Protein AF-A0A0K8S8V3-F1 (afdb_monomer_lite)

Organism: Lygus hesperus (NCBI:txid30085)

Structure (mmCIF, N/CA/C/O backbone):
data_AF-A0A0K8S8V3-F1
#
_entry.id   AF-A0A0K8S8V3-F1
#
loop_
_atom_site.group_PDB
_atom_site.id
_atom_site.type_symbol
_atom_site.label_atom_id
_atom_site.label_alt_id
_atom_site.label_comp_id
_atom_site.label_asym_id
_atom_site.label_entity_id
_atom_site.label_seq_id
_atom_site.pdbx_PDB_ins_code
_atom_site.Cartn_x
_atom_site.Cartn_y
_atom_site.Cartn_z
_atom_site.occupancy
_atom_site.B_iso_or_equiv
_atom_site.auth_seq_id
_atom_site.auth_comp_id
_atom_site.auth_asym_id
_atom_site.auth_atom_id
_atom_site.pdbx_PDB_model_num
ATOM 1 N N . MET A 1 1 ? -3.178 6.407 -18.386 1.00 33.53 1 MET A N 1
ATOM 2 C CA . MET A 1 1 ? -3.885 5.138 -18.114 1.00 33.53 1 MET A CA 1
ATOM 3 C C . MET A 1 1 ? -4.773 4.783 -19.300 1.00 33.53 1 MET A C 1
ATOM 5 O O . MET A 1 1 ? -5.491 5.652 -19.783 1.00 33.53 1 MET A O 1
ATOM 9 N N . GLY A 1 2 ? -4.653 3.558 -19.820 1.00 28.47 2 GLY A N 1
ATOM 10 C CA . GLY A 1 2 ? -4.989 3.246 -21.215 1.00 28.47 2 GLY A CA 1
ATOM 11 C C . GLY A 1 2 ? -3.807 3.582 -22.127 1.00 28.47 2 GLY A C 1
ATOM 12 O O . GLY A 1 2 ? -3.655 4.717 -22.573 1.00 28.47 2 GLY A O 1
ATOM 13 N N . GLY A 1 3 ? -2.925 2.607 -22.346 1.00 36.66 3 GLY A N 1
ATOM 14 C CA . GLY A 1 3 ? -2.022 2.627 -23.494 1.00 36.66 3 GLY A CA 1
ATOM 15 C C . GLY A 1 3 ? -2.787 2.064 -24.686 1.00 36.66 3 GLY A C 1
ATOM 16 O O . GLY A 1 3 ? -3.474 1.061 -24.529 1.00 36.66 3 GLY A O 1
ATOM 17 N N . ALA A 1 4 ? -2.691 2.686 -25.862 1.00 40.06 4 ALA A N 1
ATOM 18 C CA . ALA A 1 4 ? -3.437 2.243 -27.039 1.00 40.06 4 ALA A CA 1
ATOM 19 C C . ALA A 1 4 ? -2.888 0.913 -27.596 1.00 40.06 4 ALA A C 1
ATOM 21 O O . ALA A 1 4 ? -2.147 0.904 -28.579 1.00 40.06 4 ALA A O 1
ATOM 22 N N . VAL A 1 5 ? -3.263 -0.210 -26.977 1.00 50.59 5 VAL A N 1
ATOM 23 C CA . VAL A 1 5 ? -3.006 -1.565 -27.499 1.00 50.59 5 VAL A CA 1
ATOM 24 C C . VAL A 1 5 ? -4.013 -1.909 -28.606 1.00 50.59 5 VAL A C 1
ATOM 26 O O . VAL A 1 5 ? -3.709 -2.682 -29.508 1.00 50.59 5 VAL A O 1
ATOM 29 N N . SER A 1 6 ? -5.196 -1.282 -28.581 1.00 58.09 6 SER A N 1
ATOM 30 C CA . SER A 1 6 ? -6.246 -1.430 -29.593 1.00 58.09 6 SER A CA 1
ATOM 31 C C . SER A 1 6 ? -6.770 -0.072 -30.068 1.00 58.09 6 SER A C 1
ATOM 33 O O . SER A 1 6 ? -7.166 0.778 -29.277 1.00 58.09 6 SER A O 1
ATOM 35 N N . ALA A 1 7 ? -6.820 0.137 -31.382 1.00 74.88 7 ALA A N 1
ATOM 36 C CA . ALA A 1 7 ? -7.581 1.225 -31.993 1.00 74.88 7 ALA A CA 1
ATOM 37 C C . ALA A 1 7 ? -8.447 0.642 -33.111 1.00 74.88 7 ALA A C 1
ATOM 39 O O . ALA A 1 7 ? -7.923 0.035 -34.051 1.00 74.88 7 ALA A O 1
ATOM 40 N N . GLY A 1 8 ? -9.764 0.789 -32.980 1.00 79.62 8 GLY A N 1
ATOM 41 C CA . GLY A 1 8 ? -10.732 0.410 -34.002 1.00 79.62 8 GLY A CA 1
ATOM 42 C C . GLY A 1 8 ? -10.803 1.452 -35.119 1.00 79.62 8 GLY A C 1
ATOM 43 O O . GLY A 1 8 ? -10.661 2.648 -34.863 1.00 79.62 8 GLY A O 1
ATOM 44 N N . HIS A 1 9 ? -11.044 1.019 -36.356 1.00 82.12 9 HIS A N 1
ATOM 45 C CA . HIS A 1 9 ? -11.474 1.907 -37.439 1.00 82.12 9 HIS A CA 1
ATOM 46 C C . HIS A 1 9 ? -12.936 2.347 -37.263 1.00 82.12 9 HIS A C 1
ATOM 48 O O . HIS A 1 9 ? -13.327 3.404 -37.754 1.00 82.12 9 HIS A O 1
ATOM 54 N N . ASP A 1 10 ? -13.731 1.548 -36.550 1.00 86.00 10 ASP A N 1
ATOM 55 C CA . ASP A 1 10 ? -15.069 1.865 -36.060 1.00 86.00 10 ASP A CA 1
ATOM 56 C C . ASP A 1 10 ? -15.351 1.128 -34.733 1.00 86.00 10 ASP A C 1
ATOM 58 O O . ASP A 1 10 ? -14.464 0.494 -34.152 1.00 86.00 10 ASP A O 1
ATOM 62 N N . HIS A 1 11 ? -16.588 1.247 -34.247 1.00 89.88 11 HIS A N 1
ATOM 63 C CA . HIS A 1 11 ? -17.061 0.643 -33.000 1.00 89.88 11 HIS A CA 1
ATOM 64 C C . HIS A 1 11 ? -16.975 -0.890 -32.986 1.00 89.88 11 HIS A C 1
ATOM 66 O O . HIS A 1 11 ? -16.567 -1.470 -31.981 1.00 89.88 11 HIS A O 1
ATOM 72 N N . ASP A 1 12 ? -17.328 -1.555 -34.092 1.00 88.75 12 ASP A N 1
ATOM 73 C CA . ASP A 1 12 ? -17.350 -3.021 -34.161 1.00 88.75 12 ASP A CA 1
ATOM 74 C C . ASP A 1 12 ? -15.923 -3.595 -34.209 1.00 88.75 12 ASP A C 1
ATOM 76 O O . ASP A 1 12 ? -15.650 -4.582 -33.525 1.00 88.75 12 ASP A O 1
ATOM 80 N N . ASP A 1 13 ? -15.003 -2.947 -34.936 1.00 89.25 13 ASP A N 1
ATOM 81 C CA . ASP A 1 13 ? -13.576 -3.312 -34.990 1.00 89.25 13 ASP A CA 1
ATOM 82 C C . ASP A 1 13 ? -12.838 -3.019 -33.667 1.00 89.25 13 ASP A C 1
ATOM 84 O O . ASP A 1 13 ? -11.956 -3.780 -33.269 1.00 89.25 13 ASP A O 1
ATOM 88 N N . LEU A 1 14 ? -13.224 -1.975 -32.916 1.00 90.56 14 LEU A N 1
ATOM 89 C CA . LEU A 1 14 ? -12.740 -1.796 -31.538 1.00 90.56 14 LEU A CA 1
ATOM 90 C C . LEU A 1 14 ? -13.138 -2.996 -30.660 1.00 90.56 14 LEU A C 1
ATOM 92 O O . LEU A 1 14 ? -12.303 -3.512 -29.918 1.00 90.56 14 LEU A O 1
ATOM 96 N N . ILE A 1 15 ? -14.389 -3.454 -30.742 1.00 91.75 15 ILE A N 1
ATOM 97 C CA . ILE A 1 15 ? -14.885 -4.569 -29.921 1.00 91.75 15 ILE A CA 1
ATOM 98 C C . ILE A 1 15 ? -14.249 -5.896 -30.345 1.00 91.75 15 ILE A C 1
ATOM 100 O O . ILE A 1 15 ? -13.835 -6.667 -29.479 1.00 91.75 15 ILE A O 1
ATOM 104 N N . ASP A 1 16 ? -14.092 -6.139 -31.650 1.00 88.50 16 ASP A N 1
ATOM 105 C CA . ASP A 1 16 ? -13.359 -7.302 -32.166 1.00 88.50 16 ASP A CA 1
ATOM 106 C C . ASP A 1 16 ? -11.918 -7.332 -31.627 1.00 88.50 16 ASP A C 1
ATOM 108 O O . ASP A 1 16 ? -11.438 -8.383 -31.194 1.00 88.50 16 ASP A O 1
ATOM 112 N N . LYS A 1 17 ? -11.248 -6.174 -31.559 1.00 87.88 17 LYS A N 1
ATOM 113 C CA . LYS A 1 17 ? -9.902 -6.048 -30.982 1.00 87.88 17 LYS A CA 1
ATOM 114 C C . LYS A 1 17 ? -9.873 -6.299 -29.477 1.00 87.88 17 LYS A C 1
ATOM 116 O O . LYS A 1 17 ? -9.064 -7.115 -29.039 1.00 87.88 17 LYS A O 1
ATOM 121 N N . LEU A 1 18 ? -10.779 -5.702 -28.698 1.00 88.56 18 LEU A N 1
ATOM 122 C CA . LEU A 1 18 ? -10.895 -5.949 -27.251 1.00 88.56 18 LEU A CA 1
ATOM 123 C C . LEU A 1 18 ? -11.187 -7.422 -26.929 1.00 88.56 18 LEU A C 1
ATOM 125 O O . LEU A 1 18 ? -10.661 -7.955 -25.954 1.00 88.56 18 LEU A O 1
ATOM 129 N N . LYS A 1 19 ? -11.979 -8.096 -27.768 1.00 89.12 19 LYS A N 1
ATOM 130 C CA . LYS A 1 19 ? -12.229 -9.539 -27.682 1.00 89.12 19 LYS A CA 1
ATOM 131 C C . LYS A 1 19 ? -10.988 -10.358 -28.043 1.00 89.12 19 LYS A C 1
ATOM 133 O O . LYS A 1 19 ? -10.639 -11.284 -27.320 1.00 89.12 19 LYS A O 1
ATOM 138 N N . SER A 1 20 ? -10.268 -9.994 -29.109 1.00 85.75 20 SER A N 1
ATOM 139 C CA . SER A 1 20 ? -9.014 -10.667 -29.495 1.00 85.75 20 SER A CA 1
ATOM 140 C C . SER A 1 20 ? -7.895 -10.501 -28.456 1.00 85.75 20 SER A C 1
ATOM 142 O O . SER A 1 20 ? -7.100 -11.415 -28.257 1.00 85.75 20 SER A O 1
ATOM 144 N N . ALA A 1 21 ? -7.880 -9.366 -27.751 1.00 82.00 21 ALA A N 1
ATOM 145 C CA . ALA A 1 21 ? -6.993 -9.071 -26.629 1.00 82.00 21 ALA A CA 1
ATOM 146 C C . ALA A 1 21 ? -7.491 -9.651 -25.287 1.00 82.00 21 ALA A C 1
ATOM 148 O O . ALA A 1 21 ? -6.886 -9.389 -24.252 1.00 82.00 21 ALA A O 1
ATOM 149 N N . ASN A 1 22 ? -8.569 -10.449 -25.298 1.00 86.88 22 ASN A N 1
ATOM 150 C CA . ASN A 1 22 ? -9.143 -11.130 -24.135 1.00 86.88 22 ASN A CA 1
ATOM 151 C C . ASN A 1 22 ? -9.647 -10.199 -23.006 1.00 86.88 22 ASN A C 1
ATOM 153 O O . ASN A 1 22 ? -9.723 -10.627 -21.859 1.00 86.88 22 ASN A O 1
ATOM 157 N N . TYR A 1 23 ? -10.025 -8.953 -23.318 1.00 87.69 23 TYR A N 1
ATOM 158 C CA . TYR A 1 23 ? -10.712 -8.047 -22.381 1.00 87.69 23 TYR A CA 1
ATOM 159 C C . TYR A 1 23 ? -12.230 -8.270 -22.368 1.00 87.69 23 TYR A C 1
ATOM 161 O O . TYR A 1 23 ? -12.845 -8.257 -21.307 1.00 87.69 23 TYR A O 1
ATOM 169 N N . VAL A 1 24 ? -12.832 -8.505 -23.541 1.00 90.88 24 VAL A N 1
ATOM 170 C CA . VAL A 1 24 ? -14.239 -8.924 -23.678 1.00 90.88 24 VAL A CA 1
ATOM 171 C C . VAL A 1 24 ? -14.273 -10.443 -23.832 1.00 90.88 24 VAL A C 1
ATOM 173 O O . VAL A 1 24 ? -13.728 -10.983 -24.795 1.00 90.88 24 VAL A O 1
ATOM 176 N N . LYS A 1 25 ? -14.894 -11.123 -22.869 1.00 91.62 25 LYS A N 1
ATOM 177 C CA . LYS A 1 25 ? -14.805 -12.572 -22.634 1.00 91.62 25 LYS A CA 1
ATOM 178 C C . LYS A 1 25 ? -16.169 -13.242 -22.775 1.00 91.62 25 LYS A C 1
ATOM 180 O O . LYS A 1 25 ? -16.265 -14.310 -23.378 1.00 91.62 25 LYS A O 1
ATOM 185 N N . THR A 1 26 ? -17.229 -12.629 -22.244 1.00 92.25 26 THR A N 1
ATOM 186 C CA . THR A 1 26 ? -18.576 -13.212 -22.236 1.00 92.25 26 THR A CA 1
ATOM 187 C C . THR A 1 26 ? -19.461 -12.680 -23.374 1.00 92.25 26 THR A C 1
ATOM 189 O O . THR A 1 26 ? -19.404 -11.496 -23.720 1.00 92.25 26 THR A O 1
ATOM 192 N N . PRO A 1 27 ? -20.358 -13.516 -23.945 1.00 88.31 27 PRO A N 1
ATOM 193 C CA . PRO A 1 27 ? -21.302 -13.064 -24.971 1.00 88.31 27 PRO A CA 1
ATOM 194 C C . PRO A 1 27 ? -22.245 -11.951 -24.492 1.00 88.31 27 PRO A C 1
ATOM 196 O O . PRO A 1 27 ? -22.685 -11.137 -25.298 1.00 88.31 27 PRO A O 1
ATOM 199 N N . SER A 1 28 ? -22.556 -11.902 -23.190 1.00 88.50 28 SER A N 1
ATOM 200 C CA . SER A 1 28 ? -23.391 -10.850 -22.595 1.00 88.50 28 SER A CA 1
ATOM 201 C C . SER A 1 28 ? -22.721 -9.477 -22.718 1.00 88.50 28 SER A C 1
ATOM 203 O O . SER A 1 28 ? -23.310 -8.552 -23.281 1.00 88.50 28 SER A O 1
ATOM 205 N N . VAL A 1 29 ? -21.455 -9.373 -22.292 1.00 93.62 29 VAL A N 1
ATOM 206 C CA . VAL A 1 29 ? -20.670 -8.133 -22.362 1.00 93.62 29 VAL A CA 1
ATOM 207 C C . VAL A 1 29 ? -20.420 -7.717 -23.814 1.00 93.62 29 VAL A C 1
ATOM 209 O O . VAL A 1 29 ? -20.634 -6.552 -24.142 1.00 93.62 29 VAL A O 1
ATOM 212 N N . GLU A 1 30 ? -20.073 -8.647 -24.714 1.00 93.69 30 GLU A N 1
ATOM 213 C CA . GLU A 1 30 ? -19.923 -8.343 -26.149 1.00 93.69 30 GLU A CA 1
ATOM 214 C C . GLU A 1 30 ? -21.202 -7.740 -26.754 1.00 93.69 30 GLU A C 1
ATOM 216 O O . GLU A 1 30 ? -21.145 -6.738 -27.472 1.00 93.69 30 GLU A O 1
ATOM 221 N N . ASN A 1 31 ? -22.361 -8.331 -26.452 1.00 88.56 31 ASN A N 1
ATOM 222 C CA . ASN A 1 31 ? -23.647 -7.906 -26.996 1.00 88.56 31 ASN A CA 1
ATOM 223 C C . ASN A 1 31 ? -24.023 -6.478 -26.574 1.00 88.56 31 ASN A C 1
ATOM 225 O O . ASN A 1 31 ? -24.458 -5.694 -27.424 1.00 88.56 31 ASN A O 1
ATOM 229 N N . VAL A 1 32 ? -23.831 -6.112 -25.299 1.00 91.50 32 VAL A N 1
ATOM 230 C CA . VAL A 1 32 ? -24.126 -4.744 -24.830 1.00 91.50 32 VAL A CA 1
ATOM 231 C C . VAL A 1 32 ? -23.080 -3.730 -25.283 1.00 91.50 32 VAL A C 1
ATOM 233 O O . VAL A 1 32 ? -23.456 -2.612 -25.637 1.00 91.50 32 VAL A O 1
ATOM 236 N N . TYR A 1 33 ? -21.807 -4.128 -25.400 1.00 92.06 33 TYR A N 1
ATOM 237 C CA . TYR A 1 33 ? -20.779 -3.299 -26.032 1.00 92.06 33 TYR A CA 1
ATOM 238 C C . TYR A 1 33 ? -21.175 -2.930 -27.462 1.00 92.06 33 TYR A C 1
ATOM 240 O O . TYR A 1 33 ? -21.154 -1.756 -27.814 1.00 92.06 33 TYR A O 1
ATOM 248 N N . ARG A 1 34 ? -21.600 -3.894 -28.290 1.00 91.75 34 ARG A N 1
ATOM 249 C CA . ARG A 1 34 ? -22.038 -3.609 -29.673 1.00 91.75 34 ARG A CA 1
ATOM 250 C C . ARG A 1 34 ? -23.334 -2.798 -29.738 1.00 91.75 34 ARG A C 1
ATOM 252 O O . ARG A 1 34 ? -23.551 -2.080 -30.713 1.00 91.75 34 ARG A O 1
ATOM 259 N N . ALA A 1 35 ? -24.191 -2.900 -28.723 1.00 89.69 35 ALA A N 1
ATOM 260 C CA . ALA A 1 35 ? -25.464 -2.185 -28.659 1.00 89.69 35 ALA A CA 1
ATOM 261 C C . ALA A 1 35 ? -25.318 -0.690 -28.310 1.00 89.69 35 ALA A C 1
ATOM 263 O O . ALA A 1 35 ? -26.113 0.118 -28.797 1.00 89.69 35 ALA A O 1
ATOM 264 N N . VAL A 1 36 ? -24.322 -0.316 -27.497 1.00 93.38 36 VAL A N 1
ATOM 265 C CA . VAL A 1 36 ? -24.077 1.074 -27.073 1.00 93.38 36 VAL A CA 1
ATOM 266 C C . VAL A 1 36 ? -22.823 1.613 -27.756 1.00 93.38 36 VAL A C 1
ATOM 268 O O . VAL A 1 36 ? -21.696 1.348 -27.350 1.00 93.38 36 VAL A O 1
ATOM 271 N N . ASP A 1 37 ? -23.023 2.389 -28.817 1.00 92.44 37 ASP A N 1
ATOM 272 C CA . ASP A 1 37 ? -21.934 2.977 -29.594 1.00 92.44 37 ASP A CA 1
ATOM 273 C C . ASP A 1 37 ? -21.238 4.109 -28.816 1.00 92.44 37 ASP A C 1
ATOM 275 O O . ASP A 1 37 ? -21.848 5.122 -28.455 1.00 92.44 37 ASP A O 1
ATOM 279 N N . ARG A 1 38 ? -19.939 3.921 -28.550 1.00 91.94 38 ARG A N 1
ATOM 280 C CA . ARG A 1 38 ? -19.135 4.781 -27.673 1.00 91.94 38 ARG A CA 1
ATOM 281 C C . ARG A 1 38 ? -19.040 6.223 -28.175 1.00 91.94 38 ARG A C 1
ATOM 283 O O . ARG A 1 38 ? -18.959 7.134 -27.353 1.00 91.94 38 ARG A O 1
ATOM 290 N N . ALA A 1 39 ? -19.086 6.460 -29.488 1.00 91.00 39 ALA A N 1
ATOM 291 C CA . ALA A 1 39 ? -18.942 7.807 -30.045 1.00 91.00 39 ALA A CA 1
ATOM 292 C C . ALA A 1 39 ? -20.120 8.738 -29.709 1.00 91.00 39 ALA A C 1
ATOM 294 O O . ALA A 1 39 ? -19.933 9.953 -29.641 1.00 91.00 39 ALA A O 1
ATOM 295 N N . PHE A 1 40 ? -21.309 8.196 -29.421 1.00 91.56 40 PHE A N 1
ATOM 296 C CA . PHE A 1 40 ? -22.477 9.001 -29.031 1.00 91.56 40 PHE A CA 1
ATOM 297 C C . PHE A 1 40 ? -22.309 9.694 -27.671 1.00 91.56 40 PHE A C 1
ATOM 299 O O . PHE A 1 40 ? -22.977 10.696 -27.420 1.00 91.56 40 PHE A O 1
ATOM 306 N N . TYR A 1 41 ? -21.401 9.190 -26.826 1.00 93.38 41 TYR A N 1
ATOM 307 C CA . TYR A 1 41 ? -21.089 9.706 -25.487 1.00 93.38 41 TYR A CA 1
ATOM 308 C C . TYR A 1 41 ? -19.864 10.637 -25.465 1.00 93.38 41 TYR A C 1
ATOM 310 O O . TYR A 1 41 ? -19.491 11.139 -24.406 1.00 93.38 41 TYR A O 1
ATOM 318 N N . PHE A 1 42 ? -19.238 10.876 -26.623 1.00 91.06 42 PHE A N 1
ATOM 319 C CA . PHE A 1 42 ? -18.224 11.914 -26.805 1.00 91.06 42 PHE A CA 1
ATOM 320 C C . PHE A 1 42 ? -18.876 13.245 -27.189 1.00 91.06 42 PHE A C 1
ATOM 322 O O . PHE A 1 42 ? -19.921 13.285 -27.844 1.00 91.06 42 PHE A O 1
ATOM 329 N N . LEU A 1 43 ? -18.211 14.354 -26.854 1.00 87.25 43 LEU A N 1
ATOM 330 C CA . LEU A 1 43 ? -18.544 15.654 -27.441 1.00 87.25 43 LEU A CA 1
ATOM 331 C C . LEU A 1 43 ? -18.331 15.611 -28.971 1.00 87.25 43 LEU A C 1
ATOM 333 O O . LEU A 1 43 ? -17.359 14.985 -29.412 1.00 87.25 43 LEU A O 1
ATOM 337 N N . PRO A 1 44 ? -19.192 16.263 -29.781 1.00 80.75 44 PRO A N 1
ATOM 338 C CA . PRO A 1 44 ? -19.137 16.191 -31.245 1.00 80.75 44 PRO A CA 1
ATOM 339 C C . PRO A 1 44 ? -17.752 16.479 -31.839 1.00 80.75 44 PRO A C 1
ATOM 341 O O . PRO A 1 44 ? -17.298 15.752 -32.717 1.00 80.75 44 PRO A O 1
ATOM 344 N N . GLU A 1 45 ? -17.034 17.474 -31.310 1.00 82.38 45 GLU A N 1
ATOM 345 C CA . GLU A 1 45 ? -15.683 17.850 -31.772 1.00 82.38 45 GLU A CA 1
ATOM 346 C C . GLU A 1 45 ? -14.571 16.848 -31.386 1.00 82.38 45 GLU A C 1
ATOM 348 O O . GLU A 1 45 ? -13.396 17.110 -31.631 1.00 82.38 45 GLU A O 1
ATOM 353 N N . CYS A 1 46 ? -14.891 15.742 -30.706 1.00 83.69 46 CYS A N 1
ATOM 354 C CA . CYS A 1 46 ? -13.915 14.786 -30.161 1.00 83.69 46 CYS A CA 1
ATOM 355 C C . CYS A 1 46 ? -14.151 13.327 -30.605 1.00 83.69 46 CYS A C 1
ATOM 357 O O . CYS A 1 46 ? -13.384 12.436 -30.220 1.00 83.69 46 CYS A O 1
ATOM 359 N N . GLN A 1 47 ? -15.173 13.070 -31.432 1.00 86.06 47 GLN A N 1
ATOM 360 C CA . GLN A 1 47 ? -15.574 11.717 -31.847 1.00 86.06 47 GLN A CA 1
ATOM 361 C C . GLN A 1 47 ? -14.484 10.947 -32.619 1.00 86.06 47 GLN A C 1
ATOM 363 O O . GLN A 1 47 ? -14.428 9.723 -32.514 1.00 86.06 47 GLN A O 1
ATOM 368 N N . ASP A 1 48 ? -13.545 11.629 -33.286 1.00 80.94 48 ASP A N 1
ATOM 369 C CA . ASP A 1 48 ? -12.415 11.020 -34.024 1.00 80.94 48 ASP A CA 1
ATOM 370 C C . ASP A 1 48 ? -11.461 10.172 -33.153 1.00 80.94 48 ASP A C 1
ATOM 372 O O . ASP A 1 48 ? -10.594 9.445 -33.651 1.00 80.94 48 ASP A O 1
ATOM 376 N N . THR A 1 49 ? -11.584 10.273 -31.828 1.00 84.00 49 THR A N 1
ATOM 377 C CA . THR A 1 49 ? -10.812 9.477 -30.863 1.00 84.00 49 THR A CA 1
ATOM 378 C C . THR A 1 49 ? -11.637 8.422 -30.126 1.00 84.00 49 THR A C 1
ATOM 380 O O . THR A 1 49 ? -11.059 7.628 -29.388 1.00 84.00 49 THR A O 1
ATOM 383 N N . ALA A 1 50 ? -12.952 8.352 -30.363 1.00 86.38 50 ALA A N 1
ATOM 384 C CA . ALA A 1 50 ? -13.873 7.517 -29.593 1.00 86.38 50 ALA A CA 1
ATOM 385 C C . ALA A 1 50 ? -13.565 6.014 -29.651 1.00 86.38 50 ALA A C 1
ATOM 387 O O . ALA A 1 50 ? -13.729 5.321 -28.646 1.00 86.38 50 ALA A O 1
ATOM 388 N N . TYR A 1 51 ? -13.076 5.526 -30.796 1.00 91.44 51 TYR A N 1
ATOM 389 C CA . TYR A 1 51 ? -12.763 4.109 -31.027 1.00 91.44 51 TYR A CA 1
ATOM 390 C C . TYR A 1 51 ? -11.306 3.725 -30.714 1.00 91.44 51 TYR A C 1
ATOM 392 O O . TYR A 1 51 ? -10.834 2.658 -31.106 1.00 91.44 51 TYR A O 1
ATOM 400 N N . LYS A 1 52 ? -10.568 4.588 -30.008 1.00 85.81 52 LYS A N 1
ATOM 401 C CA . LYS A 1 52 ? -9.229 4.283 -29.487 1.00 85.81 52 LYS A CA 1
ATOM 402 C C . LYS A 1 52 ? -9.357 3.738 -28.070 1.00 85.81 52 LYS A C 1
ATOM 404 O O . LYS A 1 52 ? -10.182 4.229 -27.299 1.00 85.81 52 LYS A O 1
ATOM 409 N N . ASP A 1 53 ? -8.517 2.771 -27.706 1.00 86.12 53 ASP A N 1
ATOM 410 C CA . ASP A 1 53 ? -8.464 2.237 -26.344 1.00 86.12 53 ASP A CA 1
ATOM 411 C C . ASP A 1 53 ? -7.746 3.201 -25.380 1.00 86.12 53 ASP A C 1
ATOM 413 O O . ASP A 1 53 ? -6.634 2.965 -24.913 1.00 86.12 53 ASP A O 1
ATOM 417 N N . LEU A 1 54 ? -8.363 4.365 -25.173 1.00 83.44 54 LEU A N 1
ATOM 418 C CA . LEU A 1 54 ? -7.854 5.489 -24.399 1.00 83.44 54 LEU A CA 1
ATOM 419 C C . LEU A 1 54 ? -8.972 6.060 -23.524 1.00 83.44 54 LEU A C 1
ATOM 421 O O . LEU A 1 54 ? -10.136 6.138 -23.939 1.00 83.44 54 LEU A O 1
ATOM 425 N N . ALA A 1 55 ? -8.607 6.499 -22.320 1.00 84.94 55 ALA A N 1
ATOM 426 C CA . ALA A 1 55 ? -9.463 7.369 -21.529 1.00 84.94 55 ALA A CA 1
ATOM 427 C C . ALA A 1 55 ? -9.540 8.756 -22.189 1.00 84.94 55 ALA A C 1
ATOM 429 O O . ALA A 1 55 ? -8.566 9.234 -22.775 1.00 84.94 55 ALA A O 1
ATOM 430 N N . TRP A 1 56 ? -10.696 9.405 -22.093 1.00 87.19 56 TRP A N 1
ATOM 431 C CA . TRP A 1 56 ? -10.940 10.737 -22.640 1.00 87.19 56 TRP A CA 1
ATOM 432 C C . TRP A 1 56 ? -11.443 11.670 -21.541 1.00 87.19 56 TRP A C 1
ATOM 434 O O . TRP A 1 56 ? -12.331 11.302 -20.774 1.00 87.19 56 TRP A O 1
ATOM 444 N N . LYS A 1 57 ? -10.878 12.880 -21.471 1.00 84.69 57 LYS A N 1
ATOM 445 C CA . LYS A 1 57 ? -11.293 13.939 -20.546 1.00 84.69 57 LYS A CA 1
ATOM 446 C C . LYS A 1 57 ? -11.345 15.282 -21.273 1.00 84.69 57 LYS A C 1
ATOM 448 O O . LYS A 1 57 ? -10.401 15.625 -21.985 1.00 84.69 57 LYS A O 1
ATOM 453 N N . LYS A 1 58 ? -12.416 16.051 -21.072 1.00 82.81 58 LYS A N 1
ATOM 454 C CA . LYS A 1 58 ? -12.556 17.438 -21.548 1.00 82.81 58 LYS A CA 1
ATOM 455 C C . LYS A 1 58 ? -13.386 18.226 -20.531 1.00 82.81 58 LYS A C 1
ATOM 457 O O . LYS A 1 58 ? -14.588 18.016 -20.415 1.00 82.81 58 LYS A O 1
ATOM 462 N N . GLY A 1 59 ? -12.731 19.111 -19.776 1.00 87.38 59 GLY A N 1
ATOM 463 C CA . GLY A 1 59 ? -13.339 19.753 -18.605 1.00 87.38 59 GLY A CA 1
ATOM 464 C C . GLY A 1 59 ? -13.654 18.730 -17.506 1.00 87.38 59 GLY A C 1
ATOM 465 O O . GLY A 1 59 ? -12.823 17.864 -17.214 1.00 87.38 59 GLY A O 1
ATOM 466 N N . ASN A 1 60 ? -14.859 18.817 -16.938 1.00 86.31 60 ASN A N 1
ATOM 467 C CA . ASN A 1 60 ? -15.374 17.867 -15.946 1.00 86.31 60 ASN A CA 1
ATOM 468 C C . ASN A 1 60 ? -15.749 16.509 -16.569 1.00 86.31 60 ASN A C 1
ATOM 470 O O . ASN A 1 60 ? -15.709 15.487 -15.889 1.00 86.31 60 ASN A O 1
ATOM 474 N N . ILE A 1 61 ? -16.066 16.472 -17.869 1.00 85.94 61 ILE A N 1
ATOM 475 C CA . ILE A 1 61 ? -16.488 15.247 -18.553 1.00 85.94 61 ILE A CA 1
ATOM 476 C C . ILE A 1 61 ? -15.300 14.288 -18.688 1.00 85.94 61 ILE A C 1
ATOM 478 O O . ILE A 1 61 ? -14.281 14.623 -19.300 1.00 85.94 61 ILE A O 1
ATOM 482 N N . HIS A 1 62 ? -15.462 13.075 -18.155 1.00 87.25 62 HIS A N 1
ATOM 483 C CA . HIS A 1 62 ? -14.496 11.982 -18.229 1.00 87.25 62 HIS A CA 1
ATOM 484 C C . HIS A 1 62 ? -15.163 10.674 -18.685 1.00 87.25 62 HIS A C 1
ATOM 486 O O . HIS A 1 62 ? -16.319 10.391 -18.363 1.00 87.25 62 HIS A O 1
ATOM 492 N N . LEU A 1 63 ? -14.417 9.869 -19.442 1.00 89.25 63 LEU A N 1
ATOM 493 C CA . LEU A 1 63 ? -14.823 8.559 -19.931 1.00 89.25 63 LEU A CA 1
ATOM 494 C C . LEU A 1 63 ? -13.613 7.613 -19.938 1.00 89.25 63 LEU A C 1
ATOM 496 O O . LEU A 1 63 ? -12.670 7.817 -20.706 1.00 89.25 63 LEU A O 1
ATOM 500 N N . SER A 1 64 ? -13.650 6.555 -19.125 1.00 89.81 64 SER A N 1
ATOM 501 C CA . SER A 1 64 ? -12.539 5.600 -19.004 1.00 89.81 64 SER A CA 1
ATOM 502 C C . SER A 1 64 ? -12.266 4.838 -20.307 1.00 89.81 64 SER A C 1
ATOM 504 O O . SER A 1 64 ? -13.107 4.785 -21.216 1.00 89.81 64 SER A O 1
ATOM 506 N N . ALA A 1 65 ? -11.072 4.248 -20.410 1.00 89.88 65 ALA A N 1
ATOM 507 C CA . ALA A 1 65 ? -10.671 3.467 -21.576 1.00 89.88 65 ALA A CA 1
ATOM 508 C C . ALA A 1 65 ? -11.598 2.244 -21.797 1.00 89.88 65 ALA A C 1
ATOM 510 O O . ALA A 1 65 ? -12.046 1.635 -20.820 1.00 89.88 65 ALA A O 1
ATOM 511 N N . PRO A 1 66 ? -11.894 1.874 -23.057 1.00 91.31 66 PRO A N 1
ATOM 512 C CA . PRO A 1 66 ? -12.682 0.697 -23.412 1.00 91.31 66 PRO A CA 1
ATOM 513 C C . PRO A 1 66 ? -12.261 -0.609 -22.725 1.00 91.31 66 PRO A C 1
ATOM 515 O O . PRO A 1 66 ? -13.149 -1.313 -22.250 1.00 91.31 66 PRO A O 1
ATOM 518 N N . CYS A 1 67 ? -10.963 -0.926 -22.626 1.00 89.88 67 CYS A N 1
ATOM 519 C CA . CYS A 1 67 ? -10.480 -2.135 -21.941 1.00 89.88 67 CYS A CA 1
ATOM 520 C C . CYS A 1 67 ? -10.823 -2.151 -20.444 1.00 89.88 67 CYS A C 1
ATOM 522 O O . CYS A 1 67 ? -11.215 -3.186 -19.909 1.00 89.88 67 CYS A O 1
ATOM 524 N N . ILE A 1 68 ? -10.761 -0.992 -19.781 1.00 90.12 68 ILE A N 1
ATOM 525 C CA . ILE A 1 68 ? -11.092 -0.848 -18.360 1.00 90.12 68 ILE A CA 1
ATOM 526 C C . ILE A 1 68 ? -12.584 -1.093 -18.131 1.00 90.12 68 ILE A C 1
ATOM 528 O O . ILE A 1 68 ? -12.942 -1.873 -17.256 1.00 90.12 68 ILE A O 1
ATOM 532 N N . TYR A 1 69 ? -13.464 -0.490 -18.937 1.00 93.88 69 TYR A N 1
ATOM 533 C CA . TYR A 1 69 ? -14.902 -0.765 -18.826 1.00 93.88 69 TYR A CA 1
ATOM 534 C C . TYR A 1 69 ? -15.264 -2.216 -19.186 1.00 93.88 69 TYR A C 1
ATOM 536 O O . TYR A 1 69 ? -16.245 -2.726 -18.649 1.00 93.88 69 TYR A O 1
ATOM 544 N N . ALA A 1 70 ? -14.475 -2.897 -20.026 1.00 93.50 70 ALA A N 1
ATOM 545 C CA . ALA A 1 70 ? -14.690 -4.305 -20.345 1.00 93.50 70 ALA A CA 1
ATOM 546 C C . ALA A 1 70 ? -14.373 -5.177 -19.124 1.00 93.50 70 ALA A C 1
ATOM 548 O O . ALA A 1 70 ? -15.245 -5.906 -18.662 1.00 93.50 70 ALA A O 1
ATOM 549 N N . GLU A 1 71 ? -13.191 -5.013 -18.520 1.00 92.62 71 GLU A N 1
ATOM 550 C CA . GLU A 1 71 ? -12.831 -5.727 -17.287 1.00 92.62 71 GLU A CA 1
ATOM 551 C C . GLU A 1 71 ? -13.773 -5.413 -16.120 1.00 92.62 71 GLU A C 1
ATOM 553 O O . GLU A 1 71 ? -14.101 -6.310 -15.345 1.00 92.62 71 GLU A O 1
ATOM 558 N N . VAL A 1 72 ? -14.264 -4.174 -16.006 1.00 95.75 72 VAL A N 1
ATOM 559 C CA . VAL A 1 72 ? -15.291 -3.804 -15.020 1.00 95.75 72 VAL A CA 1
ATOM 560 C C . VAL A 1 72 ? -16.596 -4.560 -15.273 1.00 95.75 72 VAL A C 1
ATOM 562 O O . VAL A 1 72 ? -17.131 -5.147 -14.340 1.00 95.75 72 VAL A O 1
ATOM 565 N N . LEU A 1 73 ? -17.103 -4.596 -16.509 1.00 96.25 73 LEU A N 1
ATOM 566 C CA . LEU A 1 73 ? -18.352 -5.296 -16.835 1.00 96.25 73 LEU A CA 1
ATOM 567 C C . LEU A 1 73 ? -18.250 -6.817 -16.638 1.00 96.25 73 LEU A C 1
ATOM 569 O O . LEU A 1 73 ? -19.180 -7.411 -16.095 1.00 96.25 73 LEU A O 1
ATOM 573 N N . GLU A 1 74 ? -17.121 -7.432 -16.999 1.00 95.62 74 GLU A N 1
ATOM 574 C CA . GLU A 1 74 ? -16.858 -8.854 -16.723 1.00 95.62 74 GLU A CA 1
ATOM 575 C C . GLU A 1 74 ? -16.725 -9.119 -15.208 1.00 95.62 74 GLU A C 1
ATOM 577 O O . GLU A 1 74 ? -17.261 -10.100 -14.694 1.00 95.62 74 GLU A O 1
ATOM 582 N N . SER A 1 75 ? -16.060 -8.228 -14.462 1.00 96.19 75 SER A N 1
ATOM 583 C CA . SER A 1 75 ? -15.864 -8.367 -13.008 1.00 96.19 75 SER A CA 1
ATOM 584 C C . SER A 1 75 ? -17.123 -8.075 -12.190 1.00 96.19 75 SER A C 1
ATOM 586 O O . SER A 1 75 ? -17.245 -8.557 -11.065 1.00 96.19 75 SER A O 1
ATOM 588 N N . LEU A 1 76 ? -18.072 -7.307 -12.727 1.00 96.75 76 LEU A N 1
ATOM 589 C CA . LEU A 1 76 ? -19.341 -7.029 -12.060 1.00 96.75 76 LEU A CA 1
ATOM 590 C C . LEU A 1 76 ? -20.318 -8.211 -12.110 1.00 96.75 76 LEU A C 1
ATOM 592 O O . LEU A 1 76 ? -21.299 -8.152 -11.386 1.00 96.75 76 LEU A O 1
ATOM 596 N N . LEU A 1 77 ? -20.102 -9.270 -12.905 1.00 95.62 77 LEU A N 1
ATOM 597 C CA . LEU A 1 77 ? -20.971 -10.468 -12.917 1.00 95.62 77 LEU A CA 1
ATOM 598 C C . LEU A 1 77 ? -22.476 -10.102 -12.930 1.00 95.62 77 LEU A C 1
ATOM 600 O O . LEU A 1 77 ? -23.229 -10.435 -12.007 1.00 95.62 77 LEU A O 1
ATOM 604 N N . LEU A 1 78 ? -22.870 -9.284 -13.910 1.00 95.75 78 LEU A N 1
ATOM 605 C CA . LEU A 1 78 ? -24.203 -8.681 -14.005 1.00 95.75 78 LEU A CA 1
ATOM 606 C C . LEU A 1 78 ? -25.238 -9.666 -14.551 1.00 95.75 78 LEU A C 1
ATOM 608 O O . LEU A 1 78 ? -25.004 -10.333 -15.558 1.00 95.75 78 LEU A O 1
ATOM 612 N N . GLU A 1 79 ? -26.415 -9.673 -13.930 1.00 93.38 79 GLU A N 1
ATOM 613 C CA . GLU A 1 79 ? -27.562 -10.504 -14.302 1.00 93.38 79 GLU A CA 1
ATOM 614 C C . GLU A 1 79 ? -28.858 -9.669 -14.295 1.00 93.38 79 GLU A C 1
ATOM 616 O O . GLU A 1 79 ? -28.915 -8.627 -13.626 1.00 93.38 79 GLU A O 1
ATOM 621 N N . PRO A 1 80 ? -29.913 -10.093 -15.018 1.00 92.62 80 PRO A N 1
ATOM 622 C CA . PRO A 1 80 ? -31.196 -9.399 -15.013 1.00 92.62 80 PRO A CA 1
ATOM 623 C C . PRO A 1 80 ? -31.823 -9.307 -13.613 1.00 92.62 80 PRO A C 1
ATOM 625 O O . PRO A 1 80 ? -31.839 -10.279 -12.864 1.00 92.62 80 PRO A O 1
ATOM 628 N N . GLY A 1 81 ? -32.392 -8.149 -13.273 1.00 90.94 81 GLY A N 1
ATOM 629 C CA . GLY A 1 81 ? -33.079 -7.910 -11.996 1.00 90.94 81 GLY A CA 1
ATOM 630 C C . GLY A 1 81 ? -32.191 -7.472 -10.823 1.00 90.94 81 GLY A C 1
ATOM 631 O O . GLY A 1 81 ? -32.723 -7.104 -9.777 1.00 90.94 81 GLY A O 1
ATOM 632 N N . LEU A 1 82 ? -30.862 -7.458 -10.973 1.00 96.19 82 LEU A N 1
ATOM 633 C CA . LEU A 1 82 ? -29.958 -6.969 -9.924 1.00 96.19 82 LEU A CA 1
ATOM 634 C C . LEU A 1 82 ? -30.043 -5.441 -9.737 1.00 96.19 82 LEU A C 1
ATOM 636 O O . LEU A 1 82 ? -30.396 -4.691 -10.651 1.00 96.19 82 LEU A O 1
ATOM 640 N N . SER A 1 83 ? -29.669 -4.961 -8.548 1.00 96.38 83 SER A N 1
ATOM 641 C CA . SER A 1 83 ? -29.492 -3.535 -8.264 1.00 96.38 83 SER A CA 1
ATOM 642 C C . SER A 1 83 ? -28.023 -3.112 -8.348 1.00 96.38 83 SER A C 1
ATOM 644 O O . SER A 1 83 ? -27.181 -3.639 -7.618 1.00 96.38 83 SER A O 1
ATOM 646 N N . PHE A 1 84 ? -27.746 -2.108 -9.180 1.00 97.94 84 PHE A N 1
ATOM 647 C CA . PHE A 1 84 ? -26.431 -1.539 -9.470 1.00 97.94 84 PHE A CA 1
ATOM 648 C C . PHE A 1 84 ? -26.305 -0.068 -9.037 1.00 97.94 84 PHE A C 1
ATOM 650 O O . PHE A 1 84 ? -27.219 0.730 -9.259 1.00 97.94 84 PHE A O 1
ATOM 657 N N . LEU A 1 85 ? -25.145 0.282 -8.475 1.00 97.56 85 LEU A N 1
ATOM 658 C CA . LEU A 1 85 ? -24.744 1.647 -8.123 1.00 97.56 85 LEU A CA 1
ATOM 659 C C . LEU A 1 85 ? -23.395 2.000 -8.773 1.00 97.56 85 LEU A C 1
ATOM 661 O O . LEU A 1 85 ? -22.414 1.275 -8.609 1.00 97.56 85 LEU A O 1
ATOM 665 N N . ASN A 1 86 ? -23.345 3.126 -9.485 1.00 97.50 86 ASN A N 1
ATOM 666 C CA . ASN A 1 86 ? -22.162 3.646 -10.171 1.00 97.50 86 ASN A CA 1
ATOM 667 C C . ASN A 1 86 ? -21.704 4.974 -9.543 1.00 97.50 86 ASN A C 1
ATOM 669 O O . ASN A 1 86 ? -22.351 6.004 -9.730 1.00 97.50 86 ASN A O 1
ATOM 673 N N . LEU A 1 87 ? -20.597 4.951 -8.805 1.00 95.44 87 LEU A N 1
ATOM 674 C CA . LEU A 1 87 ? -20.003 6.114 -8.144 1.00 95.44 87 LEU A CA 1
ATOM 675 C C . LEU A 1 87 ? -18.969 6.763 -9.075 1.00 95.44 87 LEU A C 1
ATOM 677 O O . LEU A 1 87 ? -17.990 6.117 -9.447 1.00 95.44 87 LEU A O 1
ATOM 681 N N . GLY A 1 88 ? -19.181 8.019 -9.473 1.00 92.62 88 GLY A N 1
ATOM 682 C CA . GLY A 1 88 ? -18.433 8.652 -10.569 1.00 92.62 88 GLY A CA 1
ATOM 683 C C . GLY A 1 88 ? -18.957 8.206 -11.938 1.00 92.62 88 GLY A C 1
ATOM 684 O O . GLY A 1 88 ? -18.215 7.673 -12.767 1.00 92.62 88 GLY A O 1
ATOM 685 N N . SER A 1 89 ? -20.268 8.357 -12.148 1.00 92.50 89 SER A N 1
ATOM 686 C CA . SER A 1 89 ? -20.974 7.819 -13.319 1.00 92.50 89 SER A CA 1
ATOM 687 C C . SER A 1 89 ? -20.593 8.455 -14.669 1.00 92.50 89 SER A C 1
ATOM 689 O O . SER A 1 89 ? -20.845 7.852 -15.723 1.00 92.50 89 SER A O 1
ATOM 691 N N . GLY A 1 90 ? -19.934 9.619 -14.655 1.00 93.00 90 GLY A N 1
ATOM 692 C CA . GLY A 1 90 ? -19.396 10.304 -15.827 1.00 93.00 90 GLY A CA 1
ATOM 693 C C . GLY A 1 90 ? -20.464 10.593 -16.880 1.00 93.00 90 GLY A C 1
ATOM 694 O O . GLY A 1 90 ? -21.564 11.036 -16.579 1.00 93.00 90 GLY A O 1
ATOM 695 N N . THR A 1 91 ? -20.168 10.294 -18.145 1.00 94.44 91 THR A N 1
ATOM 696 C CA . THR A 1 91 ? -21.111 10.483 -19.270 1.00 94.44 91 THR A CA 1
ATOM 697 C C . THR A 1 91 ? -22.357 9.582 -19.237 1.00 94.44 91 THR A C 1
ATOM 699 O O . THR A 1 91 ? -23.183 9.662 -20.145 1.00 94.44 91 THR A O 1
ATOM 702 N N . GLY A 1 92 ? -22.474 8.655 -18.280 1.00 95.81 92 GLY A N 1
ATOM 703 C CA . GLY A 1 92 ? -23.537 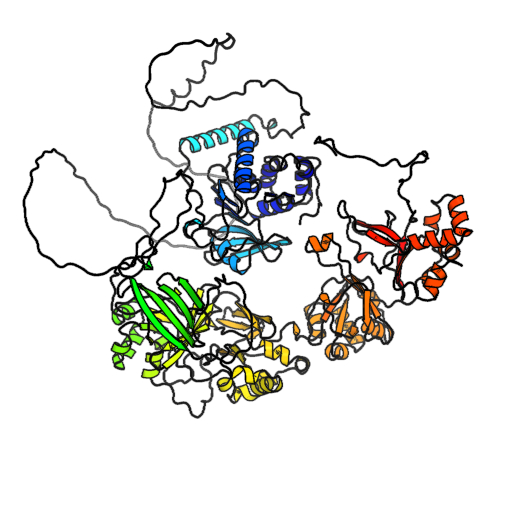7.647 -18.256 1.00 95.81 92 GLY A CA 1
ATOM 704 C C . GLY A 1 92 ? -23.359 6.480 -19.242 1.00 95.81 92 GLY A C 1
ATOM 705 O O . GLY A 1 92 ? -24.224 5.602 -19.299 1.00 95.81 92 GLY A O 1
ATOM 706 N N . TYR A 1 93 ? -22.249 6.414 -19.993 1.00 97.12 93 TYR A N 1
ATOM 707 C CA . TYR A 1 93 ? -21.959 5.333 -20.955 1.00 97.12 93 TYR A CA 1
ATOM 708 C C . TYR A 1 93 ? -21.993 3.939 -20.308 1.00 97.12 93 TYR A C 1
ATOM 710 O O . TYR A 1 93 ? -22.732 3.062 -20.759 1.00 97.12 93 TYR A O 1
ATOM 718 N N . LEU A 1 94 ? -21.252 3.750 -19.205 1.00 97.50 94 LEU A N 1
ATOM 719 C CA . LEU A 1 94 ? -21.226 2.481 -18.471 1.00 97.50 94 LEU A CA 1
ATOM 720 C C . LEU A 1 94 ? -22.617 2.124 -17.934 1.00 97.50 94 LEU A C 1
ATOM 722 O O . LEU A 1 94 ? -23.102 1.027 -18.195 1.00 97.50 94 LEU A O 1
ATOM 726 N N . SER A 1 95 ? -23.291 3.058 -17.257 1.00 97.62 95 SER A N 1
ATOM 727 C CA . SER A 1 95 ? -24.638 2.828 -16.719 1.00 97.62 95 SER A CA 1
ATOM 728 C C . SER A 1 95 ? -25.670 2.507 -17.809 1.00 97.62 95 SER A C 1
ATOM 730 O O . SER A 1 95 ? -26.597 1.744 -17.553 1.00 97.62 95 SER A O 1
ATOM 732 N N . THR A 1 96 ? -25.502 3.009 -19.040 1.00 97.56 96 THR A N 1
ATOM 733 C CA . THR A 1 96 ? -26.364 2.621 -20.171 1.00 97.56 96 THR A CA 1
ATOM 734 C C . THR A 1 96 ? -26.109 1.172 -20.599 1.00 97.56 96 THR A C 1
ATOM 736 O O . THR A 1 96 ? -27.063 0.416 -20.767 1.00 97.56 96 THR A O 1
ATOM 739 N N . MET A 1 97 ? -24.845 0.744 -20.727 1.00 97.31 97 MET A N 1
ATOM 740 C CA . MET A 1 97 ? -24.525 -0.663 -21.028 1.00 97.31 97 MET A CA 1
ATOM 741 C C . MET A 1 97 ? -25.044 -1.606 -19.937 1.00 97.31 97 MET A C 1
ATOM 743 O O . MET A 1 97 ? -25.672 -2.613 -20.254 1.00 97.31 97 MET A O 1
ATOM 747 N N . VAL A 1 98 ? -24.852 -1.252 -18.661 1.00 97.69 98 VAL A N 1
ATOM 748 C CA . VAL A 1 98 ? -25.378 -2.020 -17.521 1.00 97.69 98 VAL A CA 1
ATOM 749 C C . VAL A 1 98 ? -26.906 -2.104 -17.569 1.00 97.69 98 VAL A C 1
ATOM 751 O O . VAL A 1 98 ? -27.463 -3.180 -17.362 1.00 97.69 98 VAL A O 1
ATOM 754 N N . GLY A 1 99 ? -27.590 -1.016 -17.937 1.00 96.62 99 GLY A N 1
ATOM 755 C CA . GLY A 1 99 ? -29.047 -0.990 -18.078 1.00 96.62 99 GLY A CA 1
ATOM 756 C C . GLY A 1 99 ? -29.600 -2.043 -19.044 1.00 96.62 99 GLY A C 1
ATOM 757 O O . GLY A 1 99 ? -30.649 -2.627 -18.774 1.00 96.62 99 GLY A O 1
ATOM 758 N N . LEU A 1 100 ? -28.881 -2.347 -20.131 1.00 94.81 100 LEU A N 1
ATOM 759 C CA . LEU A 1 100 ? -29.261 -3.395 -21.090 1.00 94.81 100 LEU A CA 1
ATOM 760 C C . LEU A 1 100 ? -29.053 -4.824 -20.550 1.00 94.81 100 LEU A C 1
ATOM 762 O O . LEU A 1 100 ? -29.714 -5.745 -21.025 1.00 94.81 100 LEU A O 1
ATOM 766 N N . VAL A 1 101 ? -28.156 -5.022 -19.574 1.00 95.00 101 VAL A N 1
ATOM 767 C CA . VAL A 1 101 ? -27.948 -6.326 -18.910 1.00 95.00 101 VAL A CA 1
ATOM 768 C C . VAL A 1 101 ? -28.986 -6.550 -17.809 1.00 95.00 101 VAL A C 1
ATOM 770 O O . VAL A 1 101 ? -29.551 -7.636 -17.699 1.00 95.00 101 VAL A O 1
ATOM 773 N N . LEU A 1 102 ? -29.261 -5.516 -17.009 1.00 94.50 102 LEU A N 1
ATOM 774 C CA . LEU A 1 102 ? -30.179 -5.593 -15.869 1.00 94.50 102 LEU A CA 1
ATOM 775 C C . LEU A 1 102 ? -31.645 -5.810 -16.276 1.00 94.50 102 LEU A C 1
ATOM 777 O O . LEU A 1 102 ? -32.419 -6.380 -15.505 1.00 94.50 102 LEU A O 1
ATOM 781 N N . GLY A 1 103 ? -32.044 -5.365 -17.470 1.00 88.75 103 GLY A N 1
ATOM 782 C CA . GLY A 1 103 ? -33.431 -5.473 -17.923 1.00 88.75 103 GLY A CA 1
ATOM 783 C C . GLY A 1 103 ? -34.414 -4.675 -17.047 1.00 88.75 103 GLY A C 1
ATOM 784 O O . GLY A 1 103 ? -34.011 -3.856 -16.230 1.00 88.75 103 GLY A O 1
ATOM 785 N N . PRO A 1 104 ? -35.729 -4.878 -17.188 1.00 85.44 104 PRO A N 1
ATOM 786 C CA . PRO A 1 104 ? -36.719 -3.922 -16.696 1.00 85.44 104 PRO A CA 1
ATOM 787 C C . PRO A 1 104 ? -36.932 -4.006 -15.177 1.00 85.44 104 PRO A C 1
ATOM 789 O O . PRO A 1 104 ? -37.385 -3.046 -14.571 1.00 85.44 104 PRO A O 1
ATOM 792 N N . TYR A 1 105 ? -36.586 -5.140 -14.561 1.00 86.44 105 TYR A N 1
ATOM 793 C CA . TYR A 1 105 ? -36.741 -5.395 -13.125 1.00 86.44 105 TYR A CA 1
ATOM 794 C C . TYR A 1 105 ? -35.520 -4.986 -12.287 1.00 86.44 105 TYR A C 1
ATOM 796 O O . TYR A 1 105 ? -35.546 -5.131 -11.067 1.00 86.44 105 TYR A O 1
ATOM 804 N N . GLY A 1 106 ? -34.430 -4.552 -12.928 1.00 91.88 106 GLY A N 1
ATOM 805 C CA . GLY A 1 106 ? -33.226 -4.119 -12.226 1.00 91.88 106 GLY A CA 1
ATOM 806 C C . GLY A 1 106 ? -33.342 -2.712 -11.646 1.00 91.88 106 GLY A C 1
ATOM 807 O O . GLY A 1 106 ? -34.330 -2.008 -11.845 1.00 91.88 106 GLY A O 1
ATOM 808 N N . VAL A 1 107 ? -32.285 -2.282 -10.961 1.00 94.44 107 VAL A N 1
ATOM 809 C CA . VAL A 1 107 ? -32.142 -0.912 -10.440 1.00 94.44 107 VAL A CA 1
ATOM 810 C C . VAL A 1 107 ? -30.784 -0.379 -10.868 1.00 94.44 107 VAL A C 1
ATOM 812 O O . VAL A 1 107 ? -29.793 -1.093 -10.755 1.00 94.44 107 VAL A O 1
ATOM 815 N N . ASN A 1 108 ? -30.723 0.856 -11.356 1.00 96.75 108 ASN A N 1
ATOM 816 C CA . ASN A 1 108 ? -29.529 1.414 -11.985 1.00 96.75 108 ASN A CA 1
ATOM 817 C C . ASN A 1 108 ? -29.355 2.871 -11.546 1.00 96.75 108 ASN A C 1
ATOM 819 O O . ASN A 1 108 ? -29.975 3.775 -12.104 1.00 96.75 108 ASN A O 1
ATOM 823 N N . HIS A 1 109 ? -28.556 3.094 -10.504 1.00 96.94 109 HIS A N 1
ATOM 824 C CA . HIS A 1 109 ? -28.313 4.423 -9.943 1.00 96.94 109 HIS A CA 1
ATOM 825 C C . HIS A 1 109 ? -26.882 4.881 -10.235 1.00 96.94 109 HIS A C 1
ATOM 827 O O . HIS A 1 109 ? -25.934 4.100 -10.156 1.00 96.94 109 HIS A O 1
ATOM 833 N N . GLY A 1 110 ? -26.719 6.156 -10.575 1.00 96.12 110 GLY A N 1
ATOM 834 C CA . GLY A 1 110 ? -25.429 6.797 -10.797 1.00 96.12 110 GLY A CA 1
ATOM 835 C C . GLY A 1 110 ? -25.277 8.041 -9.932 1.00 96.12 110 GLY A C 1
ATOM 836 O O . GLY A 1 110 ? -26.217 8.817 -9.790 1.00 96.12 110 GLY A O 1
ATOM 837 N N . VAL A 1 111 ? -24.088 8.235 -9.373 1.00 95.75 111 VAL A N 1
ATOM 838 C CA . VAL A 1 111 ? -23.716 9.427 -8.606 1.00 95.75 111 VAL A CA 1
ATOM 839 C C . VAL A 1 111 ? -22.571 10.119 -9.327 1.00 95.75 111 VAL A C 1
ATOM 841 O O . VAL A 1 111 ? -21.635 9.458 -9.781 1.00 95.75 111 VAL A O 1
ATOM 844 N N . GLU A 1 112 ? -22.641 11.437 -9.460 1.00 95.06 112 GLU A N 1
ATOM 845 C CA . GLU A 1 112 ? -21.609 12.240 -10.115 1.00 95.06 112 GLU A CA 1
ATOM 846 C C . GLU A 1 112 ? -21.437 13.587 -9.408 1.00 95.06 112 GLU A C 1
ATOM 848 O O . GLU A 1 112 ? -22.406 14.186 -8.950 1.00 95.06 112 GLU A O 1
ATOM 853 N N . LEU A 1 113 ? -20.199 14.070 -9.298 1.00 92.62 113 LEU A N 1
ATOM 854 C CA . LEU A 1 113 ? -19.864 15.230 -8.473 1.00 92.62 113 LEU A CA 1
ATOM 855 C C . LEU A 1 113 ? -20.353 16.550 -9.088 1.00 92.62 113 LEU A C 1
ATOM 857 O O . LEU A 1 113 ? -20.730 17.476 -8.365 1.00 92.62 113 LEU A O 1
ATOM 861 N N . TYR A 1 114 ? -20.340 16.636 -10.418 1.00 93.31 114 TYR A N 1
ATOM 862 C CA . TYR A 1 114 ? -20.563 17.872 -11.162 1.00 93.31 114 TYR A CA 1
ATOM 863 C C . TYR A 1 114 ? -21.912 17.881 -11.896 1.00 93.31 114 TYR A C 1
ATOM 865 O O . TYR A 1 114 ? -22.240 16.954 -12.636 1.00 93.31 114 TYR A O 1
ATOM 873 N N . GLU A 1 115 ? -22.680 18.962 -11.725 1.00 93.75 115 GLU A N 1
ATOM 874 C CA . GLU A 1 115 ? -24.021 19.121 -12.317 1.00 93.75 115 GLU A CA 1
ATOM 875 C C . GLU A 1 115 ? -23.991 19.094 -13.853 1.00 93.75 115 GLU A C 1
ATOM 877 O O . GLU A 1 115 ? -24.795 18.407 -14.473 1.00 93.75 115 GLU A O 1
ATOM 882 N N . ASP A 1 116 ? -23.009 19.756 -14.476 1.00 94.19 116 ASP A N 1
ATOM 883 C CA . ASP A 1 116 ? -22.855 19.797 -15.937 1.00 94.19 116 ASP A CA 1
ATOM 884 C C . ASP A 1 116 ? -22.613 18.403 -16.539 1.00 94.19 116 ASP A C 1
ATOM 886 O O . ASP A 1 116 ? -23.024 18.117 -17.667 1.00 94.19 116 ASP A O 1
ATOM 890 N N . VAL A 1 117 ? -22.000 17.499 -15.769 1.00 95.62 117 VAL A N 1
ATOM 891 C CA . VAL A 1 117 ? -21.789 16.103 -16.167 1.00 95.62 117 VAL A CA 1
ATOM 892 C C . VAL A 1 117 ? -23.072 15.279 -15.992 1.00 95.62 117 VAL A C 1
ATOM 894 O O . VAL A 1 117 ? -23.383 14.471 -16.868 1.00 95.62 117 VAL A O 1
ATOM 897 N N . VAL A 1 118 ? -23.867 15.525 -14.941 1.00 96.56 118 VAL A N 1
ATOM 898 C CA . VAL A 1 118 ? -25.199 14.910 -14.747 1.00 96.56 118 VAL A CA 1
ATOM 899 C C . VAL A 1 118 ? -26.173 15.333 -15.851 1.00 96.56 118 VAL A C 1
ATOM 901 O O . VAL A 1 118 ? -26.850 14.485 -16.439 1.00 96.56 118 VAL A O 1
ATOM 904 N N . GLU A 1 119 ? -26.224 16.621 -16.192 1.00 96.38 119 GLU A N 1
ATOM 905 C CA . GLU A 1 119 ? -27.012 17.137 -17.318 1.00 96.38 119 GLU A CA 1
ATOM 906 C C . GLU A 1 119 ? -26.570 16.502 -18.646 1.00 96.38 119 GLU A C 1
ATOM 908 O O . GLU A 1 119 ? -27.405 16.056 -19.443 1.00 96.38 119 GLU A O 1
ATOM 913 N N . TYR A 1 120 ? -25.256 16.390 -18.872 1.00 95.81 120 TYR A N 1
ATOM 914 C CA . TYR A 1 120 ? -24.707 15.741 -20.061 1.00 95.81 120 TYR A CA 1
ATOM 915 C C . TYR A 1 120 ? -25.086 14.253 -20.135 1.00 95.81 120 TYR A C 1
ATOM 917 O O . TYR A 1 120 ? -25.556 13.802 -21.182 1.00 95.81 120 TYR A O 1
ATOM 925 N N . ALA A 1 121 ? -24.958 13.499 -19.039 1.00 96.56 121 ALA A N 1
ATOM 926 C CA . ALA A 1 121 ? -25.326 12.084 -18.976 1.00 96.56 121 ALA A CA 1
ATOM 927 C C . ALA A 1 121 ? -26.818 11.864 -19.273 1.00 96.56 121 ALA A C 1
ATOM 929 O O . ALA A 1 121 ? -27.172 11.034 -20.115 1.00 96.56 121 ALA A O 1
ATOM 930 N N . ASN A 1 122 ? -27.693 12.675 -18.669 1.00 97.38 122 ASN A N 1
ATOM 931 C CA . ASN A 1 122 ? -29.129 12.667 -18.951 1.00 97.38 122 ASN A CA 1
ATOM 932 C C . ASN A 1 122 ? -29.439 13.042 -20.413 1.00 97.38 122 ASN A C 1
ATOM 934 O O . ASN A 1 122 ? -30.314 12.438 -21.036 1.00 97.38 122 ASN A O 1
ATOM 938 N N . SER A 1 123 ? -28.710 13.995 -21.003 1.00 96.31 123 SER A N 1
ATOM 939 C CA . SER A 1 123 ? -28.827 14.354 -22.425 1.00 96.31 123 SER A CA 1
ATOM 940 C C . SER A 1 123 ? -28.446 13.186 -23.346 1.00 96.31 123 SER A C 1
ATOM 942 O O . SER A 1 123 ? -29.211 12.840 -24.251 1.00 96.31 123 SER A O 1
ATOM 944 N N . ARG A 1 124 ? -27.308 12.522 -23.088 1.00 95.44 124 ARG A N 1
ATOM 945 C CA . ARG A 1 124 ? -26.852 11.341 -23.846 1.00 95.44 124 ARG A CA 1
ATOM 946 C C . ARG A 1 124 ? -27.833 10.171 -23.728 1.00 95.44 124 ARG A C 1
ATOM 948 O O . ARG A 1 124 ? -28.198 9.584 -24.745 1.00 95.44 124 ARG A O 1
ATOM 955 N N . LEU A 1 125 ? -28.323 9.884 -22.521 1.00 95.75 125 LEU A N 1
ATOM 956 C CA . LEU A 1 125 ? -29.333 8.852 -22.264 1.00 95.75 125 LEU A CA 1
ATOM 957 C C . LEU A 1 125 ? -30.642 9.117 -23.024 1.00 95.75 125 LEU A C 1
ATOM 959 O O . LEU A 1 125 ? -31.193 8.215 -23.656 1.00 95.75 125 LEU A O 1
ATOM 963 N N . ASN A 1 126 ? -31.134 10.358 -23.002 1.00 94.44 126 ASN A N 1
ATOM 964 C CA . ASN A 1 126 ? -32.349 10.736 -23.721 1.00 94.44 126 ASN A CA 1
ATOM 965 C C . ASN A 1 126 ? -32.187 10.651 -25.246 1.00 94.44 126 ASN A C 1
ATOM 967 O O . ASN A 1 126 ? -33.147 10.319 -25.943 1.00 94.44 126 ASN A O 1
ATOM 971 N N . GLU A 1 127 ? -30.996 10.929 -25.780 1.00 91.50 127 GLU A N 1
ATOM 972 C CA . GLU A 1 127 ? -30.695 10.719 -27.199 1.00 91.50 127 GLU A CA 1
ATOM 973 C C . GLU A 1 127 ? -30.639 9.224 -27.545 1.00 91.50 127 GLU A C 1
ATOM 975 O O . GLU A 1 127 ? -31.281 8.805 -28.511 1.00 91.50 127 GLU A O 1
ATOM 980 N N . PHE A 1 128 ? -29.974 8.403 -26.721 1.00 93.06 128 PHE A N 1
ATOM 981 C CA . PHE A 1 128 ? -29.961 6.942 -26.853 1.00 93.06 128 PHE A CA 1
ATOM 982 C C . PHE A 1 128 ? -31.389 6.376 -26.868 1.00 93.06 128 PHE A C 1
ATOM 984 O O . PHE A 1 128 ? -31.769 5.702 -27.824 1.00 93.06 128 PHE A O 1
ATOM 991 N N . LYS A 1 129 ? -32.235 6.752 -25.897 1.00 90.25 129 LYS A N 1
ATOM 992 C CA . LYS A 1 129 ? -33.648 6.336 -25.824 1.00 90.25 129 LYS A CA 1
ATOM 993 C C . LYS A 1 129 ? -34.478 6.693 -27.063 1.00 90.25 129 LYS A C 1
ATOM 995 O O . LYS A 1 129 ? -35.446 6.000 -27.362 1.00 90.25 129 LYS A O 1
ATOM 1000 N N . LYS A 1 130 ? -34.125 7.767 -27.777 1.00 86.81 130 LYS A N 1
ATOM 1001 C CA . LYS A 1 130 ? -34.836 8.240 -28.980 1.00 86.81 130 LYS A CA 1
ATOM 1002 C C . LYS A 1 130 ? -34.295 7.667 -30.290 1.00 86.81 130 LYS A C 1
ATOM 1004 O O . LYS A 1 130 ? -35.000 7.727 -31.294 1.00 86.81 130 LYS A O 1
ATOM 1009 N N . THR A 1 131 ? -33.049 7.190 -30.318 1.00 82.62 131 THR A N 1
ATOM 1010 C CA . THR A 1 131 ? -32.324 6.916 -31.576 1.00 82.62 131 THR A CA 1
ATOM 1011 C C . THR A 1 131 ? -31.697 5.526 -31.669 1.00 82.62 131 THR A C 1
ATOM 1013 O O . THR A 1 131 ? -31.405 5.072 -32.778 1.00 82.62 131 THR A O 1
ATOM 1016 N N . ALA A 1 132 ? -31.481 4.836 -30.546 1.00 80.94 132 ALA A N 1
ATOM 1017 C CA . ALA A 1 132 ? -30.753 3.577 -30.529 1.00 80.94 132 ALA A CA 1
ATOM 1018 C C . ALA A 1 132 ? -31.667 2.375 -30.843 1.00 80.94 132 ALA A C 1
ATOM 1020 O O . ALA A 1 132 ? -32.606 2.111 -30.091 1.00 80.94 132 ALA A O 1
ATOM 1021 N N . PRO A 1 133 ? -31.342 1.549 -31.860 1.00 77.31 133 PRO A N 1
ATOM 1022 C CA . PRO A 1 133 ? -32.078 0.310 -32.145 1.00 77.31 133 PRO A CA 1
ATOM 1023 C C . PRO A 1 133 ? -31.870 -0.766 -31.063 1.00 77.31 133 PRO A C 1
ATOM 1025 O O . PRO A 1 133 ? -32.469 -1.835 -31.120 1.00 77.31 133 PRO A O 1
ATOM 1028 N N . ALA A 1 134 ? -31.011 -0.513 -30.069 1.00 81.56 134 ALA A N 1
ATOM 1029 C CA . ALA A 1 134 ? -30.801 -1.401 -28.934 1.00 81.56 134 ALA A CA 1
ATOM 1030 C C . ALA A 1 134 ? -32.102 -1.652 -28.150 1.00 81.56 134 ALA A C 1
ATOM 1032 O O . ALA A 1 134 ? -32.364 -2.789 -27.771 1.00 81.56 134 ALA A O 1
ATOM 1033 N N . LEU A 1 135 ? -32.955 -0.636 -27.973 1.00 81.44 135 LEU A N 1
ATOM 1034 C CA . LEU A 1 135 ? -34.216 -0.783 -27.232 1.00 81.44 135 LEU A CA 1
ATOM 1035 C C . LEU A 1 135 ? -35.266 -1.631 -27.971 1.00 81.44 135 LEU A C 1
ATOM 1037 O O . LEU A 1 135 ? -36.172 -2.176 -27.343 1.00 81.44 135 LEU A O 1
ATOM 1041 N N . ASP A 1 136 ? -35.121 -1.824 -29.284 1.00 76.19 136 ASP A N 1
ATOM 1042 C CA . ASP A 1 136 ? -35.937 -2.783 -30.036 1.00 76.19 136 ASP A CA 1
ATOM 1043 C C . ASP A 1 136 ? -35.477 -4.231 -29.792 1.00 76.19 136 ASP A C 1
ATOM 1045 O O . ASP A 1 136 ? -36.288 -5.155 -29.854 1.00 76.19 136 ASP A O 1
ATOM 1049 N N . CYS A 1 137 ? -34.199 -4.436 -29.457 1.00 73.50 137 CYS A N 1
ATOM 1050 C CA . CYS A 1 137 ? -33.555 -5.747 -29.311 1.00 73.50 137 CYS A CA 1
ATOM 1051 C C . CYS A 1 137 ? -33.460 -6.251 -27.859 1.00 73.50 137 CYS A C 1
ATOM 1053 O O . CYS A 1 137 ? -33.469 -7.465 -27.641 1.00 73.50 137 CYS A O 1
ATOM 1055 N N . TYR A 1 138 ? -33.371 -5.340 -26.889 1.00 82.38 138 TYR A N 1
ATOM 1056 C CA . TYR A 1 138 ? -33.136 -5.616 -25.468 1.00 82.38 138 TYR A CA 1
ATOM 1057 C C . TYR A 1 138 ? -34.245 -5.014 -24.590 1.00 82.38 138 TYR A C 1
ATOM 1059 O O . TYR A 1 138 ? -34.945 -4.082 -24.990 1.00 82.38 138 TYR A O 1
ATOM 1067 N N . GLU A 1 139 ? -34.409 -5.542 -23.379 1.00 85.12 139 GLU A N 1
ATOM 1068 C CA . GLU A 1 139 ? -35.066 -4.799 -22.297 1.00 85.12 139 GLU A CA 1
ATOM 1069 C C . GLU A 1 139 ? -34.038 -3.873 -21.622 1.00 85.12 139 GLU A C 1
ATOM 1071 O O . GLU A 1 139 ? -32.834 -4.063 -21.788 1.00 85.12 139 GLU A O 1
ATOM 1076 N N . PHE A 1 140 ? -34.489 -2.857 -20.881 1.00 90.06 140 PHE A N 1
ATOM 1077 C CA . PHE A 1 140 ? -33.607 -1.789 -20.404 1.00 90.06 140 PHE A CA 1
ATOM 1078 C C . PHE A 1 140 ? -34.004 -1.277 -19.014 1.00 90.06 140 PHE A C 1
ATOM 1080 O O . PHE A 1 140 ? -35.129 -0.816 -18.832 1.00 90.06 140 PHE A O 1
ATOM 1087 N N . CYS A 1 141 ? -33.068 -1.326 -18.061 1.00 92.81 141 CYS A N 1
ATOM 1088 C CA . CYS A 1 141 ? -33.131 -0.577 -16.806 1.00 92.81 141 CYS A CA 1
ATOM 1089 C C . CYS A 1 141 ? -32.589 0.835 -17.043 1.00 92.81 141 CYS A C 1
ATOM 1091 O O . CYS A 1 141 ? -31.382 1.012 -17.250 1.00 92.81 141 CYS A O 1
ATOM 1093 N N . GLU A 1 142 ? -33.461 1.839 -17.007 1.00 93.75 142 GLU A N 1
ATOM 1094 C CA . GLU A 1 142 ? -33.049 3.226 -17.197 1.00 93.75 142 GLU A CA 1
ATOM 1095 C C . GLU A 1 142 ? -32.156 3.713 -16.036 1.00 93.75 142 GLU A C 1
ATOM 1097 O O . GLU A 1 142 ? -32.570 3.637 -14.875 1.00 93.75 142 GLU A O 1
ATOM 1102 N N . PRO A 1 143 ? -30.931 4.205 -16.313 1.00 96.25 143 PRO A N 1
ATOM 1103 C CA . PRO A 1 143 ? -30.073 4.754 -15.277 1.00 96.25 143 PRO A CA 1
ATOM 1104 C C . PRO A 1 143 ? -30.579 6.108 -14.785 1.00 96.25 143 PRO A C 1
ATOM 1106 O O . PRO A 1 143 ? -30.850 7.001 -15.585 1.00 96.25 143 PRO A O 1
ATOM 1109 N N . HIS A 1 144 ? -30.632 6.273 -13.466 1.00 95.62 144 HIS A N 1
ATOM 1110 C CA . HIS A 1 144 ? -30.976 7.534 -12.816 1.00 95.62 144 HIS A CA 1
ATOM 1111 C C . HIS A 1 144 ? -29.715 8.165 -12.218 1.00 95.62 144 HIS A C 1
ATOM 1113 O O . HIS A 1 144 ? -29.051 7.548 -11.383 1.00 95.62 144 HIS A O 1
ATOM 1119 N N . PHE A 1 145 ? -29.378 9.381 -12.651 1.00 96.69 145 PHE A N 1
ATOM 1120 C CA . PHE A 1 145 ? -28.167 10.096 -12.238 1.00 96.69 145 PHE A CA 1
ATOM 1121 C C . PHE A 1 145 ? -28.485 11.177 -11.197 1.00 96.69 145 PHE A C 1
ATOM 1123 O O . PHE A 1 145 ? -29.395 11.978 -11.406 1.00 96.69 145 PHE A O 1
ATOM 1130 N N . VAL A 1 146 ? -27.719 11.219 -10.104 1.00 94.31 146 VAL A N 1
ATOM 1131 C CA . VAL A 1 146 ? -27.859 12.191 -9.009 1.00 94.31 146 VAL A CA 1
ATOM 1132 C C . VAL A 1 146 ? -26.547 12.947 -8.798 1.00 94.31 146 VAL A C 1
ATOM 1134 O O . VAL A 1 146 ? -25.466 12.353 -8.802 1.00 94.31 146 VAL A O 1
ATOM 1137 N N . LYS A 1 147 ? -26.644 14.264 -8.592 1.00 94.25 147 LYS A N 1
ATOM 1138 C CA . LYS A 1 147 ? -25.502 15.145 -8.333 1.00 94.25 147 LYS A CA 1
ATOM 1139 C C . LYS A 1 147 ? -25.078 15.098 -6.862 1.00 94.25 147 LYS A C 1
ATOM 1141 O O . LYS A 1 147 ? -25.892 15.350 -5.979 1.00 94.25 147 LYS A O 1
ATOM 1146 N N . GLY A 1 148 ? -23.792 14.863 -6.600 1.00 90.56 148 GLY A N 1
ATOM 1147 C CA . GLY A 1 148 ? -23.173 15.017 -5.282 1.00 90.56 148 GLY A CA 1
ATOM 1148 C C . GLY A 1 148 ? -21.885 14.209 -5.082 1.00 90.56 148 GLY A C 1
ATOM 1149 O O . GLY A 1 148 ? -21.447 13.448 -5.943 1.00 90.56 148 GLY A O 1
ATOM 1150 N N . ASN A 1 149 ? -21.276 14.355 -3.902 1.00 91.31 149 ASN A N 1
ATOM 1151 C CA . ASN A 1 149 ? -20.094 13.588 -3.511 1.00 91.31 149 ASN A CA 1
ATOM 1152 C C . ASN A 1 149 ? -20.447 12.127 -3.153 1.00 91.31 149 ASN A C 1
ATOM 1154 O O . ASN A 1 149 ? -21.222 11.875 -2.234 1.00 91.31 149 ASN A O 1
ATOM 1158 N N . SER A 1 150 ? -19.816 11.156 -3.820 1.00 90.44 150 SER A N 1
ATOM 1159 C CA . SER A 1 150 ? -20.013 9.715 -3.577 1.00 90.44 150 SER A CA 1
ATOM 1160 C C . SER A 1 150 ? -19.649 9.226 -2.165 1.00 90.44 150 SER A C 1
ATOM 1162 O O . SER A 1 150 ? -19.969 8.089 -1.839 1.00 90.44 150 SER A O 1
ATOM 1164 N N . LEU A 1 151 ? -19.004 10.055 -1.337 1.00 90.31 151 LEU A N 1
ATOM 1165 C CA . LEU A 1 151 ? -18.723 9.795 0.082 1.00 90.31 151 LEU A CA 1
ATOM 1166 C C . LEU A 1 151 ? -19.754 10.430 1.045 1.00 90.31 151 LEU A C 1
ATOM 1168 O O . LEU A 1 151 ? -19.586 10.353 2.258 1.00 90.31 151 LEU A O 1
ATOM 1172 N N . LEU A 1 152 ? -20.821 11.050 0.521 1.00 88.75 152 LEU A N 1
ATOM 1173 C CA . LEU A 1 152 ? -21.911 11.691 1.279 1.00 88.75 152 LEU A CA 1
ATOM 1174 C C . LEU A 1 152 ? -23.287 11.072 0.974 1.00 88.75 152 LEU A C 1
ATOM 1176 O O . LEU A 1 152 ? -24.317 11.746 0.991 1.00 88.75 152 LEU A O 1
ATOM 1180 N N . LEU A 1 153 ? -23.309 9.771 0.689 1.00 86.94 153 LEU A N 1
ATOM 1181 C CA . LEU A 1 153 ? -24.531 8.968 0.633 1.00 86.94 153 LEU A CA 1
ATOM 1182 C C . LEU A 1 153 ? -25.168 8.909 2.035 1.00 86.94 153 LEU A C 1
ATOM 1184 O O . LEU A 1 153 ? -24.483 8.593 3.009 1.00 86.94 153 LEU A O 1
ATOM 1188 N N . GLY A 1 154 ? -26.463 9.226 2.138 1.00 74.69 154 GLY A N 1
ATOM 1189 C CA . GLY A 1 154 ? -27.212 9.190 3.398 1.00 74.69 154 GLY A CA 1
ATOM 1190 C C . GLY A 1 154 ? -27.307 7.804 4.047 1.00 74.69 154 GLY A C 1
ATOM 1191 O O . GLY A 1 154 ? -27.258 6.773 3.379 1.00 74.69 154 GLY A O 1
ATOM 1192 N N . THR A 1 155 ? -27.495 7.784 5.369 1.00 57.78 155 THR A N 1
ATOM 1193 C CA . THR A 1 155 ? -27.513 6.565 6.204 1.00 57.78 155 THR A CA 1
ATOM 1194 C C . THR A 1 155 ? -28.658 5.599 5.894 1.00 57.78 155 THR A C 1
ATOM 1196 O O . THR A 1 155 ? -28.549 4.416 6.191 1.00 57.78 155 THR A O 1
ATOM 1199 N N . GLU A 1 156 ? -29.731 6.086 5.269 1.00 62.09 156 GLU A N 1
ATOM 1200 C CA . GLU A 1 156 ? -30.903 5.301 4.852 1.00 62.09 156 GLU A CA 1
ATOM 1201 C C . GLU A 1 156 ? -30.675 4.522 3.533 1.00 62.09 156 GLU A C 1
ATOM 1203 O O . GLU A 1 156 ? -31.591 3.882 3.013 1.00 62.09 156 GLU A O 1
ATOM 1208 N N . ILE A 1 157 ? -29.485 4.608 2.919 1.00 67.44 157 ILE A N 1
ATOM 1209 C CA . ILE A 1 157 ? -29.274 4.074 1.568 1.00 67.44 157 ILE A CA 1
ATOM 1210 C C . ILE A 1 157 ? -29.219 2.544 1.538 1.00 67.44 157 ILE A C 1
ATOM 1212 O O . ILE A 1 157 ? -28.391 1.881 2.162 1.00 67.44 157 ILE A O 1
ATOM 1216 N N . ARG A 1 158 ? -30.109 1.995 0.705 1.00 76.69 158 ARG A N 1
ATOM 1217 C CA . ARG A 1 158 ? -30.212 0.577 0.363 1.00 76.69 158 ARG A CA 1
ATOM 1218 C C . ARG A 1 158 ? -28.865 0.014 -0.107 1.00 76.69 158 ARG A C 1
ATOM 1220 O O . ARG A 1 158 ? -28.221 0.586 -0.978 1.00 76.69 158 ARG A O 1
ATOM 1227 N N . GLN A 1 159 ? -28.517 -1.177 0.373 1.00 92.19 159 GLN A N 1
ATOM 1228 C CA . GLN A 1 159 ? -27.420 -1.982 -0.170 1.00 92.19 159 GLN A CA 1
ATOM 1229 C C . GLN A 1 159 ? -27.719 -2.510 -1.586 1.00 92.19 159 GLN A C 1
ATOM 1231 O O . GLN A 1 159 ? -28.841 -2.921 -1.895 1.00 92.19 159 GLN A O 1
ATOM 1236 N N . TYR A 1 160 ? -26.694 -2.571 -2.434 1.00 95.25 160 TYR A N 1
ATOM 1237 C CA . TYR A 1 160 ? -26.766 -2.990 -3.833 1.00 95.25 160 TYR A CA 1
ATOM 1238 C C . TYR A 1 160 ? -26.197 -4.397 -4.044 1.00 95.25 160 TYR A C 1
ATOM 1240 O O . TYR A 1 160 ? -25.317 -4.849 -3.313 1.00 95.25 160 TYR A O 1
ATOM 1248 N N . ASP A 1 161 ? -26.686 -5.100 -5.067 1.00 97.94 161 ASP A N 1
ATOM 1249 C CA . ASP A 1 161 ? -26.087 -6.365 -5.498 1.00 97.94 161 ASP A CA 1
ATOM 1250 C C . ASP A 1 161 ? -24.737 -6.122 -6.167 1.00 97.94 161 ASP A C 1
ATOM 1252 O O . ASP A 1 161 ? -23.856 -6.975 -6.091 1.00 97.94 161 ASP A O 1
ATOM 1256 N N . ARG A 1 162 ? -24.582 -4.978 -6.846 1.00 98.12 162 ARG A N 1
ATOM 1257 C CA . ARG A 1 162 ? -23.396 -4.609 -7.621 1.00 98.12 162 ARG A CA 1
ATOM 1258 C C . ARG A 1 162 ? -23.040 -3.141 -7.406 1.00 98.12 162 ARG A C 1
ATOM 1260 O O . ARG A 1 162 ? -23.906 -2.277 -7.519 1.00 98.12 162 ARG A O 1
ATOM 1267 N N . VAL A 1 163 ? -21.773 -2.845 -7.140 1.00 98.06 163 VAL A N 1
ATOM 1268 C CA . VAL A 1 163 ? -21.273 -1.469 -6.986 1.00 98.06 163 VAL A CA 1
ATOM 1269 C C . VAL A 1 163 ? -20.024 -1.295 -7.842 1.00 98.06 163 VAL A C 1
ATOM 1271 O O . VAL A 1 163 ? -19.147 -2.155 -7.845 1.00 98.06 163 VAL A O 1
ATOM 1274 N N . TYR A 1 164 ? -19.924 -0.182 -8.560 1.00 97.88 164 TYR A N 1
ATOM 1275 C CA . TYR A 1 164 ? -18.695 0.235 -9.230 1.00 97.88 164 TYR A CA 1
ATOM 1276 C C . TYR A 1 164 ? -18.287 1.629 -8.762 1.00 97.88 164 TYR A C 1
ATOM 1278 O O . TYR A 1 164 ? -19.130 2.521 -8.684 1.00 97.88 164 TYR A O 1
ATOM 1286 N N . CYS A 1 165 ? -16.997 1.819 -8.489 1.00 95.12 165 CYS A N 1
ATOM 1287 C CA . CYS A 1 165 ? -16.417 3.132 -8.226 1.00 95.12 165 CYS A CA 1
ATOM 1288 C C . CYS A 1 165 ? -15.442 3.508 -9.347 1.00 95.12 165 CYS A C 1
ATOM 1290 O O . CYS A 1 165 ? -14.409 2.869 -9.529 1.00 95.12 165 CYS A O 1
ATOM 1292 N N . GLY A 1 166 ? -15.771 4.558 -10.101 1.00 88.81 166 GLY A N 1
ATOM 1293 C CA . GLY A 1 166 ? -15.001 5.074 -11.236 1.00 88.81 166 GLY A CA 1
ATOM 1294 C C . GLY A 1 166 ? -13.805 5.959 -10.873 1.00 88.81 166 GLY A C 1
ATOM 1295 O O . GLY A 1 166 ? -13.199 6.549 -11.768 1.00 88.81 166 GLY A O 1
ATOM 1296 N N . ALA A 1 167 ? -13.472 6.048 -9.587 1.00 87.31 167 ALA A N 1
ATOM 1297 C CA . ALA A 1 167 ? -12.372 6.813 -9.007 1.00 87.31 167 ALA A CA 1
ATOM 1298 C C . ALA A 1 167 ? -11.667 5.962 -7.935 1.00 87.31 167 ALA A C 1
ATOM 1300 O O . ALA A 1 167 ? -12.274 5.038 -7.391 1.00 87.31 167 ALA A O 1
ATOM 1301 N N . ALA A 1 168 ? -10.401 6.252 -7.626 1.00 86.88 168 ALA A N 1
ATOM 1302 C CA . ALA A 1 168 ? -9.670 5.501 -6.607 1.00 86.88 168 ALA A CA 1
ATOM 1303 C C . ALA A 1 168 ? -10.257 5.760 -5.213 1.00 86.88 168 ALA A C 1
ATOM 1305 O O . ALA A 1 168 ? -10.455 6.911 -4.810 1.00 86.88 168 ALA A O 1
ATOM 1306 N N . CYS A 1 169 ? -10.539 4.683 -4.481 1.00 86.06 169 CYS A N 1
ATOM 1307 C CA . CYS A 1 169 ? -11.015 4.764 -3.109 1.00 86.06 169 CYS A CA 1
ATOM 1308 C C . CYS A 1 169 ? -9.824 4.970 -2.158 1.00 86.06 169 CYS A C 1
ATOM 1310 O O . CYS A 1 169 ? -8.891 4.167 -2.196 1.00 86.06 169 CYS A O 1
ATOM 1312 N N . PRO A 1 170 ? -9.845 5.990 -1.282 1.00 83.75 170 PRO A N 1
ATOM 1313 C CA . PRO A 1 170 ? -8.939 6.060 -0.137 1.00 83.75 170 PRO A CA 1
ATOM 1314 C C . PRO A 1 170 ? -9.064 4.806 0.742 1.00 83.75 170 PRO A C 1
ATOM 1316 O O . PRO A 1 170 ? -10.183 4.344 0.979 1.00 83.75 170 PRO A O 1
ATOM 1319 N N . GLU A 1 171 ? -7.953 4.281 1.269 1.00 81.31 171 GLU A N 1
ATOM 1320 C CA . GLU A 1 171 ? -7.950 3.065 2.109 1.00 81.31 171 GLU A CA 1
ATOM 1321 C C . GLU A 1 171 ? -8.888 3.188 3.319 1.00 81.31 171 GLU A C 1
ATOM 1323 O O . GLU A 1 171 ? -9.692 2.299 3.595 1.00 81.31 171 GLU A O 1
ATOM 1328 N N . ASN A 1 172 ? -8.874 4.342 3.992 1.00 81.81 172 ASN A N 1
ATOM 1329 C CA . ASN A 1 172 ? -9.744 4.626 5.137 1.00 81.81 172 ASN A CA 1
ATOM 1330 C C . ASN A 1 172 ? -11.250 4.673 4.795 1.00 81.81 172 ASN A C 1
ATOM 1332 O O . ASN A 1 172 ? -12.075 4.652 5.706 1.00 81.81 172 ASN A O 1
ATOM 1336 N N . HIS A 1 173 ? -11.619 4.691 3.509 1.00 85.75 173 HIS A N 1
ATOM 1337 C CA . HIS A 1 173 ? -13.002 4.629 3.028 1.00 85.75 173 HIS A CA 1
ATOM 1338 C C . HIS A 1 173 ? -13.364 3.266 2.398 1.00 85.75 173 HIS A C 1
ATOM 1340 O O . HIS A 1 173 ? -14.494 3.090 1.940 1.00 85.75 173 HIS A O 1
ATOM 1346 N N . GLU A 1 174 ? -12.479 2.258 2.426 1.00 89.69 174 GLU A N 1
ATOM 1347 C CA . GLU A 1 174 ? -12.782 0.916 1.894 1.00 89.69 174 GLU A CA 1
ATOM 1348 C C . GLU A 1 174 ? -14.028 0.305 2.564 1.00 89.69 174 GLU A C 1
ATOM 1350 O O . GLU A 1 174 ? -14.915 -0.224 1.891 1.00 89.69 174 GLU A O 1
ATOM 1355 N N . ASN A 1 175 ? -14.137 0.429 3.892 1.00 87.12 175 ASN A N 1
ATOM 1356 C CA . ASN A 1 175 ? -15.281 -0.083 4.653 1.00 87.12 175 ASN A CA 1
ATOM 1357 C C . ASN A 1 175 ? -16.588 0.657 4.330 1.00 87.12 175 ASN A C 1
ATOM 1359 O O . ASN A 1 175 ? -17.648 0.034 4.299 1.00 87.12 175 ASN A O 1
ATOM 1363 N N . TYR A 1 176 ? -16.518 1.957 4.026 1.00 89.12 176 TYR A N 1
ATOM 1364 C CA . TYR A 1 176 ? -17.672 2.727 3.560 1.00 89.12 176 TYR A CA 1
ATOM 1365 C C . TYR A 1 176 ? -18.207 2.152 2.240 1.00 89.12 176 TYR A C 1
ATOM 1367 O O . TYR A 1 176 ? -19.394 1.852 2.139 1.00 89.12 176 TYR A O 1
ATOM 1375 N N . MET A 1 177 ? -17.322 1.883 1.273 1.00 92.12 177 MET A N 1
ATOM 1376 C CA . MET A 1 177 ? -17.704 1.277 -0.010 1.00 92.12 177 MET A CA 1
ATOM 1377 C C . MET A 1 177 ? -18.216 -0.156 0.131 1.00 92.12 177 MET A C 1
ATOM 1379 O O . MET A 1 177 ? -19.208 -0.525 -0.499 1.00 92.12 177 MET A O 1
ATOM 1383 N N . LYS A 1 178 ? -17.582 -0.964 0.986 1.00 92.56 178 LYS A N 1
ATOM 1384 C CA . LYS A 1 178 ? -18.038 -2.322 1.317 1.00 92.56 178 LYS A CA 1
ATOM 1385 C C . LYS A 1 178 ? -19.459 -2.328 1.883 1.00 92.56 178 LYS A C 1
ATOM 1387 O O . LYS A 1 178 ? -20.272 -3.152 1.466 1.00 92.56 178 LYS A O 1
ATOM 1392 N N . ASN A 1 179 ? -19.792 -1.390 2.768 1.00 90.62 179 ASN A N 1
ATOM 1393 C CA . ASN A 1 179 ? -21.115 -1.309 3.396 1.00 90.62 179 ASN A CA 1
ATOM 1394 C C . ASN A 1 179 ? -22.262 -1.012 2.413 1.00 90.62 179 ASN A C 1
ATOM 1396 O O . ASN A 1 179 ? -23.416 -1.277 2.751 1.00 90.62 179 ASN A O 1
ATOM 1400 N N . LEU A 1 180 ? -21.960 -0.548 1.192 1.00 92.62 180 LEU A N 1
ATOM 1401 C CA . LEU A 1 180 ? -22.930 -0.382 0.103 1.00 92.62 180 LEU A CA 1
ATOM 1402 C C . LEU A 1 180 ? -23.346 -1.712 -0.557 1.00 92.62 180 LEU A C 1
ATOM 1404 O O . LEU A 1 180 ? -24.278 -1.710 -1.358 1.00 92.62 180 LEU A O 1
ATOM 1408 N N . LEU A 1 181 ? -22.697 -2.844 -0.252 1.00 95.06 181 LEU A N 1
ATOM 1409 C CA . LEU A 1 181 ? -23.026 -4.160 -0.817 1.00 95.06 181 LEU A CA 1
ATOM 1410 C C . LEU A 1 181 ? -23.978 -4.984 0.050 1.00 95.06 181 LEU A C 1
ATOM 1412 O O . LEU A 1 181 ? -23.792 -5.091 1.261 1.00 95.06 181 LEU A O 1
ATOM 1416 N N . LYS A 1 182 ? -24.908 -5.702 -0.588 1.00 94.75 182 LYS A N 1
ATOM 1417 C CA . LYS A 1 182 ? -25.629 -6.823 0.040 1.00 94.75 182 LYS A CA 1
ATOM 1418 C C . LYS A 1 182 ? -24.696 -8.021 0.230 1.00 94.75 182 LYS A C 1
ATOM 1420 O O . LYS A 1 182 ? -23.669 -8.134 -0.438 1.00 94.75 182 LYS A O 1
ATOM 1425 N N . VAL A 1 183 ? -25.075 -8.963 1.092 1.00 93.69 183 VAL A N 1
ATOM 1426 C CA . VAL A 1 183 ? -24.453 -10.300 1.112 1.00 93.69 183 VAL A CA 1
ATOM 1427 C C . VAL A 1 183 ? -24.701 -10.987 -0.239 1.00 93.69 183 VAL A C 1
ATOM 1429 O O . VAL A 1 183 ? -25.804 -10.917 -0.774 1.00 93.69 183 VAL A O 1
ATOM 1432 N N . GLY A 1 184 ? -23.663 -11.589 -0.823 1.00 92.38 184 GLY A N 1
ATOM 1433 C CA . GLY A 1 184 ? -23.638 -12.056 -2.216 1.00 92.38 184 GLY A CA 1
ATOM 1434 C C . GLY A 1 184 ? -23.312 -10.965 -3.250 1.00 92.38 184 GLY A C 1
ATOM 1435 O O . GLY A 1 184 ? -23.233 -11.255 -4.445 1.00 92.38 184 GLY A O 1
ATOM 1436 N N . GLY A 1 185 ? -23.130 -9.712 -2.819 1.00 96.56 185 GLY A N 1
ATOM 1437 C CA . GLY A 1 185 ? -22.851 -8.581 -3.698 1.00 96.56 185 GLY A CA 1
ATOM 1438 C C . GLY A 1 185 ? -21.387 -8.468 -4.137 1.00 96.56 185 GLY A C 1
ATOM 1439 O O . GLY A 1 185 ? -20.486 -8.957 -3.454 1.00 96.56 185 GLY A O 1
ATOM 1440 N N . VAL A 1 186 ? -21.155 -7.788 -5.268 1.00 98.06 186 VAL A N 1
ATOM 1441 C CA . VAL A 1 186 ? -19.823 -7.567 -5.865 1.00 98.06 186 VAL A CA 1
ATOM 1442 C C . VAL A 1 186 ? -19.542 -6.074 -6.064 1.00 98.06 186 VAL A C 1
ATOM 1444 O O . VAL A 1 186 ? -20.297 -5.371 -6.734 1.00 98.06 186 VAL A O 1
ATOM 1447 N N . LEU A 1 187 ? -18.429 -5.605 -5.505 1.00 97.88 187 LEU A N 1
ATOM 1448 C CA . LEU A 1 187 ? -17.883 -4.255 -5.622 1.00 97.88 187 LEU A CA 1
ATOM 1449 C C . LEU A 1 187 ? -16.654 -4.312 -6.525 1.00 97.88 187 LEU A C 1
ATOM 1451 O O . LEU A 1 187 ? -15.751 -5.112 -6.292 1.00 97.88 187 LEU A O 1
ATOM 1455 N N . VAL A 1 188 ? -16.603 -3.452 -7.537 1.00 97.25 188 VAL A N 1
ATOM 1456 C CA . VAL A 1 188 ? -15.415 -3.254 -8.371 1.00 97.25 188 VAL A CA 1
ATOM 1457 C C . VAL A 1 188 ? -14.917 -1.828 -8.167 1.00 97.25 188 VAL A C 1
ATOM 1459 O O . VAL A 1 188 ? -15.634 -0.875 -8.467 1.00 97.25 188 VAL A O 1
ATOM 1462 N N . MET A 1 189 ? -13.700 -1.661 -7.650 1.00 94.62 189 MET A N 1
ATOM 1463 C CA . MET A 1 189 ? -13.113 -0.331 -7.450 1.00 94.62 189 MET A CA 1
ATOM 1464 C C . MET A 1 189 ? -11.582 -0.326 -7.540 1.00 94.62 189 MET A C 1
ATOM 1466 O O . MET A 1 189 ? -10.953 -1.331 -7.203 1.00 94.62 189 MET A O 1
ATOM 1470 N N . PRO A 1 190 ? -10.961 0.789 -7.959 1.00 86.94 190 PRO A N 1
ATOM 1471 C CA . PRO A 1 190 ? -9.531 1.001 -7.803 1.00 86.94 190 PRO A CA 1
ATOM 1472 C C . PRO A 1 190 ? -9.183 1.245 -6.327 1.00 86.94 190 PRO A C 1
ATOM 1474 O O . PRO A 1 190 ? -9.743 2.138 -5.690 1.00 86.94 190 PRO A O 1
ATOM 1477 N N . LEU A 1 191 ? -8.242 0.462 -5.808 1.00 84.44 191 LEU A N 1
ATOM 1478 C CA . LEU A 1 191 ? -7.661 0.555 -4.471 1.00 84.44 191 LEU A CA 1
ATOM 1479 C C . LEU A 1 191 ? -6.171 0.198 -4.593 1.00 84.44 191 LEU A C 1
ATOM 1481 O O . LEU A 1 191 ? -5.838 -0.823 -5.193 1.00 84.44 191 LEU A O 1
ATOM 1485 N N . ASN A 1 192 ? -5.282 1.037 -4.060 1.00 80.00 192 ASN A N 1
ATOM 1486 C CA . ASN A 1 192 ? -3.823 0.834 -4.052 1.00 80.00 192 ASN A CA 1
ATOM 1487 C C . ASN A 1 192 ? -3.251 0.492 -5.443 1.00 80.00 192 ASN A C 1
ATOM 1489 O O . ASN A 1 192 ? -2.637 -0.559 -5.651 1.00 80.00 192 ASN A O 1
ATOM 1493 N N . ASP A 1 193 ? -3.559 1.365 -6.408 1.00 77.88 193 ASP A N 1
ATOM 1494 C CA . ASP A 1 193 ? -3.204 1.266 -7.832 1.00 77.88 193 ASP A CA 1
ATOM 1495 C C . ASP A 1 193 ? -3.598 -0.064 -8.507 1.00 77.88 193 ASP A C 1
ATOM 1497 O O . ASP A 1 193 ? -3.007 -0.483 -9.507 1.00 77.88 193 ASP A O 1
ATOM 1501 N N . LYS A 1 194 ? -4.631 -0.743 -7.986 1.00 81.25 194 LYS A N 1
ATOM 1502 C CA . LYS A 1 194 ? -5.181 -1.998 -8.520 1.00 81.25 194 LYS A CA 1
ATOM 1503 C C . LYS A 1 194 ? -6.702 -1.962 -8.575 1.00 81.25 194 LYS A C 1
ATOM 1505 O O . LYS A 1 194 ? -7.369 -1.487 -7.665 1.00 81.25 194 LYS A O 1
ATOM 1510 N N . LEU A 1 195 ? -7.269 -2.504 -9.646 1.00 87.19 195 LEU A N 1
ATOM 1511 C CA . LEU A 1 195 ? -8.697 -2.710 -9.814 1.00 87.19 195 LEU A CA 1
ATOM 1512 C C . LEU A 1 195 ? -9.044 -3.968 -9.029 1.00 87.19 195 LEU A C 1
ATOM 1514 O O . LEU A 1 195 ? -8.648 -5.071 -9.412 1.00 87.19 195 LEU A O 1
ATOM 1518 N N . MET A 1 196 ? -9.746 -3.793 -7.921 1.00 92.19 196 MET A N 1
ATOM 1519 C CA . MET A 1 196 ? -10.125 -4.868 -7.019 1.00 92.19 196 MET A CA 1
ATOM 1520 C C . MET A 1 196 ? -11.576 -5.268 -7.274 1.00 92.19 196 MET A C 1
ATOM 1522 O O . MET A 1 196 ? -12.461 -4.416 -7.330 1.00 92.19 196 MET A O 1
ATOM 1526 N N . GLN A 1 197 ? -11.812 -6.571 -7.400 1.00 96.75 197 GLN A N 1
ATOM 1527 C CA . GLN A 1 197 ? -13.126 -7.200 -7.315 1.00 96.75 197 GLN A CA 1
ATOM 1528 C C . GLN A 1 197 ? -13.292 -7.718 -5.882 1.00 96.75 197 GLN A C 1
ATOM 1530 O O . GLN A 1 197 ? -12.542 -8.592 -5.451 1.00 96.75 197 GLN A O 1
ATOM 1535 N N . ILE A 1 198 ? -14.253 -7.173 -5.142 1.00 96.06 198 ILE A N 1
ATOM 1536 C CA . ILE A 1 198 ? -14.532 -7.502 -3.741 1.00 96.06 198 ILE A CA 1
ATOM 1537 C C . ILE A 1 198 ? -15.939 -8.096 -3.662 1.00 96.06 198 ILE A C 1
ATOM 1539 O O . ILE A 1 198 ? -16.912 -7.446 -4.030 1.00 96.06 198 ILE A O 1
ATOM 1543 N N . THR A 1 199 ? -16.059 -9.329 -3.177 1.00 96.06 199 THR A N 1
ATOM 1544 C CA . THR A 1 199 ? -17.334 -10.040 -3.019 1.00 96.06 199 THR A CA 1
ATOM 1545 C C . THR A 1 199 ? -17.682 -10.174 -1.541 1.00 96.06 199 THR A C 1
ATOM 1547 O O . THR A 1 199 ? -16.886 -10.705 -0.765 1.00 96.06 199 THR A O 1
ATOM 1550 N N . ARG A 1 200 ? -18.887 -9.756 -1.141 1.00 96.06 200 ARG A N 1
ATOM 1551 C CA . ARG A 1 200 ? -19.404 -9.976 0.219 1.00 96.06 200 ARG A CA 1
ATOM 1552 C C . ARG A 1 200 ? -19.938 -11.406 0.330 1.00 96.06 200 ARG A C 1
ATOM 1554 O O . ARG A 1 200 ? -20.931 -11.735 -0.311 1.00 96.06 200 ARG A O 1
ATOM 1561 N N . LYS A 1 201 ? -19.293 -12.275 1.111 1.00 91.75 201 LYS A N 1
ATOM 1562 C CA . LYS A 1 201 ? -19.680 -13.695 1.269 1.00 91.75 201 LYS A CA 1
ATOM 1563 C C . LYS A 1 201 ? -20.662 -13.925 2.412 1.00 91.75 201 LYS A C 1
ATOM 1565 O O . LYS A 1 201 ? -21.538 -14.773 2.301 1.00 91.75 201 LYS A O 1
ATOM 1570 N N . SER A 1 202 ? -20.524 -13.164 3.491 1.00 88.00 202 SER A N 1
ATOM 1571 C CA . SER A 1 202 ? -21.438 -13.160 4.636 1.00 88.00 202 SER A CA 1
ATOM 1572 C C . SER A 1 202 ? -21.559 -11.735 5.177 1.00 88.00 202 SER A C 1
ATOM 1574 O O . SER A 1 202 ? -21.037 -10.796 4.578 1.00 88.00 202 SER A O 1
ATOM 1576 N N . GLU A 1 203 ? -22.244 -11.544 6.302 1.00 76.94 203 GLU A N 1
ATOM 1577 C CA . GLU A 1 203 ? -22.368 -10.226 6.930 1.00 76.94 203 GLU A CA 1
ATOM 1578 C C . GLU A 1 203 ? -20.997 -9.573 7.200 1.00 76.94 203 GLU A C 1
ATOM 1580 O O . GLU A 1 203 ? -20.822 -8.388 6.914 1.00 76.94 203 GLU A O 1
ATOM 1585 N N . PHE A 1 204 ? -20.001 -10.366 7.615 1.00 77.12 204 PHE A N 1
ATOM 1586 C CA . PHE A 1 204 ? -18.641 -9.905 7.935 1.00 77.12 204 PHE A CA 1
ATOM 1587 C C . PHE A 1 204 ? -17.540 -10.492 7.028 1.00 77.12 204 PHE A C 1
ATOM 1589 O O . PHE A 1 204 ? -16.402 -10.032 7.071 1.00 77.12 204 PHE A O 1
ATOM 1596 N N . GLY A 1 205 ? -17.852 -11.505 6.213 1.00 77.56 205 GLY A N 1
ATOM 1597 C CA . GLY A 1 205 ? -16.890 -12.203 5.355 1.00 77.56 205 GLY A CA 1
ATOM 1598 C C . GLY A 1 205 ? -16.760 -11.586 3.961 1.00 77.56 205 GLY A C 1
ATOM 1599 O O . GLY A 1 205 ? -17.762 -11.377 3.272 1.00 77.56 205 GLY A O 1
ATOM 1600 N N . TRP A 1 206 ? -15.520 -11.375 3.514 1.00 91.31 206 TRP A N 1
ATOM 1601 C CA . TRP A 1 206 ? -15.179 -10.753 2.230 1.00 91.31 206 TRP A CA 1
ATOM 1602 C C . TRP A 1 206 ? -14.159 -11.597 1.459 1.00 91.31 206 TRP A C 1
ATOM 1604 O O . TRP A 1 206 ? -13.227 -12.137 2.047 1.00 91.31 206 TRP A O 1
ATOM 1614 N N . GLU A 1 207 ? -14.308 -11.671 0.139 1.00 92.88 207 GLU A N 1
ATOM 1615 C CA . GLU A 1 207 ? -13.308 -12.219 -0.785 1.00 92.88 207 GLU A CA 1
ATOM 1616 C C . GLU A 1 207 ? -12.833 -11.097 -1.713 1.00 92.88 207 GLU A C 1
ATOM 1618 O O . GLU A 1 207 ? -13.658 -10.473 -2.377 1.00 92.88 207 GLU A O 1
ATOM 1623 N N . SER A 1 208 ? -11.523 -10.854 -1.785 1.00 92.56 208 SER A N 1
ATOM 1624 C CA . SER A 1 208 ? -10.937 -9.793 -2.614 1.00 92.56 208 SER A CA 1
ATOM 1625 C C . SER A 1 208 ? -9.974 -10.370 -3.648 1.00 92.56 208 SER A C 1
ATOM 1627 O O . SER A 1 208 ? -9.073 -11.137 -3.312 1.00 92.56 208 SER A O 1
ATOM 1629 N N . LYS A 1 209 ? -10.124 -9.954 -4.906 1.00 90.69 209 LYS A N 1
ATOM 1630 C CA . LYS A 1 209 ? -9.302 -10.381 -6.041 1.00 90.69 209 LYS A CA 1
ATOM 1631 C C . LYS A 1 209 ? -8.795 -9.167 -6.817 1.00 90.69 209 LYS A C 1
ATOM 1633 O O . LYS A 1 209 ? -9.579 -8.311 -7.215 1.00 90.69 209 LYS A O 1
ATOM 1638 N N . SER A 1 210 ? -7.491 -9.118 -7.082 1.00 87.56 210 SER A N 1
ATOM 1639 C CA . SER A 1 210 ? -6.913 -8.133 -8.004 1.00 87.56 210 SER A CA 1
ATOM 1640 C C . SER A 1 210 ? -7.216 -8.535 -9.448 1.00 87.56 210 SER A C 1
ATOM 1642 O O . SER A 1 210 ? -6.951 -9.671 -9.842 1.00 87.56 210 SER A O 1
ATOM 1644 N N . VAL A 1 211 ? -7.758 -7.604 -10.233 1.00 80.00 211 VAL A N 1
ATOM 1645 C CA . VAL A 1 211 ? -8.141 -7.801 -11.641 1.00 80.00 211 VAL A CA 1
ATOM 1646 C C . VAL A 1 211 ? -7.069 -7.246 -12.582 1.00 80.00 211 VAL A C 1
ATOM 1648 O O . VAL A 1 211 ? -6.634 -7.944 -13.494 1.00 80.00 211 VAL A O 1
ATOM 1651 N N . LEU A 1 212 ? -6.620 -6.007 -12.352 1.00 74.88 212 LEU A N 1
ATOM 1652 C CA . LEU A 1 212 ? -5.685 -5.276 -13.220 1.00 74.88 212 LEU A CA 1
ATOM 1653 C C . LEU A 1 212 ? -4.984 -4.155 -12.430 1.00 74.88 212 LEU A C 1
ATOM 1655 O O . LEU A 1 212 ? -5.627 -3.544 -11.586 1.00 74.88 212 LEU A O 1
ATOM 1659 N N . SER A 1 213 ? -3.718 -3.827 -12.705 1.00 69.88 213 SER A N 1
ATOM 1660 C CA . SER A 1 213 ? -3.068 -2.628 -12.129 1.00 69.88 213 SER A CA 1
ATOM 1661 C C . SER A 1 213 ? -3.535 -1.349 -12.843 1.00 69.88 213 SER A C 1
ATOM 1663 O O . SER A 1 213 ? -3.527 -1.310 -14.074 1.00 69.88 213 SER A O 1
ATOM 1665 N N . VAL A 1 214 ? -3.958 -0.316 -12.103 1.00 68.62 214 VAL A N 1
ATOM 1666 C CA . VAL A 1 214 ? -4.648 0.875 -12.639 1.00 68.62 214 VAL A CA 1
ATOM 1667 C C . VAL A 1 214 ? -4.453 2.176 -11.830 1.00 68.62 214 VAL A C 1
ATOM 1669 O O . VAL A 1 214 ? -4.892 2.293 -10.693 1.00 68.62 214 VAL A O 1
ATOM 1672 N N . SER A 1 215 ? -3.891 3.202 -12.481 1.00 66.31 215 SER A N 1
ATOM 1673 C CA . SER A 1 215 ? -3.858 4.624 -12.065 1.00 66.31 215 SER A CA 1
ATOM 1674 C C . SER A 1 215 ? -5.189 5.402 -12.182 1.00 66.31 215 SER A C 1
ATOM 1676 O O . SER A 1 215 ? -5.521 5.848 -13.286 1.00 66.31 215 SER A O 1
ATOM 1678 N N . PHE A 1 216 ? -5.963 5.596 -11.109 1.00 71.88 216 PHE A N 1
ATOM 1679 C CA . PHE A 1 216 ? -7.188 6.420 -11.111 1.00 71.88 216 PHE A CA 1
ATOM 1680 C C . PHE A 1 216 ? -7.043 7.689 -10.261 1.00 71.88 216 PHE A C 1
ATOM 1682 O O . PHE A 1 216 ? -6.361 7.690 -9.244 1.00 71.88 216 PHE A O 1
ATOM 1689 N N . SER A 1 217 ? -7.752 8.763 -10.629 1.00 77.00 217 SER A N 1
ATOM 1690 C CA . SER A 1 217 ? -7.919 9.921 -9.738 1.00 77.00 217 SER A CA 1
ATOM 1691 C C . SER A 1 217 ? -8.685 9.512 -8.480 1.00 77.00 217 SER A C 1
ATOM 1693 O O . SER A 1 217 ? -9.723 8.858 -8.588 1.00 77.00 217 SER A O 1
ATOM 1695 N N . THR A 1 218 ? -8.190 9.903 -7.309 1.00 82.19 218 THR A N 1
ATOM 1696 C CA . THR A 1 218 ? -8.831 9.645 -6.013 1.00 82.19 218 THR A CA 1
ATOM 1697 C C . THR A 1 218 ? -10.182 10.345 -5.901 1.00 82.19 218 THR A C 1
ATOM 1699 O O . THR A 1 218 ? -10.375 11.434 -6.445 1.00 82.19 218 THR A O 1
ATOM 1702 N N . LEU A 1 219 ? -11.119 9.729 -5.177 1.00 85.62 219 LEU A N 1
ATOM 1703 C CA . LEU A 1 219 ? -12.373 10.370 -4.789 1.00 85.62 219 LEU A CA 1
ATOM 1704 C C . LEU A 1 219 ? -12.124 11.698 -4.068 1.00 85.62 219 LEU A C 1
ATOM 1706 O O . LEU A 1 219 ? -11.247 11.811 -3.211 1.00 85.62 219 LEU A O 1
ATOM 1710 N N . GLN A 1 220 ? -12.955 12.687 -4.387 1.00 84.44 220 GLN A N 1
ATOM 1711 C CA . GLN A 1 220 ? -12.970 13.966 -3.694 1.00 84.44 220 GLN A CA 1
ATOM 1712 C C . GLN A 1 220 ? -13.425 13.743 -2.246 1.00 84.44 220 GLN A C 1
ATOM 1714 O O . GLN A 1 220 ? -14.599 13.474 -2.000 1.00 84.44 220 GLN A O 1
ATOM 1719 N N . LEU A 1 221 ? -12.513 13.861 -1.280 1.00 86.06 221 LEU A N 1
ATOM 1720 C CA . LEU A 1 221 ? -12.877 13.805 0.137 1.00 86.06 221 LEU A CA 1
ATOM 1721 C C . LEU A 1 221 ? -13.858 14.947 0.482 1.00 86.06 221 LEU A C 1
ATOM 1723 O O . LEU A 1 221 ? -13.677 16.057 -0.040 1.00 86.06 221 LEU A O 1
ATOM 1727 N N . PRO A 1 222 ? -14.877 14.701 1.331 1.00 82.19 222 PRO A N 1
ATOM 1728 C CA . PRO A 1 222 ? -15.756 15.751 1.836 1.00 82.19 222 PRO A CA 1
ATOM 1729 C C . PRO A 1 222 ? -14.964 16.841 2.559 1.00 82.19 222 PRO A C 1
ATOM 1731 O O . PRO A 1 222 ? -14.064 16.546 3.347 1.00 82.19 222 PRO A O 1
ATOM 1734 N N . GLN A 1 223 ? -15.307 18.101 2.312 1.00 75.19 223 GLN A N 1
ATOM 1735 C CA . GLN A 1 223 ? -14.763 19.224 3.070 1.00 75.19 223 GLN A CA 1
ATOM 1736 C C . GLN A 1 223 ? -15.487 19.357 4.426 1.00 75.19 223 GLN A C 1
ATOM 1738 O O . GLN A 1 223 ? -16.619 18.891 4.565 1.00 75.19 223 GLN A O 1
ATOM 1743 N N . PRO A 1 224 ? -14.903 20.024 5.443 1.00 58.34 224 PRO A N 1
ATOM 1744 C CA . PRO A 1 224 ? -15.518 20.143 6.776 1.00 58.34 224 PRO A CA 1
ATOM 1745 C C . PRO A 1 224 ? -16.905 20.810 6.792 1.00 58.34 224 PRO A C 1
ATOM 1747 O O . PRO A 1 224 ? -17.684 20.628 7.723 1.00 58.34 224 PRO A O 1
ATOM 1750 N N . ASN A 1 225 ? -17.217 21.585 5.753 1.00 59.88 225 ASN A N 1
ATOM 1751 C CA . ASN A 1 225 ? -18.496 22.250 5.519 1.00 59.88 225 ASN A CA 1
ATOM 1752 C C . ASN A 1 225 ? -19.456 21.443 4.619 1.00 59.88 225 ASN A C 1
ATOM 1754 O O . ASN A 1 225 ? -20.498 21.974 4.229 1.00 59.88 225 ASN A O 1
ATOM 1758 N N . ASP A 1 226 ? -19.127 20.199 4.257 1.00 52.47 226 ASP A N 1
ATOM 1759 C CA . ASP A 1 226 ? -19.979 19.336 3.430 1.00 52.47 226 ASP A CA 1
ATOM 1760 C C . ASP A 1 226 ? -20.943 18.445 4.234 1.00 52.47 226 ASP A C 1
ATOM 1762 O O . ASP A 1 226 ? -21.895 17.918 3.669 1.00 52.47 226 ASP A O 1
ATOM 1766 N N . SER A 1 227 ? -20.779 18.351 5.556 1.00 54.44 227 SER A N 1
ATOM 1767 C CA . SER A 1 227 ? -21.616 17.533 6.456 1.00 54.44 227 SER A CA 1
ATOM 1768 C C . SER A 1 227 ? -23.007 18.117 6.772 1.00 54.44 227 SER A C 1
ATOM 1770 O O . SER A 1 227 ? -23.689 17.640 7.679 1.00 54.44 227 SER A O 1
ATOM 1772 N N . SER A 1 228 ? -23.436 19.177 6.079 1.00 60.22 228 SER A N 1
ATOM 1773 C CA . SER A 1 228 ? -24.783 19.750 6.221 1.00 60.22 228 SER A CA 1
ATOM 1774 C C . SER A 1 228 ? -25.851 18.808 5.640 1.00 60.22 228 SER A C 1
ATOM 1776 O O . SER A 1 228 ? -25.610 18.270 4.557 1.00 60.22 228 SER A O 1
ATOM 1778 N N . PRO A 1 229 ? -27.048 18.674 6.251 1.00 61.56 229 PRO A N 1
ATOM 1779 C CA . PRO A 1 229 ? -28.116 17.803 5.741 1.00 61.56 229 PRO A CA 1
ATOM 1780 C C . PRO A 1 229 ? -28.451 18.028 4.260 1.00 61.56 229 PRO A C 1
ATOM 1782 O O . PRO A 1 229 ? -28.627 17.066 3.522 1.00 61.56 229 PRO A O 1
ATOM 1785 N N . ASP A 1 230 ? -28.425 19.284 3.808 1.00 61.97 230 ASP A N 1
ATOM 1786 C CA . ASP A 1 230 ? -28.741 19.696 2.431 1.00 61.97 230 ASP A CA 1
ATOM 1787 C C . ASP A 1 230 ? -27.725 19.217 1.370 1.00 61.97 230 ASP A C 1
ATOM 1789 O O . ASP A 1 230 ? -27.941 19.394 0.172 1.00 61.97 230 ASP A O 1
ATOM 1793 N N . LYS A 1 231 ? -26.595 18.636 1.800 1.00 68.81 231 LYS A N 1
ATOM 1794 C CA . LYS A 1 231 ? -25.548 18.058 0.938 1.00 68.81 231 LYS A CA 1
ATOM 1795 C C . LYS A 1 231 ? -25.491 16.529 0.993 1.00 68.81 231 LYS A C 1
ATOM 1797 O O . LYS A 1 231 ? -24.718 15.931 0.243 1.00 68.81 231 LYS A O 1
ATOM 1802 N N . ILE A 1 232 ? -26.291 15.900 1.855 1.00 81.94 232 ILE A N 1
ATOM 1803 C CA . ILE A 1 232 ? -26.428 14.444 1.892 1.00 81.94 232 ILE A CA 1
ATOM 1804 C C . ILE A 1 232 ? -27.196 14.006 0.644 1.00 81.94 232 ILE A C 1
ATOM 1806 O O . ILE A 1 232 ? -28.274 14.518 0.347 1.00 81.94 232 ILE A O 1
ATOM 1810 N N . ILE A 1 233 ? -26.646 13.044 -0.092 1.00 84.44 233 ILE A N 1
ATOM 1811 C CA . ILE A 1 233 ? -27.286 12.521 -1.296 1.00 84.44 233 ILE A CA 1
ATOM 1812 C C . ILE A 1 233 ? -28.390 11.547 -0.903 1.00 84.44 233 ILE A C 1
ATOM 1814 O O . ILE A 1 233 ? -28.128 10.516 -0.278 1.00 84.44 233 ILE A O 1
ATOM 1818 N N . THR A 1 234 ? -29.599 11.832 -1.378 1.00 83.81 234 THR A N 1
ATOM 1819 C CA . THR A 1 234 ? -30.711 10.881 -1.427 1.00 83.81 234 THR A CA 1
ATOM 1820 C C . THR A 1 234 ? -30.797 10.296 -2.835 1.00 83.81 234 THR A C 1
ATOM 1822 O O . THR A 1 234 ? -30.841 11.033 -3.820 1.00 83.81 234 THR A O 1
ATOM 1825 N N . LEU A 1 235 ? -30.799 8.966 -2.943 1.00 87.12 235 LEU A N 1
ATOM 1826 C CA . LEU A 1 235 ? -30.990 8.265 -4.217 1.00 87.12 235 LEU A CA 1
ATOM 1827 C C . LEU A 1 235 ? -32.493 8.076 -4.510 1.00 87.12 235 LEU A C 1
ATOM 1829 O O . LEU A 1 235 ? -33.283 8.067 -3.565 1.00 87.12 235 LEU A O 1
ATOM 1833 N N . PRO A 1 236 ? -32.909 7.916 -5.782 1.00 86.12 236 PRO A N 1
ATOM 1834 C CA . PRO A 1 236 ? -34.324 7.818 -6.135 1.00 86.12 236 PRO A CA 1
ATOM 1835 C C . PRO A 1 236 ? -35.020 6.621 -5.479 1.00 86.12 236 PRO A C 1
ATOM 1837 O O . PRO A 1 236 ? -34.444 5.535 -5.359 1.00 86.12 236 PRO A O 1
ATOM 1840 N N . GLU A 1 237 ? -36.284 6.808 -5.095 1.00 80.25 237 GLU A N 1
ATOM 1841 C CA . GLU A 1 237 ? -37.117 5.721 -4.582 1.00 80.25 237 GLU A CA 1
ATOM 1842 C C . GLU A 1 237 ? -37.432 4.691 -5.672 1.00 80.25 237 GLU A C 1
ATOM 1844 O O . GLU A 1 237 ? -37.780 5.017 -6.810 1.00 80.25 237 GLU A O 1
ATOM 1849 N N . ILE A 1 238 ? -37.341 3.416 -5.298 1.00 79.00 238 ILE A N 1
ATOM 1850 C CA . ILE A 1 238 ? -37.517 2.290 -6.212 1.00 79.00 238 ILE A CA 1
ATOM 1851 C C . ILE A 1 238 ? -38.983 1.874 -6.174 1.00 79.00 238 ILE A C 1
ATOM 1853 O O . ILE A 1 238 ? -39.405 1.074 -5.339 1.00 79.00 238 ILE A O 1
ATOM 1857 N N . ASN A 1 239 ? -39.759 2.436 -7.093 1.00 75.12 239 ASN A N 1
ATOM 1858 C CA . ASN A 1 239 ? -41.163 2.092 -7.255 1.00 75.12 239 ASN A CA 1
ATOM 1859 C C . ASN A 1 239 ? -41.313 0.749 -7.995 1.00 75.12 239 ASN A C 1
ATOM 1861 O O . ASN A 1 239 ? -40.584 0.500 -8.960 1.00 75.12 239 ASN A O 1
ATOM 1865 N N . PRO A 1 240 ? -42.247 -0.131 -7.585 1.00 74.56 240 PRO A N 1
ATOM 1866 C CA . PRO A 1 240 ? -42.552 -1.333 -8.349 1.00 74.56 240 PRO A CA 1
ATOM 1867 C C . PRO A 1 240 ? -43.122 -0.945 -9.719 1.00 74.56 240 PRO A C 1
ATOM 1869 O O . PRO A 1 240 ? -43.971 -0.058 -9.811 1.00 74.56 240 PRO A O 1
ATOM 1872 N N . LEU A 1 241 ? -42.681 -1.634 -10.779 1.00 78.19 241 LEU A N 1
ATOM 1873 C CA . LEU A 1 241 ? -43.230 -1.442 -12.124 1.00 78.19 241 LEU A CA 1
ATOM 1874 C C . LEU A 1 241 ? -44.752 -1.599 -12.119 1.00 78.19 241 LEU A C 1
ATOM 1876 O O . LEU A 1 241 ? -45.296 -2.514 -11.492 1.00 78.19 241 LEU A O 1
ATOM 1880 N N . SER A 1 242 ? -45.441 -0.759 -12.890 1.00 83.25 242 SER A N 1
ATOM 1881 C CA . SER A 1 242 ? -46.878 -0.923 -13.081 1.00 83.25 242 SER A CA 1
ATOM 1882 C C . SER A 1 242 ? -47.183 -2.260 -13.766 1.00 83.25 242 SER A C 1
ATOM 1884 O O . SER A 1 242 ? -46.419 -2.745 -14.607 1.00 83.25 242 SER A O 1
ATOM 1886 N N . LEU A 1 243 ? -48.355 -2.840 -13.485 1.00 78.88 243 LEU A N 1
ATOM 1887 C CA . LEU A 1 243 ? -48.812 -4.053 -14.178 1.00 78.88 243 LEU A CA 1
ATOM 1888 C C . LEU A 1 243 ? -48.797 -3.871 -15.709 1.00 78.88 243 LEU A C 1
ATOM 1890 O O . LEU A 1 243 ? -48.486 -4.806 -16.443 1.00 78.88 243 LEU A O 1
ATOM 1894 N N . GLN A 1 244 ? -49.067 -2.653 -16.192 1.00 81.69 244 GLN A N 1
ATOM 1895 C CA . GLN A 1 244 ? -49.003 -2.312 -17.611 1.00 81.69 244 GLN A CA 1
ATOM 1896 C C . GLN A 1 244 ? -47.581 -2.453 -18.181 1.00 81.69 244 GLN A C 1
ATOM 1898 O O . GLN A 1 244 ? -47.417 -2.985 -19.279 1.00 81.69 244 GLN A O 1
ATOM 1903 N N . GLU A 1 245 ? -46.553 -2.001 -17.460 1.00 76.56 245 GLU A N 1
ATOM 1904 C CA . GLU A 1 245 ? -45.147 -2.120 -17.867 1.00 76.56 245 GLU A CA 1
ATOM 1905 C C . GLU A 1 245 ? -44.647 -3.559 -17.800 1.00 76.56 245 GLU A C 1
ATOM 1907 O O . GLU A 1 245 ? -44.004 -4.016 -18.746 1.00 76.56 245 GLU A O 1
ATOM 1912 N N . ILE A 1 246 ? -45.021 -4.295 -16.750 1.00 80.88 246 ILE A N 1
ATOM 1913 C CA . ILE A 1 246 ? -44.730 -5.727 -16.606 1.00 80.88 246 ILE A CA 1
ATOM 1914 C C . ILE A 1 246 ? -45.325 -6.496 -17.794 1.00 80.88 246 ILE A C 1
ATOM 1916 O O . ILE A 1 246 ? -44.603 -7.194 -18.510 1.00 80.88 246 ILE A O 1
ATOM 1920 N N . CYS A 1 247 ? -46.617 -6.312 -18.088 1.00 79.75 247 CYS A N 1
ATOM 1921 C CA . CYS A 1 247 ? -47.258 -6.936 -19.247 1.00 79.75 247 CYS A CA 1
ATOM 1922 C C . CYS A 1 247 ? -46.605 -6.512 -20.573 1.00 79.75 247 CYS A C 1
ATOM 1924 O O . CYS A 1 247 ? -46.381 -7.356 -21.440 1.00 79.75 247 CYS A O 1
ATOM 1926 N N . ARG A 1 248 ? -46.254 -5.230 -20.738 1.00 80.00 248 ARG A N 1
ATOM 1927 C CA . ARG A 1 248 ? -45.584 -4.705 -21.942 1.00 80.00 248 ARG A CA 1
ATOM 1928 C C . ARG A 1 248 ? -44.210 -5.348 -22.158 1.00 80.00 248 ARG A C 1
ATOM 1930 O O . ARG A 1 248 ? -43.884 -5.688 -23.295 1.00 80.00 248 ARG A O 1
ATOM 1937 N N . SER A 1 249 ? -43.435 -5.538 -21.091 1.00 79.81 249 SER A N 1
ATOM 1938 C CA . SER A 1 249 ? -42.142 -6.228 -21.118 1.00 79.81 249 SER A CA 1
ATOM 1939 C C . SER A 1 249 ? -42.298 -7.707 -21.484 1.00 79.81 249 SER A C 1
ATOM 1941 O O . SER A 1 249 ? -41.667 -8.183 -22.429 1.00 79.81 249 SER A O 1
ATOM 1943 N N . VAL A 1 250 ? -43.214 -8.424 -20.821 1.00 81.81 250 VAL A N 1
ATOM 1944 C CA . VAL A 1 250 ? -43.490 -9.843 -21.104 1.00 81.81 250 VAL A CA 1
ATOM 1945 C C . VAL A 1 250 ? -43.929 -10.046 -22.559 1.00 81.81 250 VAL A C 1
ATOM 1947 O O . VAL A 1 250 ? -43.386 -10.913 -23.242 1.00 81.81 250 VAL A O 1
ATOM 1950 N N . ILE A 1 251 ? -44.840 -9.213 -23.074 1.00 83.19 251 ILE A N 1
ATOM 1951 C CA . ILE A 1 251 ? -45.295 -9.274 -24.473 1.00 83.19 251 ILE A CA 1
ATOM 1952 C C . ILE A 1 251 ? -44.129 -9.041 -25.446 1.00 83.19 251 ILE A C 1
ATOM 1954 O O . ILE A 1 251 ? -43.986 -9.788 -26.411 1.00 83.19 251 ILE A O 1
ATOM 1958 N N . ARG A 1 252 ? -43.265 -8.046 -25.198 1.00 80.94 252 ARG A N 1
ATOM 1959 C CA . ARG A 1 252 ? -42.076 -7.791 -26.035 1.00 80.94 252 ARG A CA 1
ATOM 1960 C C . ARG A 1 252 ? -41.080 -8.944 -25.998 1.00 80.94 252 ARG A C 1
ATOM 1962 O O . ARG A 1 252 ? -40.557 -9.316 -27.044 1.00 80.94 252 ARG A O 1
ATOM 1969 N N . SER A 1 253 ? -40.836 -9.514 -24.821 1.00 79.25 253 SER A N 1
ATOM 1970 C CA . SER A 1 253 ? -39.955 -10.670 -24.644 1.00 79.25 253 SER A CA 1
ATOM 1971 C C . SER A 1 253 ? -40.447 -11.875 -25.452 1.00 79.25 253 SER A C 1
ATOM 1973 O O . SER A 1 253 ? -39.682 -12.442 -26.232 1.00 79.25 253 SER A O 1
ATOM 1975 N N . LEU A 1 254 ? -41.747 -12.190 -25.366 1.00 81.88 254 LEU A N 1
ATOM 1976 C CA . LEU A 1 254 ? -42.382 -13.241 -26.165 1.00 81.88 254 LEU A CA 1
ATOM 1977 C C . LEU A 1 254 ? -42.276 -12.951 -27.669 1.00 81.88 254 LEU A C 1
ATOM 1979 O O . LEU A 1 254 ? -41.741 -13.773 -28.402 1.00 81.88 254 LEU A O 1
ATOM 1983 N N . LEU A 1 255 ? -42.680 -11.763 -28.133 1.00 80.19 255 LEU A N 1
ATOM 1984 C CA . LEU A 1 255 ? -42.607 -11.402 -29.557 1.00 80.19 255 LEU A CA 1
ATOM 1985 C C . LEU A 1 255 ? -41.178 -11.470 -30.120 1.00 80.19 255 LEU A C 1
ATOM 1987 O O . LEU A 1 255 ? -40.987 -11.922 -31.245 1.00 80.19 255 LEU A O 1
ATOM 1991 N N . ARG A 1 256 ? -40.161 -11.059 -29.349 1.00 77.25 256 ARG A N 1
ATOM 1992 C CA . ARG A 1 256 ? -38.748 -11.192 -29.748 1.00 77.25 256 ARG A CA 1
ATOM 1993 C C . ARG A 1 256 ? -38.274 -12.641 -29.770 1.00 77.25 256 ARG A C 1
ATOM 1995 O O . ARG A 1 256 ? -37.386 -12.952 -30.560 1.00 77.25 256 ARG A O 1
ATOM 2002 N N . LYS A 1 257 ? -38.801 -13.498 -28.893 1.00 79.12 257 LYS A N 1
ATOM 2003 C CA . LYS A 1 257 ? -38.489 -14.928 -28.874 1.00 79.12 257 LYS A CA 1
ATOM 2004 C C . LYS A 1 257 ? -39.056 -15.600 -30.126 1.00 79.12 257 LYS A C 1
ATOM 2006 O O . LYS A 1 257 ? -38.274 -16.132 -30.905 1.00 79.12 257 LYS A O 1
ATOM 2011 N N . GLU A 1 258 ? -40.359 -15.466 -30.370 1.00 80.56 258 GLU A N 1
ATOM 2012 C CA . GLU A 1 258 ? -41.018 -16.017 -31.564 1.00 80.56 258 GLU A CA 1
ATOM 2013 C C . GLU A 1 258 ? -40.354 -15.492 -32.851 1.00 80.56 258 GLU A C 1
ATOM 2015 O O . GLU A 1 258 ? -39.970 -16.274 -33.712 1.00 80.56 258 GLU A O 1
ATOM 2020 N N . ALA A 1 259 ? -40.071 -14.185 -32.948 1.00 72.81 259 ALA A N 1
ATOM 2021 C CA . ALA A 1 259 ? -39.390 -13.615 -34.116 1.00 72.81 259 ALA A CA 1
ATOM 2022 C C . ALA A 1 259 ? -37.953 -14.139 -34.327 1.00 72.81 259 ALA A C 1
ATOM 2024 O O . ALA A 1 259 ? -37.484 -14.182 -35.463 1.00 72.81 259 ALA A O 1
ATOM 2025 N N . LYS A 1 260 ? -37.236 -14.540 -33.266 1.00 71.94 260 LYS A N 1
ATOM 2026 C CA . LYS A 1 260 ? -35.919 -15.198 -33.382 1.00 71.94 260 LYS A CA 1
ATOM 2027 C C . LYS A 1 260 ? -36.036 -16.665 -33.800 1.00 71.94 260 LYS A C 1
ATOM 2029 O O . LYS A 1 260 ? -35.117 -17.166 -34.442 1.00 71.94 260 LYS A O 1
ATOM 2034 N N . GLU A 1 261 ? -37.126 -17.337 -33.438 1.00 76.44 261 GLU A N 1
ATOM 2035 C CA . GLU A 1 261 ? -37.390 -18.737 -33.789 1.00 76.44 261 GLU A CA 1
ATOM 2036 C C . GLU A 1 261 ? -37.931 -18.868 -35.227 1.00 76.44 261 GLU A C 1
ATOM 2038 O O . GLU A 1 261 ? -37.444 -19.706 -35.984 1.00 76.44 261 GLU A O 1
ATOM 2043 N N . GLU A 1 262 ? -38.846 -17.990 -35.656 1.00 74.56 262 GLU A N 1
ATOM 2044 C CA . GLU A 1 262 ? -39.392 -17.961 -37.025 1.00 74.56 262 GLU A CA 1
ATOM 2045 C C . GLU A 1 262 ? -38.437 -17.335 -38.061 1.00 74.56 262 GLU A C 1
ATOM 2047 O O . GLU A 1 262 ? -38.468 -17.702 -39.240 1.00 74.56 262 GLU A O 1
ATOM 2052 N N . HIS A 1 263 ? -37.587 -16.386 -37.648 1.00 66.12 263 HIS A N 1
ATOM 2053 C CA . HIS A 1 263 ? -36.691 -15.628 -38.532 1.00 66.12 263 HIS A CA 1
ATOM 2054 C C . HIS A 1 263 ? -35.260 -15.535 -37.976 1.00 66.12 263 HIS A C 1
ATOM 2056 O O . HIS A 1 263 ? -34.704 -14.450 -37.773 1.00 66.12 263 HIS A O 1
ATOM 2062 N N . ALA A 1 264 ? -34.633 -16.691 -37.743 1.00 60.59 264 ALA A N 1
ATOM 2063 C CA . ALA A 1 264 ? -33.262 -16.793 -37.230 1.00 60.59 264 ALA A CA 1
ATOM 2064 C C . ALA A 1 264 ? -32.210 -16.036 -38.079 1.00 60.59 264 ALA A C 1
ATOM 2066 O O . ALA A 1 264 ? -31.177 -15.614 -37.563 1.00 60.59 264 ALA A O 1
ATOM 2067 N N . ASP A 1 265 ? -32.477 -15.809 -39.367 1.00 54.28 265 ASP A N 1
ATOM 2068 C CA . ASP A 1 265 ? -31.653 -15.041 -40.308 1.00 54.28 265 ASP A CA 1
ATOM 2069 C C . ASP A 1 265 ? -31.773 -13.507 -40.160 1.00 54.28 265 ASP A C 1
ATOM 2071 O O . ASP A 1 265 ? -30.941 -12.761 -40.685 1.00 54.28 265 ASP A O 1
ATOM 2075 N N . ILE A 1 266 ? -32.756 -13.015 -39.395 1.00 56.88 266 ILE A N 1
ATOM 2076 C CA . ILE A 1 266 ? -32.890 -11.595 -39.017 1.00 56.88 266 ILE A CA 1
ATOM 2077 C C . ILE A 1 266 ? -32.002 -11.247 -37.801 1.00 56.88 266 ILE A C 1
ATOM 2079 O O . ILE A 1 266 ? -31.790 -10.065 -37.508 1.00 56.88 266 ILE A O 1
ATOM 2083 N N . ALA A 1 267 ? -31.410 -12.242 -37.128 1.00 49.16 267 ALA A N 1
ATOM 2084 C CA . ALA A 1 267 ? -30.555 -12.053 -35.958 1.00 49.16 267 ALA A CA 1
ATOM 2085 C C . ALA A 1 267 ? -29.314 -11.177 -36.249 1.00 49.16 267 ALA A C 1
ATOM 2087 O O . ALA A 1 267 ? -28.288 -11.636 -36.743 1.00 49.16 267 ALA A O 1
ATOM 2088 N N . ILE A 1 268 ? -29.419 -9.900 -35.867 1.00 49.06 268 ILE A N 1
ATOM 2089 C CA . ILE A 1 268 ? -28.344 -8.899 -35.796 1.00 49.06 268 ILE A CA 1
ATOM 2090 C C . ILE A 1 268 ? -27.594 -8.709 -37.129 1.00 49.06 268 ILE A C 1
ATOM 2092 O O . ILE A 1 268 ? -26.467 -9.161 -37.341 1.00 49.06 268 ILE A O 1
ATOM 2096 N N . ARG A 1 269 ? -28.187 -7.907 -38.026 1.00 40.91 269 ARG A N 1
ATOM 2097 C CA . ARG A 1 269 ? -27.448 -7.312 -39.152 1.00 40.91 269 ARG A CA 1
ATOM 2098 C C . ARG A 1 269 ? -26.223 -6.546 -38.633 1.00 40.91 269 ARG A C 1
ATOM 2100 O O . ARG A 1 269 ? -26.381 -5.456 -38.085 1.00 40.91 269 ARG A O 1
ATOM 2107 N N . ARG A 1 270 ? -25.014 -7.054 -38.917 1.00 41.81 270 ARG A N 1
ATOM 2108 C CA . ARG A 1 270 ? -23.759 -6.279 -38.828 1.00 41.81 270 ARG A CA 1
ATOM 2109 C C . ARG A 1 270 ? -23.959 -4.904 -39.470 1.00 41.81 270 ARG A C 1
ATOM 2111 O O . ARG A 1 270 ? -24.491 -4.810 -40.584 1.00 41.81 270 ARG A O 1
ATOM 2118 N N . ARG A 1 271 ? -23.536 -3.846 -38.777 1.00 40.03 271 ARG A N 1
ATOM 2119 C CA . ARG A 1 271 ? -23.839 -2.447 -39.104 1.00 40.03 271 ARG A CA 1
ATOM 2120 C C . ARG A 1 271 ? -23.068 -2.001 -40.360 1.00 40.03 271 ARG A C 1
ATOM 2122 O O . ARG A 1 271 ? -22.054 -1.320 -40.284 1.00 40.03 271 ARG A O 1
ATOM 2129 N N . LYS A 1 272 ? -23.539 -2.371 -41.561 1.00 34.69 272 LYS A N 1
ATOM 2130 C CA . LYS A 1 272 ? -22.965 -1.852 -42.818 1.00 34.69 272 LYS A CA 1
ATOM 2131 C C . LYS A 1 272 ? -23.199 -0.343 -42.900 1.00 34.69 272 LYS A C 1
ATOM 2133 O O . LYS A 1 272 ? -24.319 0.105 -43.142 1.00 34.69 272 LYS A O 1
ATOM 2138 N N . TYR A 1 273 ? -22.118 0.408 -42.709 1.00 32.84 273 TYR A N 1
ATOM 2139 C CA . TYR A 1 273 ? -22.075 1.865 -42.660 1.00 32.84 273 TYR A CA 1
ATOM 2140 C C . TYR A 1 273 ? -22.704 2.496 -43.916 1.00 32.84 273 TYR A C 1
ATOM 2142 O O . TYR A 1 273 ? -22.119 2.494 -45.004 1.00 32.84 273 TYR A O 1
ATOM 2150 N N . TYR A 1 274 ? -23.915 3.045 -43.789 1.00 34.72 274 TYR A N 1
ATOM 2151 C CA . TYR A 1 274 ? -24.564 3.768 -44.882 1.00 34.72 274 TYR A CA 1
ATOM 2152 C C . TYR A 1 274 ? -24.070 5.214 -44.915 1.00 34.72 274 TYR A C 1
ATOM 2154 O O . TYR A 1 274 ? -24.530 6.069 -44.163 1.00 34.72 274 TYR A O 1
ATOM 2162 N N . ARG A 1 275 ? -23.153 5.499 -45.844 1.00 34.94 275 ARG A N 1
ATOM 2163 C CA . ARG A 1 275 ? -22.710 6.866 -46.149 1.00 34.94 275 ARG A CA 1
ATOM 2164 C C . ARG A 1 275 ? -23.928 7.728 -46.515 1.00 34.94 275 ARG A C 1
ATOM 2166 O O . ARG A 1 275 ? -24.714 7.340 -47.381 1.00 34.94 275 ARG A O 1
ATOM 2173 N N . ASN A 1 276 ? -24.067 8.878 -45.853 1.00 39.69 276 ASN A N 1
ATOM 2174 C CA . ASN A 1 276 ? -25.251 9.743 -45.883 1.00 39.69 276 ASN A CA 1
ATOM 2175 C C . ASN A 1 276 ? -25.902 9.902 -47.273 1.00 39.69 276 ASN A C 1
ATOM 2177 O O . ASN A 1 276 ? -25.412 10.628 -48.139 1.00 39.69 276 ASN A O 1
ATOM 2181 N N . LYS A 1 277 ? -27.089 9.311 -47.441 1.00 33.75 277 LYS A N 1
ATOM 2182 C CA . LYS A 1 277 ? -28.092 9.743 -48.422 1.00 33.75 277 LYS A CA 1
ATOM 2183 C C . LYS A 1 277 ? -29.423 9.909 -47.705 1.00 33.75 277 LYS A C 1
ATOM 2185 O O . LYS A 1 277 ? -29.975 8.930 -47.213 1.00 33.75 277 LYS A O 1
ATOM 2190 N N . ARG A 1 278 ? -29.957 11.138 -47.707 1.00 45.06 278 ARG A N 1
ATOM 2191 C CA . ARG A 1 278 ? -31.334 11.436 -47.284 1.00 45.06 278 ARG A CA 1
ATOM 2192 C C . ARG A 1 278 ? -32.299 10.512 -48.039 1.00 45.06 278 ARG A C 1
ATOM 2194 O O . ARG A 1 278 ? -32.571 10.735 -49.217 1.00 45.06 278 ARG A O 1
ATOM 2201 N N . ARG A 1 279 ? -32.815 9.482 -47.370 1.00 33.28 279 ARG A N 1
ATOM 2202 C CA . ARG A 1 279 ? -33.960 8.691 -47.834 1.00 33.28 279 ARG A CA 1
ATOM 2203 C C . ARG A 1 279 ? -35.181 9.112 -47.029 1.00 33.28 279 ARG A C 1
ATOM 2205 O O . ARG A 1 279 ? -35.095 9.281 -45.818 1.00 33.28 279 ARG A O 1
ATOM 2212 N N . ARG A 1 280 ? -36.303 9.316 -47.726 1.00 36.91 280 ARG A N 1
ATOM 2213 C CA . ARG A 1 280 ? -37.603 9.579 -47.097 1.00 36.91 280 ARG A CA 1
ATOM 2214 C C . ARG A 1 280 ? -37.923 8.436 -46.134 1.00 36.91 280 ARG A C 1
ATOM 2216 O O . ARG A 1 280 ? -37.766 7.278 -46.519 1.00 36.91 280 ARG A O 1
ATOM 2223 N N . MET A 1 281 ? -38.386 8.772 -44.931 1.00 31.05 281 MET A N 1
ATOM 2224 C CA . MET A 1 281 ? -38.967 7.782 -44.029 1.00 31.05 281 MET A CA 1
ATOM 2225 C C . MET A 1 281 ? -40.146 7.104 -44.735 1.00 31.05 281 MET A C 1
ATOM 2227 O O . MET A 1 281 ? -41.035 7.783 -45.252 1.00 31.05 281 MET A O 1
ATOM 2231 N N . LEU A 1 282 ? -40.141 5.773 -44.757 1.00 33.41 282 LEU A N 1
ATOM 2232 C CA . LEU A 1 282 ? -41.390 5.023 -44.820 1.00 33.41 282 LEU A CA 1
ATOM 2233 C C . LEU A 1 282 ? -42.014 5.081 -43.417 1.00 33.41 282 LEU A C 1
ATOM 2235 O O . LEU A 1 282 ? -41.256 5.125 -42.445 1.00 33.41 282 LEU A O 1
ATOM 2239 N N . PRO A 1 283 ? -43.350 5.111 -43.276 1.00 34.31 283 PRO A N 1
ATOM 2240 C CA . PRO A 1 283 ? -43.962 5.103 -41.957 1.00 34.31 283 PRO A CA 1
ATOM 2241 C C . PRO A 1 283 ? -43.639 3.771 -41.279 1.00 34.31 283 PRO A C 1
ATOM 2243 O O . PRO A 1 283 ? -44.007 2.713 -41.792 1.00 34.31 283 PRO A O 1
ATOM 2246 N N . ASN A 1 284 ? -42.957 3.822 -40.135 1.00 31.83 284 ASN A N 1
ATOM 2247 C CA . ASN A 1 284 ? -42.888 2.671 -39.242 1.00 31.83 284 ASN A CA 1
ATOM 2248 C C . ASN A 1 284 ? -44.312 2.289 -38.808 1.00 31.83 284 ASN A C 1
ATOM 2250 O O . ASN A 1 284 ? -45.213 3.133 -38.792 1.00 31.83 284 ASN A O 1
ATOM 2254 N N . LEU A 1 285 ? -44.504 1.028 -38.418 1.00 32.75 285 LEU A N 1
ATOM 2255 C CA . LEU A 1 285 ? -45.740 0.576 -37.786 1.00 32.75 285 LEU A CA 1
ATOM 2256 C C . LEU A 1 285 ? -45.848 1.201 -36.384 1.00 32.75 285 LEU A C 1
ATOM 2258 O O . LEU A 1 285 ? -45.471 0.597 -35.384 1.00 32.75 285 LEU A O 1
ATOM 2262 N N . ILE A 1 286 ? -46.322 2.444 -36.323 1.00 34.25 286 ILE A N 1
ATOM 2263 C CA . ILE A 1 286 ? -46.619 3.134 -35.072 1.00 34.25 286 ILE A CA 1
ATOM 2264 C C . ILE A 1 286 ? -47.886 2.498 -34.503 1.00 34.25 286 ILE A C 1
ATOM 2266 O O . ILE A 1 286 ? -48.974 2.686 -35.046 1.00 34.25 286 ILE A O 1
ATOM 2270 N N . ILE A 1 287 ? -47.747 1.763 -33.400 1.00 32.53 287 ILE A N 1
ATOM 2271 C CA . ILE A 1 287 ? -48.869 1.495 -32.498 1.00 32.53 287 ILE A CA 1
ATOM 2272 C C . ILE A 1 287 ? -49.086 2.808 -31.731 1.00 32.53 287 ILE A C 1
ATOM 2274 O O . ILE A 1 287 ? -48.190 3.199 -30.978 1.00 32.53 287 ILE A O 1
ATOM 2278 N N . PRO A 1 288 ? -50.188 3.545 -31.959 1.00 27.94 288 PRO A N 1
ATOM 2279 C CA . PRO A 1 288 ? -50.363 4.853 -31.350 1.00 27.94 288 PRO A CA 1
ATOM 2280 C C . PRO A 1 288 ? -50.561 4.717 -29.841 1.00 27.94 288 PRO A C 1
ATOM 2282 O O . PRO A 1 288 ? -51.333 3.880 -29.371 1.00 27.94 288 PRO A O 1
ATOM 2285 N N . ILE A 1 289 ? -49.881 5.582 -29.095 1.00 36.81 289 ILE A N 1
ATOM 2286 C CA . ILE A 1 289 ? -50.191 5.837 -27.692 1.00 36.81 289 ILE A CA 1
ATOM 2287 C C . ILE A 1 289 ? -51.477 6.666 -27.688 1.00 36.81 289 ILE A C 1
ATOM 2289 O O . ILE A 1 289 ? -51.502 7.763 -28.243 1.00 36.81 289 ILE A O 1
ATOM 2293 N N . LEU A 1 290 ? -52.539 6.132 -27.089 1.00 30.56 290 LEU A N 1
ATOM 2294 C CA . LEU A 1 290 ? -53.669 6.935 -26.640 1.00 30.56 290 LEU A CA 1
ATOM 2295 C C . LEU A 1 290 ? -53.473 7.160 -25.145 1.00 30.56 290 LEU A C 1
ATOM 2297 O O . LEU A 1 290 ? -53.579 6.220 -24.358 1.00 30.56 290 LEU A O 1
ATOM 2301 N N . GLU A 1 291 ? -53.140 8.392 -24.774 1.00 32.44 291 GLU A N 1
ATOM 2302 C CA . GLU A 1 291 ? -53.225 8.839 -23.387 1.00 32.44 291 GLU A CA 1
ATOM 2303 C C . GLU A 1 291 ? -54.708 8.927 -23.015 1.00 32.44 291 GLU A C 1
ATOM 2305 O O . GLU A 1 291 ? -55.494 9.581 -23.701 1.00 32.44 291 GLU A O 1
ATOM 2310 N N . SER A 1 292 ? -55.108 8.236 -21.949 1.00 29.52 292 SER A N 1
ATOM 2311 C CA . SER A 1 292 ? -56.442 8.371 -21.370 1.00 29.52 292 SER A CA 1
ATOM 2312 C C . SER A 1 292 ? -56.463 9.596 -20.458 1.00 29.52 292 SER A C 1
ATOM 2314 O O . SER A 1 292 ? -56.210 9.485 -19.258 1.00 29.52 292 SER A O 1
ATOM 2316 N N . SER A 1 293 ? -56.728 10.765 -21.037 1.00 33.47 293 SER A N 1
ATOM 2317 C CA . SER A 1 293 ? -57.145 11.944 -20.281 1.00 33.47 293 SER A CA 1
ATOM 2318 C C . SER A 1 293 ? -58.648 11.856 -20.008 1.00 33.47 293 SER A C 1
ATOM 2320 O O . SER A 1 293 ? -59.452 12.048 -20.924 1.00 33.47 293 SER A O 1
ATOM 2322 N N . ASP A 1 294 ? -59.020 11.575 -18.762 1.00 32.97 294 ASP A N 1
ATOM 2323 C CA . ASP A 1 294 ? -60.390 11.763 -18.284 1.00 32.97 294 ASP A CA 1
ATOM 2324 C C . ASP A 1 294 ? -60.654 13.269 -18.111 1.00 32.97 294 ASP A C 1
ATOM 2326 O O . ASP A 1 294 ? -60.363 13.831 -17.061 1.00 32.97 294 ASP A O 1
ATOM 2330 N N . ASP A 1 295 ? -61.186 13.923 -19.147 1.00 30.62 295 ASP A N 1
ATOM 2331 C CA . ASP A 1 295 ? -61.852 15.229 -19.033 1.00 30.62 295 ASP A CA 1
ATOM 2332 C C . ASP A 1 295 ? -62.869 15.407 -20.178 1.00 30.62 295 ASP A C 1
ATOM 2334 O O . ASP A 1 295 ? -62.525 15.351 -21.363 1.00 30.62 295 ASP A O 1
ATOM 2338 N N . GLU A 1 296 ? -64.146 15.603 -19.834 1.00 36.53 296 GLU A N 1
ATOM 2339 C CA . GLU A 1 296 ? -65.225 15.833 -20.805 1.00 36.53 296 GLU A CA 1
ATOM 2340 C C . GLU A 1 296 ? -65.266 17.308 -21.252 1.00 36.53 296 GLU A C 1
ATOM 2342 O O . GLU A 1 296 ? -65.413 18.217 -20.434 1.00 36.53 296 GLU A O 1
ATOM 2347 N N . GLY A 1 297 ? -65.217 17.565 -22.565 1.00 27.75 297 GLY A N 1
ATOM 2348 C CA . GLY A 1 297 ? -65.346 18.912 -23.136 1.00 27.75 297 GLY A CA 1
ATOM 2349 C C . GLY A 1 297 ? -65.756 18.888 -24.613 1.00 27.75 297 GLY A C 1
ATOM 2350 O O . GLY A 1 297 ? -65.129 18.211 -25.425 1.00 27.75 297 GLY A O 1
ATOM 2351 N N . ASP A 1 298 ? -66.833 19.598 -24.960 1.00 29.03 298 ASP A N 1
ATOM 2352 C CA . ASP A 1 298 ? -67.641 19.314 -26.158 1.00 29.03 298 ASP A CA 1
ATOM 2353 C C . ASP A 1 298 ? -67.398 20.244 -27.382 1.00 29.03 298 ASP A C 1
ATOM 2355 O O . ASP A 1 298 ? -67.096 21.427 -27.248 1.00 29.03 298 ASP A O 1
ATOM 2359 N N . PHE A 1 299 ? -67.586 19.671 -28.580 1.00 26.02 299 PHE A N 1
ATOM 2360 C CA . PHE A 1 299 ? -67.622 20.215 -29.959 1.00 26.02 299 PHE A CA 1
ATOM 2361 C C . PHE A 1 299 ? -66.632 21.290 -30.483 1.00 26.02 299 PHE A C 1
ATOM 2363 O O . PHE A 1 299 ? -66.676 22.467 -30.138 1.00 26.02 299 PHE A O 1
ATOM 2370 N N . GLY A 1 300 ? -65.953 20.948 -31.597 1.00 26.73 300 GLY A N 1
ATOM 2371 C CA . GLY A 1 300 ? -65.395 21.927 -32.554 1.00 26.73 300 GLY A CA 1
ATOM 2372 C C . GLY A 1 300 ? -64.764 21.317 -33.823 1.00 26.73 300 GLY A C 1
ATOM 2373 O O . GLY A 1 300 ? -63.609 20.912 -33.814 1.00 26.73 300 GLY A O 1
ATOM 2374 N N . ARG A 1 301 ? -65.501 21.246 -34.945 1.00 30.12 301 ARG A N 1
ATOM 2375 C CA . ARG A 1 301 ? -65.044 20.624 -36.218 1.00 30.12 301 ARG A CA 1
ATOM 2376 C C . ARG A 1 301 ? -63.840 21.330 -36.871 1.00 30.12 301 ARG A C 1
ATOM 2378 O O . ARG A 1 301 ? -63.913 22.534 -37.090 1.00 30.12 301 ARG A O 1
ATOM 2385 N N . ASN A 1 302 ? -62.896 20.555 -37.427 1.00 28.73 302 ASN A N 1
ATOM 2386 C CA . ASN A 1 302 ? -62.498 20.680 -38.846 1.00 28.73 302 ASN A CA 1
ATOM 2387 C C . ASN A 1 302 ? -61.721 19.455 -39.389 1.00 28.73 302 ASN A C 1
ATOM 2389 O O . ASN A 1 302 ? -61.027 18.762 -38.654 1.00 28.73 302 ASN A O 1
ATOM 2393 N N . ASN A 1 303 ? -61.883 19.173 -40.688 1.00 31.50 303 ASN A N 1
ATOM 2394 C CA . ASN A 1 303 ? -61.431 17.937 -41.351 1.00 31.50 303 ASN A CA 1
ATOM 2395 C C . ASN A 1 303 ? -59.932 17.916 -41.708 1.00 31.50 303 ASN A C 1
ATOM 2397 O O . ASN A 1 303 ? -59.420 18.899 -42.242 1.00 31.50 303 ASN A O 1
ATOM 2401 N N . ILE A 1 304 ? -59.304 16.733 -41.638 1.00 29.06 304 ILE A N 1
ATOM 2402 C CA . ILE A 1 304 ? -58.167 16.355 -42.504 1.00 29.06 304 ILE A CA 1
ATOM 2403 C C . ILE A 1 304 ? -58.471 15.008 -43.188 1.00 29.06 304 ILE A C 1
ATOM 2405 O O . ILE A 1 304 ? -59.126 14.132 -42.629 1.00 29.06 304 ILE A O 1
ATOM 2409 N N . PHE A 1 305 ? -58.060 14.893 -44.451 1.00 26.91 305 PHE A N 1
ATOM 2410 C CA . PHE A 1 305 ? -58.530 13.912 -45.434 1.00 26.91 305 PHE A CA 1
ATOM 2411 C C . PHE A 1 305 ? -57.623 12.666 -45.497 1.00 26.91 305 PHE A C 1
ATOM 2413 O O . PHE A 1 305 ? -56.402 12.802 -45.572 1.00 26.91 305 PHE A O 1
ATOM 2420 N N . VAL A 1 306 ? -58.197 11.456 -45.535 1.00 30.17 306 VAL A N 1
ATOM 2421 C CA . VAL A 1 306 ? -57.445 10.189 -45.675 1.00 30.17 306 VAL A CA 1
ATOM 2422 C C . VAL A 1 306 ? -57.474 9.705 -47.136 1.00 30.17 306 VAL A C 1
ATOM 2424 O O . VAL A 1 306 ? -58.565 9.530 -47.683 1.00 30.17 306 VAL A O 1
ATOM 2427 N N . PRO A 1 307 ? -56.324 9.442 -47.792 1.00 28.08 307 PRO A N 1
ATOM 2428 C CA . PRO A 1 307 ? -56.299 8.861 -49.135 1.00 28.08 307 PRO A CA 1
ATOM 2429 C C . PRO A 1 307 ? -56.768 7.398 -49.144 1.00 28.08 307 PRO A C 1
ATOM 2431 O O . PRO A 1 307 ? -56.335 6.581 -48.331 1.00 28.08 307 PRO A O 1
ATOM 2434 N N . ALA A 1 308 ? -57.625 7.041 -50.101 1.00 33.25 308 ALA A N 1
ATOM 2435 C CA . ALA A 1 308 ? -58.141 5.682 -50.242 1.00 33.25 308 ALA A CA 1
ATOM 2436 C C . ALA A 1 308 ? -57.062 4.713 -50.768 1.00 33.25 308 ALA A C 1
ATOM 2438 O O . ALA A 1 308 ? -56.608 4.848 -51.902 1.00 33.25 308 ALA A O 1
ATOM 2439 N N . GLY A 1 309 ? -56.690 3.711 -49.963 1.00 32.03 309 GLY A N 1
ATOM 2440 C CA . GLY A 1 309 ? -55.696 2.700 -50.364 1.00 32.03 309 GLY A CA 1
ATOM 2441 C C . GLY A 1 309 ? -55.635 1.416 -49.527 1.00 32.03 309 GLY A C 1
ATOM 2442 O O . GLY A 1 309 ? -55.033 0.447 -49.973 1.00 32.03 309 GLY A O 1
ATOM 2443 N N . LEU A 1 310 ? -56.275 1.364 -48.353 1.00 34.62 310 LEU A N 1
ATOM 2444 C CA . LEU A 1 310 ? -56.304 0.179 -47.486 1.00 34.62 310 LEU A CA 1
ATOM 2445 C C . LEU A 1 310 ? -57.748 -0.174 -47.111 1.00 34.62 310 LEU A C 1
ATOM 2447 O O . LEU A 1 310 ? -58.325 0.383 -46.180 1.00 34.62 310 LEU A O 1
ATOM 2451 N N . ARG A 1 311 ? -58.337 -1.119 -47.852 1.00 35.00 311 ARG A N 1
ATOM 2452 C CA . ARG A 1 311 ? -59.503 -1.893 -47.399 1.00 35.00 311 ARG A CA 1
ATOM 2453 C C . ARG A 1 311 ? -59.019 -3.275 -46.953 1.00 35.00 311 ARG A C 1
ATOM 2455 O O . ARG A 1 311 ? -58.133 -3.834 -47.588 1.00 35.00 311 ARG A O 1
ATOM 2462 N N . ASN A 1 312 ? -59.667 -3.814 -45.920 1.00 39.12 312 ASN A N 1
ATOM 2463 C CA . ASN A 1 312 ? -59.480 -5.148 -45.328 1.00 39.12 312 ASN A CA 1
ATOM 2464 C C . ASN A 1 312 ? -58.233 -5.353 -44.440 1.00 39.12 312 ASN A C 1
ATOM 2466 O O . ASN A 1 312 ? -57.292 -6.037 -44.825 1.00 39.12 312 ASN A O 1
ATOM 2470 N N . ILE A 1 313 ? -58.328 -4.923 -43.176 1.00 34.81 313 ILE A N 1
ATOM 2471 C CA . ILE A 1 313 ? -57.804 -5.708 -42.039 1.00 34.81 313 ILE A CA 1
ATOM 2472 C C . ILE A 1 313 ? -58.964 -5.952 -41.068 1.00 34.81 313 ILE A C 1
ATOM 2474 O O . ILE A 1 313 ? -59.131 -5.280 -40.056 1.00 34.81 313 ILE A O 1
ATOM 2478 N N . GLY A 1 314 ? -59.812 -6.916 -41.420 1.00 35.34 314 GLY A N 1
ATOM 2479 C CA . GLY A 1 314 ? -60.832 -7.466 -40.531 1.00 35.34 314 GLY A CA 1
ATOM 2480 C C . GLY A 1 314 ? -60.330 -8.754 -39.887 1.00 35.34 314 GLY A C 1
ATOM 2481 O O . GLY A 1 314 ? -60.865 -9.809 -40.199 1.00 35.34 314 GLY A O 1
ATOM 2482 N N . CYS A 1 315 ? -59.271 -8.691 -39.066 1.00 36.97 315 CYS A N 1
ATOM 2483 C CA . CYS A 1 315 ? -58.742 -9.881 -38.379 1.00 36.97 315 CYS A CA 1
ATOM 2484 C C . CYS A 1 315 ? -57.895 -9.586 -37.117 1.00 36.97 315 CYS A C 1
ATOM 2486 O O . CYS A 1 315 ? -56.860 -10.208 -36.912 1.00 36.97 315 CYS A O 1
ATOM 2488 N N . VAL A 1 316 ? -58.319 -8.640 -36.265 1.00 33.75 316 VAL A N 1
ATOM 2489 C CA . VAL A 1 316 ? -57.688 -8.399 -34.935 1.00 33.75 316 VAL A CA 1
ATOM 2490 C C . VAL A 1 316 ? -58.706 -8.424 -33.775 1.00 33.75 316 VAL A C 1
ATOM 2492 O O . VAL A 1 316 ? -58.337 -8.606 -32.623 1.00 33.75 316 VAL A O 1
ATOM 2495 N N . VAL A 1 317 ? -60.012 -8.368 -34.060 1.00 32.78 317 VAL A N 1
ATOM 2496 C CA . VAL A 1 317 ? -61.097 -8.414 -33.046 1.00 32.78 317 VAL A CA 1
ATOM 2497 C C . VAL A 1 317 ? -61.538 -9.865 -32.724 1.00 32.78 317 VAL A C 1
ATOM 2499 O O . VAL A 1 317 ? -62.514 -10.095 -32.020 1.00 32.78 317 VAL A O 1
ATOM 2502 N N . GLY A 1 318 ? -60.830 -10.874 -33.247 1.00 33.03 318 GLY A N 1
ATOM 2503 C CA . GLY A 1 318 ? -61.270 -12.280 -33.275 1.00 33.03 318 GLY A CA 1
ATOM 2504 C C . GLY A 1 318 ? -60.690 -13.230 -32.218 1.00 33.03 318 GLY A C 1
ATOM 2505 O O . GLY A 1 318 ? -60.900 -14.431 -32.347 1.00 33.03 318 GLY A O 1
ATOM 2506 N N . ILE A 1 319 ? -59.937 -12.744 -31.221 1.00 34.22 319 ILE A N 1
ATOM 2507 C CA . ILE A 1 319 ? -59.269 -13.609 -30.216 1.00 34.22 319 ILE A CA 1
ATOM 2508 C C . ILE A 1 319 ? -59.827 -13.405 -28.791 1.00 34.22 319 ILE A C 1
ATOM 2510 O O . ILE A 1 319 ? -59.765 -14.312 -27.965 1.00 34.22 319 ILE A O 1
ATOM 2514 N N . ALA A 1 320 ? -60.479 -12.272 -28.507 1.00 32.31 320 ALA A N 1
ATOM 2515 C CA . ALA A 1 320 ? -61.052 -11.969 -27.189 1.00 32.31 320 ALA A CA 1
ATOM 2516 C C . ALA A 1 320 ? -62.399 -12.673 -26.883 1.00 32.31 320 ALA A C 1
ATOM 2518 O O . ALA A 1 320 ? -63.017 -12.389 -25.860 1.00 32.31 320 ALA A O 1
ATOM 2519 N N . SER A 1 321 ? -62.884 -13.564 -27.756 1.00 30.75 321 SER A N 1
ATOM 2520 C CA . SER A 1 321 ? -64.260 -14.094 -27.716 1.00 30.75 321 SER A CA 1
ATOM 2521 C C . SER A 1 321 ? -64.387 -15.628 -27.685 1.00 30.75 321 SER A C 1
ATOM 2523 O O . SER A 1 321 ? -65.503 -16.136 -27.779 1.00 30.75 321 SER A O 1
ATOM 2525 N N . THR A 1 322 ? -63.292 -16.379 -27.479 1.00 33.97 322 THR A N 1
ATOM 2526 C CA . THR A 1 322 ? -63.307 -17.863 -27.572 1.00 33.97 322 THR A CA 1
ATOM 2527 C C . THR A 1 322 ? -62.808 -18.620 -26.328 1.00 33.97 322 THR A C 1
ATOM 2529 O O . THR A 1 322 ? -62.634 -19.833 -26.392 1.00 33.97 322 THR A O 1
ATOM 2532 N N . ILE A 1 323 ? -62.614 -17.963 -25.175 1.00 35.62 323 ILE A N 1
ATOM 2533 C CA . ILE A 1 323 ? -62.247 -18.633 -23.899 1.00 35.62 323 ILE A CA 1
ATOM 2534 C C . ILE A 1 323 ? -63.192 -18.207 -22.757 1.00 35.62 323 ILE A C 1
ATOM 2536 O O . ILE A 1 323 ? -62.790 -17.915 -21.637 1.00 35.62 323 ILE A O 1
ATOM 2540 N N . GLY A 1 324 ? -64.492 -18.154 -23.062 1.00 32.00 324 GLY A N 1
ATOM 2541 C CA . GLY A 1 324 ? -65.543 -17.704 -22.146 1.00 32.00 324 GLY A CA 1
ATOM 2542 C C . GLY A 1 324 ? -66.796 -18.576 -22.189 1.00 32.00 324 GLY A C 1
ATOM 2543 O O . GLY A 1 324 ? -67.888 -18.054 -22.383 1.00 32.00 324 GLY A O 1
ATOM 2544 N N . GLY A 1 325 ? -66.667 -19.901 -22.039 1.00 28.19 325 GLY A N 1
ATOM 2545 C CA . GLY A 1 325 ? -67.851 -20.754 -21.868 1.00 28.19 325 GLY A CA 1
ATOM 2546 C C . GLY A 1 325 ? -67.703 -22.231 -22.226 1.00 28.19 325 GLY A C 1
ATOM 2547 O O . GLY A 1 325 ? -68.056 -22.624 -23.336 1.00 28.19 325 GLY A O 1
ATOM 2548 N N . ARG A 1 326 ? -67.284 -23.043 -21.244 1.00 29.42 326 ARG A N 1
ATOM 2549 C CA . ARG A 1 326 ? -67.762 -24.413 -20.923 1.00 29.42 326 ARG A CA 1
ATOM 2550 C C . ARG A 1 326 ? -66.825 -25.008 -19.872 1.00 29.42 326 ARG A C 1
ATOM 2552 O O . ARG A 1 326 ? -65.708 -25.395 -20.188 1.00 29.42 326 ARG A O 1
ATOM 2559 N N . GLY A 1 327 ? -67.265 -25.056 -18.617 1.00 26.84 327 GLY A N 1
ATOM 2560 C CA . GLY A 1 327 ? -66.501 -25.730 -17.567 1.00 26.84 327 GLY A CA 1
ATOM 2561 C C . GLY A 1 327 ? -66.674 -27.247 -17.630 1.00 26.84 327 GLY A C 1
ATOM 2562 O O . GLY A 1 327 ? -67.708 -27.716 -18.095 1.00 26.84 327 GLY A O 1
ATOM 2563 N N . TYR A 1 328 ? -65.711 -27.996 -17.090 1.00 25.16 328 TYR A N 1
ATOM 2564 C CA . TYR A 1 328 ? -65.966 -29.262 -16.397 1.00 25.16 328 TYR A CA 1
ATOM 2565 C C . TYR A 1 328 ? -64.797 -29.616 -15.463 1.00 25.16 328 TYR A C 1
ATOM 2567 O O . TYR A 1 328 ? -63.645 -29.609 -15.873 1.00 25.16 328 TYR A O 1
ATOM 2575 N N . ARG A 1 329 ? -65.153 -29.932 -14.210 1.00 24.92 329 ARG A N 1
ATOM 2576 C CA . ARG A 1 329 ? -64.463 -30.792 -13.226 1.00 24.92 329 ARG A CA 1
ATOM 2577 C C . ARG A 1 329 ? -62.931 -30.912 -13.299 1.00 24.92 329 ARG A C 1
ATOM 2579 O O . ARG A 1 329 ? -62.395 -31.683 -14.089 1.00 24.92 329 ARG A O 1
ATOM 2586 N N . VAL A 1 330 ? -62.270 -30.340 -12.292 1.00 24.75 330 VAL A N 1
ATOM 2587 C CA . VAL A 1 330 ? -60.994 -30.873 -11.798 1.00 24.75 330 VAL A CA 1
ATOM 2588 C C . VAL A 1 330 ? -61.254 -32.250 -11.183 1.00 24.75 330 VAL A C 1
ATOM 2590 O O . VAL A 1 330 ? -62.011 -32.372 -10.221 1.00 24.75 330 VAL A O 1
ATOM 2593 N N . ALA A 1 331 ? -60.617 -33.275 -11.736 1.00 25.88 331 ALA A N 1
ATOM 2594 C CA . ALA A 1 331 ? -60.393 -34.552 -11.078 1.00 25.88 331 ALA A CA 1
ATOM 2595 C C . ALA A 1 331 ? -58.889 -34.824 -11.143 1.00 25.88 331 ALA A C 1
ATOM 2597 O O . ALA A 1 331 ? -58.297 -34.815 -12.222 1.00 25.88 331 ALA A O 1
ATOM 2598 N N . THR A 1 332 ? -58.266 -35.019 -9.986 1.00 27.95 332 THR A N 1
ATOM 2599 C CA . THR A 1 332 ? -56.883 -35.488 -9.892 1.00 27.95 332 THR A CA 1
ATOM 2600 C C . THR A 1 332 ? -56.785 -36.910 -10.437 1.00 27.95 332 THR A C 1
ATOM 2602 O O . THR A 1 332 ? -57.725 -37.679 -10.264 1.00 27.95 332 THR A O 1
ATOM 2605 N N . HIS A 1 333 ? -55.646 -37.276 -11.029 1.00 26.34 333 HIS A N 1
ATOM 2606 C CA . HIS A 1 333 ? -54.995 -38.587 -10.878 1.00 26.34 333 HIS A CA 1
ATOM 2607 C C . HIS A 1 333 ? -53.565 -38.496 -11.435 1.00 26.34 333 HIS A C 1
ATOM 2609 O O . HIS A 1 333 ? -53.344 -37.936 -12.507 1.00 26.34 333 HIS A O 1
ATOM 2615 N N . ALA A 1 334 ? -52.593 -39.014 -10.685 1.00 24.53 334 ALA A N 1
ATOM 2616 C CA . ALA A 1 334 ? -51.192 -39.049 -11.094 1.00 24.53 334 ALA A CA 1
ATOM 2617 C C . ALA A 1 334 ? -50.934 -40.180 -12.104 1.00 24.53 334 ALA A C 1
ATOM 2619 O O . ALA A 1 334 ? -51.593 -41.219 -12.054 1.00 24.53 334 ALA A O 1
ATOM 2620 N N . ILE A 1 335 ? -49.931 -40.013 -12.971 1.00 27.89 335 ILE A N 1
ATOM 2621 C CA . ILE A 1 335 ? -49.374 -41.100 -13.789 1.00 27.89 335 ILE A CA 1
ATOM 2622 C C . ILE A 1 335 ? -47.856 -41.128 -13.594 1.00 27.89 335 ILE A C 1
ATOM 2624 O O . ILE A 1 335 ? -47.179 -40.110 -13.717 1.00 27.89 335 ILE A O 1
ATOM 2628 N N . ALA A 1 336 ? -47.351 -42.309 -13.241 1.00 25.17 336 ALA A N 1
ATOM 2629 C CA . ALA A 1 336 ? -45.962 -42.573 -12.880 1.00 25.17 336 ALA A CA 1
ATOM 2630 C C . ALA A 1 336 ? -45.063 -42.874 -14.101 1.00 25.17 336 ALA A C 1
ATOM 2632 O O . ALA A 1 336 ? -45.573 -43.277 -15.150 1.00 25.17 336 ALA A O 1
ATOM 2633 N N . PRO A 1 337 ? -43.726 -42.780 -13.960 1.00 30.98 337 PRO A N 1
ATOM 2634 C CA . PRO A 1 337 ? -42.774 -43.252 -14.963 1.00 30.98 337 PRO A CA 1
ATOM 2635 C C . PRO A 1 337 ? -42.446 -44.752 -14.802 1.00 30.98 337 PRO A C 1
ATOM 2637 O O . PRO A 1 337 ? -42.186 -45.232 -13.699 1.00 30.98 337 PRO A O 1
ATOM 2640 N N . ARG A 1 338 ? -42.407 -45.487 -15.922 1.00 26.56 338 ARG A N 1
ATOM 2641 C CA . ARG A 1 338 ? -41.865 -46.855 -16.112 1.00 26.56 338 ARG A CA 1
ATOM 2642 C C . ARG A 1 338 ? -41.551 -47.029 -17.613 1.00 26.56 338 ARG A C 1
ATOM 2644 O O . ARG A 1 338 ? -42.285 -46.461 -18.413 1.00 26.56 338 ARG A O 1
ATOM 2651 N N . LEU A 1 339 ? -40.585 -47.813 -18.104 1.00 26.97 339 LEU A N 1
ATOM 2652 C CA . LEU A 1 339 ? -39.447 -48.579 -17.549 1.00 26.97 339 LEU A CA 1
ATOM 2653 C C . LEU A 1 339 ? -38.581 -49.058 -18.745 1.00 26.97 339 LEU A C 1
ATOM 2655 O O . LEU A 1 339 ? -39.152 -49.252 -19.818 1.00 26.97 339 LEU A O 1
ATOM 2659 N N . ARG A 1 340 ? -37.279 -49.334 -18.536 1.00 25.58 340 ARG A N 1
ATOM 2660 C CA . ARG A 1 340 ? -36.514 -50.548 -18.963 1.00 25.58 340 ARG A CA 1
ATOM 2661 C C . ARG A 1 340 ? -35.001 -50.334 -18.743 1.00 25.58 340 ARG A C 1
ATOM 2663 O O . ARG A 1 340 ? -34.467 -49.346 -19.223 1.00 25.58 340 ARG A O 1
ATOM 2670 N N . GLU A 1 341 ? -34.403 -51.069 -17.796 1.00 27.52 341 GLU A N 1
ATOM 2671 C CA . GLU A 1 341 ? -33.550 -52.281 -17.977 1.00 27.52 341 GLU A CA 1
ATOM 2672 C C . GLU A 1 341 ? -32.082 -51.930 -18.329 1.00 27.52 341 GLU A C 1
ATOM 2674 O O . GLU A 1 341 ? -31.856 -51.243 -19.318 1.00 27.52 341 GLU A O 1
ATOM 2679 N N . GLY A 1 342 ? -31.052 -52.364 -17.582 1.00 26.17 342 GLY A N 1
ATOM 2680 C CA . GLY A 1 342 ? -31.002 -53.194 -16.357 1.00 26.17 342 GLY A CA 1
ATOM 2681 C C . GLY A 1 342 ? -29.588 -53.234 -15.723 1.00 26.17 342 GLY A C 1
ATOM 2682 O O . GLY A 1 342 ? -28.727 -52.517 -16.218 1.00 26.17 342 GLY A O 1
ATOM 2683 N N . ASP A 1 343 ? -29.416 -54.059 -14.671 1.00 27.55 343 ASP A N 1
ATOM 2684 C CA . ASP A 1 343 ? -28.189 -54.582 -13.994 1.00 27.55 343 ASP A CA 1
ATOM 2685 C C . ASP A 1 343 ? -27.026 -53.589 -13.682 1.00 27.55 343 ASP A C 1
ATOM 2687 O O . ASP A 1 343 ? -26.541 -52.893 -14.565 1.00 27.55 343 ASP A O 1
ATOM 2691 N N . ASP A 1 344 ? -26.448 -53.431 -12.480 1.00 29.05 344 ASP A N 1
ATOM 2692 C CA . ASP A 1 344 ? -26.466 -54.101 -11.151 1.00 29.05 344 ASP A CA 1
ATOM 2693 C C . ASP A 1 344 ? -26.265 -52.992 -10.052 1.00 29.05 344 ASP A C 1
ATOM 2695 O O . ASP A 1 344 ? -26.179 -51.816 -10.405 1.00 29.05 344 ASP A O 1
ATOM 2699 N N . GLY A 1 345 ? -26.146 -53.186 -8.725 1.00 26.53 345 GLY A N 1
ATOM 2700 C CA . GLY A 1 345 ? -26.166 -54.379 -7.862 1.00 26.53 345 GLY A CA 1
ATOM 2701 C C . GLY A 1 345 ? -25.523 -54.121 -6.474 1.00 26.53 345 GLY A C 1
ATOM 2702 O O . GLY A 1 345 ? -24.448 -53.535 -6.418 1.00 26.53 345 GLY A O 1
ATOM 2703 N N . PHE A 1 346 ? -26.143 -54.612 -5.381 1.00 24.83 346 PHE A N 1
ATOM 2704 C CA . PHE A 1 346 ? -25.735 -54.523 -3.945 1.00 24.83 346 PHE A CA 1
ATOM 2705 C C . PHE A 1 346 ? -25.595 -53.113 -3.293 1.00 24.83 346 PHE A C 1
ATOM 2707 O O . PHE A 1 346 ? -25.136 -52.181 -3.938 1.00 24.83 346 PHE A O 1
ATOM 2714 N N . ALA A 1 347 ? -25.816 -52.880 -1.983 1.00 26.95 347 ALA A N 1
ATOM 2715 C CA . ALA A 1 347 ? -26.776 -53.358 -0.952 1.00 26.95 347 ALA A CA 1
ATOM 2716 C C . ALA A 1 347 ? -26.511 -52.588 0.386 1.00 26.95 347 ALA A C 1
ATOM 2718 O O . ALA A 1 347 ? -25.397 -52.095 0.537 1.00 26.95 347 ALA A O 1
ATOM 2719 N N . VAL A 1 348 ? -27.454 -52.606 1.363 1.00 27.28 348 VAL A N 1
ATOM 2720 C CA . VAL A 1 348 ? -27.278 -52.232 2.813 1.00 27.28 348 VAL A CA 1
ATOM 2721 C C . VAL A 1 348 ? -27.079 -50.712 3.097 1.00 27.28 348 VAL A C 1
ATOM 2723 O O . VAL A 1 348 ? -26.411 -50.056 2.308 1.00 27.28 348 VAL A O 1
ATOM 2726 N N . GLU A 1 349 ? -27.549 -50.019 4.159 1.00 27.61 349 GLU A N 1
ATOM 2727 C CA . GLU A 1 349 ? -28.586 -50.087 5.247 1.00 27.61 349 GLU A CA 1
ATOM 2728 C C . GLU A 1 349 ? -28.609 -48.662 5.918 1.00 27.61 349 GLU A C 1
ATOM 2730 O O . GLU A 1 349 ? -27.618 -47.948 5.765 1.00 27.61 349 GLU A O 1
ATOM 2735 N N . ASP A 1 350 ? -29.593 -48.112 6.660 1.00 27.06 350 ASP A N 1
ATOM 2736 C CA . ASP A 1 350 ? -31.001 -48.434 7.008 1.00 27.06 350 ASP A CA 1
ATOM 2737 C C . ASP A 1 350 ? -31.760 -47.143 7.515 1.00 27.06 350 ASP A C 1
ATOM 2739 O O . ASP A 1 350 ? -31.279 -46.027 7.324 1.00 27.06 350 ASP A O 1
ATOM 2743 N N . ALA A 1 351 ? -32.943 -47.327 8.127 1.00 28.23 351 ALA A N 1
ATOM 2744 C CA . ALA A 1 351 ? -33.927 -46.504 8.879 1.00 28.23 351 ALA A CA 1
ATOM 2745 C C . ALA A 1 351 ? -33.474 -45.301 9.787 1.00 28.23 351 ALA A C 1
ATOM 2747 O O . ALA A 1 351 ? -32.288 -45.100 10.028 1.00 28.23 351 ALA A O 1
ATOM 2748 N N . ALA A 1 352 ? -34.354 -44.455 10.376 1.00 27.89 352 ALA A N 1
ATOM 2749 C CA . ALA A 1 352 ? -35.790 -44.604 10.714 1.00 27.89 352 ALA A CA 1
ATOM 2750 C C . ALA A 1 352 ? -36.593 -43.272 10.861 1.00 27.89 352 ALA A C 1
ATOM 2752 O O . ALA A 1 352 ? -36.022 -42.183 10.842 1.00 27.89 352 ALA A O 1
ATOM 2753 N N . ASP A 1 353 ? -37.919 -43.402 11.038 1.00 26.22 353 ASP A N 1
ATOM 2754 C CA . ASP A 1 353 ? -38.973 -42.364 11.173 1.00 26.22 353 ASP A CA 1
ATOM 2755 C C . ASP A 1 353 ? -38.929 -41.543 12.506 1.00 26.22 353 ASP A C 1
ATOM 2757 O O . ASP A 1 353 ? -38.043 -41.748 13.332 1.00 26.22 353 ASP A O 1
ATOM 2761 N N . ILE A 1 354 ? -39.810 -40.560 12.798 1.00 28.34 354 ILE A N 1
ATOM 2762 C CA . ILE A 1 354 ? -41.199 -40.749 13.303 1.00 28.34 354 ILE A CA 1
ATOM 2763 C C . ILE A 1 354 ? -42.049 -39.439 13.230 1.00 28.34 354 ILE A C 1
ATOM 2765 O O . ILE A 1 354 ? -41.692 -38.421 13.815 1.00 28.34 354 ILE A O 1
ATOM 2769 N N . GLU A 1 355 ? -43.193 -39.548 12.535 1.00 25.08 355 GLU A N 1
ATOM 2770 C CA . GLU A 1 355 ? -44.588 -39.081 12.795 1.00 25.08 355 GLU A CA 1
ATOM 2771 C C . GLU A 1 355 ? -45.064 -37.611 13.037 1.00 25.08 355 GLU A C 1
ATOM 2773 O O . GLU A 1 355 ? -44.417 -36.744 13.616 1.00 25.08 355 GLU A O 1
ATOM 2778 N N . HIS A 1 356 ? -46.313 -37.402 12.570 1.00 27.09 356 HIS A N 1
ATOM 2779 C CA . HIS A 1 356 ? -47.257 -36.272 12.733 1.00 27.09 356 HIS A CA 1
ATOM 2780 C C . HIS A 1 356 ? -48.005 -36.321 14.115 1.00 27.09 356 HIS A C 1
ATOM 2782 O O . HIS A 1 356 ? -47.692 -37.186 14.920 1.00 27.09 356 HIS A O 1
ATOM 2788 N N . GLU A 1 357 ? -48.964 -35.472 14.550 1.00 29.69 357 GLU A N 1
ATOM 2789 C CA . GLU A 1 357 ? -50.192 -34.907 13.921 1.00 29.69 357 GLU A CA 1
ATOM 2790 C C . GLU A 1 357 ? -50.816 -33.690 14.696 1.00 29.69 357 GLU A C 1
ATOM 2792 O O . GLU A 1 357 ? -50.280 -33.296 15.734 1.00 29.69 357 GLU A O 1
ATOM 2797 N N . PRO A 1 358 ? -51.905 -33.042 14.191 1.00 54.47 358 PRO A N 1
ATOM 2798 C CA . PRO A 1 358 ? -52.368 -31.699 14.602 1.00 54.47 358 PRO A CA 1
ATOM 2799 C C . PRO A 1 358 ? -53.755 -31.630 15.309 1.00 54.47 358 PRO A C 1
ATOM 2801 O O . PRO A 1 358 ? -54.432 -32.633 15.510 1.00 54.47 358 PRO A O 1
ATOM 2804 N N . ALA A 1 359 ? -54.231 -30.408 15.618 1.00 27.06 359 ALA A N 1
ATOM 2805 C CA . ALA A 1 359 ? -55.620 -30.104 16.023 1.00 27.06 359 ALA A CA 1
ATOM 2806 C C . ALA A 1 359 ? -56.140 -28.770 15.404 1.00 27.06 359 ALA A C 1
ATOM 2808 O O . ALA A 1 359 ? -55.438 -28.160 14.598 1.00 27.06 359 ALA A O 1
ATOM 2809 N N . ASN A 1 360 ? -57.399 -28.364 15.667 1.00 29.34 360 ASN A N 1
ATOM 2810 C CA . ASN A 1 360 ? -58.230 -27.576 14.725 1.00 29.34 360 ASN A CA 1
ATOM 2811 C C . ASN A 1 360 ? -59.365 -26.749 15.409 1.00 29.34 360 ASN A C 1
ATOM 2813 O O . ASN A 1 360 ? -59.787 -27.107 16.506 1.00 29.34 360 ASN A O 1
ATOM 2817 N N . GLY A 1 361 ? -59.911 -25.721 14.730 1.00 27.72 361 GLY A N 1
ATOM 2818 C CA . GLY A 1 361 ? -61.166 -25.001 15.071 1.00 27.72 361 GLY A CA 1
ATOM 2819 C C . GLY A 1 361 ? -61.062 -23.458 14.971 1.00 27.72 361 GLY A C 1
ATOM 2820 O O . GLY A 1 361 ? -60.249 -22.875 15.676 1.00 27.72 361 GLY A O 1
ATOM 2821 N N . THR A 1 362 ? -61.686 -22.733 14.020 1.00 29.17 362 THR A N 1
ATOM 2822 C CA . THR A 1 362 ? -63.123 -22.322 13.869 1.00 29.17 362 THR A CA 1
ATOM 2823 C C . THR A 1 362 ? -63.668 -21.413 14.991 1.00 29.17 362 THR A C 1
ATOM 2825 O O . THR A 1 362 ? -63.561 -21.803 16.146 1.00 29.17 362 THR A O 1
ATOM 2828 N N . GLY A 1 363 ? -64.342 -20.269 14.764 1.00 27.97 363 GLY A N 1
ATOM 2829 C CA . GLY A 1 363 ? -64.735 -19.541 13.535 1.00 27.97 363 GLY A CA 1
ATOM 2830 C C . GLY A 1 363 ? -65.706 -18.359 13.834 1.00 27.97 363 GLY A C 1
ATOM 2831 O O . GLY A 1 363 ? -66.092 -18.200 14.984 1.00 27.97 363 GLY A O 1
ATOM 2832 N N . GLU A 1 364 ? -66.111 -17.599 12.795 1.00 27.97 364 GLU A N 1
ATOM 2833 C CA . GLU A 1 364 ? -67.222 -16.592 12.726 1.00 27.97 364 GLU A CA 1
ATOM 2834 C C . GLU A 1 364 ? -67.147 -15.331 13.646 1.00 27.97 364 GLU A C 1
ATOM 2836 O O . GLU A 1 364 ? -66.719 -15.415 14.786 1.00 27.97 364 GLU A O 1
ATOM 2841 N N . ALA A 1 365 ? -67.465 -14.068 13.299 1.00 27.22 365 ALA A N 1
ATOM 2842 C CA . ALA A 1 365 ? -68.193 -13.327 12.240 1.00 27.22 365 ALA A CA 1
ATOM 2843 C C . ALA A 1 365 ? -69.422 -12.559 12.803 1.00 27.22 365 ALA A C 1
ATOM 2845 O O . ALA A 1 365 ? -70.327 -13.148 13.382 1.00 27.22 365 ALA A O 1
ATOM 2846 N N . GLY A 1 366 ? -69.481 -11.231 12.604 1.00 24.95 366 GLY A N 1
ATOM 2847 C CA . GLY A 1 366 ? -70.599 -10.364 13.028 1.00 24.95 366 GLY A CA 1
ATOM 2848 C C . GLY A 1 366 ? -70.325 -8.881 12.728 1.00 24.95 366 GLY A C 1
ATOM 2849 O O . GLY A 1 366 ? -69.188 -8.438 12.854 1.00 24.95 366 GLY A O 1
ATOM 2850 N N . ALA A 1 367 ? -71.326 -8.116 12.269 1.00 26.61 367 ALA A N 1
ATOM 2851 C CA . ALA A 1 367 ? -71.114 -6.824 11.593 1.00 26.61 367 ALA A CA 1
ATOM 2852 C C . ALA A 1 367 ? -72.157 -5.735 11.938 1.00 26.61 367 ALA A C 1
ATOM 2854 O O . ALA A 1 367 ? -73.188 -6.031 12.537 1.00 26.61 367 ALA A O 1
ATOM 2855 N N . SER A 1 368 ? -71.936 -4.520 11.397 1.00 27.67 368 SER A N 1
ATOM 2856 C CA . SER A 1 368 ? -72.896 -3.395 11.236 1.00 27.67 368 SER A CA 1
ATOM 2857 C C . SER A 1 368 ? -73.203 -2.534 12.493 1.00 27.67 368 SER A C 1
ATOM 2859 O O . SER A 1 368 ? -73.103 -3.026 13.606 1.00 27.67 368 SER A O 1
ATOM 2861 N N . SER A 1 369 ? -73.596 -1.245 12.424 1.00 26.67 369 SER A N 1
ATOM 2862 C CA . SER A 1 369 ? -73.450 -0.215 11.365 1.00 26.67 369 SER A CA 1
ATOM 2863 C C . SER A 1 369 ? -73.933 1.193 11.799 1.00 26.67 369 SER A C 1
ATOM 2865 O O . SER A 1 369 ? -75.021 1.320 12.345 1.00 26.67 369 SER A O 1
ATOM 2867 N N . SER A 1 370 ? -73.245 2.241 11.317 1.00 27.28 370 SER A N 1
ATOM 2868 C CA . SER A 1 370 ? -73.807 3.503 10.765 1.00 27.28 370 SER A CA 1
ATOM 2869 C C . SER A 1 370 ? -74.477 4.612 11.630 1.00 27.28 370 SER A C 1
ATOM 2871 O O . SER A 1 370 ? -75.389 4.350 12.403 1.00 27.28 370 SER A O 1
ATOM 2873 N N . ARG A 1 371 ? -74.158 5.868 11.217 1.00 28.31 371 ARG A N 1
ATOM 2874 C CA . ARG A 1 371 ? -75.009 7.097 11.081 1.00 28.31 371 ARG A CA 1
ATOM 2875 C C . ARG A 1 371 ? -75.263 7.966 12.340 1.00 28.31 371 ARG A C 1
ATOM 2877 O O . ARG A 1 371 ? -75.369 7.432 13.426 1.00 28.31 371 ARG A O 1
ATOM 2884 N N . SER A 1 372 ? -75.436 9.304 12.273 1.00 25.16 372 SER A N 1
ATOM 2885 C CA . SER A 1 372 ? -75.285 10.334 11.204 1.00 25.16 372 SER A CA 1
ATOM 2886 C C . SER A 1 372 ? -75.491 11.767 11.769 1.00 25.16 372 SER A C 1
ATOM 2888 O O . SER A 1 372 ? -76.351 11.914 12.626 1.00 25.16 372 SER A O 1
ATOM 2890 N N . ALA A 1 373 ? -74.863 12.800 11.166 1.00 26.47 373 ALA A N 1
ATOM 2891 C CA . ALA A 1 373 ? -75.316 14.221 11.099 1.00 26.47 373 ALA A CA 1
ATOM 2892 C C . ALA A 1 373 ? -75.450 15.068 12.406 1.00 26.47 373 ALA A C 1
ATOM 2894 O O . ALA A 1 373 ? -75.581 14.524 13.490 1.00 26.47 373 ALA A O 1
ATOM 2895 N N . ARG A 1 374 ? -75.508 16.421 12.401 1.00 26.44 374 ARG A N 1
ATOM 2896 C CA . ARG A 1 374 ? -74.981 17.501 11.512 1.00 26.44 374 ARG A CA 1
ATOM 2897 C C . ARG A 1 374 ? -75.244 18.886 12.171 1.00 26.44 374 ARG A C 1
ATOM 2899 O O . ARG A 1 374 ? -76.395 19.177 12.441 1.00 26.44 374 ARG A O 1
ATOM 2906 N N . ALA A 1 375 ? -74.201 19.723 12.312 1.00 27.12 375 ALA A N 1
ATOM 2907 C CA . ALA A 1 375 ? -74.151 21.211 12.392 1.00 27.12 375 ALA A CA 1
ATOM 2908 C C . ALA A 1 375 ? -75.147 22.052 13.251 1.00 27.12 375 ALA A C 1
ATOM 2910 O O . ALA A 1 375 ? -76.357 21.916 13.108 1.00 27.12 375 ALA A O 1
ATOM 2911 N N . SER A 1 376 ? -74.645 23.106 13.934 1.00 25.50 376 SER A N 1
ATOM 2912 C CA . SER A 1 376 ? -74.853 24.546 13.568 1.00 25.50 376 SER A CA 1
ATOM 2913 C C . SER A 1 376 ? -74.688 25.559 14.736 1.00 25.50 376 SER A C 1
ATOM 2915 O O . SER A 1 376 ? -75.414 25.498 15.717 1.00 25.50 376 SER A O 1
ATOM 2917 N N . THR A 1 377 ? -73.787 26.540 14.550 1.00 25.64 377 THR A N 1
ATOM 2918 C CA . THR A 1 377 ? -73.861 27.984 14.936 1.00 25.64 377 THR A CA 1
ATOM 2919 C C . THR A 1 377 ? -74.385 28.469 16.310 1.00 25.64 377 THR A C 1
ATOM 2921 O O . THR A 1 377 ? -75.582 28.397 16.563 1.00 25.64 377 THR A O 1
ATOM 2924 N N . HIS A 1 378 ? -73.572 29.265 17.035 1.00 25.58 378 HIS A N 1
ATOM 2925 C CA . HIS A 1 378 ? -73.704 30.746 17.061 1.00 25.58 378 HIS A CA 1
ATOM 2926 C C . HIS A 1 378 ? -72.514 31.478 17.741 1.00 25.58 378 HIS A C 1
ATOM 2928 O O . HIS A 1 378 ? -71.666 30.853 18.368 1.00 25.58 378 HIS A O 1
ATOM 2934 N N . ARG A 1 379 ? -72.442 32.810 17.555 1.00 25.28 379 ARG A N 1
ATOM 2935 C CA . ARG A 1 379 ? -71.506 33.775 18.187 1.00 25.28 379 ARG A CA 1
ATOM 2936 C C . ARG A 1 379 ? -72.217 34.506 19.345 1.00 25.28 379 ARG A C 1
ATOM 2938 O O . ARG A 1 379 ? -73.441 34.575 19.293 1.00 25.28 379 ARG A O 1
ATOM 2945 N N . VAL A 1 380 ? -71.469 35.166 20.245 1.00 25.56 380 VAL A N 1
ATOM 2946 C CA . VAL A 1 380 ? -71.447 36.648 20.452 1.00 25.56 380 VAL A CA 1
ATOM 2947 C C . VAL A 1 380 ? -70.733 37.033 21.774 1.00 25.56 380 VAL A C 1
ATOM 2949 O O . VAL A 1 380 ? -71.140 36.609 22.844 1.00 25.56 380 VAL A O 1
ATOM 2952 N N . ASN A 1 381 ? -69.666 37.827 21.619 1.00 26.66 381 ASN A N 1
ATOM 2953 C CA . ASN A 1 381 ? -69.161 38.986 22.386 1.00 26.66 381 ASN A CA 1
ATOM 2954 C C . ASN A 1 381 ? -69.234 39.125 23.939 1.00 26.66 381 ASN A C 1
ATOM 2956 O O . ASN A 1 381 ? -70.317 39.140 24.513 1.00 26.66 381 ASN A O 1
ATOM 2960 N N . GLN A 1 382 ? -68.071 39.522 24.502 1.00 28.88 382 GLN A N 1
ATOM 2961 C CA . GLN A 1 382 ? -67.748 40.851 25.104 1.00 28.88 382 GLN A CA 1
ATOM 2962 C C . GLN A 1 382 ? -67.490 41.047 26.617 1.00 28.88 382 GLN A C 1
ATOM 2964 O O . GLN A 1 382 ? -68.131 40.423 27.454 1.00 28.88 382 GLN A O 1
ATOM 2969 N N . ASP A 1 383 ? -66.601 42.037 26.852 1.00 28.53 383 ASP A N 1
ATOM 2970 C CA . ASP A 1 383 ? -66.428 42.936 28.016 1.00 28.53 383 ASP A CA 1
ATOM 2971 C C . ASP A 1 383 ? -65.874 42.302 29.331 1.00 28.53 383 ASP A C 1
ATOM 2973 O O . ASP A 1 383 ? -66.262 41.196 29.694 1.00 28.53 383 ASP A O 1
ATOM 2977 N N . ASN A 1 384 ? -64.975 42.920 30.126 1.00 28.95 384 ASN A N 1
ATOM 2978 C CA . ASN A 1 384 ? -64.156 44.147 29.980 1.00 28.95 384 ASN A CA 1
ATOM 2979 C C . ASN A 1 384 ? -63.105 44.270 31.136 1.00 28.95 384 ASN A C 1
ATOM 2981 O O . ASN A 1 384 ? -63.240 43.535 32.112 1.00 28.95 384 ASN A O 1
ATOM 2985 N N . ASP A 1 385 ? -62.178 45.246 31.036 1.00 27.92 385 ASP A N 1
ATOM 2986 C CA . ASP A 1 385 ? -61.502 46.035 32.115 1.00 27.92 385 ASP A CA 1
ATOM 2987 C C . ASP A 1 385 ? -60.619 45.313 33.187 1.00 27.92 385 ASP A C 1
ATOM 2989 O O . ASP A 1 385 ? -60.889 44.183 33.582 1.00 27.92 385 ASP A O 1
ATOM 2993 N N . ASP A 1 386 ? -59.561 45.894 33.785 1.00 28.17 386 ASP A N 1
ATOM 2994 C CA . ASP A 1 386 ? -58.723 47.080 33.479 1.00 28.17 386 ASP A CA 1
ATOM 2995 C C . ASP A 1 386 ? -57.427 47.067 34.338 1.00 28.17 386 ASP A C 1
ATOM 2997 O O . ASP A 1 386 ? -57.501 46.647 35.490 1.00 28.17 386 ASP A O 1
ATOM 3001 N N . ALA A 1 387 ? -56.322 47.621 33.795 1.00 28.38 387 ALA A N 1
ATOM 3002 C CA . ALA A 1 387 ? -55.179 48.324 34.448 1.00 28.38 387 ALA A CA 1
ATOM 3003 C C . ALA A 1 387 ? -54.426 47.659 35.662 1.00 28.38 387 ALA A C 1
ATOM 3005 O O . ALA A 1 387 ? -54.885 46.685 36.245 1.00 28.38 387 ALA A O 1
ATOM 3006 N N . ILE A 1 388 ? -53.203 48.021 36.093 1.00 29.77 388 ILE A N 1
ATOM 3007 C CA . ILE A 1 388 ? -52.434 49.288 36.161 1.00 29.77 388 ILE A CA 1
ATOM 3008 C C . ILE A 1 388 ? -50.902 48.994 36.099 1.00 29.77 388 ILE A C 1
ATOM 3010 O O . ILE A 1 388 ? -50.492 47.982 36.658 1.00 29.77 388 ILE A O 1
ATOM 3014 N N . GLU A 1 389 ? -50.141 49.887 35.431 1.00 27.33 389 GLU A N 1
ATOM 3015 C CA . GLU A 1 389 ? -48.739 50.405 35.620 1.00 27.33 389 GLU A CA 1
ATOM 3016 C C . GLU A 1 389 ? -47.615 49.479 36.193 1.00 27.33 389 GLU A C 1
ATOM 3018 O O . GLU A 1 389 ? -47.840 48.664 37.078 1.00 27.33 389 GLU A O 1
ATOM 3023 N N . GLU A 1 390 ? -46.356 49.515 35.722 1.00 29.22 390 GLU A N 1
ATOM 3024 C CA . GLU A 1 390 ? -45.434 50.676 35.737 1.00 29.22 390 GLU A CA 1
ATOM 3025 C C . GLU A 1 390 ? -44.515 50.819 34.491 1.00 29.22 390 GLU A C 1
ATOM 3027 O O . GLU A 1 390 ? -43.952 49.847 33.981 1.00 29.22 390 GLU A O 1
ATOM 3032 N N . GLU A 1 391 ? -44.396 52.084 34.068 1.00 29.45 391 GLU A N 1
ATOM 3033 C CA . GLU A 1 391 ? -43.390 52.783 33.230 1.00 29.45 391 GLU A CA 1
ATOM 3034 C C . GLU A 1 391 ? -42.044 52.933 34.007 1.00 29.45 391 GLU A C 1
ATOM 3036 O O . GLU A 1 391 ? -42.028 52.670 35.210 1.00 29.45 391 GLU A O 1
ATOM 3041 N N . ASP A 1 392 ? -40.884 53.394 33.514 1.00 30.89 392 ASP A N 1
ATOM 3042 C CA . ASP A 1 392 ? -40.252 53.596 32.186 1.00 30.89 392 ASP A CA 1
ATOM 3043 C C . ASP A 1 392 ? -38.722 53.833 32.452 1.00 30.89 392 ASP A C 1
ATOM 3045 O O . ASP A 1 392 ? -38.215 53.403 33.494 1.00 30.89 392 ASP A O 1
ATOM 3049 N N . ASP A 1 393 ? -38.013 54.527 31.547 1.00 30.17 393 ASP A N 1
ATOM 3050 C CA . ASP A 1 393 ? -36.682 55.162 31.671 1.00 30.17 393 ASP A CA 1
ATOM 3051 C C . ASP A 1 393 ? -35.440 54.229 31.521 1.00 30.17 393 ASP A C 1
ATOM 3053 O O . ASP A 1 393 ? -35.297 53.207 32.195 1.00 30.17 393 ASP A O 1
ATOM 3057 N N . ASP A 1 394 ? -34.432 54.520 30.685 1.00 31.66 394 ASP A N 1
ATOM 3058 C CA . ASP A 1 394 ? -34.266 55.643 29.746 1.00 31.66 394 ASP A CA 1
ATOM 3059 C C . ASP A 1 394 ? -33.286 55.298 28.599 1.00 31.66 394 ASP A C 1
ATOM 3061 O O . ASP A 1 394 ? -32.488 54.357 28.681 1.00 31.66 394 ASP A O 1
ATOM 3065 N N . ASP A 1 395 ? -33.384 56.113 27.551 1.00 34.44 395 ASP A N 1
ATOM 3066 C CA . ASP A 1 395 ? -32.680 56.132 26.264 1.00 34.44 395 ASP A CA 1
ATOM 3067 C C . ASP A 1 395 ? -31.129 56.102 26.282 1.00 34.44 395 ASP A C 1
ATOM 3069 O O . ASP A 1 395 ? -30.469 56.508 27.238 1.00 34.44 395 ASP A O 1
ATOM 3073 N N . ASP A 1 396 ? -30.535 55.695 25.149 1.00 33.22 396 ASP A N 1
ATOM 3074 C CA . ASP A 1 396 ? -29.813 56.653 24.282 1.00 33.22 396 ASP A CA 1
ATOM 3075 C C . ASP A 1 396 ? -29.535 56.042 22.886 1.00 33.22 396 ASP A C 1
ATOM 3077 O O . ASP A 1 396 ? -28.924 54.975 22.747 1.00 33.22 396 ASP A O 1
ATOM 3081 N N . ASP A 1 397 ? -30.008 56.733 21.844 1.00 33.00 397 ASP A N 1
ATOM 3082 C CA . ASP A 1 397 ? -29.766 56.452 20.420 1.00 33.00 397 ASP A CA 1
ATOM 3083 C C . ASP A 1 397 ? -28.347 56.867 19.978 1.00 33.00 397 ASP A C 1
ATOM 3085 O O . ASP A 1 397 ? -27.729 57.743 20.579 1.00 33.00 397 ASP A O 1
ATOM 3089 N N . ASP A 1 398 ? -27.873 56.344 18.836 1.00 31.30 398 ASP A N 1
ATOM 3090 C CA . ASP A 1 398 ? -27.055 57.173 17.933 1.00 31.30 398 ASP A CA 1
ATOM 3091 C C . ASP A 1 398 ? -27.141 56.720 16.457 1.00 31.30 398 ASP A C 1
ATOM 3093 O O . ASP A 1 398 ? -27.272 55.535 16.131 1.00 31.30 398 ASP A O 1
ATOM 3097 N N . GLU A 1 399 ? -27.116 57.694 15.545 1.00 27.91 399 GLU A N 1
ATOM 3098 C CA . GLU A 1 399 ? -27.674 57.591 14.187 1.00 27.91 399 GLU A CA 1
ATOM 3099 C C . GLU A 1 399 ? -26.733 57.025 13.084 1.00 27.91 399 GLU A C 1
ATOM 3101 O O . GLU A 1 399 ? -25.538 57.302 13.034 1.00 27.91 399 GLU A O 1
ATOM 3106 N N . LEU A 1 400 ? -27.332 56.263 12.147 1.00 29.95 400 LEU A N 1
ATOM 3107 C CA . LEU A 1 400 ? -27.258 56.336 10.660 1.00 29.95 400 LEU A CA 1
ATOM 3108 C C . LEU A 1 400 ? -26.001 56.934 9.941 1.00 29.95 400 LEU A C 1
ATOM 3110 O O . LEU A 1 400 ? -25.477 57.975 10.326 1.00 29.95 400 LEU A O 1
ATOM 3114 N N . PRO A 1 401 ? -25.591 56.391 8.760 1.00 33.50 401 PRO A N 1
ATOM 3115 C CA . PRO A 1 401 ? -26.355 56.710 7.543 1.00 33.50 401 PRO A CA 1
ATOM 3116 C C . PRO A 1 401 ? -26.530 55.628 6.460 1.00 33.50 401 PRO A C 1
ATOM 3118 O O . PRO A 1 401 ? -25.711 54.737 6.238 1.00 33.50 401 PRO A O 1
ATOM 3121 N N . ASP A 1 402 ? -27.630 55.823 5.731 1.00 26.31 402 ASP A N 1
ATOM 3122 C CA . ASP A 1 402 ? -28.090 55.128 4.528 1.00 26.31 402 ASP A CA 1
ATOM 3123 C C . ASP A 1 402 ? -27.347 55.573 3.247 1.00 26.31 402 ASP A C 1
ATOM 3125 O O . ASP A 1 402 ? -26.972 56.736 3.097 1.00 26.31 402 ASP A O 1
ATOM 3129 N N . PHE A 1 403 ? -27.219 54.651 2.287 1.00 23.69 403 PHE A N 1
ATOM 3130 C CA . PHE A 1 403 ? -27.081 54.945 0.855 1.00 23.69 403 PHE A CA 1
ATOM 3131 C C . PHE A 1 403 ? -27.741 53.812 0.049 1.00 23.69 403 PHE A C 1
ATOM 3133 O O . PHE A 1 403 ? -27.091 52.868 -0.407 1.00 23.69 403 PHE A O 1
ATOM 3140 N N . GLY A 1 404 ? -29.066 53.876 -0.076 1.00 25.09 404 GLY A N 1
ATOM 3141 C CA . GLY A 1 404 ? -29.865 52.816 -0.684 1.00 25.09 404 GLY A CA 1
ATOM 3142 C C . GLY A 1 404 ? -29.832 52.744 -2.217 1.00 25.09 404 GLY A C 1
ATOM 3143 O O . GLY A 1 404 ? -29.281 53.597 -2.912 1.00 25.09 404 GLY A O 1
ATOM 3144 N N . GLY A 1 405 ? -30.531 51.731 -2.749 1.00 23.50 405 GLY A N 1
ATOM 3145 C CA . GLY A 1 405 ? -31.008 51.725 -4.138 1.00 23.50 405 GLY A CA 1
ATOM 3146 C C . GLY A 1 405 ? -30.745 50.460 -4.964 1.00 23.50 405 GLY A C 1
ATOM 3147 O O . GLY A 1 405 ? -29.907 50.485 -5.856 1.00 23.50 405 GLY A O 1
ATOM 3148 N N . LEU A 1 406 ? -31.545 49.400 -4.781 1.00 24.55 406 LEU A N 1
ATOM 3149 C CA . LEU A 1 406 ? -32.593 49.012 -5.751 1.00 24.55 406 LEU A CA 1
ATOM 3150 C C . LEU A 1 406 ? -33.482 47.866 -5.210 1.00 24.55 406 LEU A C 1
ATOM 3152 O O . LEU A 1 406 ? -33.157 47.211 -4.226 1.00 24.55 406 LEU A O 1
ATOM 3156 N N . HIS A 1 407 ? -34.659 47.680 -5.815 1.00 26.52 407 HIS A N 1
ATOM 3157 C CA . HIS A 1 407 ? -35.791 46.927 -5.252 1.00 26.52 407 HIS A CA 1
ATOM 3158 C C . HIS A 1 407 ? -35.839 45.411 -5.541 1.00 26.52 407 HIS A C 1
ATOM 3160 O O . HIS A 1 407 ? -35.630 44.972 -6.668 1.00 26.52 407 HIS A O 1
ATOM 3166 N N . ASN A 1 408 ? -36.304 44.667 -4.528 1.00 33.91 408 ASN A N 1
ATOM 3167 C CA . ASN A 1 408 ? -37.308 43.587 -4.573 1.00 33.91 408 ASN A CA 1
ATOM 3168 C C . ASN A 1 408 ? -37.515 42.795 -5.885 1.00 33.91 408 ASN A C 1
ATOM 3170 O O . ASN A 1 408 ? -38.362 43.174 -6.691 1.00 33.91 408 ASN A O 1
ATOM 3174 N N . ILE A 1 409 ? -36.946 41.584 -5.962 1.00 26.19 409 ILE A N 1
ATOM 3175 C CA . ILE A 1 409 ? -37.632 40.361 -6.441 1.00 26.19 409 ILE A CA 1
ATOM 3176 C C . ILE A 1 409 ? -37.144 39.190 -5.553 1.00 26.19 409 ILE A C 1
ATOM 3178 O O . ILE A 1 409 ? -36.019 39.235 -5.067 1.00 26.19 409 ILE A O 1
ATOM 3182 N N . PHE A 1 410 ? -37.972 38.155 -5.347 1.00 25.59 410 PHE A N 1
ATOM 3183 C CA . PHE A 1 410 ? -37.703 36.938 -4.546 1.00 25.59 410 PHE A CA 1
ATOM 3184 C C . PHE A 1 410 ? -37.811 37.056 -3.019 1.00 25.59 410 PHE A C 1
ATOM 3186 O O . PHE A 1 410 ? -36.933 36.643 -2.269 1.00 25.59 410 PHE A O 1
ATOM 3193 N N . ASN A 1 411 ? -38.994 37.471 -2.561 1.00 27.47 411 ASN A N 1
ATOM 3194 C CA . ASN A 1 411 ? -39.519 37.022 -1.271 1.00 27.47 411 ASN A CA 1
ATOM 3195 C C . ASN A 1 411 ? -40.572 35.919 -1.513 1.00 27.47 411 ASN A C 1
ATOM 3197 O O . ASN A 1 411 ? -41.776 36.158 -1.449 1.00 27.47 411 ASN A O 1
ATOM 3201 N N . PHE A 1 412 ? -40.114 34.720 -1.886 1.00 29.02 412 PHE A N 1
ATOM 3202 C CA . PHE A 1 412 ? -40.928 33.501 -1.974 1.00 29.02 412 PHE A CA 1
ATOM 3203 C C . PHE A 1 412 ? -40.015 32.291 -1.721 1.00 29.02 412 PHE A C 1
ATOM 3205 O O . PHE A 1 412 ? -38.925 32.244 -2.279 1.00 29.02 412 PHE A O 1
ATOM 3212 N N . LEU A 1 413 ? -40.463 31.332 -0.897 1.00 28.75 413 LEU A N 1
ATOM 3213 C CA . LEU A 1 413 ? -39.692 30.179 -0.378 1.00 28.75 413 LEU A CA 1
ATOM 3214 C C . LEU A 1 413 ? -38.663 30.478 0.741 1.00 28.75 413 LEU A C 1
ATOM 3216 O O . LEU A 1 413 ? -37.503 30.085 0.665 1.00 28.75 413 LEU A O 1
ATOM 3220 N N . ARG A 1 414 ? -39.124 31.039 1.870 1.00 28.09 414 ARG A N 1
ATOM 3221 C CA . ARG A 1 414 ? -38.563 30.660 3.183 1.00 28.09 414 ARG A CA 1
ATOM 3222 C C . ARG A 1 414 ? -39.300 29.416 3.685 1.00 28.09 414 ARG A C 1
ATOM 3224 O O . ARG A 1 414 ? -40.433 29.534 4.146 1.00 28.09 414 ARG A O 1
ATOM 3231 N N . GLN A 1 415 ? -38.664 28.247 3.637 1.00 28.89 415 GLN A N 1
ATOM 3232 C CA . GLN A 1 415 ? -38.990 27.198 4.610 1.00 28.89 415 GLN A CA 1
ATOM 3233 C C . GLN A 1 415 ? -38.367 27.588 5.964 1.00 28.89 415 GLN A C 1
ATOM 3235 O O . GLN A 1 415 ? -37.314 28.235 5.976 1.00 28.89 415 GLN A O 1
ATOM 3240 N N . PRO A 1 416 ? -38.997 27.264 7.106 1.00 33.41 416 PRO A N 1
ATOM 3241 C CA . PRO A 1 416 ? -38.382 27.503 8.403 1.00 33.41 416 PRO A CA 1
ATOM 3242 C C . PRO A 1 416 ? -37.155 26.599 8.541 1.00 33.41 416 PRO A C 1
ATOM 3244 O O . PRO A 1 416 ? -37.269 25.381 8.421 1.00 33.41 416 PRO A O 1
ATOM 3247 N N . ALA A 1 417 ? -35.989 27.188 8.807 1.00 36.12 417 ALA A N 1
ATOM 3248 C CA . ALA A 1 417 ? -34.809 26.414 9.166 1.00 36.12 417 ALA A CA 1
ATOM 3249 C C . ALA A 1 417 ? -35.136 25.572 10.409 1.00 36.12 417 ALA A C 1
ATOM 3251 O O . ALA A 1 417 ? -35.531 26.124 11.441 1.00 36.12 417 ALA A O 1
ATOM 3252 N N . LEU A 1 418 ? -34.999 24.247 10.297 1.00 48.69 418 LEU A N 1
ATOM 3253 C CA . LEU A 1 418 ? -35.146 23.331 11.426 1.00 48.69 418 LEU A CA 1
ATOM 3254 C C . LEU A 1 418 ? -34.194 23.785 12.534 1.00 48.69 418 LEU A C 1
ATOM 3256 O O . LEU A 1 418 ? -32.982 23.866 12.322 1.00 48.69 418 LEU A O 1
ATOM 3260 N N . LYS A 1 419 ? -34.745 24.122 13.706 1.00 58.56 419 LYS A N 1
ATOM 3261 C CA . LYS A 1 419 ? -33.918 24.521 14.846 1.00 58.56 419 LYS A CA 1
ATOM 3262 C C . LYS A 1 419 ? -33.013 23.343 15.211 1.00 58.56 419 LYS A C 1
ATOM 3264 O O . LYS A 1 419 ? -33.508 22.220 15.316 1.00 58.56 419 LYS A O 1
ATOM 3269 N N . PRO A 1 420 ? -31.705 23.560 15.406 1.00 73.56 420 PRO A N 1
ATOM 3270 C CA . PRO A 1 420 ? -30.814 22.471 15.764 1.00 73.56 420 PRO A CA 1
ATOM 3271 C C . PRO A 1 420 ? -31.232 21.865 17.108 1.00 73.56 420 PRO A C 1
ATOM 3273 O O . PRO A 1 420 ? -31.691 22.580 18.000 1.00 73.56 420 PRO A O 1
ATOM 3276 N N . TRP A 1 421 ? -31.069 20.547 17.265 1.00 79.06 421 TRP A N 1
ATOM 3277 C CA . TRP A 1 421 ? -31.663 19.805 18.386 1.00 79.06 421 TRP A CA 1
ATOM 3278 C C . TRP A 1 421 ? -31.253 20.352 19.761 1.00 79.06 421 TRP A C 1
ATOM 3280 O O . TRP A 1 421 ? -32.071 20.349 20.673 1.00 79.06 421 TRP A O 1
ATOM 3290 N N . TRP A 1 422 ? -30.041 20.902 19.895 1.00 81.25 422 TRP A N 1
ATOM 3291 C CA . TRP A 1 422 ? -29.528 21.512 21.129 1.00 81.25 422 TRP A CA 1
ATOM 3292 C C . TRP A 1 422 ? -30.192 22.854 21.509 1.00 81.25 422 TRP A C 1
ATOM 3294 O O . TRP A 1 422 ? -29.865 23.440 22.538 1.00 81.25 422 TRP A O 1
ATOM 3304 N N . GLN A 1 423 ? -31.127 23.347 20.692 1.00 79.75 423 GLN A N 1
ATOM 3305 C CA . GLN A 1 423 ? -32.036 24.464 20.989 1.00 79.75 423 GLN A CA 1
ATOM 3306 C C . GLN A 1 423 ? -33.492 23.994 21.198 1.00 79.75 423 GLN A C 1
ATOM 3308 O O . GLN A 1 423 ? -34.401 24.819 21.298 1.00 79.75 423 GLN A O 1
ATOM 3313 N N . GLY A 1 424 ? -33.727 22.678 21.210 1.00 77.44 424 GLY A N 1
ATOM 3314 C CA . GLY A 1 424 ? -35.029 22.063 21.456 1.00 77.44 424 GLY A CA 1
ATOM 3315 C C . GLY A 1 424 ? -35.327 21.821 22.945 1.00 77.44 424 GLY A C 1
ATOM 3316 O O . GLY A 1 424 ? -34.502 22.121 23.811 1.00 77.44 424 GLY A O 1
ATOM 3317 N N . PRO A 1 425 ? -36.515 21.275 23.265 1.00 79.38 425 PRO A N 1
ATOM 3318 C CA . PRO A 1 425 ? -36.923 20.986 24.640 1.00 79.38 425 PRO A CA 1
ATOM 3319 C C . PRO A 1 425 ? -36.024 19.941 25.319 1.00 79.38 425 PRO A C 1
ATOM 3321 O O . PRO A 1 425 ? -35.447 19.077 24.661 1.00 79.38 425 PRO A O 1
ATOM 3324 N N . ASN A 1 426 ? -35.952 19.993 26.652 1.00 80.44 426 ASN A N 1
ATOM 3325 C CA . ASN A 1 426 ? -35.180 19.068 27.496 1.00 80.44 426 ASN A CA 1
ATOM 3326 C C . ASN A 1 426 ? -33.680 18.985 27.145 1.00 80.44 426 ASN A C 1
ATOM 3328 O O . ASN A 1 426 ? -33.067 17.927 27.287 1.00 80.44 426 ASN A O 1
ATOM 3332 N N . VAL A 1 427 ? -33.080 20.095 26.704 1.00 83.19 427 VAL A N 1
ATOM 3333 C CA . VAL A 1 427 ? -31.625 20.244 26.553 1.00 83.19 427 VAL A CA 1
ATOM 3334 C C . VAL A 1 427 ? -31.089 21.121 27.680 1.00 83.19 427 VAL A C 1
ATOM 3336 O O . VAL A 1 427 ? -31.555 22.237 27.901 1.00 83.19 427 VAL A O 1
ATOM 3339 N N . CYS A 1 428 ? -30.098 20.600 28.390 1.00 80.62 428 CYS A N 1
ATOM 3340 C CA . CYS A 1 428 ? -29.433 21.227 29.519 1.00 80.62 428 CYS A CA 1
ATOM 3341 C C . CYS A 1 428 ? -28.089 21.814 29.070 1.00 80.62 428 CYS A C 1
ATOM 3343 O O . CYS A 1 428 ? -27.374 21.212 28.267 1.00 80.62 428 CYS A O 1
ATOM 3345 N N . VAL A 1 429 ? -27.742 22.992 29.599 1.00 83.88 429 VAL A N 1
ATOM 3346 C CA . VAL A 1 429 ? -26.541 23.746 29.209 1.00 83.88 429 VAL A CA 1
ATOM 3347 C C . VAL A 1 429 ? -25.606 23.902 30.403 1.00 83.88 429 VAL A C 1
ATOM 3349 O O . VAL A 1 429 ? -25.970 24.524 31.398 1.00 83.88 429 VAL A O 1
ATOM 3352 N N . GLN A 1 430 ? -24.391 23.376 30.287 1.00 78.25 430 GLN A N 1
ATOM 3353 C CA . GLN A 1 430 ? -23.293 23.599 31.229 1.00 78.25 430 GLN A CA 1
ATOM 3354 C C . GLN A 1 430 ? -22.324 24.642 30.661 1.00 78.25 430 GLN A C 1
ATOM 3356 O O . GLN A 1 430 ? -22.142 24.735 29.445 1.00 78.25 430 GLN A O 1
ATOM 3361 N N . ARG A 1 431 ? -21.731 25.457 31.540 1.00 79.31 431 ARG A N 1
ATOM 3362 C CA . ARG A 1 431 ? -20.737 26.478 31.187 1.00 79.31 431 ARG A CA 1
ATOM 3363 C C . ARG A 1 431 ? -19.568 26.409 32.159 1.00 79.31 431 ARG A C 1
ATOM 3365 O O . ARG A 1 431 ? -19.717 26.815 33.307 1.00 79.31 431 ARG A O 1
ATOM 3372 N N . ASP A 1 432 ? -18.422 25.961 31.670 1.00 75.38 432 ASP A N 1
ATOM 3373 C CA . ASP A 1 432 ? -17.172 25.933 32.423 1.00 75.38 432 ASP A CA 1
ATOM 3374 C C . ASP A 1 432 ? -16.269 27.073 31.959 1.00 75.38 432 ASP A C 1
ATOM 3376 O O . ASP A 1 432 ? -16.115 27.294 30.759 1.00 75.38 432 ASP A O 1
ATOM 3380 N N . VAL A 1 433 ? -15.646 27.792 32.891 1.00 69.56 433 VAL A N 1
ATOM 3381 C CA . VAL A 1 433 ? -14.652 28.829 32.583 1.00 69.56 433 VAL A CA 1
ATOM 3382 C C . VAL A 1 433 ? -13.373 28.502 33.340 1.00 69.56 433 VAL A C 1
ATOM 3384 O O . VAL A 1 433 ? -13.396 28.366 34.561 1.00 69.56 433 VAL A O 1
ATOM 3387 N N . LYS A 1 434 ? -12.263 28.365 32.612 1.00 66.81 434 LYS A N 1
ATOM 3388 C CA . LYS A 1 434 ? -10.919 28.190 33.171 1.00 66.81 434 LYS A CA 1
ATOM 3389 C C . LYS A 1 434 ? -10.033 29.360 32.751 1.00 66.81 434 LYS A C 1
ATOM 3391 O O . LYS A 1 434 ? -10.007 29.728 31.575 1.00 66.81 434 LYS A O 1
ATOM 3396 N N . GLU A 1 435 ? -9.321 29.929 33.716 1.00 53.47 435 GLU A N 1
ATOM 3397 C CA . GLU A 1 435 ? -8.211 30.851 33.473 1.00 53.47 435 GLU A CA 1
ATOM 3398 C C . GLU A 1 435 ? -6.912 30.038 33.452 1.00 53.47 435 GLU A C 1
ATOM 3400 O O . GLU A 1 435 ? -6.670 29.244 34.362 1.00 53.47 435 GLU A O 1
ATOM 3405 N N . GLU A 1 436 ? -6.090 30.218 32.419 1.00 51.66 436 GLU A N 1
ATOM 3406 C CA . GLU A 1 436 ? -4.774 29.581 32.296 1.00 51.66 436 GLU A CA 1
ATOM 3407 C C . GLU A 1 436 ? -3.707 30.677 32.104 1.00 51.66 436 GLU A C 1
ATOM 3409 O O . GLU A 1 436 ? -3.879 31.602 31.302 1.00 51.66 436 GLU A O 1
ATOM 3414 N N . GLU A 1 437 ? -2.606 30.602 32.860 1.00 39.16 437 GLU A N 1
ATOM 3415 C CA . GLU A 1 437 ? -1.440 31.468 32.644 1.00 39.16 437 GLU A CA 1
ATOM 3416 C C . GLU A 1 437 ? -0.619 30.959 31.448 1.00 39.16 437 GLU A C 1
ATOM 3418 O O . GLU A 1 437 ? -0.535 29.756 31.197 1.00 39.16 437 GLU A O 1
ATOM 3423 N N . ALA A 1 438 ? -0.051 31.881 30.668 1.00 37.62 438 ALA A N 1
ATOM 3424 C CA . ALA A 1 438 ? 0.545 31.551 29.377 1.00 37.62 438 ALA A CA 1
ATOM 3425 C C . ALA A 1 438 ? 1.834 30.706 29.515 1.00 37.62 438 ALA A C 1
ATOM 3427 O O . ALA A 1 438 ? 2.734 31.101 30.261 1.00 37.62 438 ALA A O 1
ATOM 3428 N N . PRO A 1 439 ? 1.980 29.594 28.766 1.00 34.44 439 PRO A N 1
ATOM 3429 C CA . PRO A 1 439 ? 3.236 28.857 28.690 1.00 34.44 439 PRO A CA 1
ATOM 3430 C C . PRO A 1 439 ? 4.277 29.604 27.839 1.00 34.44 439 PRO A C 1
ATOM 3432 O O . PRO A 1 439 ? 3.944 30.256 26.846 1.00 34.44 439 PRO A O 1
ATOM 3435 N N . ASP A 1 440 ? 5.551 29.467 28.212 1.00 30.20 440 ASP A N 1
ATOM 3436 C CA . ASP A 1 440 ? 6.683 30.097 27.523 1.00 30.20 440 ASP A CA 1
ATOM 3437 C C . ASP A 1 440 ? 6.806 29.627 26.061 1.00 30.20 440 ASP A C 1
ATOM 3439 O O . ASP A 1 440 ? 6.779 28.434 25.749 1.00 30.20 440 ASP A O 1
ATOM 3443 N N . SER A 1 441 ? 6.951 30.572 25.131 1.00 32.22 441 SER A N 1
ATOM 3444 C CA . SER A 1 441 ? 6.760 30.306 23.703 1.00 32.22 441 SER A CA 1
ATOM 3445 C C . SER A 1 441 ? 7.975 29.669 23.013 1.00 32.22 441 SER A C 1
ATOM 3447 O O . SER A 1 441 ? 8.993 30.351 22.860 1.00 32.22 441 SER A O 1
ATOM 3449 N N . LYS A 1 442 ? 7.829 28.459 22.441 1.00 30.27 442 LYS A N 1
ATOM 3450 C CA . LYS A 1 442 ? 8.505 28.026 21.190 1.00 30.27 442 LYS A CA 1
ATOM 3451 C C . LYS A 1 442 ? 7.684 26.990 20.407 1.00 30.27 442 LYS A C 1
ATOM 3453 O O . LYS A 1 442 ? 7.311 25.975 20.980 1.00 30.27 442 LYS A O 1
ATOM 3458 N N . THR A 1 443 ? 7.561 27.220 19.087 1.00 26.33 443 THR A N 1
ATOM 3459 C CA . THR A 1 443 ? 7.063 26.304 18.019 1.00 26.33 443 THR A CA 1
ATOM 3460 C C . THR A 1 443 ? 5.606 25.799 18.170 1.00 26.33 443 THR A C 1
ATOM 3462 O O . THR A 1 443 ? 5.137 25.580 19.272 1.00 26.33 443 THR A O 1
ATOM 3465 N N . GLU A 1 444 ? 4.791 25.620 17.124 1.00 27.11 444 GLU A N 1
ATOM 3466 C CA . GLU A 1 444 ? 5.006 25.696 15.667 1.00 27.11 444 GLU A CA 1
ATOM 3467 C C . GLU A 1 444 ? 3.710 26.132 14.935 1.00 27.11 444 GLU A C 1
ATOM 3469 O O . GLU A 1 444 ? 2.635 26.173 15.532 1.00 27.11 444 GLU A O 1
ATOM 3474 N N . SER A 1 445 ? 3.787 26.511 13.654 1.00 30.52 445 SER A N 1
ATOM 3475 C CA . SER A 1 445 ? 2.660 27.115 12.920 1.00 30.52 445 SER A CA 1
ATOM 3476 C C . SER A 1 445 ? 1.733 26.098 12.239 1.00 30.52 445 SER A C 1
ATOM 3478 O O . SER A 1 445 ? 2.161 25.413 11.312 1.00 30.52 445 SER A O 1
ATOM 3480 N N . ALA A 1 446 ? 0.440 26.106 12.582 1.00 26.98 446 ALA A N 1
ATOM 3481 C CA . ALA A 1 446 ? -0.620 25.432 11.825 1.00 26.98 446 ALA A CA 1
ATOM 3482 C C . ALA A 1 446 ? -1.634 26.459 11.289 1.00 26.98 446 ALA A C 1
ATOM 3484 O O . ALA A 1 446 ? -2.251 27.200 12.054 1.00 26.98 446 ALA A O 1
ATOM 3485 N N . GLY A 1 447 ? -1.785 26.531 9.965 1.00 27.03 447 GLY A N 1
ATOM 3486 C CA . GLY A 1 447 ? -2.635 27.519 9.301 1.00 27.03 447 GLY A CA 1
ATOM 3487 C C . GLY A 1 447 ? -3.977 26.955 8.841 1.00 27.03 447 GLY A C 1
ATOM 3488 O O . GLY A 1 447 ? -4.003 26.018 8.051 1.00 27.03 447 GLY A O 1
ATOM 3489 N N . ASN A 1 448 ? -5.075 27.568 9.295 1.00 28.28 448 ASN A N 1
ATOM 3490 C CA . ASN A 1 448 ? -6.180 28.065 8.455 1.00 28.28 448 ASN A CA 1
ATOM 3491 C C . ASN A 1 448 ? -7.307 28.604 9.352 1.00 28.28 448 ASN A C 1
ATOM 3493 O O . ASN A 1 448 ? -8.230 27.886 9.727 1.00 28.28 448 ASN A O 1
ATOM 3497 N N . GLY A 1 449 ? -7.225 29.893 9.691 1.00 26.97 449 GLY A N 1
ATOM 3498 C CA . GLY A 1 449 ? -8.247 30.619 10.445 1.00 26.97 449 GLY A CA 1
ATOM 3499 C C . GLY A 1 449 ? -8.566 31.952 9.772 1.00 26.97 449 GLY A C 1
ATOM 3500 O O . GLY A 1 449 ? -7.663 32.661 9.331 1.00 26.97 449 GLY A O 1
ATOM 3501 N N . PHE A 1 450 ? -9.852 32.285 9.677 1.00 27.09 450 PHE A N 1
ATOM 3502 C CA . PHE A 1 450 ? -10.329 33.537 9.092 1.00 27.09 450 PHE A CA 1
ATOM 3503 C C . PHE A 1 450 ? -10.004 34.714 10.029 1.00 27.09 450 PHE A C 1
ATOM 3505 O O . PHE A 1 450 ? -10.575 34.829 11.111 1.00 27.09 450 PHE A O 1
ATOM 3512 N N . LEU A 1 451 ? -9.063 35.573 9.628 1.00 25.31 451 LEU A N 1
ATOM 3513 C CA . LEU A 1 451 ? -8.634 36.737 10.408 1.00 25.31 451 LEU A CA 1
ATOM 3514 C C . LEU A 1 451 ? -9.580 37.926 10.202 1.00 25.31 451 LEU A C 1
ATOM 3516 O O . LEU A 1 451 ? -9.582 38.547 9.140 1.00 25.31 451 LEU A O 1
ATOM 3520 N N . VAL A 1 452 ? -10.305 38.304 11.256 1.00 26.12 452 VAL A N 1
ATOM 3521 C CA . VAL A 1 452 ? -10.911 39.636 11.380 1.00 26.12 452 VAL A CA 1
ATOM 3522 C C . VAL A 1 452 ? -9.957 40.504 12.198 1.00 26.12 452 VAL A C 1
ATOM 3524 O O . VAL A 1 452 ? -9.796 40.298 13.398 1.00 26.12 452 VAL A O 1
ATOM 3527 N N . PHE A 1 453 ? -9.296 41.467 11.553 1.00 26.33 453 PHE A N 1
ATOM 3528 C CA . PHE A 1 453 ? -8.411 42.406 12.244 1.00 26.33 453 PHE A CA 1
ATOM 3529 C C . PHE A 1 453 ? -9.221 43.526 12.912 1.00 26.33 453 PHE A C 1
ATOM 3531 O O . PHE A 1 453 ? -9.641 44.477 12.259 1.00 26.33 453 PHE A O 1
ATOM 3538 N N . GLY A 1 454 ? -9.393 43.415 14.230 1.00 28.72 454 GLY A N 1
ATOM 3539 C CA . GLY A 1 454 ? -9.889 44.461 15.126 1.00 28.72 454 GLY A CA 1
ATOM 3540 C C . GLY A 1 454 ? -8.999 44.547 16.370 1.00 28.72 454 GLY A C 1
ATOM 3541 O O . GLY A 1 454 ? -8.453 43.542 16.820 1.00 28.72 454 GLY A O 1
ATOM 3542 N N . VAL A 1 455 ? -8.785 45.752 16.899 1.00 34.69 455 VAL A N 1
ATOM 3543 C CA . VAL A 1 455 ? -7.781 46.002 17.947 1.00 34.69 455 VAL A CA 1
ATOM 3544 C C . VAL A 1 455 ? -8.255 45.505 19.322 1.00 34.69 455 VAL A C 1
ATOM 3546 O O . VAL A 1 455 ? -9.292 45.940 19.810 1.00 34.69 455 VAL A O 1
ATOM 3549 N N . GLY A 1 456 ? -7.441 44.678 19.992 1.00 45.03 456 GLY A N 1
ATOM 3550 C CA . GLY A 1 456 ? -7.419 44.566 21.462 1.00 45.03 456 GLY A CA 1
ATOM 3551 C C . GLY A 1 456 ? -7.925 43.268 22.105 1.00 45.03 456 GLY A C 1
ATOM 3552 O O . GLY A 1 456 ? -7.585 43.021 23.259 1.00 45.03 456 GLY A O 1
ATOM 3553 N N . ILE A 1 457 ? -8.695 42.425 21.410 1.00 43.91 457 ILE A N 1
ATOM 3554 C CA . ILE A 1 457 ? -9.183 41.135 21.940 1.00 43.91 457 ILE A CA 1
ATOM 3555 C C . ILE A 1 457 ? -9.193 40.109 20.803 1.00 43.91 457 ILE A C 1
ATOM 3557 O O . ILE A 1 457 ? -9.785 40.375 19.758 1.00 43.91 457 ILE A O 1
ATOM 3561 N N . SER A 1 458 ? -8.586 38.935 20.997 1.00 51.22 458 SER A N 1
ATOM 3562 C CA . SER A 1 458 ? -8.751 37.800 20.080 1.00 51.22 458 SER A CA 1
ATOM 3563 C C . SER A 1 458 ? -9.647 36.737 20.712 1.00 51.22 458 SER A C 1
ATOM 3565 O O . SER A 1 458 ? -9.457 36.346 21.861 1.00 51.22 458 SER A O 1
ATOM 3567 N N . GLN A 1 459 ? -10.651 36.281 19.963 1.00 51.09 459 GLN A N 1
ATOM 3568 C CA . GLN A 1 459 ? -11.622 35.288 20.414 1.00 51.09 459 GLN A CA 1
ATOM 3569 C C . GLN A 1 459 ? -11.787 34.212 19.339 1.00 51.09 459 GLN A C 1
ATOM 3571 O O . GLN A 1 459 ? -12.136 34.514 18.200 1.00 51.09 459 GLN A O 1
ATOM 3576 N N . PHE A 1 460 ? -11.557 32.956 19.713 1.00 59.00 460 PHE A N 1
ATOM 3577 C CA . PHE A 1 460 ? -11.656 31.794 18.834 1.00 59.00 460 PHE A CA 1
ATOM 3578 C C . PHE A 1 460 ? -12.658 30.803 19.414 1.00 59.00 460 PHE A C 1
ATOM 3580 O O . PHE A 1 460 ? -12.463 30.322 20.529 1.00 59.00 460 PHE A O 1
ATOM 3587 N N . SER A 1 461 ? -13.714 30.475 18.671 1.00 56.78 461 SER A N 1
ATOM 3588 C CA . SER A 1 461 ? -14.682 29.446 19.054 1.00 56.78 461 SER A CA 1
ATOM 3589 C C . SER A 1 461 ? -14.578 28.216 18.150 1.00 56.78 461 SER A C 1
ATOM 3591 O O . SER A 1 461 ? -14.444 28.320 16.933 1.00 56.78 461 SER A O 1
ATOM 3593 N N . SER A 1 462 ? -14.632 27.035 18.761 1.00 57.31 462 SER A N 1
ATOM 3594 C CA . SER A 1 462 ? -14.624 25.731 18.100 1.00 57.31 462 SER A CA 1
ATOM 3595 C C . SER A 1 462 ? -15.707 24.857 18.722 1.00 57.31 462 SER A C 1
ATOM 3597 O O . SER A 1 462 ? -15.761 24.720 19.946 1.00 57.31 462 SER A O 1
ATOM 3599 N N . CYS A 1 463 ? -16.585 24.289 17.894 1.00 66.38 463 CYS A N 1
ATOM 3600 C CA . CYS A 1 463 ? -17.720 23.489 18.348 1.00 66.38 463 CYS A CA 1
ATOM 3601 C C . CYS A 1 463 ? -17.640 22.052 17.816 1.00 66.38 463 CYS A C 1
ATOM 3603 O O . CYS A 1 463 ? -17.565 21.839 16.607 1.00 66.38 463 CYS A O 1
ATOM 3605 N N . LYS A 1 464 ? -17.697 21.067 18.720 1.00 61.75 464 LYS A N 1
ATOM 3606 C CA . LYS A 1 464 ? -17.754 19.629 18.420 1.00 61.75 464 LYS A CA 1
ATOM 3607 C C . LYS A 1 464 ? -19.185 19.127 18.624 1.00 61.75 464 LYS A C 1
ATOM 3609 O O . LYS A 1 464 ? -19.813 19.421 19.640 1.00 61.75 464 LYS A O 1
ATOM 3614 N N . HIS A 1 465 ? -19.699 18.374 17.658 1.00 53.53 465 HIS A N 1
ATOM 3615 C CA . HIS A 1 465 ? -21.050 17.814 17.678 1.00 53.53 465 HIS A CA 1
ATOM 3616 C C . HIS A 1 465 ? -20.978 16.285 17.788 1.00 53.53 465 HIS A C 1
ATOM 3618 O O . HIS A 1 465 ? -20.355 15.643 16.945 1.00 53.53 465 HIS A O 1
ATOM 3624 N N . SER A 1 466 ? -21.639 15.711 18.792 1.00 57.91 466 SER A N 1
ATOM 3625 C CA . SER A 1 466 ? -21.875 14.271 18.946 1.00 57.91 466 SER A CA 1
ATOM 3626 C C . SER A 1 466 ? -23.388 13.973 18.858 1.00 57.91 466 SER A C 1
ATOM 3628 O O . SER A 1 466 ? -24.203 14.898 18.751 1.00 57.91 466 SER A O 1
ATOM 3630 N N . PRO A 1 467 ? -23.819 12.699 18.838 1.00 59.16 467 PRO A N 1
ATOM 3631 C CA . PRO A 1 467 ? -25.237 12.344 18.812 1.00 59.16 467 PRO A CA 1
ATOM 3632 C C . PRO A 1 467 ? -26.045 12.938 19.976 1.00 59.16 467 PRO A C 1
ATOM 3634 O O . PRO A 1 467 ? -27.180 13.362 19.751 1.00 59.16 467 PRO A O 1
ATOM 3637 N N . SER A 1 468 ? -25.456 13.007 21.173 1.00 57.44 468 SER A N 1
ATOM 3638 C CA . SER A 1 468 ? -26.095 13.387 22.443 1.00 57.44 468 SER A CA 1
ATOM 3639 C C . SER A 1 468 ? -25.537 14.666 23.088 1.00 57.44 468 SER A C 1
ATOM 3641 O O . SER A 1 468 ? -26.139 15.175 24.041 1.00 57.44 468 SER A O 1
ATOM 3643 N N . ARG A 1 469 ? -24.439 15.232 22.558 1.00 73.81 469 ARG A N 1
ATOM 3644 C CA . ARG A 1 469 ? -23.809 16.476 23.036 1.00 73.81 469 ARG A CA 1
ATOM 3645 C C . ARG A 1 469 ? -23.437 17.439 21.908 1.00 73.81 469 ARG A C 1
ATOM 3647 O O . ARG A 1 469 ? -23.096 17.044 20.798 1.00 73.81 469 ARG A O 1
ATOM 3654 N N . TYR A 1 470 ? -23.427 18.727 22.221 1.00 76.81 470 TYR A N 1
ATOM 3655 C CA . TYR A 1 470 ? -22.879 19.789 21.384 1.00 76.81 470 TYR A CA 1
ATOM 3656 C C . TYR A 1 470 ? -22.025 20.710 22.262 1.00 76.81 470 TYR A C 1
ATOM 3658 O O . TYR A 1 470 ? -22.542 21.388 23.148 1.00 76.81 470 TYR A O 1
ATOM 3666 N N . VAL A 1 471 ? -20.706 20.686 22.063 1.00 79.56 471 VAL A N 1
ATOM 3667 C CA . VAL A 1 471 ? -19.714 21.327 22.940 1.00 79.56 471 VAL A CA 1
ATOM 3668 C C . VAL A 1 471 ? -19.006 22.440 22.182 1.00 79.56 471 VAL A C 1
ATOM 3670 O O . VAL A 1 471 ? -18.266 22.160 21.246 1.00 79.56 471 VAL A O 1
ATOM 3673 N N . CYS A 1 472 ? -19.184 23.691 22.600 1.00 74.12 472 CYS A N 1
ATOM 3674 C CA . CYS A 1 472 ? -18.505 24.860 22.040 1.00 74.12 472 CYS A CA 1
ATOM 3675 C C . CYS A 1 472 ? -17.449 25.402 23.008 1.00 74.12 472 CYS A C 1
ATOM 3677 O O . CYS A 1 472 ? -17.783 26.010 24.023 1.00 74.12 472 CYS A O 1
ATOM 3679 N N . THR A 1 473 ? -16.171 25.234 22.671 1.00 74.62 473 THR A N 1
ATOM 3680 C CA . THR A 1 473 ? -15.045 25.849 23.387 1.00 74.62 473 THR A CA 1
ATOM 3681 C C . THR A 1 473 ? -14.710 27.196 22.757 1.00 74.62 473 THR A C 1
ATOM 3683 O O . THR A 1 473 ? -14.416 27.265 21.569 1.00 74.62 473 THR A O 1
ATOM 3686 N N . THR A 1 474 ? -14.722 28.260 23.552 1.00 74.94 474 THR A N 1
ATOM 3687 C CA . THR A 1 474 ? -14.342 29.624 23.180 1.00 74.94 474 THR A CA 1
ATOM 3688 C C . THR A 1 474 ? -13.130 30.063 23.995 1.00 74.94 474 THR A C 1
ATOM 3690 O O . THR A 1 474 ? -13.200 30.166 25.220 1.00 74.94 474 THR A O 1
ATOM 3693 N N . VAL A 1 475 ? -12.023 30.328 23.307 1.00 75.88 475 VAL A N 1
ATOM 3694 C CA . VAL A 1 475 ? -10.777 30.853 23.868 1.00 75.88 475 VAL A CA 1
ATOM 3695 C C . VAL A 1 475 ? -10.723 32.351 23.595 1.00 75.88 475 VAL A C 1
ATOM 3697 O O . VAL A 1 475 ? -10.732 32.756 22.434 1.00 75.88 475 VAL A O 1
ATOM 3700 N N . THR A 1 476 ? -10.654 33.160 24.648 1.00 73.56 476 THR A N 1
ATOM 3701 C CA . THR A 1 476 ? -10.526 34.618 24.556 1.00 73.56 476 THR A CA 1
ATOM 3702 C C . THR A 1 476 ? -9.199 35.046 25.167 1.00 73.56 476 THR A C 1
ATOM 3704 O O . THR A 1 476 ? -8.985 34.859 26.365 1.00 73.56 476 THR A O 1
ATOM 3707 N N . THR A 1 477 ? -8.321 35.645 24.366 1.00 63.59 477 THR A N 1
ATOM 3708 C CA . THR A 1 477 ? -7.060 36.225 24.836 1.00 63.59 477 THR A CA 1
ATOM 3709 C C . THR A 1 477 ? -7.197 37.741 24.920 1.00 63.59 477 THR A C 1
ATOM 3711 O O . THR A 1 477 ? -7.530 38.413 23.939 1.00 63.59 477 THR A O 1
ATOM 3714 N N . LYS A 1 478 ? -6.936 38.284 26.110 1.00 64.69 478 LYS A N 1
ATOM 3715 C CA . LYS A 1 478 ? -6.988 39.717 26.406 1.00 64.69 478 LYS A CA 1
ATOM 3716 C C . LYS A 1 478 ? -5.859 40.073 27.372 1.00 64.69 478 LYS A C 1
ATOM 3718 O O . LYS A 1 478 ? -5.658 39.383 28.366 1.00 64.69 478 LYS A O 1
ATOM 3723 N N . ASP A 1 479 ? -5.099 41.119 27.051 1.00 62.00 479 ASP A N 1
ATOM 3724 C CA . ASP A 1 479 ? -3.999 41.643 27.880 1.00 62.00 479 ASP A CA 1
ATOM 3725 C C . ASP A 1 479 ? -2.970 40.576 28.333 1.00 62.00 479 ASP A C 1
ATOM 3727 O O . ASP A 1 479 ? -2.424 40.631 29.432 1.00 62.00 479 ASP A O 1
ATOM 3731 N N . GLY A 1 480 ? -2.711 39.574 27.482 1.00 57.88 480 GLY A N 1
ATOM 3732 C CA . GLY A 1 480 ? -1.776 38.472 27.752 1.00 57.88 480 GLY A CA 1
ATOM 3733 C C . GLY A 1 480 ? -2.336 37.317 28.595 1.00 57.88 480 GLY A C 1
ATOM 3734 O O . GLY A 1 480 ? -1.670 36.292 28.718 1.00 57.88 480 GLY A O 1
ATOM 3735 N N . LYS A 1 481 ? -3.561 37.431 29.124 1.00 54.44 481 LYS A N 1
ATOM 3736 C CA . LYS A 1 481 ? -4.281 36.328 29.777 1.00 54.44 481 LYS A CA 1
ATOM 3737 C C . LYS A 1 481 ? -5.189 35.606 28.787 1.00 54.44 481 LYS A C 1
ATOM 3739 O O . LYS A 1 481 ? -5.795 36.243 27.923 1.00 54.44 481 LYS A O 1
ATOM 3744 N N . THR A 1 482 ? -5.293 34.285 28.924 1.00 64.38 482 THR A N 1
ATOM 3745 C CA . THR A 1 482 ? -6.122 33.442 28.055 1.00 64.38 482 THR A CA 1
ATOM 3746 C C . THR A 1 482 ? -7.209 32.757 28.873 1.00 64.38 482 THR A C 1
ATOM 3748 O O . THR A 1 482 ? -6.933 31.918 29.727 1.00 64.38 482 THR A O 1
ATOM 3751 N N . ASN A 1 483 ? -8.460 33.109 28.582 1.00 72.19 483 ASN A N 1
ATOM 3752 C CA . ASN A 1 483 ? -9.633 32.586 29.270 1.00 72.19 483 ASN A CA 1
ATOM 3753 C C . ASN A 1 483 ? -10.351 31.595 28.351 1.00 72.19 483 ASN A C 1
ATOM 3755 O O . ASN A 1 483 ? -10.795 31.951 27.256 1.00 72.19 483 ASN A O 1
ATOM 3759 N N . LYS A 1 484 ? -10.479 30.345 28.797 1.00 77.44 484 LYS A N 1
ATOM 3760 C CA . LYS A 1 484 ? -11.128 29.258 28.059 1.00 77.44 484 LYS A CA 1
ATOM 3761 C C . LYS A 1 484 ? -12.508 29.001 28.651 1.00 77.44 484 LYS A C 1
ATOM 3763 O O . LYS A 1 484 ? -12.636 28.452 29.742 1.00 77.44 484 LYS A O 1
ATOM 3768 N N . SER A 1 485 ? -13.546 29.389 27.919 1.00 75.94 485 SER A N 1
ATOM 3769 C CA . SER A 1 485 ? -14.945 29.122 28.266 1.00 75.94 485 SER A CA 1
ATOM 3770 C C . SER A 1 485 ? -15.494 27.986 27.404 1.00 75.94 485 SER A C 1
ATOM 3772 O O . SER A 1 485 ? -15.375 28.022 26.186 1.00 75.94 485 SER A O 1
ATOM 3774 N N . THR A 1 486 ? -16.077 26.956 28.008 1.00 76.00 486 THR A N 1
ATOM 3775 C CA . THR A 1 486 ? -16.659 25.808 27.299 1.00 76.00 486 THR A CA 1
ATOM 3776 C C . THR A 1 486 ? -18.144 25.731 27.609 1.00 76.00 486 THR A C 1
ATOM 3778 O O . THR A 1 486 ? -18.535 25.711 28.773 1.00 76.00 486 THR A O 1
ATOM 3781 N N . VAL A 1 487 ? -18.975 25.714 26.569 1.00 79.25 487 VAL A N 1
ATOM 3782 C CA . VAL A 1 487 ? -20.434 25.624 26.665 1.00 79.25 487 VAL A CA 1
ATOM 3783 C C . VAL A 1 487 ? -20.878 24.275 26.114 1.00 79.25 487 VAL A C 1
ATOM 3785 O O . VAL A 1 487 ? -20.764 24.031 24.914 1.00 79.25 487 VAL A O 1
ATOM 3788 N N . THR A 1 488 ? -21.398 23.413 26.982 1.00 79.06 488 THR A N 1
ATOM 3789 C CA . THR A 1 488 ? -21.858 22.062 26.637 1.00 79.06 488 THR A CA 1
ATOM 3790 C C . THR A 1 488 ? -23.376 22.010 26.681 1.00 79.06 488 THR A C 1
ATOM 3792 O O . THR A 1 488 ? -23.974 22.181 27.739 1.00 79.06 488 THR A O 1
ATOM 3795 N N . TYR A 1 489 ? -23.997 21.740 25.538 1.00 82.38 489 TYR A N 1
ATOM 3796 C CA . TYR A 1 489 ? -25.414 21.424 25.416 1.00 82.38 489 TYR A CA 1
ATOM 3797 C C . TYR A 1 489 ? -25.562 19.901 25.355 1.00 82.38 489 TYR A C 1
ATOM 3799 O O . TYR A 1 489 ? -24.947 19.257 24.508 1.00 82.38 489 TYR A O 1
ATOM 3807 N N . GLN A 1 490 ? -26.368 19.315 26.231 1.00 81.81 490 GLN A N 1
ATOM 3808 C CA . GLN A 1 490 ? -26.632 17.872 26.263 1.00 81.81 490 GLN A CA 1
ATOM 3809 C C . GLN A 1 490 ? -28.084 17.614 26.657 1.00 81.81 490 GLN A C 1
ATOM 3811 O O . GLN A 1 490 ? -28.733 18.506 27.204 1.00 81.81 490 GLN A O 1
ATOM 3816 N N . CYS A 1 491 ? -28.621 16.421 26.409 1.00 77.19 491 CYS A N 1
ATOM 3817 C CA . CYS A 1 491 ? -29.952 16.101 26.925 1.00 77.19 491 CYS A CA 1
ATOM 3818 C C . CYS A 1 491 ? -30.005 16.247 28.453 1.00 77.19 491 CYS A C 1
ATOM 3820 O O . CYS A 1 491 ? -29.075 15.867 29.165 1.00 77.19 491 CYS A O 1
ATOM 3822 N N . CYS A 1 492 ? -31.095 16.820 28.959 1.00 71.94 492 CYS A N 1
ATOM 3823 C CA . CYS A 1 492 ? -31.367 16.844 30.387 1.00 71.94 492 CYS A CA 1
ATOM 3824 C C . CYS A 1 492 ? -31.583 15.422 30.920 1.00 71.94 492 CYS A C 1
ATOM 3826 O O . CYS A 1 492 ? -32.028 14.526 30.203 1.00 71.94 492 CYS A O 1
ATOM 3828 N N . HIS A 1 493 ? -31.291 15.252 32.207 1.00 61.94 493 HIS A N 1
ATOM 3829 C CA . HIS A 1 493 ? -31.433 14.004 32.952 1.00 61.94 493 HIS A CA 1
ATOM 3830 C C . HIS A 1 493 ? -32.795 13.323 32.705 1.00 61.94 493 HIS A C 1
ATOM 3832 O O . HIS A 1 493 ? -33.835 13.985 32.697 1.00 61.94 493 HIS A O 1
ATOM 3838 N N . GLY A 1 494 ? -32.789 12.007 32.472 1.00 61.78 494 GLY A N 1
ATOM 3839 C CA . GLY A 1 494 ? -33.985 11.230 32.116 1.00 61.78 494 GLY A CA 1
ATOM 3840 C C . GLY A 1 494 ? -34.516 11.439 30.687 1.00 61.78 494 GLY A C 1
ATOM 3841 O O . GLY A 1 494 ? -35.571 10.904 30.355 1.00 61.78 494 GLY A O 1
ATOM 3842 N N . SER A 1 495 ? -33.828 12.201 29.826 1.00 70.81 495 SER A N 1
ATOM 3843 C CA . SER A 1 495 ? -34.215 12.413 28.420 1.00 70.81 495 SER A CA 1
ATOM 3844 C C . SER A 1 495 ? -33.117 12.001 27.437 1.00 70.81 495 SER A C 1
ATOM 3846 O O . SER A 1 495 ? -31.937 12.197 27.705 1.00 70.81 495 SER A O 1
ATOM 3848 N N . ARG A 1 496 ? -33.495 11.506 26.249 1.00 67.38 496 ARG A N 1
ATOM 3849 C CA . ARG A 1 496 ? -32.569 11.230 25.135 1.00 67.38 496 ARG A CA 1
ATOM 3850 C C . ARG A 1 496 ? -33.036 11.847 23.822 1.00 67.38 496 ARG A C 1
ATOM 3852 O O . ARG A 1 496 ? -34.231 12.017 23.585 1.00 67.38 496 ARG A O 1
ATOM 3859 N N . ARG A 1 497 ? -32.101 12.128 22.919 1.00 74.12 497 ARG A N 1
ATOM 3860 C CA . ARG A 1 497 ? -32.415 12.561 21.554 1.00 74.12 497 ARG A CA 1
ATOM 3861 C C . ARG A 1 497 ? -33.051 11.410 20.769 1.00 74.12 497 ARG A C 1
ATOM 3863 O O . ARG A 1 497 ? -32.468 10.335 20.660 1.00 74.12 497 ARG A O 1
ATOM 3870 N N . VAL A 1 498 ? -34.229 11.646 20.194 1.00 67.50 498 VAL A N 1
ATOM 3871 C CA . VAL A 1 498 ? -34.919 10.693 19.308 1.00 67.50 498 VAL A CA 1
ATOM 3872 C C . VAL A 1 498 ? -34.819 11.206 17.874 1.00 67.50 498 VAL A C 1
ATOM 3874 O O . VAL A 1 498 ? -35.063 12.385 17.616 1.00 67.50 498 VAL A O 1
ATOM 3877 N N . GLN A 1 499 ? -34.436 10.339 16.937 1.00 57.12 499 GLN A N 1
ATOM 3878 C CA . GLN A 1 499 ? -34.263 10.706 15.530 1.00 57.12 499 GLN A CA 1
ATOM 3879 C C . GLN A 1 499 ? -35.587 11.244 14.952 1.00 57.12 499 GLN A C 1
ATOM 3881 O O . GLN A 1 499 ? -36.644 10.642 15.129 1.00 57.12 499 GLN A O 1
ATOM 3886 N N . GLY A 1 500 ? -35.538 12.416 14.311 1.00 63.06 500 GLY A N 1
ATOM 3887 C CA . GLY A 1 500 ? -36.730 13.101 13.790 1.00 63.06 500 GLY A CA 1
ATOM 3888 C C . GLY A 1 500 ? -37.582 13.853 14.829 1.00 63.06 500 GLY A C 1
ATOM 3889 O O . GLY A 1 500 ? -38.715 14.221 14.516 1.00 63.06 500 GLY A O 1
ATOM 3890 N N . LYS A 1 501 ? -37.081 14.088 16.052 1.00 70.56 501 LYS A N 1
ATOM 3891 C CA . LYS A 1 501 ? -37.721 14.954 17.060 1.00 70.56 501 LYS A CA 1
ATOM 3892 C C . LYS A 1 501 ? -36.814 16.111 17.475 1.00 70.56 501 LYS A C 1
ATOM 3894 O O . LYS A 1 501 ? -35.601 15.946 17.587 1.00 70.56 501 LYS A O 1
ATOM 3899 N N . ASP A 1 502 ? -37.428 17.258 17.756 1.00 77.38 502 ASP A N 1
ATOM 3900 C CA . ASP A 1 502 ? -36.743 18.420 18.322 1.00 77.38 502 ASP A CA 1
ATOM 3901 C C . ASP A 1 502 ? -36.355 18.149 19.783 1.00 77.38 502 ASP A C 1
ATOM 3903 O O . ASP A 1 502 ? -37.164 17.643 20.569 1.00 77.38 502 ASP A O 1
ATOM 3907 N N . GLY A 1 503 ? -35.132 18.528 20.162 1.00 80.12 503 GLY A N 1
ATOM 3908 C CA . GLY A 1 503 ? -34.636 18.380 21.531 1.00 80.12 503 GLY A CA 1
ATOM 3909 C C . GLY A 1 503 ? -34.475 16.927 21.975 1.00 80.12 503 GLY A C 1
ATOM 3910 O O . GLY A 1 503 ? -34.053 16.058 21.208 1.00 80.12 503 GLY A O 1
ATOM 3911 N N . CYS A 1 504 ? -34.805 16.675 23.239 1.00 80.75 504 CYS A N 1
ATOM 3912 C CA . CYS A 1 504 ? -34.718 15.367 23.871 1.00 80.75 504 CYS A CA 1
ATOM 3913 C C . CYS A 1 504 ? -36.086 14.928 24.421 1.00 80.75 504 CYS A C 1
ATOM 3915 O O . CYS A 1 504 ? -36.874 15.728 24.926 1.00 80.75 504 CYS A O 1
ATOM 3917 N N . GLN A 1 505 ? -36.380 13.638 24.303 1.00 77.81 505 GLN A N 1
ATOM 3918 C CA . GLN A 1 505 ? -37.608 12.994 24.763 1.00 77.81 505 GLN A CA 1
ATOM 3919 C C . GLN A 1 505 ? -37.331 12.248 26.065 1.00 77.81 505 GLN A C 1
ATOM 3921 O O . GLN A 1 505 ? -36.299 11.588 26.169 1.00 77.81 505 GLN A O 1
ATOM 3926 N N . ILE A 1 506 ? -38.243 12.329 27.033 1.00 69.25 506 ILE A N 1
ATOM 3927 C CA . ILE A 1 506 ? -38.128 11.593 28.299 1.00 69.25 506 ILE A CA 1
ATOM 3928 C C . ILE A 1 506 ? -38.206 10.087 28.009 1.00 69.25 506 ILE A C 1
ATOM 3930 O O . ILE A 1 506 ? -39.067 9.649 27.243 1.00 69.25 506 ILE A O 1
ATOM 3934 N N . VAL A 1 507 ? -37.298 9.308 28.599 1.00 65.62 507 VAL A N 1
ATOM 3935 C CA . VAL A 1 507 ? -37.227 7.847 28.448 1.00 65.62 507 VAL A CA 1
ATOM 3936 C C . VAL A 1 507 ? -37.526 7.200 29.794 1.00 65.62 507 VAL A C 1
ATOM 3938 O O . VAL A 1 507 ? -36.981 7.613 30.817 1.00 65.62 507 VAL A O 1
ATOM 3941 N N . ASP A 1 508 ? -38.375 6.175 29.791 1.00 64.56 508 ASP A N 1
ATOM 3942 C CA . ASP A 1 508 ? -38.635 5.370 30.984 1.00 64.56 508 ASP A CA 1
ATOM 3943 C C . ASP A 1 508 ? -37.367 4.575 31.339 1.00 64.56 508 ASP A C 1
ATOM 3945 O O . ASP A 1 508 ? -36.858 3.801 30.523 1.00 64.56 508 ASP A O 1
ATOM 3949 N N . THR A 1 509 ? -36.790 4.856 32.507 1.00 71.00 509 THR A N 1
ATOM 3950 C CA . THR A 1 509 ? -35.422 4.466 32.883 1.00 71.00 509 THR A CA 1
ATOM 3951 C C . THR A 1 509 ? -35.395 3.844 34.273 1.00 71.00 509 THR A C 1
ATOM 3953 O O . THR A 1 509 ? -36.010 4.342 35.214 1.00 71.00 509 THR A O 1
ATOM 3956 N N . LYS A 1 510 ? -34.662 2.736 34.399 1.00 82.56 510 LYS A N 1
ATOM 3957 C CA . LYS A 1 510 ? -34.544 1.941 35.628 1.00 82.56 510 LYS A CA 1
ATOM 3958 C C . LYS A 1 510 ? -33.302 2.311 36.423 1.00 82.56 510 LYS A C 1
ATOM 3960 O O . LYS A 1 510 ? -32.340 2.830 35.864 1.00 82.56 510 LYS A O 1
ATOM 3965 N N . SER A 1 511 ? -33.285 1.963 37.707 1.00 85.69 511 SER A N 1
ATOM 3966 C CA . SER A 1 511 ? -32.086 2.123 38.540 1.00 85.69 511 SER A CA 1
ATOM 3967 C C . SER A 1 511 ? -30.872 1.369 37.980 1.00 85.69 511 SER A C 1
ATOM 3969 O O . SER A 1 511 ? -31.014 0.357 37.283 1.00 85.69 511 SER A O 1
ATOM 3971 N N . VAL A 1 512 ? -29.667 1.824 38.341 1.00 85.12 512 VAL A N 1
ATOM 3972 C CA . VAL A 1 512 ? -28.401 1.143 38.010 1.00 85.12 512 VAL A CA 1
ATOM 3973 C C . VAL A 1 512 ? -28.417 -0.319 38.475 1.00 85.12 512 VAL A C 1
ATOM 3975 O O . VAL A 1 512 ? -28.044 -1.212 37.718 1.00 85.12 512 VAL A O 1
ATOM 3978 N N . ILE A 1 513 ? -28.939 -0.576 39.680 1.00 85.69 513 ILE A N 1
ATOM 3979 C CA . ILE A 1 513 ? -29.084 -1.917 40.269 1.00 85.69 513 ILE A CA 1
ATOM 3980 C C . ILE A 1 513 ? -30.018 -2.819 39.450 1.00 85.69 513 ILE A C 1
ATOM 3982 O O . ILE A 1 513 ? -29.688 -3.968 39.158 1.00 85.69 513 ILE A O 1
ATOM 3986 N N . GLU A 1 514 ? -31.201 -2.321 39.091 1.00 86.06 514 GLU A N 1
ATOM 3987 C CA . GLU A 1 514 ? -32.187 -3.100 38.338 1.00 86.06 514 GLU A CA 1
ATOM 3988 C C . GLU A 1 514 ? -31.665 -3.410 36.928 1.00 86.06 514 GLU A C 1
ATOM 3990 O O . GLU A 1 514 ? -31.719 -4.552 36.478 1.00 86.06 514 GLU A O 1
ATOM 3995 N N . THR A 1 515 ? -31.037 -2.423 36.286 1.00 88.12 515 THR A N 1
ATOM 3996 C CA . THR A 1 515 ? -30.406 -2.582 34.969 1.00 88.12 515 THR A CA 1
ATOM 3997 C C . THR A 1 515 ? -29.266 -3.605 35.009 1.00 88.12 515 THR A C 1
ATOM 3999 O O . THR A 1 515 ? -29.190 -4.466 34.135 1.00 88.12 515 THR A O 1
ATOM 4002 N N . ALA A 1 516 ? -28.421 -3.580 36.048 1.00 86.50 516 ALA A N 1
ATOM 4003 C CA . ALA A 1 516 ? -27.337 -4.547 36.244 1.00 86.50 516 ALA A CA 1
ATOM 4004 C C . ALA A 1 516 ? -27.840 -5.998 36.364 1.00 86.50 516 ALA A C 1
ATOM 4006 O O . ALA A 1 516 ? -27.210 -6.926 35.848 1.00 86.50 516 ALA A O 1
ATOM 4007 N N . LYS A 1 517 ? -28.996 -6.195 37.015 1.00 86.06 517 LYS A N 1
ATOM 4008 C CA . LYS A 1 517 ? -29.657 -7.503 37.144 1.00 86.06 517 LYS A CA 1
ATOM 4009 C C . LYS A 1 517 ? -30.212 -8.000 35.806 1.00 86.06 517 LYS A C 1
ATOM 4011 O O . LYS A 1 517 ? -30.093 -9.188 35.520 1.00 86.06 517 LYS A O 1
ATOM 4016 N N . GLU A 1 518 ? -30.742 -7.113 34.964 1.00 84.62 518 GLU A N 1
ATOM 4017 C CA . GLU A 1 518 ? -31.272 -7.475 33.638 1.00 84.62 518 GLU A CA 1
ATOM 4018 C C . GLU A 1 518 ? -30.185 -7.799 32.601 1.00 84.62 518 GLU A C 1
ATOM 4020 O O . GLU A 1 518 ? -30.406 -8.645 31.736 1.00 84.62 518 GLU A O 1
ATOM 4025 N N . ILE A 1 519 ? -29.005 -7.174 32.689 1.00 85.75 519 ILE A N 1
ATOM 4026 C CA . ILE A 1 519 ? -27.895 -7.384 31.735 1.00 85.75 519 ILE A CA 1
ATOM 4027 C C . ILE A 1 519 ? -26.884 -8.467 32.156 1.00 85.75 519 ILE A C 1
ATOM 4029 O O . ILE A 1 519 ? -25.913 -8.693 31.439 1.00 85.75 519 ILE A O 1
ATOM 4033 N N . GLY A 1 520 ? -27.096 -9.150 33.289 1.00 86.25 520 GLY A N 1
ATOM 4034 C CA . GLY A 1 520 ? -26.233 -10.255 33.736 1.00 86.25 520 GLY A CA 1
ATOM 4035 C C . GLY A 1 520 ? -24.942 -9.833 34.457 1.00 86.25 520 GLY A C 1
ATOM 4036 O O . GLY A 1 520 ? -23.927 -10.523 34.348 1.00 86.25 520 GLY A O 1
ATOM 4037 N N . CYS A 1 521 ? -24.980 -8.724 35.203 1.00 88.88 521 CYS A N 1
ATOM 4038 C CA . CYS A 1 521 ? -23.864 -8.191 36.003 1.00 88.88 521 CYS A CA 1
ATOM 4039 C C . CYS A 1 521 ? -24.135 -8.226 37.525 1.00 88.88 521 CYS A C 1
ATOM 4041 O O . CYS A 1 521 ? -23.527 -7.485 38.300 1.00 88.88 521 CYS A O 1
ATOM 4043 N N . ASN A 1 522 ? -25.055 -9.083 37.981 1.00 87.75 522 ASN A N 1
ATOM 4044 C CA . ASN A 1 522 ? -25.499 -9.130 39.379 1.00 87.75 522 ASN A CA 1
ATOM 4045 C C . ASN A 1 522 ? -24.409 -9.550 40.390 1.00 87.75 522 ASN A C 1
ATOM 4047 O O . ASN A 1 522 ? -24.559 -9.275 41.574 1.00 87.75 522 ASN A O 1
ATOM 4051 N N . GLN A 1 523 ? -23.324 -10.213 39.971 1.00 89.00 523 GLN A N 1
ATOM 4052 C CA . GLN A 1 523 ? -22.204 -10.532 40.873 1.00 89.00 523 GLN A CA 1
ATOM 4053 C C . GLN A 1 523 ? -21.434 -9.268 41.289 1.00 89.00 523 GLN A C 1
ATOM 4055 O O . GLN A 1 523 ? -21.106 -9.091 42.463 1.00 89.00 523 GLN A O 1
ATOM 4060 N N . PHE A 1 524 ? -21.196 -8.359 40.338 1.00 89.69 524 PHE A N 1
ATOM 4061 C CA . PHE A 1 524 ? -20.554 -7.072 40.605 1.00 89.69 524 PHE A CA 1
ATOM 4062 C C . PHE A 1 524 ? -21.445 -6.178 41.475 1.00 89.69 524 PHE A C 1
ATOM 4064 O O . PHE A 1 524 ? -20.979 -5.596 42.450 1.00 89.69 524 PHE A O 1
ATOM 4071 N N . GLU A 1 525 ? -22.742 -6.118 41.167 1.00 89.06 525 GLU A N 1
ATOM 4072 C CA . GLU A 1 525 ? -23.715 -5.345 41.944 1.00 89.06 525 GLU A CA 1
ATOM 4073 C C . GLU A 1 525 ? -23.815 -5.834 43.400 1.00 89.06 525 GLU A C 1
ATOM 4075 O O . GLU A 1 525 ? -23.670 -5.023 44.315 1.00 89.06 525 GLU A O 1
ATOM 4080 N N . GLN A 1 526 ? -23.902 -7.146 43.643 1.00 88.62 526 GLN A N 1
ATOM 4081 C CA . GLN A 1 526 ? -23.825 -7.704 45.001 1.00 88.62 526 GLN A CA 1
ATOM 4082 C C . GLN A 1 526 ? -22.498 -7.378 45.701 1.00 88.62 526 GL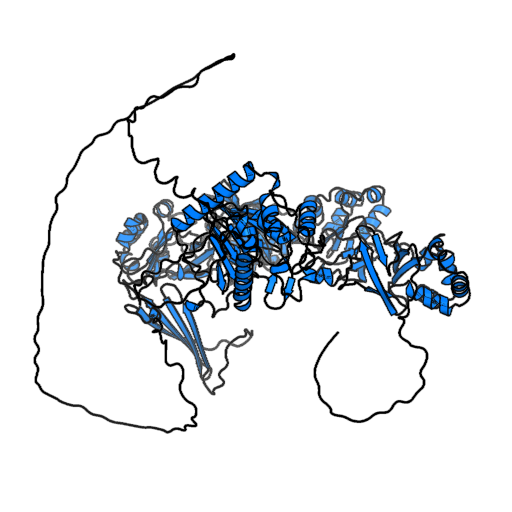N A C 1
ATOM 4084 O O . GLN A 1 526 ? -22.474 -7.157 46.913 1.00 88.62 526 GLN A O 1
ATOM 4089 N N . ALA A 1 527 ? -21.371 -7.340 44.985 1.00 89.12 527 ALA A N 1
ATOM 4090 C CA . ALA A 1 527 ? -20.099 -6.938 45.581 1.00 89.12 527 ALA A CA 1
ATOM 4091 C C . ALA A 1 527 ? -20.110 -5.461 46.018 1.00 89.12 527 ALA A C 1
ATOM 4093 O O . ALA A 1 527 ? -19.611 -5.155 47.100 1.00 89.12 527 ALA A O 1
ATOM 4094 N N . VAL A 1 528 ? -20.723 -4.574 45.228 1.00 90.12 528 VAL A N 1
ATOM 4095 C CA . VAL A 1 528 ? -20.917 -3.150 45.552 1.00 90.12 528 VAL A CA 1
ATOM 4096 C C . VAL A 1 528 ? -21.875 -2.953 46.734 1.00 90.12 528 VAL A C 1
ATOM 4098 O O . VAL A 1 528 ? -21.576 -2.145 47.616 1.00 90.12 528 VAL A O 1
ATOM 4101 N N . GLU A 1 529 ? -22.975 -3.713 46.809 1.00 89.69 529 GLU A N 1
ATOM 4102 C CA . GLU A 1 529 ? -23.879 -3.718 47.972 1.00 89.69 529 GLU A CA 1
ATOM 4103 C C . GLU A 1 529 ? -23.137 -4.123 49.257 1.00 89.69 529 GLU A C 1
ATOM 4105 O O . GLU A 1 529 ? -23.200 -3.414 50.262 1.00 89.69 529 GLU A O 1
ATOM 4110 N N . ASN A 1 530 ? -22.374 -5.222 49.216 1.00 89.19 530 ASN A N 1
ATOM 4111 C CA . ASN A 1 530 ? -21.648 -5.752 50.377 1.00 89.19 530 ASN A CA 1
ATOM 4112 C C . ASN A 1 530 ? -20.545 -4.814 50.907 1.00 89.19 530 ASN A C 1
ATOM 4114 O O . ASN A 1 530 ? -20.284 -4.808 52.108 1.00 89.19 530 ASN A O 1
ATOM 4118 N N . GLU A 1 531 ? -19.902 -4.020 50.045 1.00 91.06 531 GLU A N 1
ATOM 4119 C CA . GLU A 1 531 ? -18.902 -3.016 50.454 1.00 91.06 531 GLU A CA 1
ATOM 4120 C C . GLU A 1 531 ? -19.526 -1.658 50.852 1.00 91.06 531 GLU A C 1
ATOM 4122 O O . GLU A 1 531 ? -18.802 -0.722 51.205 1.00 91.06 531 GLU A O 1
ATOM 4127 N N . GLY A 1 532 ? -20.859 -1.523 50.794 1.00 91.75 532 GLY A N 1
ATOM 4128 C CA . GLY A 1 532 ? -21.564 -0.277 51.113 1.00 91.75 532 GLY A CA 1
ATOM 4129 C C . GLY A 1 532 ? -21.302 0.849 50.108 1.00 91.75 532 GLY A C 1
ATOM 4130 O O . GLY A 1 532 ? -21.223 2.013 50.494 1.00 91.75 532 GLY A O 1
ATOM 4131 N N . LEU A 1 533 ? -21.124 0.506 48.828 1.00 92.25 533 LEU A N 1
ATOM 4132 C CA . LEU A 1 533 ? -20.744 1.428 47.747 1.00 92.25 533 LEU A CA 1
ATOM 4133 C C . LEU A 1 533 ? -21.903 1.750 46.783 1.00 92.25 533 LEU A C 1
ATOM 4135 O O . LEU A 1 533 ? -21.676 2.310 45.712 1.00 92.25 533 LEU A O 1
ATOM 4139 N N . VAL A 1 534 ? -23.144 1.414 47.151 1.00 89.31 534 VAL A N 1
ATOM 4140 C CA . VAL A 1 534 ? -24.345 1.636 46.320 1.00 89.31 534 VAL A CA 1
ATOM 4141 C C . VAL A 1 534 ? -24.481 3.100 45.899 1.00 89.31 534 VAL A C 1
ATOM 4143 O O . VAL A 1 534 ? -24.645 3.382 44.715 1.00 89.31 534 VAL A O 1
ATOM 4146 N N . ASP A 1 535 ? -24.316 4.032 46.840 1.00 88.00 535 ASP A N 1
ATOM 4147 C CA . ASP A 1 535 ? -24.396 5.473 46.574 1.00 88.00 535 ASP A CA 1
ATOM 4148 C C . ASP A 1 535 ? -23.322 5.958 45.584 1.00 88.00 535 ASP A C 1
ATOM 4150 O O . ASP A 1 535 ? -23.527 6.953 44.893 1.00 88.00 535 ASP A O 1
ATOM 4154 N N . SER A 1 536 ? -22.186 5.254 45.472 1.00 88.81 536 SER A N 1
ATOM 4155 C CA . SER A 1 536 ? -21.124 5.585 44.514 1.00 88.81 536 SER A CA 1
ATOM 4156 C C . SER A 1 536 ? -21.516 5.278 43.067 1.00 88.81 536 SER A C 1
ATOM 4158 O O . SER A 1 536 ? -21.009 5.939 42.164 1.00 88.81 536 SER A O 1
ATOM 4160 N N . MET A 1 537 ? -22.420 4.318 42.833 1.00 86.50 537 MET A N 1
ATOM 4161 C CA . MET A 1 537 ? -22.953 4.025 41.494 1.00 86.50 537 MET A CA 1
ATOM 4162 C C . MET A 1 537 ? -24.042 5.010 41.044 1.00 86.50 537 MET A C 1
ATOM 4164 O O . MET A 1 537 ? -24.362 5.040 39.859 1.00 86.50 537 MET A O 1
ATOM 4168 N N . SER A 1 538 ? -24.606 5.787 41.970 1.00 83.38 538 SER A N 1
ATOM 4169 C CA . SER A 1 538 ? -25.754 6.669 41.736 1.00 83.38 538 SER A CA 1
ATOM 4170 C C . SER A 1 538 ? -25.345 8.092 41.320 1.00 83.38 538 SER A C 1
ATOM 4172 O O . SER A 1 538 ? -24.227 8.561 41.560 1.00 83.38 538 SER A O 1
ATOM 4174 N N . GLY A 1 539 ? -26.291 8.819 40.727 1.00 82.50 539 GLY A N 1
ATOM 4175 C CA . GLY A 1 539 ? -26.082 10.119 40.094 1.00 82.50 539 GLY A CA 1
ATOM 4176 C C . GLY A 1 539 ? -25.406 10.008 38.724 1.00 82.50 539 GLY A C 1
ATOM 4177 O O . GLY A 1 539 ? -25.232 8.917 38.192 1.00 82.50 539 GLY A O 1
ATOM 4178 N N . ASN A 1 540 ? -24.990 11.156 38.170 1.00 84.12 540 ASN A N 1
ATOM 4179 C CA . ASN A 1 540 ? -24.325 11.266 36.862 1.00 84.12 540 ASN A CA 1
ATOM 4180 C C . ASN A 1 540 ? -22.999 10.475 36.823 1.00 84.12 540 ASN A C 1
ATOM 4182 O O . ASN A 1 540 ? -21.928 11.052 37.043 1.00 84.12 540 ASN A O 1
ATOM 4186 N N . LYS A 1 541 ? -23.068 9.172 36.544 1.00 91.31 541 LYS A N 1
ATOM 4187 C CA . LYS A 1 541 ? -21.941 8.228 36.530 1.00 91.31 541 LYS A CA 1
ATOM 4188 C C . LYS A 1 541 ? -21.913 7.396 35.252 1.00 91.31 541 LYS A C 1
ATOM 4190 O O . LYS A 1 541 ? -22.933 7.183 34.595 1.00 91.31 541 LYS A O 1
ATOM 4195 N N . THR A 1 542 ? -20.734 6.866 34.961 1.00 94.19 542 THR A N 1
ATOM 4196 C CA . THR A 1 542 ? -20.513 5.797 33.990 1.00 94.19 542 THR A CA 1
ATOM 4197 C C . THR A 1 542 ? -19.960 4.598 34.738 1.00 94.19 542 THR A C 1
ATOM 4199 O O . THR A 1 542 ? -18.931 4.721 35.402 1.00 94.19 542 THR A O 1
ATOM 4202 N N . VAL A 1 543 ? -20.636 3.453 34.659 1.00 95.06 543 VAL A N 1
ATOM 4203 C CA . VAL A 1 543 ? -20.209 2.225 35.339 1.00 95.06 543 VAL A CA 1
ATOM 4204 C C . VAL A 1 543 ? -19.805 1.181 34.305 1.00 95.06 543 VAL A C 1
ATOM 4206 O O . VAL A 1 543 ? -20.624 0.712 33.516 1.00 95.06 543 VAL A O 1
ATOM 4209 N N . PHE A 1 544 ? -18.534 0.802 34.320 1.00 95.75 544 PHE A N 1
ATOM 4210 C CA . PHE A 1 544 ? -17.985 -0.258 33.484 1.00 95.75 544 PHE A CA 1
ATOM 4211 C C . PHE A 1 544 ? -18.170 -1.599 34.199 1.00 95.75 544 PHE A C 1
ATOM 4213 O O . PHE A 1 544 ? -17.302 -2.031 34.942 1.00 95.75 544 PHE A O 1
ATOM 4220 N N . MET A 1 545 ? -19.328 -2.242 34.053 1.00 94.06 545 MET A N 1
ATOM 4221 C CA . MET A 1 545 ? -19.662 -3.446 34.823 1.00 94.06 545 MET A CA 1
ATOM 4222 C C . MET A 1 545 ? -19.064 -4.717 34.201 1.00 94.06 545 MET A C 1
ATOM 4224 O O . MET A 1 545 ? -19.401 -5.047 33.063 1.00 94.06 545 MET A O 1
ATOM 4228 N N . PRO A 1 546 ? -18.228 -5.492 34.914 1.00 93.12 546 PRO A N 1
ATOM 4229 C CA . PRO A 1 546 ? -17.797 -6.795 34.431 1.00 93.12 546 PRO A CA 1
ATOM 4230 C C . PRO A 1 546 ? -18.993 -7.752 34.369 1.00 93.12 546 PRO A C 1
ATOM 4232 O O . PRO A 1 546 ? -19.839 -7.783 35.268 1.00 93.12 546 PRO A O 1
ATOM 4235 N N . VAL A 1 547 ? -19.073 -8.538 33.295 1.00 90.56 547 VAL A N 1
ATOM 4236 C CA . VAL A 1 547 ? -20.054 -9.631 33.193 1.00 90.56 547 VAL A CA 1
ATOM 4237 C C . VAL A 1 547 ? -19.800 -10.680 34.282 1.00 90.56 547 VAL A C 1
ATOM 4239 O O . VAL A 1 547 ? -18.666 -10.839 34.741 1.00 90.56 547 VAL A O 1
ATOM 4242 N N . ASN A 1 548 ? -20.839 -11.412 34.699 1.00 88.75 548 ASN A N 1
ATOM 4243 C CA . ASN A 1 548 ? -20.729 -12.385 35.795 1.00 88.75 548 ASN A CA 1
ATOM 4244 C C . ASN A 1 548 ? -19.544 -13.359 35.642 1.00 88.75 548 ASN A C 1
ATOM 4246 O O . ASN A 1 548 ? -18.823 -13.569 36.612 1.00 88.75 548 ASN A O 1
ATOM 4250 N N . ASP A 1 549 ? -19.305 -13.905 34.446 1.00 85.12 549 ASP A N 1
ATOM 4251 C CA . ASP A 1 549 ? -18.199 -14.844 34.196 1.00 85.12 549 ASP A CA 1
ATOM 4252 C C . ASP A 1 549 ? -16.828 -14.196 34.455 1.00 85.12 549 ASP A C 1
ATOM 4254 O O . ASP A 1 549 ? -15.978 -14.773 35.134 1.00 85.12 549 ASP A O 1
ATOM 4258 N N . ALA A 1 550 ? -16.638 -12.954 33.998 1.00 82.88 550 ALA A N 1
ATOM 4259 C CA . ALA A 1 550 ? -15.420 -12.178 34.226 1.00 82.88 550 ALA A CA 1
ATOM 4260 C C . ALA A 1 550 ? -15.169 -11.932 35.721 1.00 82.88 550 ALA A C 1
ATOM 4262 O O . ALA A 1 550 ? -14.034 -12.011 36.188 1.00 82.88 550 ALA A O 1
ATOM 4263 N N . PHE A 1 551 ? -16.234 -11.664 36.482 1.00 80.75 551 PHE A N 1
ATOM 4264 C CA . PHE A 1 551 ? -16.149 -11.424 37.921 1.00 80.75 551 PHE A CA 1
ATOM 4265 C C . PHE A 1 551 ? -15.927 -12.716 38.727 1.00 80.75 551 PHE A C 1
ATOM 4267 O O . PHE A 1 551 ? -15.174 -12.711 39.695 1.00 80.75 551 PHE A O 1
ATOM 4274 N N . LEU A 1 552 ? -16.529 -13.839 38.315 1.00 79.62 552 LEU A N 1
ATOM 4275 C CA . LEU A 1 552 ? -16.360 -15.149 38.960 1.00 79.62 552 LEU A CA 1
ATOM 4276 C C . LEU A 1 552 ? -14.963 -15.746 38.744 1.00 79.62 552 LEU A C 1
ATOM 4278 O O . LEU A 1 552 ? -14.458 -16.457 39.613 1.00 79.62 552 LEU A O 1
ATOM 4282 N N . HIS A 1 553 ? -14.332 -15.465 37.602 1.00 71.94 553 HIS A N 1
ATOM 4283 C CA . HIS A 1 553 ? -12.961 -15.894 37.317 1.00 71.94 553 HIS A CA 1
ATOM 4284 C C . HIS A 1 553 ? -11.885 -14.972 37.916 1.00 71.94 553 HIS A C 1
ATOM 4286 O O . HIS A 1 553 ? -10.713 -15.350 37.952 1.00 71.94 553 HIS A O 1
ATOM 4292 N N . PHE A 1 554 ? -12.261 -13.800 38.434 1.00 73.25 554 PHE A N 1
ATOM 4293 C CA . PHE A 1 554 ? -11.335 -12.868 39.067 1.00 73.25 554 PHE A CA 1
ATOM 4294 C C . PHE A 1 554 ? -11.031 -13.259 40.521 1.00 73.25 554 PHE A C 1
ATOM 4296 O O . PHE A 1 554 ? -11.888 -13.201 41.404 1.00 73.25 554 PHE A O 1
ATOM 4303 N N . LYS A 1 555 ? -9.772 -13.613 40.796 1.00 64.81 555 LYS A N 1
ATOM 4304 C CA . LYS A 1 555 ? -9.273 -13.837 42.158 1.00 64.81 555 LYS A CA 1
ATOM 4305 C C . LYS A 1 555 ? -8.621 -12.571 42.694 1.00 64.81 555 LYS A C 1
ATOM 4307 O O . LYS A 1 555 ? -7.617 -12.119 42.156 1.00 64.81 555 LYS A O 1
ATOM 4312 N N . MET A 1 556 ? -9.146 -12.050 43.798 1.00 53.94 556 MET A N 1
ATOM 4313 C CA . MET A 1 556 ? -8.630 -10.822 44.419 1.00 53.94 556 MET A CA 1
ATOM 4314 C C . MET A 1 556 ? -7.248 -10.992 45.072 1.00 53.94 556 MET A C 1
ATOM 4316 O O . MET A 1 556 ? -6.530 -10.011 45.233 1.00 53.94 556 MET A O 1
ATOM 4320 N N . ASP A 1 557 ? -6.882 -12.228 45.425 1.00 44.31 557 ASP A N 1
ATOM 4321 C CA . ASP A 1 557 ? -5.637 -12.559 46.132 1.00 44.31 557 ASP A CA 1
ATOM 4322 C C . ASP A 1 557 ? -4.454 -12.884 45.189 1.00 44.31 557 ASP A C 1
ATOM 4324 O O . ASP A 1 557 ? -3.352 -13.160 45.664 1.00 44.31 557 ASP A O 1
ATOM 4328 N N . GLU A 1 558 ? -4.651 -12.871 43.862 1.00 49.47 558 GLU A N 1
ATOM 4329 C CA . GLU A 1 558 ? -3.583 -13.085 42.870 1.00 49.47 558 GLU A CA 1
ATOM 4330 C C . GLU A 1 558 ? -3.181 -11.728 42.232 1.00 49.47 558 GLU A C 1
ATOM 4332 O O . GLU A 1 558 ? -4.030 -11.081 41.616 1.00 49.47 558 GLU A O 1
ATOM 4337 N N . PRO A 1 559 ? -1.909 -11.267 42.335 1.00 40.41 559 PRO A N 1
ATOM 4338 C CA . PRO A 1 559 ? -1.490 -9.924 41.884 1.00 40.41 559 PRO A CA 1
ATOM 4339 C C . PRO A 1 559 ? -1.595 -9.660 40.372 1.00 40.41 559 PRO A C 1
ATOM 4341 O O . PRO A 1 559 ? -1.368 -8.542 39.918 1.00 40.41 559 PRO A O 1
ATOM 4344 N N . SER A 1 560 ? -1.895 -10.691 39.586 1.00 45.81 560 SER A N 1
ATOM 4345 C CA . SER A 1 560 ? -1.920 -10.711 38.123 1.00 45.81 560 SER A CA 1
ATOM 4346 C C . SER A 1 560 ? -3.327 -11.003 37.588 1.00 45.81 560 SER A C 1
ATOM 4348 O O . SER A 1 560 ? -3.516 -11.815 36.681 1.00 45.81 560 SER A O 1
ATOM 4350 N N . GLY A 1 561 ? -4.336 -10.342 38.163 1.00 40.25 561 GLY A N 1
ATOM 4351 C CA . GLY A 1 561 ? -5.737 -10.474 37.762 1.00 40.25 561 GLY A CA 1
ATOM 4352 C C . GLY A 1 561 ? -5.959 -10.143 36.282 1.00 40.25 561 GLY A C 1
ATOM 4353 O O . GLY A 1 561 ? -6.072 -8.967 35.943 1.00 40.25 561 GLY A O 1
ATOM 4354 N N . ASN A 1 562 ? -6.028 -11.206 35.462 1.00 44.44 562 ASN A N 1
ATOM 4355 C CA . ASN A 1 562 ? -6.283 -11.340 34.010 1.00 44.44 562 ASN A CA 1
ATOM 4356 C C . ASN A 1 562 ? -5.209 -12.163 33.247 1.00 44.44 562 ASN A C 1
ATOM 4358 O O . ASN A 1 562 ? -5.378 -12.401 32.051 1.00 44.44 562 ASN A O 1
ATOM 4362 N N . SER A 1 563 ? -4.153 -12.658 33.909 1.00 38.91 563 SER A N 1
ATOM 4363 C CA . SER A 1 563 ? -3.163 -13.578 33.313 1.00 38.91 563 SER A CA 1
ATOM 4364 C C . SER A 1 563 ? -3.549 -15.059 33.455 1.00 38.91 563 SER A C 1
ATOM 4366 O O . SER A 1 563 ? -4.068 -15.484 34.486 1.00 38.91 563 SER A O 1
ATOM 4368 N N . ILE A 1 564 ? -3.209 -15.881 32.454 1.00 34.12 564 ILE A N 1
ATOM 4369 C CA . ILE A 1 564 ? -3.170 -17.349 32.603 1.00 34.12 564 ILE A CA 1
ATOM 4370 C C . ILE A 1 564 ? -2.037 -17.714 33.581 1.00 34.12 564 ILE A C 1
ATOM 4372 O O . ILE A 1 564 ? -1.001 -17.054 33.605 1.00 34.12 564 ILE A O 1
ATOM 4376 N N . GLN A 1 565 ? -2.234 -18.755 34.397 1.00 30.91 565 GLN A N 1
ATOM 4377 C CA . GLN A 1 565 ? -1.309 -19.137 35.470 1.00 30.91 565 GLN A CA 1
ATOM 4378 C C . GLN A 1 565 ? 0.118 -19.435 34.978 1.00 30.91 565 GLN A C 1
ATOM 4380 O O . GLN A 1 565 ? 0.375 -20.483 34.384 1.00 30.91 565 GLN A O 1
ATOM 4385 N N . THR A 1 566 ? 1.066 -18.580 35.359 1.00 34.81 566 THR A N 1
ATOM 4386 C CA . THR A 1 566 ? 2.502 -18.881 35.403 1.00 34.81 566 THR A CA 1
ATOM 4387 C C . THR A 1 566 ? 3.063 -18.508 36.779 1.00 34.81 566 THR A C 1
ATOM 4389 O O . THR A 1 566 ? 2.602 -17.573 37.433 1.00 34.81 566 THR A O 1
ATOM 4392 N N . ASN A 1 567 ? 4.029 -19.293 37.265 1.00 37.25 567 ASN A N 1
ATOM 4393 C CA . ASN A 1 567 ? 4.630 -19.109 38.589 1.00 37.25 567 ASN A CA 1
ATOM 4394 C C . ASN A 1 567 ? 5.639 -17.951 38.562 1.00 37.25 567 ASN A C 1
ATOM 4396 O O . ASN A 1 567 ? 6.823 -18.193 38.327 1.00 37.25 567 ASN A O 1
ATOM 4400 N N . GLU A 1 568 ? 5.200 -16.721 38.826 1.00 39.12 568 GLU A N 1
ATOM 4401 C CA . GLU A 1 568 ? 6.095 -15.558 38.872 1.00 39.12 568 GLU A CA 1
ATOM 4402 C C . GLU A 1 568 ? 6.128 -14.842 40.227 1.00 39.12 568 GLU A C 1
ATOM 4404 O O . GLU A 1 568 ? 5.198 -14.888 41.031 1.00 39.12 568 GLU A O 1
ATOM 4409 N N . VAL A 1 569 ? 7.288 -14.242 40.497 1.00 38.62 569 VAL A N 1
ATOM 4410 C CA . VAL A 1 569 ? 7.682 -13.697 41.799 1.00 38.62 569 VAL A CA 1
ATOM 4411 C C . VAL A 1 569 ? 7.193 -12.258 41.938 1.00 38.62 569 VAL A C 1
ATOM 4413 O O . VAL A 1 569 ? 7.334 -11.460 41.016 1.00 38.62 569 VAL A O 1
ATOM 4416 N N . MET A 1 570 ? 6.653 -11.929 43.112 1.00 34.50 570 MET A N 1
ATOM 4417 C CA . MET A 1 570 ? 6.086 -10.611 43.406 1.00 34.50 570 MET A CA 1
ATOM 4418 C C . MET A 1 570 ? 7.125 -9.481 43.325 1.00 34.50 570 MET A C 1
ATOM 4420 O O . MET A 1 570 ? 8.287 -9.666 43.697 1.00 34.50 570 MET A O 1
ATOM 4424 N N . PHE A 1 571 ? 6.669 -8.280 42.959 1.00 41.06 571 PHE A N 1
ATOM 4425 C CA . PHE A 1 571 ? 7.321 -7.040 43.384 1.00 41.06 571 PHE A CA 1
ATOM 4426 C C . PHE A 1 571 ? 7.276 -6.976 44.922 1.00 41.06 571 PHE A C 1
ATOM 4428 O O . PHE A 1 571 ? 6.235 -7.241 45.521 1.00 41.06 571 PHE A O 1
ATOM 4435 N N . GLU A 1 572 ? 8.400 -6.674 45.579 1.00 39.78 572 GLU A N 1
ATOM 4436 C CA . GLU A 1 572 ? 8.549 -6.890 47.032 1.00 39.78 572 GLU A CA 1
ATOM 4437 C C . GLU A 1 572 ? 7.811 -5.871 47.933 1.00 39.78 572 GLU A C 1
ATOM 4439 O O . GLU A 1 572 ? 7.814 -6.061 49.149 1.00 39.78 572 GLU A O 1
ATOM 4444 N N . GLU A 1 573 ? 7.152 -4.832 47.392 1.00 42.34 573 GLU A N 1
ATOM 4445 C CA . GLU A 1 573 ? 6.560 -3.748 48.210 1.00 42.34 573 GLU A CA 1
ATOM 4446 C C . GLU A 1 573 ? 5.091 -3.361 47.919 1.00 42.34 573 GLU A C 1
ATOM 4448 O O . GLU A 1 573 ? 4.491 -2.654 48.737 1.00 42.34 573 GLU A O 1
ATOM 4453 N N . ASP A 1 574 ? 4.451 -3.848 46.848 1.00 49.34 574 ASP A N 1
ATOM 4454 C CA . ASP A 1 574 ? 3.060 -3.472 46.553 1.00 49.34 574 ASP A CA 1
ATOM 4455 C C . ASP A 1 574 ? 2.025 -4.285 47.333 1.00 49.34 574 ASP A C 1
ATOM 4457 O O . ASP A 1 574 ? 1.878 -5.502 47.191 1.00 49.34 574 ASP A O 1
ATOM 4461 N N . LYS A 1 575 ? 1.216 -3.573 48.122 1.00 57.12 575 LYS A N 1
ATOM 4462 C CA . LYS A 1 575 ? -0.032 -4.119 48.659 1.00 57.12 575 LYS A CA 1
ATOM 4463 C C . LYS A 1 575 ? -1.030 -4.262 47.515 1.00 57.12 575 LYS A C 1
ATOM 4465 O O . LYS A 1 575 ? -1.339 -3.272 46.855 1.00 57.12 575 LYS A O 1
ATOM 4470 N N . ALA A 1 576 ? -1.583 -5.463 47.344 1.00 63.62 576 ALA A N 1
ATOM 4471 C CA . ALA A 1 576 ? -2.696 -5.695 46.429 1.00 63.62 576 ALA A CA 1
ATOM 4472 C C . ALA A 1 576 ? -3.825 -4.662 46.669 1.00 63.62 576 ALA A C 1
ATOM 4474 O O . ALA A 1 576 ? -4.103 -4.330 47.830 1.00 63.62 576 ALA A O 1
ATOM 4475 N N . PRO A 1 577 ? -4.458 -4.129 45.604 1.00 72.69 577 PRO A N 1
ATOM 4476 C CA . PRO A 1 577 ? -5.494 -3.108 45.735 1.00 72.69 577 PRO A CA 1
ATOM 4477 C C . PRO A 1 577 ? -6.662 -3.645 46.564 1.00 72.69 577 PRO A C 1
ATOM 4479 O O . PRO A 1 577 ? -7.056 -4.804 46.416 1.00 72.69 577 PRO A O 1
ATOM 4482 N N . SER A 1 578 ? -7.240 -2.816 47.440 1.00 83.44 578 SER A N 1
ATOM 4483 C CA . SER A 1 578 ? -8.356 -3.287 48.260 1.00 83.44 578 SER A CA 1
ATOM 4484 C C . SER A 1 578 ? -9.576 -3.586 47.387 1.00 83.44 578 SER A C 1
ATOM 4486 O O . SER A 1 578 ? -9.760 -3.001 46.317 1.00 83.44 578 SER A O 1
ATOM 4488 N N . LYS A 1 579 ? -10.466 -4.465 47.860 1.00 83.31 579 LYS A N 1
ATOM 4489 C CA . LYS A 1 579 ? -11.711 -4.781 47.144 1.00 83.31 579 LYS A CA 1
ATOM 4490 C C . LYS A 1 579 ? -12.539 -3.533 46.832 1.00 83.31 579 LYS A C 1
ATOM 4492 O O . LYS A 1 579 ? -13.053 -3.402 45.724 1.00 83.31 579 LYS A O 1
ATOM 4497 N N . LYS A 1 580 ? -12.575 -2.580 47.764 1.00 88.00 580 LYS A N 1
ATOM 4498 C CA . LYS A 1 580 ? -13.170 -1.257 47.566 1.00 88.00 580 LYS A CA 1
ATOM 4499 C C . LYS A 1 580 ? -12.490 -0.467 46.443 1.00 88.00 580 LYS A C 1
ATOM 4501 O O . LYS A 1 580 ? -13.196 0.081 45.602 1.00 88.00 580 LYS A O 1
ATOM 4506 N N . ASP A 1 581 ? -11.159 -0.443 46.383 1.00 88.62 581 ASP A N 1
ATOM 4507 C CA . ASP A 1 581 ? -10.427 0.264 45.321 1.00 88.62 581 ASP A CA 1
ATOM 4508 C C . ASP A 1 581 ? -10.687 -0.345 43.941 1.00 88.62 581 ASP A C 1
ATOM 4510 O O . ASP A 1 581 ? -10.839 0.402 42.976 1.00 88.62 581 ASP A O 1
ATOM 4514 N N . VAL A 1 582 ? -10.778 -1.678 43.842 1.00 89.75 582 VAL A N 1
ATOM 4515 C CA . VAL A 1 582 ? -11.120 -2.374 42.591 1.00 89.75 582 VAL A CA 1
ATOM 4516 C C . VAL A 1 582 ? -12.541 -2.023 42.149 1.00 89.75 582 VAL A C 1
ATOM 4518 O O . VAL A 1 582 ? -12.728 -1.637 41.000 1.00 89.75 582 VAL A O 1
ATOM 4521 N N . LEU A 1 583 ? -13.542 -2.082 43.034 1.00 92.19 583 LEU A N 1
ATOM 4522 C CA . LEU A 1 583 ? -14.926 -1.733 42.675 1.00 92.19 583 LEU A CA 1
ATOM 4523 C C . LEU A 1 583 ? -15.060 -0.262 42.250 1.00 92.19 583 LEU A C 1
ATOM 4525 O O . LEU A 1 583 ? -15.637 0.019 41.201 1.00 92.19 583 LEU A O 1
ATOM 4529 N N . LEU A 1 584 ? -14.459 0.669 43.000 1.00 94.31 584 LEU A N 1
ATOM 4530 C CA . LEU A 1 584 ? -14.443 2.096 42.653 1.00 94.31 584 LEU A CA 1
ATOM 4531 C C . LEU A 1 584 ? -13.705 2.381 41.333 1.00 94.31 584 LEU A C 1
ATOM 4533 O O . LEU A 1 584 ? -14.038 3.348 40.654 1.00 94.31 584 LEU A O 1
ATOM 4537 N N . ASN A 1 585 ? -12.757 1.530 40.925 1.00 94.56 585 ASN A N 1
ATOM 4538 C CA . ASN A 1 585 ? -12.056 1.665 39.645 1.00 94.56 585 ASN A CA 1
ATOM 4539 C C . ASN A 1 585 ? -12.982 1.532 38.426 1.00 94.56 585 ASN A C 1
ATOM 4541 O O . ASN A 1 585 ? -12.648 2.029 37.358 1.00 94.56 585 ASN A O 1
ATOM 4545 N N . HIS A 1 586 ? -14.127 0.862 38.576 1.00 95.69 586 HIS A N 1
ATOM 4546 C CA . HIS A 1 586 ? -15.102 0.649 37.503 1.00 95.69 586 HIS A CA 1
ATOM 4547 C C . HIS A 1 586 ? -16.127 1.791 37.395 1.00 95.69 586 HIS A C 1
ATOM 4549 O O . HIS A 1 586 ? -16.956 1.779 36.486 1.00 95.69 586 HIS A O 1
ATOM 4555 N N . ILE A 1 587 ? -16.097 2.762 38.313 1.00 95.81 587 ILE A N 1
ATOM 4556 C CA . ILE A 1 587 ? -17.044 3.877 38.379 1.00 95.81 587 ILE A CA 1
ATOM 4557 C C . ILE A 1 587 ? -16.317 5.160 37.976 1.00 95.81 587 ILE A C 1
ATOM 4559 O O . ILE A 1 587 ? -15.312 5.527 38.583 1.00 95.81 587 ILE A O 1
ATOM 4563 N N . VAL A 1 588 ? -16.836 5.857 36.968 1.00 96.12 588 VAL A N 1
ATOM 4564 C CA . VAL A 1 588 ? -16.316 7.140 36.481 1.00 96.12 588 VAL A CA 1
ATOM 4565 C C . VAL A 1 588 ? -17.343 8.254 36.741 1.00 96.12 588 VAL A C 1
ATOM 4567 O O . VAL A 1 588 ? -18.517 8.083 36.395 1.00 96.12 588 VAL A O 1
ATOM 4570 N N . PRO A 1 589 ? -16.944 9.406 37.319 1.00 92.19 589 PRO A N 1
ATOM 4571 C CA . PRO A 1 589 ? -17.801 10.583 37.423 1.00 92.19 589 PRO A CA 1
ATOM 4572 C C . PRO A 1 589 ? -18.140 11.150 36.039 1.00 92.19 589 PRO A C 1
ATOM 4574 O O . PRO A 1 589 ? -17.249 11.433 35.245 1.00 92.19 589 PRO A O 1
ATOM 4577 N N . GLY A 1 590 ? -19.424 11.393 35.778 1.00 87.31 590 GLY A N 1
ATOM 4578 C CA . GLY A 1 590 ? -19.930 11.844 34.482 1.00 87.31 590 GLY A CA 1
ATOM 4579 C C . GLY A 1 590 ? -20.529 10.707 33.653 1.00 87.31 590 GLY A C 1
ATOM 4580 O O . GLY A 1 590 ? -20.191 9.539 33.817 1.00 87.31 590 GLY A O 1
ATOM 4581 N N . VAL A 1 591 ? -21.450 11.059 32.756 1.00 85.31 591 VAL A N 1
ATOM 4582 C CA . VAL A 1 591 ? -22.098 10.125 31.822 1.00 85.31 591 VAL A CA 1
ATOM 4583 C C . VAL A 1 591 ? -21.340 10.173 30.497 1.00 85.31 591 VAL A C 1
ATOM 4585 O O . VAL A 1 591 ? -21.272 11.244 29.895 1.00 85.31 591 VAL A O 1
ATOM 4588 N N . TYR A 1 592 ? -20.777 9.053 30.051 1.00 89.00 592 TYR A N 1
ATOM 4589 C CA . TYR A 1 592 ? -20.049 8.910 28.789 1.00 89.00 592 TYR A CA 1
ATOM 4590 C C . TYR A 1 592 ? -20.705 7.799 27.970 1.00 89.00 592 TYR A C 1
ATOM 4592 O O . TYR A 1 592 ? -20.618 6.628 28.336 1.00 89.00 592 TYR A O 1
ATOM 4600 N N . GLU A 1 593 ? -21.384 8.155 26.881 1.00 86.69 593 GLU A N 1
ATOM 4601 C CA . GLU A 1 593 ? -21.876 7.181 25.896 1.00 86.69 593 GLU A CA 1
ATOM 4602 C C . GLU A 1 593 ? -20.715 6.738 24.984 1.00 86.69 593 GLU A C 1
ATOM 4604 O O . GLU A 1 593 ? -19.672 7.388 24.933 1.00 86.69 593 GLU A O 1
ATOM 4609 N N . MET A 1 594 ? -20.875 5.664 24.207 1.00 82.81 594 MET A N 1
ATOM 4610 C CA . MET A 1 594 ? -19.830 5.186 23.284 1.00 82.81 594 MET A CA 1
ATOM 4611 C C . MET A 1 594 ? -19.379 6.238 22.272 1.00 82.81 594 MET A C 1
ATOM 4613 O O . MET A 1 594 ? -18.228 6.231 21.851 1.00 82.81 594 MET A O 1
ATOM 4617 N N . SER A 1 595 ? -20.267 7.158 21.888 1.00 79.44 595 SER A N 1
ATOM 4618 C CA . SER A 1 595 ? -19.925 8.275 21.003 1.00 79.44 595 SER A CA 1
ATOM 4619 C C . SER A 1 595 ? -19.068 9.361 21.660 1.00 79.44 595 SER A C 1
ATOM 4621 O O . SER A 1 595 ? -18.566 10.229 20.949 1.00 79.44 595 SER A O 1
ATOM 4623 N N . ASP A 1 596 ? -18.924 9.335 22.987 1.00 82.44 596 ASP A N 1
ATOM 4624 C CA . ASP A 1 596 ? -18.036 10.219 23.747 1.00 82.44 596 ASP A CA 1
ATOM 4625 C C . ASP A 1 596 ? -16.661 9.573 24.017 1.00 82.44 596 ASP A C 1
ATOM 4627 O O . ASP A 1 596 ? -15.759 10.248 24.511 1.00 82.44 596 ASP A O 1
ATOM 4631 N N . LEU A 1 597 ? -16.497 8.276 23.721 1.00 86.56 597 LEU A N 1
ATOM 4632 C CA . LEU A 1 597 ? -15.263 7.525 23.950 1.00 86.56 597 LEU A CA 1
ATOM 4633 C C . LEU A 1 597 ? -14.325 7.626 22.739 1.00 86.56 597 LEU A C 1
ATOM 4635 O O . LEU A 1 597 ? -14.602 7.098 21.663 1.00 86.56 597 LEU A O 1
ATOM 4639 N N . GLU A 1 598 ? -13.183 8.285 22.928 1.00 85.81 598 GLU A N 1
ATOM 4640 C CA . GLU A 1 598 ? -12.163 8.484 21.890 1.00 85.81 598 GLU A CA 1
ATOM 4641 C C . GLU A 1 598 ? -10.954 7.549 22.100 1.00 85.81 598 GLU A C 1
ATOM 4643 O O . GLU A 1 598 ? -10.693 7.076 23.207 1.00 85.81 598 GLU A O 1
ATOM 4648 N N . ASN A 1 599 ? -10.201 7.249 21.035 1.00 88.81 599 ASN A N 1
ATOM 4649 C CA . ASN A 1 599 ? -8.997 6.419 21.153 1.00 88.81 599 ASN A CA 1
ATOM 4650 C C . ASN A 1 599 ? -7.879 7.161 21.912 1.00 88.81 599 ASN A C 1
ATOM 4652 O O . ASN A 1 599 ? -7.655 8.342 21.659 1.00 88.81 599 ASN A O 1
ATOM 4656 N N . GLU A 1 600 ? -7.170 6.456 22.800 1.00 89.00 600 GLU A N 1
ATOM 4657 C CA . GLU A 1 600 ? -6.213 7.008 23.778 1.00 89.00 600 GLU A CA 1
ATOM 4658 C C . GLU A 1 600 ? -6.834 8.004 24.782 1.00 89.00 600 GLU A C 1
ATOM 4660 O O . GLU A 1 600 ? -6.112 8.715 25.484 1.00 89.00 600 GLU A O 1
ATOM 4665 N N . MET A 1 601 ? -8.167 8.053 24.905 1.00 91.94 601 MET A N 1
ATOM 4666 C CA . MET A 1 601 ? -8.830 8.867 25.926 1.00 91.94 601 MET A CA 1
ATOM 4667 C C . MET A 1 601 ? -8.505 8.337 27.327 1.00 91.94 601 MET A C 1
ATOM 4669 O O . MET A 1 601 ? -8.538 7.132 27.577 1.00 91.94 601 MET A O 1
ATOM 4673 N N . LEU A 1 602 ? -8.232 9.249 28.259 1.00 92.88 602 LEU A N 1
ATOM 4674 C CA . LEU A 1 602 ? -8.014 8.936 29.668 1.00 92.88 602 LEU A CA 1
ATOM 4675 C C . LEU A 1 602 ? -9.207 9.431 30.493 1.00 92.88 602 LEU A C 1
ATOM 4677 O O . LEU A 1 602 ? -9.559 10.610 30.433 1.00 92.88 602 LEU A O 1
ATOM 4681 N N . LEU A 1 603 ? -9.813 8.533 31.269 1.00 93.75 603 LEU A N 1
ATOM 4682 C CA . LEU A 1 603 ? -10.873 8.831 32.233 1.00 93.75 603 LEU A CA 1
ATOM 4683 C C . LEU A 1 603 ? -10.358 8.607 33.658 1.00 93.75 603 LEU A C 1
ATOM 4685 O O . LEU A 1 603 ? -9.613 7.661 33.907 1.00 93.75 603 LEU A O 1
ATOM 4689 N N . THR A 1 604 ? -10.782 9.445 34.601 1.00 94.56 604 THR A N 1
ATOM 4690 C CA . THR A 1 604 ? -10.471 9.279 36.030 1.00 94.56 604 THR A CA 1
ATOM 4691 C C . THR A 1 604 ? -11.638 8.586 36.725 1.00 94.56 604 THR A C 1
ATOM 4693 O O . THR A 1 604 ? -12.762 9.076 36.654 1.00 94.56 604 THR A O 1
ATOM 4696 N N . SER A 1 605 ? -11.392 7.466 37.401 1.00 94.38 605 SER A N 1
ATOM 4697 C CA . SER A 1 605 ? -12.392 6.747 38.201 1.00 94.38 605 SER A CA 1
ATOM 4698 C C . SER A 1 605 ? -12.485 7.274 39.645 1.00 94.38 605 SER A C 1
ATOM 4700 O O . SER A 1 605 ? -11.652 8.063 40.091 1.00 94.38 605 SER A O 1
ATOM 4702 N N . GLU A 1 606 ? -13.508 6.855 40.399 1.00 94.19 606 GLU A N 1
ATOM 4703 C CA . GLU A 1 606 ? -13.810 7.336 41.766 1.00 94.19 606 GLU A CA 1
ATOM 4704 C C . GLU A 1 606 ? -12.666 7.140 42.782 1.00 94.19 606 GLU A C 1
ATOM 4706 O O . GLU A 1 606 ? -12.560 7.874 43.763 1.00 94.19 606 GLU A O 1
ATOM 4711 N N . ASN A 1 607 ? -11.773 6.173 42.556 1.00 90.56 607 ASN A N 1
ATOM 4712 C CA . ASN A 1 607 ? -10.574 5.956 43.379 1.00 90.56 607 ASN A CA 1
ATOM 4713 C C . ASN A 1 607 ? -9.379 6.861 42.971 1.00 90.56 607 ASN A C 1
ATOM 4715 O O . ASN A 1 607 ? -8.268 6.676 43.471 1.00 90.56 607 ASN A O 1
ATOM 4719 N N . ASN A 1 608 ? -9.597 7.831 42.073 1.00 90.69 608 ASN A N 1
ATOM 4720 C CA . ASN A 1 608 ? -8.592 8.691 41.436 1.00 90.69 608 ASN A CA 1
ATOM 4721 C C . ASN A 1 608 ? -7.518 7.927 40.637 1.00 90.69 608 ASN A C 1
ATOM 4723 O O . ASN A 1 608 ? -6.341 8.301 40.646 1.00 90.69 608 ASN A O 1
ATOM 4727 N N . LYS A 1 609 ? -7.903 6.849 39.944 1.00 90.19 609 LYS A N 1
ATOM 4728 C CA . LYS A 1 609 ? -7.030 6.098 39.031 1.00 90.19 609 LYS A CA 1
ATOM 4729 C C . LYS A 1 609 ? -7.463 6.288 37.584 1.00 90.19 609 LYS A C 1
ATOM 4731 O O . LYS A 1 609 ? -8.609 6.622 37.291 1.00 90.19 609 LYS A O 1
ATOM 4736 N N . THR A 1 610 ? -6.518 6.095 36.674 1.00 91.06 610 THR A N 1
ATOM 4737 C CA . THR A 1 610 ? -6.737 6.323 35.247 1.00 91.06 610 THR A CA 1
ATOM 4738 C C . THR A 1 610 ? -7.225 5.051 34.560 1.00 91.06 610 THR A C 1
ATOM 4740 O O . THR A 1 610 ? -6.598 3.993 34.656 1.00 91.06 610 THR A O 1
ATOM 4743 N N . LEU A 1 611 ? -8.320 5.174 33.816 1.00 94.44 611 LEU A N 1
ATOM 4744 C CA . LEU A 1 611 ? -8.768 4.214 32.818 1.00 94.44 611 LEU A CA 1
ATOM 4745 C C . LEU A 1 611 ? -8.381 4.739 31.433 1.00 94.44 611 LEU A C 1
ATOM 4747 O O . LEU A 1 611 ? -8.778 5.842 31.057 1.00 94.44 611 LEU A O 1
ATOM 4751 N N . ARG A 1 612 ? -7.617 3.955 30.671 1.00 93.69 612 ARG A N 1
ATOM 4752 C CA . ARG A 1 612 ? -7.312 4.233 29.265 1.00 93.69 612 ARG A CA 1
ATOM 4753 C C . ARG A 1 612 ? -8.346 3.562 28.373 1.00 93.69 612 ARG A C 1
ATOM 4755 O O . ARG A 1 612 ? -8.566 2.357 28.485 1.00 93.69 612 ARG A O 1
ATOM 4762 N N . ILE A 1 613 ? -8.935 4.344 27.479 1.00 94.81 613 ILE A N 1
ATOM 4763 C CA . ILE A 1 613 ? -9.893 3.902 26.474 1.00 94.81 613 ILE A CA 1
ATOM 4764 C C . ILE A 1 613 ? -9.180 3.816 25.125 1.00 94.81 613 ILE A C 1
ATOM 4766 O O . ILE A 1 613 ? -8.489 4.747 24.714 1.00 94.81 613 ILE A O 1
ATOM 4770 N N . ASN A 1 614 ? -9.361 2.706 24.417 1.00 92.12 614 ASN A N 1
ATOM 4771 C CA . ASN A 1 614 ? -8.827 2.512 23.074 1.00 92.12 614 ASN A CA 1
ATOM 4772 C C . ASN A 1 614 ? -9.917 2.029 22.124 1.00 92.12 614 ASN A C 1
ATOM 4774 O O . ASN A 1 614 ? -10.714 1.163 22.481 1.00 92.12 614 ASN A O 1
ATOM 4778 N N . GLY A 1 615 ? -9.927 2.582 20.913 1.00 88.50 615 GLY A N 1
ATOM 4779 C CA . GLY A 1 615 ? -10.863 2.238 19.849 1.00 88.50 615 GLY A CA 1
ATOM 4780 C C . GLY A 1 615 ? -10.109 1.768 18.612 1.00 88.50 615 GLY A C 1
ATOM 4781 O O . GLY A 1 615 ? -9.227 2.470 18.118 1.00 88.50 615 GLY A O 1
ATOM 4782 N N . TYR A 1 616 ? -10.466 0.590 18.108 1.00 84.31 616 TYR A N 1
ATOM 4783 C CA . TYR A 1 616 ? -9.775 -0.087 17.012 1.00 84.31 616 TYR A CA 1
ATOM 4784 C C . TYR A 1 616 ? -10.668 -0.231 15.766 1.00 84.31 616 TYR A C 1
ATOM 4786 O O . TYR A 1 616 ? -11.903 -0.236 15.871 1.00 84.31 616 TYR A O 1
ATOM 4794 N N . PRO A 1 617 ? -10.073 -0.403 14.568 1.00 69.81 617 PRO A N 1
ATOM 4795 C CA . PRO A 1 617 ? -10.815 -0.745 13.357 1.00 69.81 617 PRO A CA 1
ATOM 4796 C C . PRO A 1 617 ? -11.734 -1.958 13.564 1.00 69.81 617 PRO A C 1
ATOM 4798 O O . PRO A 1 617 ? -11.372 -2.926 14.227 1.00 69.81 617 PRO A O 1
ATOM 4801 N N . GLY A 1 618 ? -12.939 -1.903 12.991 1.00 65.69 618 GLY A N 1
ATOM 4802 C CA . GLY A 1 618 ? -13.981 -2.911 13.223 1.00 65.69 618 GLY A CA 1
ATOM 4803 C C . GLY A 1 618 ? -14.869 -2.648 14.447 1.00 65.69 618 GLY A C 1
ATOM 4804 O O . GLY A 1 618 ? -15.729 -3.471 14.740 1.00 65.69 618 GLY A O 1
ATOM 4805 N N . GLY A 1 619 ? -14.703 -1.513 15.138 1.00 73.50 619 GLY A N 1
ATOM 4806 C CA . GLY A 1 619 ? -15.587 -1.094 16.235 1.00 73.50 619 GLY A CA 1
ATOM 4807 C C . GLY A 1 619 ? -15.276 -1.746 17.584 1.00 73.50 619 GLY A C 1
ATOM 4808 O O . GLY A 1 619 ? -16.082 -1.662 18.505 1.00 73.50 619 GLY A O 1
ATOM 4809 N N . VAL A 1 620 ? -14.115 -2.393 17.715 1.00 84.06 620 VAL A N 1
ATOM 4810 C CA . VAL A 1 620 ? -13.658 -2.951 18.991 1.00 84.06 620 VAL A CA 1
ATOM 4811 C C . VAL A 1 620 ? -13.204 -1.805 19.890 1.00 84.06 620 VAL A C 1
ATOM 4813 O O . VAL A 1 620 ? -12.312 -1.047 19.513 1.00 84.06 620 VAL A O 1
ATOM 4816 N N . VAL A 1 621 ? -13.784 -1.699 21.084 1.00 90.25 621 VAL A N 1
ATOM 4817 C CA . VAL A 1 621 ? -13.388 -0.720 22.105 1.00 90.25 621 VAL A CA 1
ATOM 4818 C C . VAL A 1 621 ? -12.944 -1.453 23.363 1.00 90.25 621 VAL A C 1
ATOM 4820 O O . VAL A 1 621 ? -13.555 -2.446 23.761 1.00 90.25 621 VAL A O 1
ATOM 4823 N N . THR A 1 622 ? -11.865 -0.978 23.980 1.00 93.31 622 THR A N 1
ATOM 4824 C CA . THR A 1 622 ? -11.307 -1.552 25.207 1.00 93.31 622 THR A CA 1
ATOM 4825 C C . THR A 1 622 ? -11.016 -0.492 26.259 1.00 93.31 622 THR A C 1
ATOM 4827 O O . THR A 1 622 ? -10.679 0.639 25.921 1.00 93.31 622 THR A O 1
ATOM 4830 N N . ILE A 1 623 ? -11.057 -0.895 27.525 1.00 94.75 623 ILE A N 1
ATOM 4831 C CA . ILE A 1 623 ? -10.828 -0.081 28.717 1.00 94.75 623 ILE A CA 1
ATOM 4832 C C . ILE A 1 623 ? -9.783 -0.809 29.553 1.00 94.75 623 ILE A C 1
ATOM 4834 O O . ILE A 1 623 ? -10.048 -1.911 30.020 1.00 94.75 623 ILE A O 1
ATOM 4838 N N . ASN A 1 624 ? -8.572 -0.261 29.681 1.00 94.19 624 ASN A N 1
ATOM 4839 C CA . ASN A 1 624 ? -7.420 -0.976 30.256 1.00 94.19 624 ASN A CA 1
ATOM 4840 C C . ASN A 1 624 ? -7.260 -2.406 29.675 1.00 94.19 624 ASN A C 1
ATOM 4842 O O . ASN A 1 624 ? -7.066 -3.375 30.405 1.00 94.19 624 ASN A O 1
ATOM 4846 N N . CYS A 1 625 ? -7.416 -2.546 28.353 1.00 93.31 625 CYS A N 1
ATOM 4847 C CA . CYS A 1 625 ? -7.432 -3.821 27.621 1.00 93.31 625 CYS A CA 1
ATOM 4848 C C . CYS A 1 625 ? -8.478 -4.877 28.062 1.00 93.31 625 CYS A C 1
ATOM 4850 O O . CYS A 1 625 ? -8.409 -6.031 27.622 1.00 93.31 625 CYS A O 1
ATOM 4852 N N . ALA A 1 626 ? -9.485 -4.496 28.854 1.00 92.12 626 ALA A N 1
ATOM 4853 C CA . ALA A 1 626 ? -10.771 -5.190 28.930 1.00 92.12 626 ALA A CA 1
ATOM 4854 C C . ALA A 1 626 ? -11.646 -4.754 27.753 1.00 92.12 626 ALA A C 1
ATOM 4856 O O . ALA A 1 626 ? -11.764 -3.564 27.477 1.00 92.12 626 ALA A O 1
ATOM 4857 N N . LEU A 1 627 ? -12.256 -5.687 27.040 1.00 90.62 627 LEU A N 1
ATOM 4858 C CA . LEU A 1 627 ? -13.189 -5.397 25.957 1.00 90.62 627 LEU A CA 1
ATOM 4859 C C . LEU A 1 627 ? -14.512 -4.866 26.507 1.00 90.62 627 LEU A C 1
ATOM 4861 O O . LEU A 1 627 ? -15.044 -5.420 27.465 1.00 90.62 627 LEU A O 1
ATOM 4865 N N . VAL A 1 628 ? -15.099 -3.886 25.820 1.00 91.19 628 VAL A N 1
ATOM 4866 C CA . VAL A 1 628 ? -16.502 -3.504 26.017 1.00 91.19 628 VAL A CA 1
ATOM 4867 C C . VAL A 1 628 ? -17.412 -4.414 25.177 1.00 91.19 628 VAL A C 1
ATOM 4869 O O . VAL A 1 628 ? -17.294 -4.453 23.954 1.00 91.19 628 VAL A O 1
ATOM 4872 N N . ASN A 1 629 ? -18.308 -5.160 25.830 1.00 83.69 629 ASN A N 1
ATOM 4873 C CA . ASN A 1 629 ? -19.189 -6.161 25.208 1.00 83.69 629 ASN A CA 1
ATOM 4874 C C . ASN A 1 629 ? -20.517 -5.567 24.719 1.00 83.69 629 ASN A C 1
ATOM 4876 O O . ASN A 1 629 ? -20.896 -5.719 23.561 1.00 83.69 629 ASN A O 1
ATOM 4880 N N . ALA A 1 630 ? -21.245 -4.914 25.622 1.00 83.31 630 ALA A N 1
ATOM 4881 C CA . ALA A 1 630 ? -22.527 -4.274 25.354 1.00 83.31 630 ALA A CA 1
ATOM 4882 C C . ALA A 1 630 ? -22.558 -2.894 26.004 1.00 83.31 630 ALA A C 1
ATOM 4884 O O . ALA A 1 630 ? -22.130 -2.733 27.148 1.00 83.31 630 ALA A O 1
ATOM 4885 N N . THR A 1 631 ? -23.087 -1.921 25.273 1.00 86.19 631 THR A N 1
ATOM 4886 C CA . THR A 1 631 ? -22.860 -0.500 25.528 1.00 86.19 631 THR A CA 1
ATOM 4887 C C . THR A 1 631 ? -24.153 0.257 25.811 1.00 86.19 631 THR A C 1
ATOM 4889 O O . THR A 1 631 ? -25.253 -0.273 25.609 1.00 86.19 631 THR A O 1
ATOM 4892 N N . ASP A 1 632 ? -24.003 1.504 26.263 1.00 82.50 632 ASP A N 1
ATOM 4893 C CA . ASP A 1 632 ? -25.052 2.531 26.305 1.00 82.50 632 ASP A CA 1
ATOM 4894 C C . ASP A 1 632 ? -26.330 2.078 27.034 1.00 82.50 632 ASP A C 1
ATOM 4896 O O . ASP A 1 632 ? -27.457 2.419 26.655 1.00 82.50 632 ASP A O 1
ATOM 4900 N N . LYS A 1 633 ? -26.165 1.278 28.097 1.00 86.44 633 LYS A N 1
ATOM 4901 C CA . LYS A 1 633 ? -27.266 0.835 28.956 1.00 86.44 633 LYS A CA 1
ATOM 4902 C C . LYS A 1 633 ? -27.625 1.975 29.900 1.00 86.44 633 LYS A C 1
ATOM 4904 O O . LYS A 1 633 ? -27.092 2.089 31.001 1.00 86.44 633 LYS A O 1
ATOM 4909 N N . LEU A 1 634 ? -28.485 2.860 29.408 1.00 80.62 634 LEU A N 1
ATOM 4910 C CA . LEU A 1 634 ? -29.002 4.000 30.158 1.00 80.62 634 LEU A CA 1
ATOM 4911 C C . LEU A 1 634 ? -29.784 3.537 31.390 1.00 80.62 634 LEU A C 1
ATOM 4913 O O . LEU A 1 634 ? -30.560 2.584 31.333 1.00 80.62 634 LEU A O 1
ATOM 4917 N N . THR A 1 635 ? -29.590 4.265 32.480 1.00 82.69 635 THR A N 1
ATOM 4918 C CA . THR A 1 635 ? -30.258 4.074 33.771 1.00 82.69 635 THR A CA 1
ATOM 4919 C C . THR A 1 635 ? -30.964 5.379 34.158 1.00 82.69 635 THR A C 1
ATOM 4921 O O . THR A 1 635 ? -30.952 6.339 33.386 1.00 82.69 635 THR A O 1
ATOM 4924 N N . SER A 1 636 ? -31.596 5.433 35.330 1.00 79.62 636 SER A N 1
ATOM 4925 C CA . SER A 1 636 ? -32.277 6.625 35.848 1.00 79.62 636 SER A CA 1
ATOM 4926 C C . SER A 1 636 ? -31.379 7.860 35.905 1.00 79.62 636 SER A C 1
ATOM 4928 O O . SER A 1 636 ? -31.873 8.974 35.743 1.00 79.62 636 SER A O 1
ATOM 4930 N N . ASP A 1 637 ? -30.086 7.654 36.150 1.00 77.56 637 ASP A N 1
ATOM 4931 C CA . ASP A 1 637 ? -29.137 8.677 36.582 1.00 77.56 637 ASP A CA 1
ATOM 4932 C C . ASP A 1 637 ? -27.723 8.544 35.982 1.00 77.56 637 ASP A C 1
ATOM 4934 O O . ASP A 1 637 ? -26.980 9.524 35.951 1.00 77.56 637 ASP A O 1
ATOM 4938 N N . GLY A 1 638 ? -27.372 7.393 35.403 1.00 85.31 638 GLY A N 1
ATOM 4939 C CA . GLY A 1 638 ? -26.090 7.165 34.727 1.00 85.31 638 GLY A CA 1
ATOM 4940 C C . GLY A 1 638 ? -26.171 6.248 33.501 1.00 85.31 638 GLY A C 1
ATOM 4941 O O . GLY A 1 638 ? -27.252 5.935 32.990 1.00 85.31 638 GLY A O 1
ATOM 4942 N N . VAL A 1 639 ? -25.015 5.774 33.036 1.00 89.19 639 VAL A N 1
ATOM 4943 C CA . VAL A 1 639 ? -24.895 4.797 31.939 1.00 89.19 639 VAL A CA 1
ATOM 4944 C C . VAL A 1 639 ? -24.012 3.620 32.348 1.00 89.19 639 VAL A C 1
ATOM 4946 O O . VAL A 1 639 ? -22.975 3.797 32.986 1.00 89.19 639 VAL A O 1
ATOM 4949 N N . ILE A 1 640 ? -24.419 2.408 31.975 1.00 92.62 640 ILE A N 1
ATOM 4950 C CA . ILE A 1 640 ? -23.626 1.192 32.151 1.00 92.62 640 ILE A CA 1
ATOM 4951 C C . ILE A 1 640 ? -23.070 0.747 30.793 1.00 92.62 640 ILE A C 1
ATOM 4953 O O . ILE A 1 640 ? -23.794 0.674 29.796 1.00 92.62 640 ILE A O 1
ATOM 4957 N N . HIS A 1 641 ? -21.795 0.369 30.778 1.00 94.31 641 HIS A N 1
ATOM 4958 C CA . HIS A 1 641 ? -21.197 -0.428 29.707 1.00 94.31 641 HIS A CA 1
ATOM 4959 C C . HIS A 1 641 ? -20.654 -1.713 30.317 1.00 94.31 641 HIS A C 1
ATOM 4961 O O . HIS A 1 641 ? -20.082 -1.688 31.402 1.00 94.31 641 HIS A O 1
ATOM 4967 N N . THR A 1 642 ? -20.832 -2.842 29.645 1.00 93.69 642 THR A N 1
ATOM 4968 C CA . THR A 1 642 ? -20.378 -4.142 30.158 1.00 93.69 642 THR A CA 1
ATOM 4969 C C . THR A 1 642 ? -18.985 -4.478 29.643 1.00 93.69 642 THR A C 1
ATOM 4971 O O . THR A 1 642 ? -18.701 -4.244 28.467 1.00 93.69 642 THR A O 1
ATOM 4974 N N . VAL A 1 643 ? -18.129 -5.046 30.493 1.00 93.00 643 VAL A N 1
ATOM 4975 C CA . VAL A 1 643 ? -16.750 -5.434 30.146 1.00 93.00 643 VAL A CA 1
ATOM 4976 C C . VAL A 1 643 ? -16.476 -6.927 30.367 1.00 93.00 643 VAL A C 1
ATOM 4978 O O . VAL A 1 643 ? -17.142 -7.577 31.174 1.00 93.00 643 VAL A O 1
ATOM 4981 N N . ASP A 1 644 ? -15.517 -7.489 29.624 1.00 88.50 644 ASP A N 1
ATOM 4982 C CA . ASP A 1 644 ? -15.155 -8.921 29.661 1.00 88.50 644 ASP A CA 1
ATOM 4983 C C . ASP A 1 644 ? -14.088 -9.300 30.705 1.00 88.50 644 ASP A C 1
ATOM 4985 O O . ASP A 1 644 ? -13.808 -10.483 30.896 1.00 88.50 644 ASP A O 1
ATOM 4989 N N . LYS A 1 645 ? -13.506 -8.313 31.391 1.00 89.38 645 LYS A N 1
ATOM 4990 C CA . LYS A 1 645 ? -12.492 -8.475 32.442 1.00 89.38 645 LYS A CA 1
ATOM 4991 C C . LYS A 1 645 ? -12.755 -7.490 33.580 1.00 89.38 645 LYS A C 1
ATOM 4993 O O . LYS A 1 645 ? -13.335 -6.427 33.369 1.00 89.38 645 LYS A O 1
ATOM 4998 N N . VAL A 1 646 ? -12.269 -7.811 34.777 1.00 90.69 646 VAL A N 1
ATOM 4999 C CA . VAL A 1 646 ? -12.268 -6.876 35.912 1.00 90.69 646 VAL A CA 1
ATOM 5000 C C . VAL A 1 646 ? -11.154 -5.838 35.719 1.00 90.69 646 VAL A C 1
ATOM 5002 O O . VAL A 1 646 ? -10.001 -6.184 35.454 1.00 90.69 646 VAL A O 1
ATOM 5005 N N . LEU A 1 647 ? -11.507 -4.558 35.850 1.00 91.44 647 LEU A N 1
ATOM 5006 C CA . LEU A 1 647 ? -10.621 -3.402 35.726 1.00 91.44 647 LEU A CA 1
ATOM 5007 C C . LEU A 1 647 ? -9.809 -3.211 37.012 1.00 91.44 647 LEU A C 1
ATOM 5009 O O . LEU A 1 647 ? -10.262 -2.576 37.968 1.00 91.44 647 LEU A O 1
ATOM 5013 N N . VAL A 1 648 ? -8.582 -3.723 37.033 1.00 88.69 648 VAL A N 1
ATOM 5014 C CA . VAL A 1 648 ? -7.634 -3.498 38.135 1.00 88.69 648 VAL A CA 1
ATOM 5015 C C . VAL A 1 648 ? -7.027 -2.082 38.036 1.00 88.69 648 VAL A C 1
ATOM 5017 O O . VAL A 1 648 ? -6.712 -1.633 36.928 1.00 88.69 648 VAL A O 1
ATOM 5020 N N . PRO A 1 649 ? -6.858 -1.349 39.157 1.00 88.00 649 PRO A N 1
ATOM 5021 C CA . PRO A 1 649 ? -6.112 -0.092 39.192 1.00 88.00 649 PRO A CA 1
ATOM 5022 C C . PRO A 1 649 ? -4.688 -0.221 38.640 1.00 88.00 649 PRO A C 1
ATOM 5024 O O . PRO A 1 649 ? -3.909 -1.043 39.114 1.00 88.00 649 PRO A O 1
ATOM 5027 N N . VAL A 1 650 ? -4.324 0.638 37.688 1.00 88.44 650 VAL A N 1
ATOM 5028 C CA . VAL A 1 650 ? -2.971 0.675 37.114 1.00 88.44 650 VAL A CA 1
ATOM 5029 C C . VAL A 1 650 ? -2.093 1.633 37.924 1.00 88.44 650 VAL A C 1
ATOM 5031 O O . VAL A 1 650 ? -2.464 2.790 38.135 1.00 88.44 650 VAL A O 1
ATOM 5034 N N . THR A 1 651 ? -0.943 1.153 38.400 1.00 85.06 651 THR A N 1
ATOM 5035 C CA . THR A 1 651 ? -0.004 1.913 39.253 1.00 85.06 651 THR A CA 1
ATOM 5036 C C . THR A 1 651 ? 1.358 2.161 38.608 1.00 85.06 651 THR A C 1
ATOM 5038 O O . THR A 1 651 ? 1.956 3.201 38.863 1.00 85.06 651 THR A O 1
ATOM 5041 N N . HIS A 1 652 ? 1.820 1.243 37.759 1.00 89.56 652 HIS A N 1
ATOM 5042 C CA . HIS A 1 652 ? 3.161 1.227 37.171 1.00 89.56 652 HIS A CA 1
ATOM 5043 C C . HIS A 1 652 ? 3.206 1.834 35.768 1.00 89.56 652 HIS A C 1
ATOM 5045 O O . HIS A 1 652 ? 2.278 1.645 34.982 1.00 89.56 652 HIS A O 1
ATOM 5051 N N . SER A 1 653 ? 4.292 2.527 35.427 1.00 93.12 653 SER A N 1
ATOM 5052 C CA . SER A 1 653 ? 4.631 2.888 34.045 1.00 93.12 653 SER A CA 1
ATOM 5053 C C . SER A 1 653 ? 5.265 1.713 33.291 1.00 93.12 653 SER A C 1
ATOM 5055 O O . SER A 1 653 ? 5.668 0.713 33.887 1.00 93.12 653 SER A O 1
ATOM 5057 N N . LEU A 1 654 ? 5.399 1.838 31.968 1.00 95.75 654 LEU A N 1
ATOM 5058 C CA . LEU A 1 654 ? 6.116 0.871 31.131 1.00 95.75 654 LEU A CA 1
ATOM 5059 C C . LEU A 1 654 ? 7.568 0.691 31.588 1.00 95.75 654 LEU A C 1
ATOM 5061 O O . LEU A 1 654 ? 8.090 -0.420 31.536 1.00 95.75 654 LEU A O 1
ATOM 5065 N N . ALA A 1 655 ? 8.211 1.763 32.057 1.00 95.44 655 ALA A N 1
ATOM 5066 C CA . ALA A 1 655 ? 9.554 1.691 32.613 1.00 95.44 655 ALA A CA 1
ATOM 5067 C C . ALA A 1 655 ? 9.593 0.886 33.921 1.00 95.44 655 ALA A C 1
ATOM 5069 O O . ALA A 1 655 ? 10.477 0.047 34.065 1.00 95.44 655 ALA A O 1
ATOM 5070 N N . ASP A 1 656 ? 8.622 1.076 34.822 1.00 93.75 656 ASP A N 1
ATOM 5071 C CA . ASP A 1 656 ? 8.553 0.341 36.095 1.00 93.75 656 ASP A CA 1
ATOM 5072 C C . ASP A 1 656 ? 8.288 -1.159 35.870 1.00 93.75 656 ASP A C 1
ATOM 5074 O O . ASP A 1 656 ? 8.928 -2.002 36.496 1.00 93.75 656 ASP A O 1
ATOM 5078 N N . LEU A 1 657 ? 7.413 -1.512 34.917 1.00 93.81 657 LEU A N 1
ATOM 5079 C CA . LEU A 1 657 ? 7.201 -2.911 34.514 1.00 93.81 657 LEU A CA 1
ATOM 5080 C C . LEU A 1 657 ? 8.479 -3.551 33.941 1.00 93.81 657 LEU A C 1
ATOM 5082 O O . LEU A 1 657 ? 8.708 -4.744 34.116 1.00 93.81 657 LEU A O 1
ATOM 5086 N N . LEU A 1 658 ? 9.336 -2.771 33.276 1.00 96.12 658 LEU A N 1
ATOM 5087 C CA . LEU A 1 658 ? 10.619 -3.232 32.735 1.00 96.12 658 LEU A CA 1
ATOM 5088 C C . LEU A 1 658 ? 11.751 -3.308 33.783 1.00 96.12 658 LEU A C 1
ATOM 5090 O O . LEU A 1 658 ? 12.820 -3.831 33.462 1.00 96.12 658 LEU A O 1
ATOM 5094 N N . GLU A 1 659 ? 11.535 -2.852 35.023 1.00 94.38 659 GLU A N 1
ATOM 5095 C CA . GLU A 1 659 ? 12.462 -3.078 36.148 1.00 94.38 659 GLU A CA 1
ATOM 5096 C C . GLU A 1 659 ? 12.333 -4.495 36.755 1.00 94.38 659 GLU A C 1
ATOM 5098 O O . GLU A 1 659 ? 13.161 -4.890 37.583 1.00 94.38 659 GLU A O 1
ATOM 5103 N N . GLU A 1 660 ? 11.344 -5.306 36.343 1.00 91.50 660 GLU A N 1
ATOM 5104 C CA . GLU A 1 660 ? 11.254 -6.713 36.761 1.00 91.50 660 GLU A CA 1
ATOM 5105 C C . GLU A 1 660 ? 12.568 -7.459 36.456 1.00 91.50 660 GLU A C 1
ATOM 5107 O O . GLU A 1 660 ? 13.106 -7.413 35.345 1.00 91.50 660 GLU A O 1
ATOM 5112 N N . LYS A 1 661 ? 13.066 -8.252 37.420 1.00 94.56 661 LYS A N 1
ATOM 5113 C CA . LYS A 1 661 ? 14.336 -9.006 37.297 1.00 94.56 661 LYS A CA 1
ATOM 5114 C C . LYS A 1 661 ? 14.414 -9.836 36.002 1.00 94.56 661 LYS A C 1
ATOM 5116 O O . LYS A 1 661 ? 15.501 -9.978 35.428 1.00 94.56 661 LYS A O 1
ATOM 5121 N N . ARG A 1 662 ? 13.272 -10.346 35.520 1.00 95.62 662 ARG A N 1
ATOM 5122 C CA . ARG A 1 662 ? 13.147 -11.147 34.291 1.00 95.62 662 ARG A CA 1
ATOM 5123 C C . ARG A 1 662 ? 13.314 -10.365 32.981 1.00 95.62 662 ARG A C 1
ATOM 5125 O O . ARG A 1 662 ? 13.564 -11.007 31.969 1.00 95.62 662 ARG A O 1
ATOM 5132 N N . PHE A 1 663 ? 13.236 -9.033 32.995 1.00 96.94 663 PHE A N 1
ATOM 5133 C CA . PHE A 1 663 ? 13.466 -8.168 31.827 1.00 96.94 663 PHE A CA 1
ATOM 5134 C C . PHE A 1 663 ? 14.821 -7.451 31.848 1.00 96.94 663 PHE A C 1
ATOM 5136 O O . PHE A 1 663 ? 15.156 -6.767 30.883 1.00 96.94 663 PHE A O 1
ATOM 5143 N N . SER A 1 664 ? 15.627 -7.608 32.903 1.00 97.31 664 SER A N 1
ATOM 5144 C CA . SER A 1 664 ? 16.879 -6.854 33.103 1.00 97.31 664 SER A CA 1
ATOM 5145 C C . SER A 1 664 ? 17.839 -6.839 31.898 1.00 97.31 664 SER A C 1
ATOM 5147 O O . SER A 1 664 ? 18.467 -5.811 31.637 1.00 97.31 664 SER A O 1
ATOM 5149 N N . LYS A 1 665 ? 17.931 -7.924 31.115 1.00 96.56 665 LYS A N 1
ATOM 5150 C CA . LYS A 1 665 ? 18.736 -7.956 29.877 1.00 96.56 665 LYS A CA 1
ATOM 5151 C C . LYS A 1 665 ? 18.103 -7.158 28.733 1.00 96.56 665 LYS A C 1
ATOM 5153 O O . LYS A 1 665 ? 18.814 -6.442 28.033 1.00 96.56 665 LYS A O 1
ATOM 5158 N N . PHE A 1 666 ? 16.786 -7.248 28.556 1.00 97.06 666 PHE A N 1
ATOM 5159 C CA . PHE A 1 666 ? 16.051 -6.492 27.539 1.00 97.06 666 PHE A CA 1
ATOM 5160 C C . PHE A 1 666 ? 16.031 -4.993 27.861 1.00 97.06 666 PHE A C 1
ATOM 5162 O O . PHE A 1 666 ? 16.335 -4.175 26.996 1.00 97.06 666 PHE A O 1
ATOM 5169 N N . LYS A 1 667 ? 15.805 -4.636 29.131 1.00 97.25 667 LYS A N 1
ATOM 5170 C CA . LYS A 1 667 ? 15.954 -3.270 29.647 1.00 97.25 667 LYS A CA 1
ATOM 5171 C C . LYS A 1 667 ? 17.331 -2.695 29.307 1.00 97.25 667 LYS A C 1
ATOM 5173 O O . LYS A 1 667 ? 17.415 -1.626 28.712 1.00 97.25 667 LYS A O 1
ATOM 5178 N N . LYS A 1 668 ? 18.404 -3.439 29.597 1.00 96.56 668 LYS A N 1
ATOM 5179 C CA . LYS A 1 668 ? 19.772 -3.026 29.268 1.00 96.56 668 LYS A CA 1
ATOM 5180 C C . LYS A 1 668 ? 19.969 -2.791 27.761 1.00 96.56 668 LYS A C 1
ATOM 5182 O O . LYS A 1 668 ? 20.600 -1.808 27.384 1.00 96.56 668 LYS A O 1
ATOM 5187 N N . LEU A 1 669 ? 19.408 -3.642 26.895 1.00 95.62 669 LEU A N 1
ATOM 5188 C CA . LEU A 1 669 ? 19.438 -3.416 25.443 1.00 95.62 669 LEU A CA 1
ATOM 5189 C C . LEU A 1 669 ? 18.712 -2.116 25.051 1.00 95.62 669 LEU A C 1
ATOM 5191 O O . LEU A 1 669 ? 19.224 -1.364 24.220 1.00 95.62 669 LEU A O 1
ATOM 5195 N N . LEU A 1 670 ? 17.563 -1.810 25.664 1.00 96.62 670 LEU A N 1
ATOM 5196 C CA . LEU A 1 670 ? 16.852 -0.543 25.455 1.00 96.62 670 LEU A CA 1
ATOM 5197 C C . LEU A 1 670 ? 17.656 0.669 25.959 1.00 96.62 670 LEU A C 1
ATOM 5199 O O . LEU A 1 670 ? 17.665 1.702 25.290 1.00 96.62 670 LEU A O 1
ATOM 5203 N N . GLU A 1 671 ? 18.348 0.562 27.096 1.00 96.50 671 GLU A N 1
ATOM 5204 C CA . GLU A 1 671 ? 19.236 1.607 27.631 1.00 96.50 671 GLU A CA 1
ATOM 5205 C C . GLU A 1 671 ? 20.420 1.872 26.683 1.00 96.50 671 GLU A C 1
ATOM 5207 O O . GLU A 1 671 ? 20.628 3.010 26.261 1.00 96.50 671 GLU A O 1
ATOM 5212 N N . GLU A 1 672 ? 21.144 0.824 26.267 1.00 95.12 672 GLU A N 1
ATOM 5213 C CA . GLU A 1 672 ? 22.304 0.912 25.361 1.00 95.12 672 GLU A CA 1
ATOM 5214 C C . GLU A 1 672 ? 21.951 1.481 23.971 1.00 95.12 672 GLU A C 1
ATOM 5216 O O . GLU A 1 672 ? 22.819 2.027 23.291 1.00 95.12 672 GLU A O 1
ATOM 5221 N N . ASN A 1 673 ? 20.680 1.401 23.557 1.00 93.62 673 ASN A N 1
ATOM 5222 C CA . ASN A 1 673 ? 20.186 1.903 22.269 1.00 93.62 673 ASN A CA 1
ATOM 5223 C C . ASN A 1 673 ? 19.364 3.208 22.376 1.00 93.62 673 ASN A C 1
ATOM 5225 O O . ASN A 1 673 ? 18.838 3.679 21.362 1.00 93.62 673 ASN A O 1
ATOM 5229 N N . GLY A 1 674 ? 19.261 3.807 23.571 1.00 94.81 674 GLY A N 1
ATOM 5230 C CA . GLY A 1 674 ? 18.568 5.083 23.805 1.00 94.81 674 GLY A CA 1
ATOM 5231 C C . GLY A 1 674 ? 17.034 5.016 23.760 1.00 94.81 674 GLY A C 1
ATOM 5232 O O . GLY A 1 674 ? 16.382 6.039 23.561 1.00 94.81 674 GLY A O 1
ATOM 5233 N N . LEU A 1 675 ? 16.455 3.825 23.924 1.00 95.94 675 LEU A N 1
ATOM 5234 C CA . LEU A 1 675 ? 15.016 3.556 23.829 1.00 95.94 675 LEU A CA 1
ATOM 5235 C C . LEU A 1 675 ? 14.319 3.413 25.192 1.00 95.94 675 LEU A C 1
ATOM 5237 O O . LEU A 1 675 ? 13.095 3.462 25.237 1.00 95.94 675 LEU A O 1
ATOM 5241 N N . PHE A 1 676 ? 15.062 3.275 26.299 1.00 95.94 676 PHE A N 1
ATOM 5242 C CA . PHE A 1 676 ? 14.465 3.122 27.634 1.00 95.94 676 PHE A CA 1
ATOM 5243 C C . PHE A 1 676 ? 13.923 4.436 28.227 1.00 95.94 676 PHE A C 1
ATOM 5245 O O . PHE A 1 676 ? 12.792 4.472 28.700 1.00 95.94 676 PHE A O 1
ATOM 5252 N N . GLU A 1 677 ? 14.683 5.538 28.173 1.00 93.38 677 GLU A N 1
ATOM 5253 C CA . GLU A 1 677 ? 14.254 6.827 28.754 1.00 93.38 677 GLU A CA 1
ATOM 5254 C C . GLU A 1 677 ? 12.912 7.360 28.201 1.00 93.38 677 GLU A C 1
ATOM 5256 O O . GLU A 1 677 ? 12.094 7.815 29.002 1.00 93.38 677 GLU A O 1
ATOM 5261 N N . PRO A 1 678 ? 12.599 7.263 26.888 1.00 92.12 678 PRO A N 1
ATOM 5262 C CA . PRO A 1 678 ? 11.278 7.628 26.368 1.00 92.12 678 PRO A CA 1
ATOM 5263 C C . PRO A 1 678 ? 10.099 6.892 27.027 1.00 92.12 678 PRO A C 1
ATOM 5265 O O . PRO A 1 678 ? 9.019 7.472 27.124 1.00 92.12 678 PRO A O 1
ATOM 5268 N N . LEU A 1 679 ? 10.297 5.660 27.519 1.00 93.38 679 LEU A N 1
ATOM 5269 C CA . LEU A 1 679 ? 9.257 4.835 28.155 1.00 93.38 679 LEU A CA 1
ATOM 5270 C C . LEU A 1 679 ? 8.922 5.263 29.596 1.00 93.38 679 LEU A C 1
ATOM 5272 O O . LEU A 1 679 ? 7.980 4.733 30.184 1.00 93.38 679 LEU A O 1
ATOM 5276 N N . LYS A 1 680 ? 9.656 6.232 30.162 1.00 91.38 680 LYS A N 1
ATOM 5277 C CA . LYS A 1 680 ? 9.317 6.905 31.431 1.00 91.38 680 LYS A CA 1
ATOM 5278 C C . LYS A 1 680 ? 8.400 8.118 31.241 1.00 91.38 680 LYS A C 1
ATOM 5280 O O . LYS A 1 680 ? 7.895 8.661 32.218 1.00 91.38 680 LYS A O 1
ATOM 5285 N N . GLY A 1 681 ? 8.242 8.598 30.005 1.00 86.25 681 GLY A N 1
ATOM 5286 C CA . GLY A 1 681 ? 7.459 9.796 29.702 1.00 86.25 681 GLY A CA 1
ATOM 5287 C C . GLY A 1 681 ? 5.951 9.545 29.657 1.00 86.25 681 GLY A C 1
ATOM 5288 O O . GLY A 1 681 ? 5.487 8.410 29.625 1.00 86.25 681 GLY A O 1
ATOM 5289 N N . GLU A 1 682 ? 5.174 10.623 29.561 1.00 83.12 682 GLU A N 1
ATOM 5290 C CA . GLU A 1 682 ? 3.704 10.574 29.441 1.00 83.12 682 GLU A CA 1
ATOM 5291 C C . GLU A 1 682 ? 3.208 10.041 28.081 1.00 83.12 682 GLU A C 1
ATOM 5293 O O . GLU A 1 682 ? 2.012 9.814 27.896 1.00 83.12 682 GLU A O 1
ATOM 5298 N N . LYS A 1 683 ? 4.109 9.852 27.106 1.00 89.50 683 LYS A N 1
ATOM 5299 C CA . LYS A 1 683 ? 3.756 9.339 25.779 1.00 89.50 683 LYS A CA 1
ATOM 5300 C C . LYS A 1 683 ? 3.305 7.884 25.870 1.00 89.50 683 LYS A C 1
ATOM 5302 O O . LYS A 1 683 ? 4.003 7.049 26.432 1.00 89.50 683 LYS A O 1
ATOM 5307 N N . THR A 1 684 ? 2.158 7.614 25.256 1.00 92.75 684 THR A N 1
ATOM 5308 C CA . THR A 1 684 ? 1.572 6.278 25.153 1.00 92.75 684 THR A CA 1
ATOM 5309 C C . THR A 1 684 ? 2.414 5.360 24.254 1.00 92.75 684 THR A C 1
ATOM 5311 O O . THR A 1 684 ? 2.975 5.827 23.258 1.00 92.75 684 THR A O 1
ATOM 5314 N N . ALA A 1 685 ? 2.517 4.071 24.588 1.00 96.31 685 ALA A N 1
ATOM 5315 C CA . ALA A 1 685 ? 3.208 3.076 23.764 1.00 96.31 685 ALA A CA 1
ATOM 5316 C C . ALA A 1 685 ? 2.713 1.637 24.004 1.00 96.31 685 ALA A C 1
ATOM 5318 O O . ALA A 1 685 ? 2.153 1.313 25.052 1.00 96.31 685 ALA A O 1
ATOM 5319 N N . THR A 1 686 ? 2.995 0.748 23.052 1.00 97.56 686 THR A N 1
ATOM 5320 C CA . THR A 1 686 ? 2.971 -0.708 23.266 1.00 97.56 686 THR A CA 1
ATOM 5321 C C . THR A 1 686 ? 4.395 -1.232 23.255 1.00 97.56 686 THR A C 1
ATOM 5323 O O . THR A 1 686 ? 5.119 -0.949 22.304 1.00 97.56 686 THR A O 1
ATOM 5326 N N . VAL A 1 687 ? 4.790 -2.008 24.266 1.00 98.19 687 VAL A N 1
ATOM 5327 C CA . VAL A 1 687 ? 6.116 -2.645 24.333 1.00 98.19 687 VAL A CA 1
ATOM 5328 C C . VAL A 1 687 ? 5.973 -4.162 24.261 1.00 98.19 687 VAL A C 1
ATOM 5330 O O . VAL A 1 687 ? 5.330 -4.769 25.114 1.00 98.19 687 VAL A O 1
ATOM 5333 N N . PHE A 1 688 ? 6.620 -4.776 23.276 1.00 98.12 688 PHE A N 1
ATOM 5334 C CA . PHE A 1 688 ? 6.800 -6.221 23.175 1.00 98.12 688 PHE A CA 1
ATOM 5335 C C . PHE A 1 688 ? 8.106 -6.606 23.886 1.00 98.12 688 PHE A C 1
ATOM 5337 O O . PHE A 1 688 ? 9.199 -6.455 23.345 1.00 98.12 688 PHE A O 1
ATOM 5344 N N . ALA A 1 689 ? 8.007 -7.031 25.143 1.00 97.69 689 ALA A N 1
ATOM 5345 C CA . ALA A 1 689 ? 9.146 -7.290 26.014 1.00 97.69 689 ALA A CA 1
ATOM 5346 C C . ALA A 1 689 ? 9.654 -8.736 25.917 1.00 97.69 689 ALA A C 1
ATOM 5348 O O . ALA A 1 689 ? 8.878 -9.692 25.896 1.00 97.69 689 ALA A O 1
ATOM 5349 N N . LEU A 1 690 ? 10.978 -8.892 25.932 1.00 97.06 690 LEU A N 1
ATOM 5350 C CA . LEU A 1 690 ? 11.661 -10.187 25.945 1.00 97.06 690 LEU A CA 1
ATOM 5351 C C . LEU A 1 690 ? 12.160 -10.515 27.351 1.00 97.06 690 LEU A C 1
ATOM 5353 O O . LEU A 1 690 ? 12.809 -9.685 27.990 1.00 97.06 690 LEU A O 1
ATOM 5357 N N . THR A 1 691 ? 11.923 -11.740 27.821 1.00 96.75 691 THR A N 1
ATOM 5358 C CA . THR A 1 691 ? 12.550 -12.215 29.062 1.00 96.75 691 THR A CA 1
ATOM 5359 C C . THR A 1 691 ? 14.051 -12.453 28.861 1.00 96.75 691 THR A C 1
ATOM 5361 O O . THR A 1 691 ? 14.532 -12.622 27.738 1.00 96.75 691 THR A O 1
ATOM 5364 N N . ASN A 1 692 ? 14.811 -12.494 29.957 1.00 96.12 692 ASN A N 1
ATOM 5365 C CA . ASN A 1 692 ? 16.257 -12.730 29.944 1.00 96.12 692 ASN A CA 1
ATOM 5366 C C . ASN A 1 692 ? 16.655 -13.975 29.132 1.00 96.12 692 ASN A C 1
ATOM 5368 O O . ASN A 1 692 ? 17.657 -13.928 28.421 1.00 96.12 692 ASN A O 1
ATOM 5372 N N . ASP A 1 693 ? 15.865 -15.047 29.223 1.00 95.31 693 ASP A N 1
ATOM 5373 C CA . ASP A 1 693 ? 16.112 -16.308 28.518 1.00 95.31 693 ASP A CA 1
ATOM 5374 C C . ASP A 1 693 ? 15.947 -16.140 26.999 1.00 95.31 693 ASP A C 1
ATOM 5376 O O . ASP A 1 693 ? 16.740 -16.680 26.233 1.00 95.31 693 ASP A O 1
ATOM 5380 N N . GLN A 1 694 ? 14.979 -15.329 26.552 1.00 93.62 694 GLN A N 1
ATOM 5381 C CA . GLN A 1 694 ? 14.796 -15.015 25.130 1.00 93.62 694 GLN A CA 1
ATOM 5382 C C . GLN A 1 694 ? 15.889 -14.082 24.599 1.00 93.62 694 GLN A C 1
ATOM 5384 O O . GLN A 1 694 ? 16.326 -14.220 23.456 1.00 93.62 694 GLN A O 1
ATOM 5389 N N . VAL A 1 695 ? 16.392 -13.164 25.433 1.00 93.88 695 VAL A N 1
ATOM 5390 C CA . VAL A 1 695 ? 17.545 -12.322 25.075 1.00 93.88 695 VAL A CA 1
ATOM 5391 C C . VAL A 1 695 ? 18.827 -13.154 24.920 1.00 93.88 695 VAL A C 1
ATOM 5393 O O . VAL A 1 695 ? 19.642 -12.847 24.052 1.00 93.88 695 VAL A O 1
ATOM 5396 N N . ASP A 1 696 ? 18.997 -14.237 25.684 1.00 92.12 696 ASP A N 1
ATOM 5397 C CA . ASP A 1 696 ? 20.150 -15.142 25.548 1.00 92.12 696 ASP A CA 1
ATOM 5398 C C . ASP A 1 696 ? 20.146 -15.967 24.246 1.00 92.12 696 ASP A C 1
ATOM 5400 O O . ASP A 1 696 ? 21.197 -16.465 23.838 1.00 92.12 696 ASP A O 1
ATOM 5404 N N . LEU A 1 697 ? 19.003 -16.076 23.556 1.00 88.69 697 LEU A N 1
ATOM 5405 C CA . LEU A 1 697 ? 18.894 -16.710 22.233 1.00 88.69 697 LEU A CA 1
ATOM 5406 C C . LEU A 1 697 ? 19.301 -15.780 21.071 1.00 88.69 697 LEU A C 1
ATOM 5408 O O . LEU A 1 697 ? 19.240 -16.181 19.907 1.00 88.69 697 LEU A O 1
ATOM 5412 N N . LEU A 1 698 ? 19.722 -14.542 21.352 1.00 82.19 698 LEU A N 1
ATOM 5413 C CA . LEU A 1 698 ? 20.112 -13.565 20.336 1.00 82.19 698 LEU A CA 1
ATOM 5414 C C . LEU A 1 698 ? 21.324 -14.030 19.507 1.00 82.19 698 LEU A C 1
ATOM 5416 O O . LEU A 1 698 ? 22.469 -14.018 19.965 1.00 82.19 698 LEU A O 1
ATOM 5420 N N . GLU A 1 699 ? 21.097 -14.346 18.230 1.00 75.94 699 GLU A N 1
ATOM 5421 C CA . GLU A 1 699 ? 22.193 -14.654 17.307 1.00 75.94 699 GLU A CA 1
ATOM 5422 C C . GLU A 1 699 ? 23.110 -13.434 17.048 1.00 75.94 699 GLU A C 1
ATOM 5424 O O . GLU A 1 699 ? 22.611 -12.339 16.764 1.00 75.94 699 GLU A O 1
ATOM 5429 N N . PRO A 1 700 ? 24.451 -13.608 16.995 1.00 71.38 700 PRO A N 1
ATOM 5430 C CA . PRO A 1 700 ? 25.400 -12.510 16.770 1.00 71.38 700 PRO A CA 1
ATOM 5431 C C . PRO A 1 700 ? 25.195 -11.704 15.479 1.00 71.38 700 PRO A C 1
ATOM 5433 O O . PRO A 1 700 ? 25.682 -10.579 15.386 1.00 71.38 700 PRO A O 1
ATOM 5436 N N . LYS A 1 701 ? 24.498 -12.258 14.475 1.00 69.06 701 LYS A N 1
ATOM 5437 C CA . LYS A 1 701 ? 24.195 -11.563 13.212 1.00 69.06 701 LYS A CA 1
ATOM 5438 C C . LYS A 1 701 ? 23.256 -10.366 13.404 1.00 69.06 701 LYS A C 1
ATOM 5440 O O . LYS A 1 701 ? 23.379 -9.377 12.693 1.00 69.06 701 LYS A O 1
ATOM 5445 N N . HIS A 1 702 ? 22.375 -10.422 14.403 1.00 72.81 702 HIS A N 1
ATOM 5446 C CA . HIS A 1 702 ? 21.393 -9.373 14.685 1.00 72.81 702 HIS A CA 1
ATOM 5447 C C . HIS A 1 702 ? 21.986 -8.173 15.443 1.00 72.81 702 HIS A C 1
ATOM 5449 O O . HIS A 1 702 ? 21.391 -7.098 15.453 1.00 72.81 702 HIS A O 1
ATOM 5455 N N . ALA A 1 703 ? 23.176 -8.319 16.039 1.00 74.50 703 ALA A N 1
ATOM 5456 C CA . ALA A 1 703 ? 23.804 -7.277 16.853 1.00 74.50 703 ALA A CA 1
ATOM 5457 C C . ALA A 1 703 ? 24.053 -5.964 16.084 1.00 74.50 703 ALA A C 1
ATOM 5459 O O . ALA A 1 703 ? 23.941 -4.888 16.665 1.00 74.50 703 ALA A O 1
ATOM 5460 N N . MET A 1 704 ? 24.337 -6.034 14.776 1.00 78.06 704 MET A N 1
ATOM 5461 C CA . MET A 1 704 ? 24.580 -4.848 13.940 1.00 78.06 704 MET A CA 1
ATOM 5462 C C . MET A 1 704 ? 23.326 -3.976 13.748 1.00 78.06 704 MET A C 1
ATOM 5464 O O . MET A 1 704 ? 23.458 -2.769 13.566 1.00 78.06 704 MET A O 1
ATOM 5468 N N . CYS A 1 705 ? 22.127 -4.562 13.836 1.00 83.62 705 CYS A N 1
ATOM 5469 C CA . CYS A 1 705 ? 20.848 -3.862 13.675 1.00 83.62 705 CYS A CA 1
ATOM 5470 C C . CYS A 1 705 ? 19.981 -3.867 14.935 1.00 83.62 705 CYS A C 1
ATOM 5472 O O . CYS A 1 705 ? 18.763 -3.704 14.851 1.00 83.62 705 CYS A O 1
ATOM 5474 N N . MET A 1 706 ? 20.609 -4.003 16.107 1.00 88.06 706 MET A N 1
ATOM 5475 C CA . MET A 1 706 ? 19.916 -4.044 17.394 1.00 88.06 706 MET A CA 1
ATOM 5476 C C . MET A 1 706 ? 18.959 -2.858 17.582 1.00 88.06 706 MET A C 1
ATOM 5478 O O . MET A 1 706 ? 17.802 -3.068 17.925 1.00 88.06 706 MET A O 1
ATOM 5482 N N . GLN A 1 707 ? 19.377 -1.628 17.263 1.00 88.75 707 GLN A N 1
ATOM 5483 C CA . GLN A 1 707 ? 18.509 -0.454 17.395 1.00 88.75 707 GLN A CA 1
ATOM 5484 C C . GLN A 1 707 ? 17.248 -0.535 16.513 1.00 88.75 707 GLN A C 1
ATOM 5486 O O . GLN A 1 707 ? 16.165 -0.180 16.973 1.00 88.75 707 GLN A O 1
ATOM 5491 N N . THR A 1 708 ? 17.356 -1.030 15.275 1.00 89.94 708 THR A N 1
ATOM 5492 C CA . THR A 1 708 ? 16.205 -1.220 14.371 1.00 89.94 708 THR A CA 1
ATOM 5493 C C . THR A 1 708 ? 15.275 -2.317 14.884 1.00 89.94 708 THR A C 1
ATOM 5495 O O . THR A 1 708 ? 14.062 -2.136 14.901 1.00 89.94 708 THR A O 1
ATOM 5498 N N . ILE A 1 709 ? 15.840 -3.428 15.364 1.00 92.31 709 ILE A N 1
ATOM 5499 C CA . ILE A 1 709 ? 15.085 -4.542 15.953 1.00 92.31 709 ILE A CA 1
ATOM 5500 C C . ILE A 1 709 ? 14.329 -4.070 17.201 1.00 92.31 709 ILE A C 1
ATOM 5502 O O . ILE A 1 709 ? 13.126 -4.279 17.300 1.00 92.31 709 ILE A O 1
ATOM 5506 N N . LEU A 1 710 ? 14.984 -3.369 18.129 1.00 95.19 710 LEU A N 1
ATOM 5507 C CA . LEU A 1 710 ? 14.342 -2.859 19.347 1.00 95.19 710 LEU A CA 1
ATOM 5508 C C . LEU A 1 710 ? 13.269 -1.801 19.056 1.00 95.19 710 LEU A C 1
ATOM 5510 O O . LEU A 1 710 ? 12.250 -1.781 19.740 1.00 95.19 710 LEU A O 1
ATOM 5514 N N . ARG A 1 711 ? 13.442 -0.959 18.025 1.00 95.25 711 ARG A N 1
ATOM 5515 C CA . ARG A 1 711 ? 12.374 -0.053 17.562 1.00 95.25 711 ARG A CA 1
ATOM 5516 C C . ARG A 1 711 ? 11.143 -0.820 17.080 1.00 95.25 711 ARG A C 1
ATOM 5518 O O . ARG A 1 711 ? 10.045 -0.355 17.348 1.00 95.25 711 ARG A O 1
ATOM 5525 N N . HIS A 1 712 ? 11.322 -1.994 16.468 1.00 95.62 712 HIS A N 1
ATOM 5526 C CA . HIS A 1 712 ? 10.229 -2.875 16.036 1.00 95.62 712 HIS A CA 1
ATOM 5527 C C . HIS A 1 712 ? 9.441 -3.503 17.196 1.00 95.62 712 HIS A C 1
ATOM 5529 O O . HIS A 1 712 ? 8.272 -3.841 17.039 1.00 95.62 712 HIS A O 1
ATOM 5535 N N . HIS A 1 713 ? 10.043 -3.593 18.386 1.00 97.00 713 HIS A N 1
ATOM 5536 C CA . HIS A 1 713 ? 9.366 -4.057 19.602 1.00 97.00 713 HIS A CA 1
ATOM 5537 C C . HIS A 1 713 ? 8.538 -2.954 20.287 1.00 97.00 713 HIS A C 1
ATOM 5539 O O . HIS A 1 713 ? 7.976 -3.199 21.354 1.00 97.00 713 HIS A O 1
ATOM 5545 N N . ILE A 1 714 ? 8.466 -1.738 19.725 1.00 97.81 714 ILE A N 1
ATOM 5546 C CA . ILE A 1 714 ? 7.747 -0.610 20.326 1.00 97.81 714 ILE A CA 1
ATOM 5547 C C . ILE A 1 714 ? 6.812 0.039 19.295 1.00 97.81 714 ILE A C 1
ATOM 5549 O O . ILE A 1 714 ? 7.254 0.526 18.254 1.00 97.81 714 ILE A O 1
ATOM 5553 N N . LEU A 1 715 ? 5.515 0.096 19.611 1.00 96.56 715 LEU A N 1
ATOM 5554 C CA . LEU A 1 715 ? 4.511 0.846 18.844 1.00 96.56 715 LEU A CA 1
ATOM 5555 C C . LEU A 1 715 ? 4.203 2.180 19.551 1.00 96.56 715 LEU A C 1
ATOM 5557 O O . LEU A 1 715 ? 4.143 2.201 20.781 1.00 96.56 715 LEU A O 1
ATOM 5561 N N . PRO A 1 716 ? 3.924 3.277 18.823 1.00 94.25 716 PRO A N 1
ATOM 5562 C CA . PRO A 1 716 ? 3.621 4.595 19.401 1.00 94.25 716 PRO A CA 1
ATOM 5563 C C . PRO A 1 716 ? 2.180 4.748 19.943 1.00 94.25 716 PRO A C 1
ATOM 5565 O O . PRO A 1 716 ? 1.746 5.862 20.237 1.00 94.25 716 PRO A O 1
ATOM 5568 N N . HIS A 1 717 ? 1.422 3.651 20.039 1.00 91.50 717 HIS A N 1
ATOM 5569 C CA . HIS A 1 717 ? 0.011 3.597 20.445 1.00 91.50 717 HIS A CA 1
ATOM 5570 C C . HIS A 1 717 ? -0.243 2.369 21.332 1.00 91.50 717 HIS A C 1
ATOM 5572 O O . HIS A 1 717 ? 0.517 1.401 21.257 1.00 91.50 717 HIS A O 1
ATOM 5578 N N . THR A 1 718 ? -1.311 2.368 22.132 1.00 93.50 718 THR A N 1
ATOM 5579 C CA . THR A 1 718 ? -1.739 1.206 22.931 1.00 93.50 718 THR A CA 1
ATOM 5580 C C . THR A 1 718 ? -2.499 0.219 22.046 1.00 93.50 718 THR A C 1
ATOM 5582 O O . THR A 1 718 ? -3.535 0.558 21.477 1.00 93.50 718 THR A O 1
ATOM 5585 N N . VAL A 1 719 ? -1.999 -1.012 21.927 1.00 93.81 719 VAL A N 1
ATOM 5586 C CA . VAL A 1 719 ? -2.607 -2.076 21.119 1.00 93.81 719 VAL A CA 1
ATOM 5587 C C . VAL A 1 719 ? -2.854 -3.300 21.992 1.00 93.81 719 VAL A C 1
ATOM 5589 O O . VAL A 1 719 ? -1.949 -4.079 22.280 1.00 93.81 719 VAL A O 1
ATOM 5592 N N . CYS A 1 720 ? -4.099 -3.464 22.428 1.00 92.81 720 CYS A N 1
ATOM 5593 C CA . CYS A 1 720 ? -4.548 -4.577 23.263 1.00 92.81 720 CYS A CA 1
ATOM 5594 C C . CYS A 1 720 ? -4.730 -5.878 22.464 1.00 92.81 720 CYS A C 1
ATOM 5596 O O . CYS A 1 720 ? -5.187 -5.862 21.320 1.00 92.81 720 CYS A O 1
ATOM 5598 N N . SER A 1 721 ? -4.520 -7.032 23.101 1.00 91.12 721 SER A N 1
ATOM 5599 C CA . SER A 1 721 ? -4.747 -8.357 22.496 1.00 91.12 721 SER A CA 1
ATOM 5600 C C . SER A 1 721 ? -6.205 -8.581 22.064 1.00 91.12 721 SER A C 1
ATOM 5602 O O . SER A 1 721 ? -6.482 -9.314 21.109 1.00 91.12 721 SER A O 1
ATOM 5604 N N . ALA A 1 722 ? -7.145 -7.910 22.738 1.00 87.94 722 ALA A N 1
ATOM 5605 C CA . ALA A 1 722 ? -8.577 -7.937 22.450 1.00 87.94 722 ALA A CA 1
ATOM 5606 C C . ALA A 1 722 ? -8.958 -7.269 21.112 1.00 87.94 722 ALA A C 1
ATOM 5608 O O . ALA A 1 722 ? -10.042 -7.550 20.592 1.00 87.94 722 ALA A O 1
ATOM 5609 N N . ALA A 1 723 ? -8.076 -6.441 20.532 1.00 86.06 723 ALA A N 1
ATOM 5610 C CA . ALA A 1 723 ? -8.229 -5.915 19.173 1.00 86.06 723 ALA A CA 1
ATOM 5611 C C . ALA A 1 723 ? -8.091 -7.023 18.108 1.00 86.06 723 ALA A C 1
ATOM 5613 O O . ALA A 1 723 ? -8.705 -6.957 17.044 1.00 86.06 723 ALA A O 1
ATOM 5614 N N . VAL A 1 724 ? -7.334 -8.084 18.410 1.00 84.38 724 VAL A N 1
ATOM 5615 C CA . VAL A 1 724 ? -7.044 -9.199 17.498 1.00 84.38 724 VAL A CA 1
ATOM 5616 C C . VAL A 1 724 ? -8.137 -10.276 17.597 1.00 84.38 724 VAL A C 1
ATOM 5618 O O . VAL A 1 724 ? -7.907 -11.359 18.133 1.00 84.38 724 VAL A O 1
ATOM 5621 N N . ARG A 1 725 ? -9.368 -9.978 17.148 1.00 70.12 725 ARG A N 1
ATOM 5622 C CA . ARG A 1 725 ? -10.523 -10.898 17.309 1.00 70.12 725 ARG A CA 1
ATOM 5623 C C . ARG A 1 725 ? -10.633 -11.983 16.240 1.00 70.12 725 ARG A C 1
ATOM 5625 O O . ARG A 1 725 ? -10.897 -13.137 16.562 1.00 70.12 725 ARG A O 1
ATOM 5632 N N . SER A 1 726 ? -10.542 -11.598 14.968 1.00 54.78 726 SER A N 1
ATOM 5633 C CA . SER A 1 726 ? -10.879 -12.476 13.825 1.00 54.78 726 SER A CA 1
ATOM 5634 C C . SER A 1 726 ? -10.150 -12.104 12.530 1.00 54.78 726 SER A C 1
ATOM 5636 O O . SER A 1 726 ? -10.393 -12.691 11.480 1.00 54.78 726 SER A O 1
ATOM 5638 N N . SER A 1 727 ? -9.286 -11.095 12.586 1.00 59.62 727 SER A N 1
ATOM 5639 C CA . SER A 1 727 ? -8.550 -10.547 11.456 1.00 59.62 727 SER A CA 1
ATOM 5640 C C . SER A 1 727 ? -7.168 -10.107 11.921 1.00 59.62 727 SER A C 1
ATOM 5642 O O . SER A 1 727 ? -6.965 -9.753 13.084 1.00 59.62 727 SER A O 1
ATOM 5644 N N . ARG A 1 728 ? -6.212 -10.128 10.993 1.00 79.56 728 ARG A N 1
ATOM 5645 C CA . ARG A 1 728 ? -4.889 -9.545 11.194 1.00 79.56 728 ARG A CA 1
ATOM 5646 C C . ARG A 1 728 ? -5.016 -8.030 11.323 1.00 79.56 728 ARG A C 1
ATOM 5648 O O . ARG A 1 728 ? -5.483 -7.376 10.391 1.00 79.56 728 ARG A O 1
ATOM 5655 N N . ILE A 1 729 ? -4.565 -7.485 12.445 1.00 85.31 729 ILE A N 1
ATOM 5656 C CA . ILE A 1 729 ? -4.361 -6.045 12.615 1.00 85.31 729 ILE A CA 1
ATOM 5657 C C . ILE A 1 729 ? -2.912 -5.697 12.267 1.00 85.31 729 ILE A C 1
ATOM 5659 O O . ILE A 1 729 ? -2.026 -6.554 12.279 1.00 85.31 729 ILE A O 1
ATOM 5663 N N . SER A 1 730 ? -2.668 -4.442 11.903 1.00 89.25 730 SER A N 1
ATOM 5664 C CA . SER A 1 730 ? -1.328 -3.946 11.579 1.00 89.25 730 SER A CA 1
ATOM 5665 C C . SER A 1 730 ? -1.152 -2.550 12.161 1.00 89.25 730 SER A C 1
ATOM 5667 O O . SER A 1 730 ? -2.079 -1.746 12.097 1.00 89.25 730 SER A O 1
ATOM 5669 N N . SER A 1 731 ? 0.027 -2.272 12.707 1.00 90.50 731 SER A N 1
ATOM 5670 C CA . SER A 1 731 ? 0.438 -0.954 13.200 1.00 90.50 731 SER A CA 1
ATOM 5671 C C . SER A 1 731 ? 1.868 -0.687 12.751 1.00 90.50 731 SER A C 1
ATOM 5673 O O . SER A 1 731 ? 2.608 -1.623 12.457 1.00 90.50 731 SER A O 1
ATOM 5675 N N . THR A 1 732 ? 2.273 0.574 12.704 1.00 92.44 732 THR A N 1
ATOM 5676 C CA . THR A 1 732 ? 3.674 0.949 12.513 1.00 92.44 732 THR A CA 1
ATOM 5677 C C . THR A 1 732 ? 4.434 0.942 13.839 1.00 92.44 732 THR A C 1
ATOM 5679 O O . THR A 1 732 ? 3.864 1.220 14.898 1.00 92.44 732 THR A O 1
ATOM 5682 N N . ASP A 1 733 ? 5.720 0.608 13.772 1.00 93.94 733 ASP A N 1
ATOM 5683 C CA . ASP A 1 733 ? 6.676 0.725 14.873 1.00 93.94 733 ASP A CA 1
ATOM 5684 C C . ASP A 1 733 ? 7.275 2.145 14.984 1.00 93.94 733 ASP A C 1
ATOM 5686 O O . ASP A 1 733 ? 6.929 3.056 14.226 1.00 93.94 733 ASP A O 1
ATOM 5690 N N . LEU A 1 734 ? 8.228 2.349 15.903 1.00 92.06 734 LEU A N 1
ATOM 5691 C CA . LEU A 1 734 ? 8.965 3.619 16.030 1.00 92.06 734 LEU A CA 1
ATOM 5692 C C . LEU A 1 734 ? 9.832 3.998 14.808 1.00 92.06 734 LEU A C 1
ATOM 5694 O O . LEU A 1 734 ? 10.474 5.049 14.825 1.00 92.06 734 LEU A O 1
ATOM 5698 N N . ALA A 1 735 ? 9.955 3.148 13.795 1.00 85.12 735 ALA A N 1
ATOM 5699 C CA . ALA A 1 735 ? 10.718 3.360 12.564 1.00 85.12 735 ALA A CA 1
ATOM 5700 C C . ALA A 1 735 ? 9.843 3.213 11.297 1.00 85.12 735 ALA A C 1
ATOM 5702 O O . ALA A 1 735 ? 10.378 3.008 10.210 1.00 85.12 735 ALA A O 1
ATOM 5703 N N . GLU A 1 736 ? 8.517 3.329 11.448 1.00 85.75 736 GLU A N 1
ATOM 5704 C CA . GLU A 1 736 ? 7.502 3.240 10.388 1.00 85.75 736 GLU A CA 1
ATOM 5705 C C . GLU A 1 736 ? 7.447 1.889 9.636 1.00 85.75 736 GLU A C 1
ATOM 5707 O O . GLU A 1 736 ? 6.764 1.761 8.620 1.00 85.75 736 GLU A O 1
ATOM 5712 N N . ASN A 1 737 ? 8.086 0.834 10.158 1.00 86.88 737 ASN A N 1
ATOM 5713 C CA . ASN A 1 737 ? 7.907 -0.529 9.656 1.00 86.88 737 ASN A CA 1
ATOM 5714 C C . ASN A 1 737 ? 6.579 -1.103 10.167 1.00 86.88 737 ASN A C 1
ATOM 5716 O O . ASN A 1 737 ? 6.212 -0.921 11.328 1.00 86.88 737 ASN A O 1
ATOM 5720 N N . TRP A 1 738 ? 5.890 -1.869 9.323 1.00 89.69 738 TRP A N 1
ATOM 5721 C CA . TRP A 1 738 ? 4.676 -2.582 9.712 1.00 89.69 738 TRP A CA 1
ATOM 5722 C C . TRP A 1 738 ? 4.973 -3.759 10.644 1.00 89.69 738 TRP A C 1
ATOM 5724 O O . TRP A 1 738 ? 5.649 -4.702 10.240 1.00 89.69 738 TRP A O 1
ATOM 5734 N N . VAL A 1 739 ? 4.392 -3.715 11.841 1.00 92.94 739 VAL A N 1
ATOM 5735 C CA . VAL A 1 739 ? 4.199 -4.854 12.744 1.00 92.94 739 VAL A CA 1
ATOM 5736 C C . VAL A 1 739 ? 2.810 -5.427 12.493 1.00 92.94 739 VAL A C 1
ATOM 5738 O O . VAL A 1 739 ? 1.814 -4.695 12.443 1.00 92.94 739 VAL A O 1
ATOM 5741 N N . HIS A 1 740 ? 2.723 -6.744 12.356 1.00 91.31 740 HIS A N 1
ATOM 5742 C CA . HIS A 1 740 ? 1.466 -7.437 12.094 1.00 91.31 740 HIS A CA 1
ATOM 5743 C C . HIS A 1 740 ? 1.083 -8.357 13.245 1.00 91.31 740 HIS A C 1
ATOM 5745 O O . HIS A 1 740 ? 1.860 -9.238 13.593 1.00 91.31 740 HIS A O 1
ATOM 5751 N N . MET A 1 741 ? -0.135 -8.210 13.774 1.00 91.75 741 MET A N 1
ATOM 5752 C CA . MET A 1 741 ? -0.662 -9.058 14.848 1.00 91.75 741 MET A CA 1
ATOM 5753 C C . MET A 1 741 ? -1.853 -9.869 14.334 1.00 91.75 741 MET A C 1
ATOM 5755 O O . MET A 1 741 ? -2.820 -9.307 13.818 1.00 91.75 741 MET A O 1
ATOM 5759 N N . GLU A 1 742 ? -1.811 -11.187 14.485 1.00 91.00 742 GLU A N 1
ATOM 5760 C CA . GLU A 1 742 ? -2.880 -12.109 14.087 1.00 91.00 742 GLU A CA 1
ATOM 5761 C C . GLU A 1 742 ? -3.172 -13.113 15.207 1.00 91.00 742 GLU A C 1
ATOM 5763 O O . GLU A 1 742 ? -2.280 -13.463 15.974 1.00 91.00 742 GLU A O 1
ATOM 5768 N N . ARG A 1 743 ? -4.432 -13.543 15.353 1.00 88.94 743 ARG A N 1
ATOM 5769 C CA . ARG A 1 743 ? -4.816 -14.555 16.347 1.00 88.94 743 ARG A CA 1
ATOM 5770 C C . ARG A 1 743 ? -4.944 -15.906 15.651 1.00 88.94 743 ARG A C 1
ATOM 5772 O O . ARG A 1 743 ? -5.682 -16.018 14.673 1.00 88.94 743 ARG A O 1
ATOM 5779 N N . THR A 1 744 ? -4.206 -16.900 16.130 1.00 86.50 744 THR A N 1
ATOM 5780 C CA . THR A 1 744 ? -4.221 -18.275 15.613 1.00 86.50 744 THR A CA 1
ATOM 5781 C C . THR A 1 744 ? -5.467 -19.036 16.067 1.00 86.50 744 THR A C 1
ATOM 5783 O O . THR A 1 744 ? -6.187 -18.599 16.964 1.00 86.50 744 THR A O 1
ATOM 5786 N N . GLU A 1 745 ? -5.730 -20.196 15.455 1.00 82.12 745 GLU A N 1
ATOM 5787 C CA . GLU A 1 745 ? -6.896 -21.043 15.770 1.00 82.12 745 GLU A CA 1
ATOM 5788 C C . GLU A 1 745 ? -6.935 -21.509 17.238 1.00 82.12 745 GLU A C 1
ATOM 5790 O O . GLU A 1 745 ? -8.015 -21.705 17.790 1.00 82.12 745 GLU A O 1
ATOM 5795 N N . ASP A 1 746 ? -5.773 -21.635 17.891 1.00 80.94 746 ASP A N 1
ATOM 5796 C CA . ASP A 1 746 ? -5.649 -21.954 19.324 1.00 80.94 746 ASP A CA 1
ATOM 5797 C C . ASP A 1 746 ? -5.894 -20.749 20.259 1.00 80.94 746 ASP A C 1
ATOM 5799 O O . ASP A 1 746 ? -5.865 -20.890 21.481 1.00 80.94 746 ASP A O 1
ATOM 5803 N N . GLY A 1 747 ? -6.148 -19.564 19.697 1.00 80.31 747 GLY A N 1
ATOM 5804 C CA . GLY A 1 747 ? -6.383 -18.324 20.428 1.00 80.31 747 GLY A CA 1
ATOM 5805 C C . GLY A 1 747 ? -5.126 -17.509 20.752 1.00 80.31 747 GLY A C 1
ATOM 5806 O O . GLY A 1 747 ? -5.278 -16.399 21.264 1.00 80.31 747 GLY A O 1
ATOM 5807 N N . THR A 1 748 ? -3.917 -17.989 20.445 1.00 86.94 748 THR A N 1
ATOM 5808 C CA . THR A 1 748 ? -2.658 -17.257 20.688 1.00 86.94 748 THR A CA 1
ATOM 5809 C C . THR A 1 748 ? -2.532 -16.048 19.756 1.00 86.94 748 THR A C 1
ATOM 5811 O O . THR A 1 748 ? -2.909 -16.113 18.589 1.00 86.94 748 THR A O 1
ATOM 5814 N N . VAL A 1 749 ? -1.986 -14.928 20.242 1.00 91.81 749 VAL A N 1
ATOM 5815 C CA . VAL A 1 749 ? -1.632 -13.787 19.378 1.00 91.81 749 VAL A CA 1
ATOM 5816 C C . VAL A 1 749 ? -0.201 -13.965 18.873 1.00 91.81 749 VAL A C 1
ATOM 5818 O O . VAL A 1 749 ? 0.716 -14.200 19.657 1.00 91.81 749 VAL A O 1
ATOM 5821 N N . VAL A 1 750 ? -0.018 -13.847 17.561 1.00 93.31 750 VAL A N 1
ATOM 5822 C CA . VAL A 1 750 ? 1.257 -13.993 16.857 1.00 93.31 750 VAL A CA 1
ATOM 5823 C C . VAL A 1 750 ? 1.604 -12.687 16.148 1.00 93.31 750 VAL A C 1
ATOM 5825 O O . VAL A 1 750 ? 0.751 -12.044 15.538 1.00 93.31 750 VAL A O 1
ATOM 5828 N N . LEU A 1 751 ? 2.874 -12.315 16.244 1.00 93.12 751 LEU A N 1
ATOM 5829 C CA . LEU A 1 751 ? 3.522 -11.159 15.652 1.00 93.12 751 LEU A CA 1
ATOM 5830 C C . LEU A 1 751 ? 4.381 -11.618 14.470 1.00 93.12 751 LEU A C 1
ATOM 5832 O O . LEU A 1 751 ? 5.098 -12.621 14.551 1.00 93.12 751 LEU A O 1
ATOM 5836 N N . ASP A 1 752 ? 4.263 -10.910 13.349 1.00 88.31 752 ASP A N 1
ATOM 5837 C CA . ASP A 1 752 ? 5.056 -11.089 12.122 1.00 88.31 752 ASP A CA 1
ATOM 5838 C C . ASP A 1 752 ? 5.150 -12.539 11.600 1.00 88.31 752 ASP A C 1
ATOM 5840 O O . ASP A 1 752 ? 6.070 -12.907 10.864 1.00 88.31 752 ASP A O 1
ATOM 5844 N N . LYS A 1 753 ? 4.093 -13.318 11.886 1.00 81.69 753 LYS A N 1
ATOM 5845 C CA . LYS A 1 753 ? 3.851 -14.742 11.570 1.00 81.69 753 LYS A CA 1
ATOM 5846 C C . LYS A 1 753 ? 4.587 -15.775 12.431 1.00 81.69 753 LYS A C 1
ATOM 5848 O O . LYS A 1 753 ? 4.305 -16.962 12.270 1.00 81.69 753 LYS A O 1
ATOM 5853 N N . ASN A 1 754 ? 5.542 -15.392 13.281 1.00 86.62 754 ASN A N 1
ATOM 5854 C CA . ASN A 1 754 ? 6.404 -16.372 13.961 1.00 86.62 754 ASN A CA 1
ATOM 5855 C C . ASN A 1 754 ? 6.746 -16.086 15.429 1.00 86.62 754 ASN A C 1
ATOM 5857 O O . ASN A 1 754 ? 7.207 -17.011 16.090 1.00 86.62 754 ASN A O 1
ATOM 5861 N N . VAL A 1 755 ? 6.535 -14.870 15.934 1.00 94.12 755 VAL A N 1
ATOM 5862 C CA . VAL A 1 755 ? 6.791 -14.514 17.340 1.00 94.12 755 VAL A CA 1
ATOM 5863 C C . VAL A 1 755 ? 5.472 -14.560 18.104 1.00 94.12 755 VAL A C 1
ATOM 5865 O O . VAL A 1 755 ? 4.521 -13.891 17.722 1.00 94.12 755 VAL A O 1
ATOM 5868 N N . LYS A 1 756 ? 5.360 -15.345 19.171 1.00 94.75 756 LYS A N 1
ATOM 5869 C CA . LYS A 1 756 ? 4.124 -15.472 19.954 1.00 94.75 756 LYS A CA 1
ATOM 5870 C C . LYS A 1 756 ? 4.123 -14.512 21.132 1.00 94.75 756 LYS A C 1
ATOM 5872 O O . LYS A 1 756 ? 5.129 -14.360 21.819 1.00 94.75 756 LYS A O 1
ATOM 5877 N N . VAL A 1 757 ? 2.960 -13.934 21.417 1.00 95.00 757 VAL A N 1
ATOM 5878 C CA . VAL A 1 757 ? 2.691 -13.251 22.684 1.00 95.00 757 VAL A CA 1
ATOM 5879 C C . VAL A 1 757 ? 2.399 -14.313 23.746 1.00 95.00 757 VAL A C 1
ATOM 5881 O O . VAL A 1 757 ? 1.389 -15.012 23.662 1.00 95.00 757 VAL A O 1
ATOM 5884 N N . THR A 1 758 ? 3.286 -14.452 24.732 1.00 93.50 758 THR A N 1
ATOM 5885 C CA . THR A 1 758 ? 3.167 -15.428 25.831 1.00 93.50 758 THR A CA 1
ATOM 5886 C C . THR A 1 758 ? 2.365 -14.886 27.009 1.00 93.50 758 THR A C 1
ATOM 5888 O O . THR A 1 758 ? 1.658 -15.639 27.671 1.00 93.50 758 THR A O 1
ATOM 5891 N N . GLU A 1 759 ? 2.447 -13.578 27.256 1.00 91.44 759 GLU A N 1
ATOM 5892 C CA . GLU A 1 759 ? 1.614 -12.854 28.220 1.00 91.44 759 GLU A CA 1
ATOM 5893 C C . GLU A 1 759 ? 1.138 -11.563 27.564 1.00 91.44 759 GLU A C 1
ATOM 5895 O O . GLU A 1 759 ? 1.943 -10.809 27.021 1.00 91.44 759 GLU A O 1
ATOM 5900 N N . SER A 1 760 ? -0.159 -11.290 27.623 1.00 91.25 760 SER A N 1
ATOM 5901 C CA . SER A 1 760 ? -0.759 -10.121 26.984 1.00 91.25 760 SER A CA 1
ATOM 5902 C C . SER A 1 760 ? -1.357 -9.149 27.990 1.00 91.25 760 SER A C 1
ATOM 5904 O O . SER A 1 760 ? -1.798 -9.554 29.062 1.00 91.25 760 SER A O 1
ATOM 5906 N N . ASP A 1 761 ? -1.503 -7.895 27.571 1.00 92.44 761 ASP A N 1
ATOM 5907 C CA . ASP A 1 761 ? -2.307 -6.871 28.242 1.00 92.44 761 ASP A CA 1
ATOM 5908 C C . ASP A 1 761 ? -1.794 -6.459 29.643 1.00 92.44 761 ASP A C 1
ATOM 5910 O O . ASP A 1 761 ? -2.594 -6.084 30.505 1.00 92.44 761 ASP A O 1
ATOM 5914 N N . LYS A 1 762 ? -0.470 -6.467 29.895 1.00 92.94 762 LYS A N 1
ATOM 5915 C CA . LYS A 1 762 ? 0.092 -5.868 31.123 1.00 92.94 762 LYS A CA 1
ATOM 5916 C C . LYS A 1 762 ? -0.010 -4.344 31.039 1.00 92.94 762 LYS A C 1
ATOM 5918 O O . LYS A 1 762 ? 0.844 -3.673 30.464 1.00 92.94 762 LYS A O 1
ATOM 5923 N N . MET A 1 763 ? -1.099 -3.802 31.572 1.00 92.19 763 MET A N 1
ATOM 5924 C CA . MET A 1 763 ? -1.400 -2.372 31.517 1.00 92.19 763 MET A CA 1
ATOM 5925 C C . MET A 1 763 ? -0.409 -1.519 32.309 1.00 92.19 763 MET A C 1
ATOM 5927 O O . MET A 1 763 ? -0.064 -1.840 33.445 1.00 92.19 763 MET A O 1
ATOM 5931 N N . ALA A 1 764 ? -0.040 -0.380 31.724 1.00 92.19 764 ALA A N 1
ATOM 5932 C CA . ALA A 1 764 ? 0.803 0.642 32.325 1.00 92.19 764 ALA A CA 1
ATOM 5933 C C . ALA A 1 764 ? 0.133 2.028 32.295 1.00 92.19 764 ALA A C 1
ATOM 5935 O O . ALA A 1 764 ? -0.725 2.325 31.455 1.00 92.19 764 ALA A O 1
ATOM 5936 N N . THR A 1 765 ? 0.546 2.922 33.194 1.00 91.25 765 THR A N 1
ATOM 5937 C CA . THR A 1 765 ? 0.037 4.303 33.275 1.00 91.25 765 THR A CA 1
ATOM 5938 C C . THR A 1 765 ? 0.236 5.064 31.963 1.00 91.25 765 THR A C 1
ATOM 5940 O O . THR A 1 765 ? -0.609 5.880 31.601 1.00 91.25 765 THR A O 1
ATOM 5943 N N . ASN A 1 766 ? 1.266 4.714 31.189 1.00 92.38 766 ASN A N 1
ATOM 5944 C CA . ASN A 1 766 ? 1.608 5.258 29.874 1.00 92.38 766 ASN A CA 1
ATOM 5945 C C . ASN A 1 766 ? 1.595 4.211 28.734 1.00 92.38 766 ASN A C 1
ATOM 5947 O O . ASN A 1 766 ? 2.298 4.389 27.744 1.00 92.38 766 ASN A O 1
ATOM 5951 N N . GLY A 1 767 ? 0.811 3.128 28.826 1.00 94.75 767 GLY A N 1
ATOM 5952 C CA . GLY A 1 767 ? 0.640 2.212 27.689 1.00 94.75 767 GLY A CA 1
ATOM 5953 C C . GLY A 1 767 ? 0.256 0.779 28.050 1.00 94.75 767 GLY A C 1
ATOM 5954 O O . GLY A 1 767 ? -0.465 0.546 29.021 1.00 94.75 767 GLY A O 1
ATOM 5955 N N . VAL A 1 768 ? 0.754 -0.184 27.271 1.00 95.75 768 VAL A N 1
ATOM 5956 C CA . VAL A 1 768 ? 0.603 -1.629 27.519 1.00 95.75 768 VAL A CA 1
ATOM 5957 C C . VAL A 1 768 ? 1.888 -2.395 27.190 1.00 95.75 768 VAL A C 1
ATOM 5959 O O . VAL A 1 768 ? 2.582 -2.090 26.221 1.00 95.75 768 VAL A O 1
ATOM 5962 N N . LEU A 1 769 ? 2.208 -3.403 27.996 1.00 97.75 769 LEU A N 1
ATOM 5963 C CA . LEU A 1 769 ? 3.305 -4.335 27.766 1.00 97.75 769 LEU A CA 1
ATOM 5964 C C . LEU A 1 769 ? 2.748 -5.729 27.441 1.00 97.75 769 LEU A C 1
ATOM 5966 O O . LEU A 1 769 ? 1.830 -6.226 28.096 1.00 97.75 769 LEU A O 1
ATOM 5970 N N . HIS A 1 770 ? 3.335 -6.371 26.437 1.00 96.75 770 HIS A N 1
ATOM 5971 C CA . HIS A 1 770 ? 3.114 -7.776 26.092 1.00 96.75 770 HIS A CA 1
ATOM 5972 C C . HIS A 1 770 ? 4.455 -8.500 26.156 1.00 96.75 770 HIS A C 1
ATOM 5974 O O . HIS A 1 770 ? 5.466 -7.942 25.743 1.00 96.75 770 HIS A O 1
ATOM 5980 N N . VAL A 1 771 ? 4.488 -9.733 26.646 1.00 97.44 771 VAL A N 1
ATOM 5981 C CA . VAL A 1 771 ? 5.700 -10.564 26.660 1.00 97.44 771 VAL A CA 1
ATOM 5982 C C . VAL A 1 771 ? 5.705 -11.462 25.438 1.00 97.44 771 VAL A C 1
ATOM 5984 O O . VAL A 1 771 ? 4.665 -12.022 25.089 1.00 97.44 771 VAL A O 1
ATOM 5987 N N . VAL A 1 772 ? 6.862 -11.595 24.793 1.00 96.50 772 VAL A N 1
ATOM 5988 C CA . VAL A 1 772 ? 7.018 -12.347 23.543 1.00 96.50 772 VAL A CA 1
ATOM 5989 C C . VAL A 1 772 ? 8.105 -13.421 23.623 1.00 96.50 772 VAL A C 1
ATOM 5991 O O . VAL A 1 772 ? 9.073 -13.289 24.374 1.00 96.50 772 VAL A O 1
ATOM 5994 N N . ASP A 1 773 ? 7.951 -14.492 22.839 1.00 94.44 773 ASP A N 1
ATOM 5995 C CA . ASP A 1 773 ? 8.858 -15.654 22.813 1.00 94.44 773 ASP A CA 1
ATOM 5996 C C . ASP A 1 773 ? 10.049 -15.539 21.842 1.00 94.44 773 ASP A C 1
ATOM 5998 O O . ASP A 1 773 ? 10.771 -16.513 21.640 1.00 94.44 773 ASP A O 1
ATOM 6002 N N . GLY A 1 774 ? 10.289 -14.368 21.247 1.00 92.75 774 GLY A N 1
ATOM 6003 C CA . GLY A 1 774 ? 11.408 -14.170 20.329 1.00 92.75 774 GLY A CA 1
ATOM 6004 C C . GLY A 1 774 ? 11.502 -12.756 19.762 1.00 92.75 774 GLY A C 1
ATOM 6005 O O . GLY A 1 774 ? 10.549 -11.983 19.808 1.00 92.75 774 GLY A O 1
ATOM 6006 N N . PHE A 1 775 ? 12.675 -12.408 19.225 1.00 91.88 775 PHE A N 1
ATOM 6007 C CA . PHE A 1 775 ? 12.903 -11.087 18.639 1.00 91.88 775 PHE A CA 1
ATOM 6008 C C . PHE A 1 775 ? 12.052 -10.873 17.379 1.00 91.88 775 PHE A C 1
ATOM 6010 O O . PHE A 1 775 ? 12.178 -11.604 16.394 1.00 91.88 775 PHE A O 1
ATOM 6017 N N . MET A 1 776 ? 11.263 -9.801 17.371 1.00 92.25 776 MET A N 1
ATOM 6018 C CA . MET A 1 776 ? 10.606 -9.261 16.182 1.00 92.25 776 MET A CA 1
ATOM 6019 C C . MET A 1 776 ? 11.658 -8.623 15.262 1.00 92.25 776 MET A C 1
ATOM 6021 O O . MET A 1 776 ? 12.162 -7.533 15.537 1.00 92.25 776 MET A O 1
ATOM 6025 N N . VAL A 1 777 ? 12.038 -9.314 14.182 1.00 88.56 777 VAL A N 1
ATOM 6026 C CA . VAL A 1 777 ? 13.064 -8.843 13.232 1.00 88.56 777 VAL A CA 1
ATOM 6027 C C . VAL A 1 777 ? 12.396 -8.288 11.962 1.00 88.56 777 VAL A C 1
ATOM 6029 O O . VAL A 1 777 ? 11.973 -9.080 11.103 1.00 88.56 777 VAL A O 1
ATOM 6032 N N . PRO A 1 778 ? 12.333 -6.949 11.787 1.00 88.12 778 PRO A N 1
ATOM 6033 C CA . PRO A 1 778 ? 11.743 -6.349 10.595 1.00 88.12 778 PRO A CA 1
ATOM 6034 C C . PRO A 1 778 ? 12.536 -6.738 9.345 1.00 88.12 778 PRO A C 1
ATOM 6036 O O . PRO A 1 778 ? 13.719 -7.083 9.412 1.00 88.12 778 PRO A O 1
ATOM 6039 N N . SER A 1 779 ? 11.907 -6.640 8.172 1.00 81.75 779 SER A N 1
ATOM 6040 C CA . SER A 1 779 ? 12.580 -6.878 6.883 1.00 81.75 779 SER A CA 1
ATOM 6041 C C . SER A 1 779 ? 13.852 -6.037 6.726 1.00 81.75 779 SER A C 1
ATOM 6043 O O . SER A 1 779 ? 14.870 -6.556 6.278 1.00 81.75 779 SER A O 1
ATOM 6045 N N . SER A 1 780 ? 13.820 -4.788 7.195 1.00 82.06 780 SER A N 1
ATOM 6046 C CA . SER A 1 780 ? 14.933 -3.832 7.194 1.00 82.06 780 SER A CA 1
ATOM 6047 C C . SER A 1 780 ? 16.127 -4.210 8.084 1.00 82.06 780 SER A C 1
ATOM 6049 O O . SER A 1 780 ? 17.207 -3.659 7.892 1.00 82.06 780 SER A O 1
ATOM 6051 N N . ALA A 1 781 ? 15.981 -5.157 9.018 1.00 86.31 781 ALA A N 1
ATOM 6052 C CA . ALA A 1 781 ? 17.057 -5.611 9.907 1.00 86.31 781 ALA A CA 1
ATOM 6053 C C . ALA A 1 781 ? 17.660 -6.979 9.523 1.00 86.31 781 ALA A C 1
ATOM 6055 O O . ALA A 1 781 ? 18.492 -7.512 10.259 1.00 86.31 781 ALA A O 1
ATOM 6056 N N . ARG A 1 782 ? 17.261 -7.565 8.386 1.00 85.81 782 ARG A N 1
ATOM 6057 C CA . ARG A 1 782 ? 17.766 -8.869 7.915 1.00 85.81 782 ARG A CA 1
ATOM 6058 C C . ARG A 1 782 ? 19.167 -8.745 7.323 1.00 85.81 782 ARG A C 1
ATOM 6060 O O . ARG A 1 782 ? 19.503 -7.717 6.738 1.00 85.81 782 ARG A O 1
ATOM 6067 N N . SER A 1 783 ? 19.987 -9.790 7.443 1.00 88.44 783 SER A N 1
ATOM 6068 C CA . SER A 1 783 ? 21.266 -9.834 6.725 1.00 88.44 783 SER A CA 1
ATOM 6069 C C . SER A 1 783 ? 21.030 -9.930 5.212 1.00 88.44 783 SER A C 1
ATOM 6071 O O . SER A 1 783 ? 19.956 -10.344 4.759 1.00 88.44 783 SER A O 1
ATOM 6073 N N . ALA A 1 784 ? 22.038 -9.579 4.413 1.00 89.94 784 ALA A N 1
ATOM 6074 C CA . ALA A 1 784 ? 21.950 -9.747 2.967 1.00 89.94 784 ALA A CA 1
ATOM 6075 C C . ALA A 1 784 ? 21.804 -11.228 2.599 1.00 89.94 784 ALA A C 1
ATOM 6077 O O . ALA A 1 784 ? 21.002 -11.583 1.737 1.00 89.94 784 ALA A O 1
ATOM 6078 N N . THR A 1 785 ? 22.533 -12.104 3.293 1.00 90.69 785 THR A N 1
ATOM 6079 C CA . THR A 1 785 ? 22.447 -13.556 3.102 1.00 90.69 785 THR A CA 1
ATOM 6080 C C . THR A 1 785 ? 21.059 -14.125 3.418 1.00 90.69 785 THR A C 1
ATOM 6082 O O . THR A 1 785 ? 20.552 -14.931 2.635 1.00 90.69 785 THR A O 1
ATOM 6085 N N . ASP A 1 786 ? 20.402 -13.666 4.489 1.00 88.31 786 ASP A N 1
ATOM 6086 C CA . ASP A 1 786 ? 19.039 -14.079 4.845 1.00 88.31 786 ASP A CA 1
ATOM 6087 C C . ASP A 1 786 ? 18.014 -13.573 3.809 1.00 88.31 786 ASP A C 1
ATOM 6089 O O . ASP A 1 786 ? 17.109 -14.318 3.423 1.00 88.31 786 ASP A O 1
ATOM 6093 N N . LEU A 1 787 ? 18.169 -12.342 3.296 1.00 90.06 787 LEU A N 1
ATOM 6094 C CA . LEU A 1 787 ? 17.307 -11.811 2.231 1.00 90.06 787 LEU A CA 1
ATOM 6095 C C . LEU A 1 787 ? 17.457 -12.606 0.923 1.00 90.06 787 LEU A C 1
ATOM 6097 O O . LEU A 1 787 ? 16.452 -12.948 0.294 1.00 90.06 787 LEU A O 1
ATOM 6101 N N . LEU A 1 788 ? 18.686 -12.940 0.515 1.00 92.69 788 LEU A N 1
ATOM 6102 C CA . LEU A 1 788 ? 18.946 -13.768 -0.672 1.00 92.69 788 LEU A CA 1
ATOM 6103 C C . LEU A 1 788 ? 18.291 -15.150 -0.547 1.00 92.69 788 LEU A C 1
ATOM 6105 O O . LEU A 1 788 ? 17.649 -15.620 -1.488 1.00 92.69 788 LEU A O 1
ATOM 6109 N N . GLN A 1 789 ? 18.388 -15.773 0.631 1.00 90.94 789 GLN A N 1
ATOM 6110 C CA . GLN A 1 789 ? 17.768 -17.068 0.909 1.00 90.94 789 GLN A CA 1
ATOM 6111 C C . GLN A 1 789 ? 16.233 -17.005 0.834 1.00 90.94 789 GLN A C 1
ATOM 6113 O O . GLN A 1 789 ? 15.613 -17.912 0.282 1.00 90.94 789 GLN A O 1
ATOM 6118 N N . GLN A 1 790 ? 15.615 -15.937 1.351 1.00 86.81 790 GLN A N 1
ATOM 6119 C CA . GLN A 1 790 ? 14.157 -15.735 1.328 1.00 86.81 790 GLN A CA 1
ATOM 6120 C C . GLN A 1 790 ? 13.611 -15.350 -0.055 1.00 86.81 790 GLN A C 1
ATOM 6122 O O . GLN A 1 790 ? 12.460 -15.647 -0.369 1.00 86.81 790 GLN A O 1
ATOM 6127 N N . THR A 1 791 ? 14.421 -14.691 -0.887 1.00 89.00 791 THR A N 1
ATOM 6128 C CA . THR A 1 791 ? 14.052 -14.268 -2.251 1.00 89.00 791 THR A CA 1
ATOM 6129 C C . THR A 1 791 ? 14.384 -15.310 -3.327 1.00 89.00 791 THR A C 1
ATOM 6131 O O . THR A 1 791 ? 14.176 -15.046 -4.509 1.00 89.00 791 THR A O 1
ATOM 6134 N N . ASN A 1 792 ? 14.833 -16.506 -2.924 1.00 90.44 792 ASN A N 1
ATOM 6135 C CA . ASN A 1 792 ? 15.257 -17.617 -3.786 1.00 90.44 792 ASN A CA 1
ATOM 6136 C C . ASN A 1 792 ? 16.482 -17.325 -4.684 1.00 90.44 792 ASN A C 1
ATOM 6138 O O . ASN A 1 792 ? 16.654 -17.983 -5.706 1.00 90.44 792 ASN A O 1
ATOM 6142 N N . HIS A 1 793 ? 17.378 -16.416 -4.282 1.00 94.56 793 HIS A N 1
ATOM 6143 C CA . HIS A 1 793 ? 18.664 -16.154 -4.957 1.00 94.56 793 HIS A CA 1
ATOM 6144 C C . HIS A 1 793 ? 19.770 -17.121 -4.500 1.00 94.56 793 HIS A C 1
ATOM 6146 O O . HIS A 1 793 ? 20.859 -16.736 -4.061 1.00 94.56 793 HIS A O 1
ATOM 6152 N N . THR A 1 794 ? 19.449 -18.413 -4.522 1.00 95.12 794 THR A N 1
ATOM 6153 C CA . THR A 1 794 ? 20.268 -19.468 -3.913 1.00 95.12 794 THR A CA 1
ATOM 6154 C C . THR A 1 794 ? 21.569 -19.745 -4.664 1.00 95.12 794 THR A C 1
ATOM 6156 O O . THR A 1 794 ? 22.591 -19.998 -4.022 1.00 95.12 794 THR A O 1
ATOM 6159 N N . ARG A 1 795 ? 21.575 -19.646 -6.000 1.00 96.06 795 ARG A N 1
ATOM 6160 C CA . ARG A 1 795 ? 22.789 -19.806 -6.815 1.00 96.06 795 ARG A CA 1
ATOM 6161 C C . ARG A 1 795 ? 23.745 -18.638 -6.573 1.00 96.06 795 ARG A C 1
ATOM 6163 O O . ARG A 1 795 ? 24.932 -18.862 -6.343 1.00 96.06 795 ARG A O 1
ATOM 6170 N N . PHE A 1 796 ? 23.241 -17.400 -6.527 1.00 96.31 796 PHE A N 1
ATOM 6171 C CA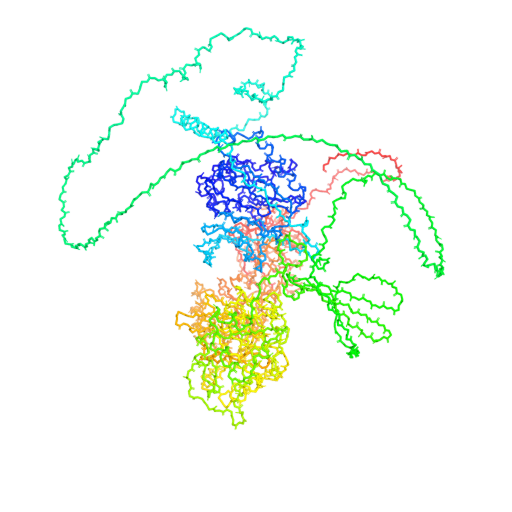 . PHE A 1 796 ? 24.081 -16.239 -6.206 1.00 96.31 796 PHE A CA 1
ATOM 6172 C C . PHE A 1 796 ? 24.656 -16.310 -4.781 1.00 96.31 796 PHE A C 1
ATOM 6174 O O . PHE A 1 796 ? 25.846 -16.067 -4.572 1.00 96.31 796 PHE A O 1
ATOM 6181 N N . LEU A 1 797 ? 23.851 -16.740 -3.802 1.00 95.94 797 LEU A N 1
ATOM 6182 C CA . LEU A 1 797 ? 24.304 -16.970 -2.426 1.00 95.94 797 LEU A CA 1
ATOM 6183 C C . LEU A 1 797 ? 25.416 -18.036 -2.334 1.00 95.94 797 LEU A C 1
ATOM 6185 O O . LEU A 1 797 ? 26.344 -17.886 -1.534 1.00 95.94 797 LEU A O 1
ATOM 6189 N N . ALA A 1 798 ? 25.358 -19.084 -3.163 1.00 95.81 798 ALA A N 1
ATOM 6190 C CA . ALA A 1 798 ? 26.409 -20.098 -3.264 1.00 95.81 798 ALA A CA 1
ATOM 6191 C C . ALA A 1 798 ? 27.698 -19.559 -3.918 1.00 95.81 798 ALA A C 1
ATOM 6193 O O . ALA A 1 798 ? 28.797 -19.951 -3.526 1.00 95.81 798 ALA A O 1
ATOM 6194 N N . LEU A 1 799 ? 27.601 -18.614 -4.859 1.00 96.69 799 LEU A N 1
ATOM 6195 C CA . LEU A 1 799 ? 28.768 -17.946 -5.449 1.00 96.69 799 LEU A CA 1
ATOM 6196 C C . LEU A 1 799 ? 29.468 -17.014 -4.448 1.00 96.69 799 LEU A C 1
ATOM 6198 O O . LEU A 1 799 ? 30.695 -17.052 -4.336 1.00 96.69 799 LEU A O 1
ATOM 6202 N N . LEU A 1 800 ? 28.706 -16.262 -3.644 1.00 96.25 800 LEU A N 1
ATOM 6203 C CA . LEU A 1 800 ? 29.245 -15.489 -2.515 1.00 96.25 800 LEU A CA 1
ATOM 6204 C C . LEU A 1 800 ? 29.945 -16.381 -1.475 1.00 96.25 800 LEU A C 1
ATOM 6206 O O . LEU A 1 800 ? 30.888 -15.941 -0.819 1.00 96.25 800 LEU A O 1
ATOM 6210 N N . GLU A 1 801 ? 29.515 -17.635 -1.318 1.00 94.88 801 GLU A N 1
ATOM 6211 C CA . GLU A 1 801 ? 30.202 -18.624 -0.481 1.00 94.88 801 GLU A CA 1
ATOM 6212 C C . GLU A 1 801 ? 31.483 -19.151 -1.134 1.00 94.88 801 GLU A C 1
ATOM 6214 O O . GLU A 1 801 ? 32.536 -19.110 -0.499 1.00 94.88 801 GLU A O 1
ATOM 6219 N N . LYS A 1 802 ? 31.428 -19.552 -2.415 1.00 95.25 802 LYS A N 1
ATOM 6220 C CA . LYS A 1 802 ? 32.592 -20.008 -3.202 1.00 95.25 802 LYS A CA 1
ATOM 6221 C C . LYS A 1 802 ? 33.721 -18.964 -3.207 1.00 95.25 802 LYS A C 1
ATOM 6223 O O . LYS A 1 802 ? 34.891 -19.331 -3.131 1.00 95.25 802 LYS A O 1
ATOM 6228 N N . ALA A 1 803 ? 33.378 -17.674 -3.230 1.00 95.62 803 ALA A N 1
ATOM 6229 C CA . ALA A 1 803 ? 34.323 -16.554 -3.172 1.00 95.62 803 ALA A CA 1
ATOM 6230 C C . ALA A 1 803 ? 34.704 -16.085 -1.747 1.00 95.62 803 ALA A C 1
ATOM 6232 O O . ALA A 1 803 ? 35.481 -15.142 -1.605 1.00 95.62 803 ALA A O 1
ATOM 6233 N N . ASN A 1 804 ? 34.188 -16.723 -0.687 1.00 94.88 804 ASN A N 1
ATOM 6234 C CA . ASN A 1 804 ? 34.351 -16.334 0.726 1.00 94.88 804 ASN A CA 1
ATOM 6235 C C . ASN A 1 804 ? 33.811 -14.932 1.104 1.00 94.88 804 ASN A C 1
ATOM 6237 O O . ASN A 1 804 ? 34.158 -14.397 2.159 1.00 94.88 804 ASN A O 1
ATOM 6241 N N . LEU A 1 805 ? 32.916 -14.357 0.297 1.00 94.50 805 LEU A N 1
ATOM 6242 C CA . LEU A 1 805 ? 32.370 -13.005 0.471 1.00 94.50 805 LEU A CA 1
ATOM 6243 C C . LEU A 1 805 ? 31.150 -12.924 1.406 1.00 94.50 805 LEU A C 1
ATOM 6245 O O . LEU A 1 805 ? 30.849 -11.833 1.877 1.00 94.50 805 LEU A O 1
ATOM 6249 N N . LYS A 1 806 ? 30.469 -14.033 1.751 1.00 92.25 806 LYS A N 1
ATOM 6250 C CA . LYS A 1 806 ? 29.285 -14.030 2.657 1.00 92.25 806 LYS A CA 1
ATOM 6251 C C . LYS A 1 806 ? 29.462 -13.136 3.902 1.00 92.25 806 LYS A C 1
ATOM 6253 O O . LYS A 1 806 ? 28.640 -12.268 4.174 1.00 92.25 806 LYS A O 1
ATOM 6258 N N . LYS A 1 807 ? 30.575 -13.305 4.630 1.00 88.25 807 LYS A N 1
ATOM 6259 C CA . LYS A 1 807 ? 30.887 -12.521 5.845 1.00 88.25 807 LYS A CA 1
ATOM 6260 C C . LYS A 1 807 ? 31.226 -11.057 5.564 1.00 88.25 807 LYS A C 1
ATOM 6262 O O . LYS A 1 807 ? 31.104 -10.242 6.469 1.00 88.25 807 LYS A O 1
ATOM 6267 N N . GLU A 1 808 ? 31.708 -10.748 4.366 1.00 89.12 808 GLU A N 1
ATOM 6268 C CA . GLU A 1 808 ? 32.050 -9.391 3.942 1.00 89.12 808 GLU A CA 1
ATOM 6269 C C . GLU A 1 808 ? 30.780 -8.611 3.591 1.00 89.12 808 GLU A C 1
ATOM 6271 O O . GLU A 1 808 ? 30.602 -7.496 4.078 1.00 89.12 808 GLU A O 1
ATOM 6276 N N . VAL A 1 809 ? 29.851 -9.235 2.856 1.00 91.50 809 VAL A N 1
ATOM 6277 C CA . VAL A 1 809 ? 28.536 -8.656 2.541 1.00 91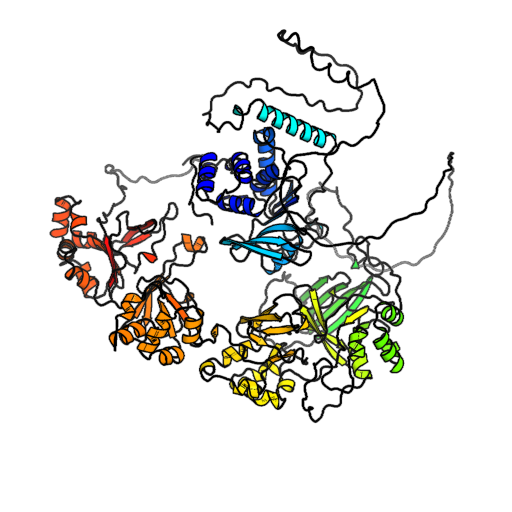.50 809 VAL A CA 1
ATOM 6278 C C . VAL A 1 809 ? 27.726 -8.407 3.817 1.00 91.50 809 VAL A C 1
ATOM 6280 O O . VAL A 1 809 ? 27.206 -7.313 3.982 1.00 91.50 809 VAL A O 1
ATOM 6283 N N . ASP A 1 810 ? 27.665 -9.351 4.761 1.00 89.00 810 ASP A N 1
ATOM 6284 C CA . ASP A 1 810 ? 26.847 -9.185 5.979 1.00 89.00 810 ASP A CA 1
ATOM 6285 C C . ASP A 1 810 ? 27.446 -8.236 7.040 1.00 89.00 810 ASP A C 1
ATOM 6287 O O . ASP A 1 810 ? 26.746 -7.856 7.975 1.00 89.00 810 ASP A O 1
ATOM 6291 N N . LYS A 1 811 ? 28.738 -7.879 6.949 1.00 85.31 811 LYS A N 1
ATOM 6292 C CA . LYS A 1 811 ? 29.430 -7.045 7.959 1.00 85.31 811 LYS A CA 1
ATOM 6293 C C . LYS A 1 811 ? 29.946 -5.706 7.452 1.00 85.31 811 LYS A C 1
ATOM 6295 O O . LYS A 1 811 ? 30.322 -4.865 8.269 1.00 85.31 811 LYS A O 1
ATOM 6300 N N . SER A 1 812 ? 30.022 -5.503 6.140 1.00 87.56 812 SER A N 1
ATOM 6301 C CA . SER A 1 812 ? 30.443 -4.215 5.589 1.00 87.56 812 SER A CA 1
ATOM 6302 C C . SER A 1 812 ? 29.428 -3.141 5.981 1.00 87.56 812 SER A C 1
ATOM 6304 O O . SER A 1 812 ? 28.241 -3.330 5.715 1.00 87.56 812 SER A O 1
ATOM 6306 N N . PRO A 1 813 ? 29.834 -2.016 6.592 1.00 86.38 813 PRO A N 1
ATOM 6307 C CA . PRO A 1 813 ? 28.927 -0.896 6.764 1.00 86.38 813 PRO A CA 1
ATOM 6308 C C . PRO A 1 813 ? 28.575 -0.328 5.386 1.00 86.38 813 PRO A C 1
ATOM 6310 O O . PRO A 1 813 ? 29.444 -0.232 4.519 1.00 86.38 813 PRO A O 1
ATOM 6313 N N . GLU A 1 814 ? 27.310 0.056 5.228 1.00 89.69 814 GLU A N 1
ATOM 6314 C CA . GLU A 1 814 ? 26.805 0.874 4.119 1.00 89.69 814 GLU A CA 1
ATOM 6315 C C . GLU A 1 814 ? 27.121 0.294 2.737 1.00 89.69 814 GLU A C 1
ATOM 6317 O O . GLU A 1 814 ? 28.048 0.724 2.053 1.00 89.69 814 GLU A O 1
ATOM 6322 N N . ILE A 1 815 ? 26.339 -0.705 2.325 1.00 93.31 815 ILE A N 1
ATOM 6323 C CA . ILE A 1 815 ? 26.479 -1.333 1.007 1.00 93.31 815 ILE A CA 1
ATOM 6324 C C . ILE A 1 815 ? 25.183 -1.314 0.207 1.00 93.31 815 ILE A C 1
ATOM 6326 O O . ILE A 1 815 ? 24.081 -1.300 0.758 1.00 93.31 815 ILE A O 1
ATOM 6330 N N . THR A 1 816 ? 25.341 -1.397 -1.111 1.00 95.56 816 THR A N 1
ATOM 6331 C CA . THR A 1 816 ? 24.245 -1.678 -2.036 1.00 95.56 816 THR A CA 1
ATOM 6332 C C . THR A 1 816 ? 24.620 -2.878 -2.896 1.00 95.56 816 THR A C 1
ATOM 6334 O O . THR A 1 816 ? 25.605 -2.835 -3.633 1.00 95.56 816 THR A O 1
ATOM 6337 N N . LEU A 1 817 ? 23.872 -3.971 -2.760 1.00 96.19 817 LEU A N 1
ATOM 6338 C CA . LEU A 1 817 ? 24.139 -5.245 -3.422 1.00 96.19 817 LEU A CA 1
ATOM 6339 C C . LEU A 1 817 ? 23.303 -5.374 -4.700 1.00 96.19 817 LEU A C 1
ATOM 6341 O O . LEU A 1 817 ? 22.076 -5.365 -4.644 1.00 96.19 817 LEU A O 1
ATOM 6345 N N . PHE A 1 818 ? 23.952 -5.562 -5.844 1.00 96.69 818 PHE A N 1
ATOM 6346 C CA . PHE A 1 818 ? 23.282 -5.867 -7.105 1.00 96.69 818 PHE A CA 1
ATOM 6347 C C . PHE A 1 818 ? 23.234 -7.384 -7.307 1.00 96.69 818 PHE A C 1
ATOM 6349 O O . PHE A 1 818 ? 24.261 -8.036 -7.472 1.00 96.69 818 PHE A O 1
ATOM 6356 N N . VAL A 1 819 ? 22.034 -7.958 -7.259 1.00 96.69 819 VAL A N 1
ATOM 6357 C CA . VAL A 1 819 ? 21.787 -9.405 -7.202 1.00 96.69 819 VAL A CA 1
ATOM 6358 C C . VAL A 1 819 ? 21.295 -9.901 -8.562 1.00 96.69 819 VAL A C 1
ATOM 6360 O O . VAL A 1 819 ? 20.167 -9.587 -8.937 1.00 96.69 819 VAL A O 1
ATOM 6363 N N . PRO A 1 820 ? 22.078 -10.666 -9.337 1.00 96.25 820 PRO A N 1
ATOM 6364 C CA . PRO A 1 820 ? 21.602 -11.195 -10.605 1.00 96.25 820 PRO A CA 1
ATOM 6365 C C . PRO A 1 820 ? 20.521 -12.251 -10.410 1.00 96.25 820 PRO A C 1
ATOM 6367 O O . PRO A 1 820 ? 20.648 -13.123 -9.552 1.00 96.25 820 PRO A O 1
ATOM 6370 N N . VAL A 1 821 ? 19.496 -12.215 -11.264 1.00 93.94 821 VAL A N 1
ATOM 6371 C CA . VAL A 1 821 ? 18.470 -13.264 -11.306 1.00 93.94 821 VAL A CA 1
ATOM 6372 C C . VAL A 1 821 ? 19.109 -14.647 -11.481 1.00 93.94 821 VAL A C 1
ATOM 6374 O O . VAL A 1 821 ? 19.912 -14.868 -12.394 1.00 93.94 821 VAL A O 1
ATOM 6377 N N . ASP A 1 822 ? 18.704 -15.607 -10.643 1.00 90.44 822 ASP A N 1
ATOM 6378 C CA . ASP A 1 822 ? 19.304 -16.952 -10.583 1.00 90.44 822 ASP A CA 1
ATOM 6379 C C . ASP A 1 822 ? 19.289 -17.683 -11.947 1.00 90.44 822 ASP A C 1
ATOM 6381 O O . ASP A 1 822 ? 20.126 -18.543 -12.209 1.00 90.44 822 ASP A O 1
ATOM 6385 N N . SER A 1 823 ? 18.385 -17.323 -12.866 1.00 92.38 823 SER A N 1
ATOM 6386 C CA . SER A 1 823 ? 18.281 -17.893 -14.221 1.00 92.38 823 SER A CA 1
ATOM 6387 C C . SER A 1 823 ? 19.354 -17.429 -15.221 1.00 92.38 823 SER A C 1
ATOM 6389 O O . SER A 1 823 ? 19.345 -17.889 -16.362 1.00 92.38 823 SER A O 1
ATOM 6391 N N . ARG A 1 824 ? 20.257 -16.511 -14.842 1.00 92.44 824 ARG A N 1
ATOM 6392 C CA . ARG A 1 824 ? 21.279 -15.916 -15.732 1.00 92.44 824 ARG A CA 1
ATOM 6393 C C . ARG A 1 824 ? 22.715 -16.014 -15.202 1.00 92.44 824 ARG A C 1
ATOM 6395 O O . ARG A 1 824 ? 23.590 -15.297 -15.677 1.00 92.44 824 ARG A O 1
ATOM 6402 N N . LEU A 1 825 ? 22.966 -16.899 -14.239 1.00 94.94 825 LEU A N 1
ATOM 6403 C CA . LEU A 1 825 ? 24.267 -17.043 -13.570 1.00 94.94 825 LEU A CA 1
ATOM 6404 C C . LEU A 1 825 ? 25.254 -18.000 -14.258 1.00 94.94 825 LEU A C 1
ATOM 6406 O O . LEU A 1 825 ? 26.401 -18.081 -13.828 1.00 94.94 825 LEU A O 1
ATOM 6410 N N . ASP A 1 826 ? 24.850 -18.692 -15.327 1.00 93.25 826 ASP A N 1
ATOM 6411 C CA . ASP A 1 826 ? 25.624 -19.791 -15.933 1.00 93.25 826 ASP A CA 1
ATOM 6412 C C . ASP A 1 826 ? 27.042 -19.386 -16.388 1.00 93.25 826 ASP A C 1
ATOM 6414 O O . ASP A 1 826 ? 27.942 -20.222 -16.422 1.00 93.25 826 ASP A O 1
ATOM 6418 N N . ASP A 1 827 ? 27.261 -18.117 -16.750 1.00 88.56 827 ASP A N 1
ATOM 6419 C CA . ASP A 1 827 ? 28.591 -17.594 -17.093 1.00 88.56 827 ASP A CA 1
ATOM 6420 C C . ASP A 1 827 ? 29.423 -17.208 -15.861 1.00 88.56 827 ASP A C 1
ATOM 6422 O O . ASP A 1 827 ? 30.639 -17.384 -15.868 1.00 88.56 827 ASP A O 1
ATOM 6426 N N . LEU A 1 828 ? 28.776 -16.753 -14.783 1.00 90.69 828 LEU A N 1
ATOM 6427 C CA . LEU A 1 828 ? 29.436 -16.405 -13.522 1.00 90.69 828 LEU A CA 1
ATOM 6428 C C . LEU A 1 828 ? 29.893 -17.664 -12.765 1.00 90.69 828 LEU A C 1
ATOM 6430 O O . LEU A 1 828 ? 30.961 -17.672 -12.161 1.00 90.69 828 LEU A O 1
ATOM 6434 N N . GLU A 1 829 ? 29.134 -18.759 -12.862 1.00 93.75 829 GLU A N 1
ATOM 6435 C CA . GLU A 1 829 ? 29.479 -20.062 -12.271 1.00 93.75 829 GLU A CA 1
ATOM 6436 C C . GLU A 1 829 ? 30.731 -20.716 -12.877 1.00 93.75 829 GLU A C 1
ATOM 6438 O O . GLU A 1 829 ? 31.377 -21.531 -12.213 1.00 93.75 829 GLU A O 1
ATOM 6443 N N . LYS A 1 830 ? 31.100 -20.341 -14.111 1.00 93.75 830 LYS A N 1
ATOM 6444 C CA . LYS A 1 830 ? 32.328 -20.802 -14.783 1.00 93.75 830 LYS A CA 1
ATOM 6445 C C . LYS A 1 830 ? 33.589 -20.129 -14.238 1.00 93.75 830 LYS A C 1
ATOM 6447 O O . LYS A 1 830 ? 34.681 -20.627 -14.501 1.00 93.75 830 LYS A O 1
ATOM 6452 N N . LEU A 1 831 ? 33.458 -19.009 -13.521 1.00 92.62 831 LEU A N 1
ATOM 6453 C CA . LEU A 1 831 ? 34.596 -18.309 -12.932 1.00 92.62 831 LEU A CA 1
ATOM 6454 C C . LEU A 1 831 ? 35.050 -18.990 -11.633 1.00 92.62 831 LEU A C 1
ATOM 6456 O O . LEU A 1 831 ? 34.260 -19.539 -10.852 1.00 92.62 831 LEU A O 1
ATOM 6460 N N . GLU A 1 832 ? 36.354 -18.929 -11.385 1.00 92.00 832 GLU A N 1
ATOM 6461 C CA . GLU A 1 832 ? 37.010 -19.501 -10.209 1.00 92.00 832 GLU A CA 1
ATOM 6462 C C . GLU A 1 832 ? 38.036 -18.510 -9.639 1.00 92.00 832 GLU A C 1
ATOM 6464 O O . GLU A 1 832 ? 38.432 -17.559 -10.310 1.00 92.00 832 GLU A O 1
ATOM 6469 N N . GLY A 1 833 ? 38.472 -18.732 -8.395 1.00 92.56 833 GLY A N 1
ATOM 6470 C CA . GLY A 1 833 ? 39.528 -17.934 -7.763 1.00 92.56 833 GLY A CA 1
ATOM 6471 C C . GLY A 1 833 ? 39.235 -16.430 -7.725 1.00 92.56 833 GLY A C 1
ATOM 6472 O O . GLY A 1 833 ? 38.120 -16.006 -7.408 1.00 92.56 833 GLY A O 1
ATOM 6473 N N . ASP A 1 834 ? 40.259 -15.635 -8.037 1.00 90.31 834 ASP A N 1
ATOM 6474 C CA . ASP A 1 834 ? 40.196 -14.173 -7.982 1.00 90.31 834 ASP A CA 1
ATOM 6475 C C . ASP A 1 834 ? 39.261 -13.579 -9.049 1.00 90.31 834 ASP A C 1
ATOM 6477 O O . ASP A 1 834 ? 38.596 -12.586 -8.768 1.00 90.31 834 ASP A O 1
ATOM 6481 N N . ASP A 1 835 ? 39.111 -14.209 -10.222 1.00 90.50 835 ASP A N 1
ATOM 6482 C CA . ASP A 1 835 ? 38.206 -13.726 -11.279 1.00 90.50 835 ASP A CA 1
ATOM 6483 C C . ASP A 1 835 ? 36.744 -13.731 -10.807 1.00 90.50 835 ASP A C 1
ATOM 6485 O O . ASP A 1 835 ? 36.013 -12.751 -10.988 1.00 90.50 835 ASP A O 1
ATOM 6489 N N . LEU A 1 836 ? 36.320 -14.810 -10.134 1.00 93.00 836 LEU A N 1
ATOM 6490 C CA . LEU A 1 836 ? 34.994 -14.884 -9.518 1.00 93.00 836 LEU A CA 1
ATOM 6491 C C . LEU A 1 836 ? 34.847 -13.844 -8.403 1.00 93.00 836 LEU A C 1
ATOM 6493 O O . LEU A 1 836 ? 33.830 -13.154 -8.332 1.00 93.00 836 LEU A O 1
ATOM 6497 N N . LYS A 1 837 ? 35.857 -13.727 -7.532 1.00 93.31 837 LYS A N 1
ATOM 6498 C CA . LYS A 1 837 ? 35.816 -12.807 -6.392 1.00 93.31 837 LYS A CA 1
ATOM 6499 C C . LYS A 1 837 ? 35.708 -11.352 -6.849 1.00 93.31 837 LYS A C 1
ATOM 6501 O O . LYS A 1 837 ? 34.823 -10.648 -6.374 1.00 93.31 837 LYS A O 1
ATOM 6506 N N . ASN A 1 838 ? 36.551 -10.919 -7.782 1.00 90.31 838 ASN A N 1
ATOM 6507 C CA . ASN A 1 838 ? 36.564 -9.549 -8.295 1.00 90.31 838 ASN A CA 1
ATOM 6508 C C . ASN A 1 838 ? 35.259 -9.233 -9.039 1.00 90.31 838 ASN A C 1
ATOM 6510 O O . ASN A 1 838 ? 34.656 -8.186 -8.813 1.00 90.31 838 ASN A O 1
ATOM 6514 N N . THR A 1 839 ? 34.738 -10.185 -9.826 1.00 91.69 839 THR A N 1
ATOM 6515 C CA . THR A 1 839 ? 33.428 -10.024 -10.477 1.00 91.69 839 THR A CA 1
ATOM 6516 C C . THR A 1 839 ? 32.303 -9.847 -9.452 1.00 91.69 839 THR A C 1
ATOM 6518 O O . THR A 1 839 ? 31.436 -8.998 -9.642 1.00 91.69 839 THR A O 1
ATOM 6521 N N . LEU A 1 840 ? 32.313 -10.587 -8.338 1.00 94.25 840 LEU A N 1
ATOM 6522 C CA . LEU A 1 840 ? 31.329 -10.420 -7.260 1.00 94.25 840 LEU A CA 1
ATOM 6523 C C . LEU A 1 840 ? 31.532 -9.123 -6.454 1.00 94.25 840 LEU A C 1
ATOM 6525 O O . LEU A 1 840 ? 30.543 -8.510 -6.064 1.00 94.25 840 LEU A O 1
ATOM 6529 N N . LEU A 1 841 ? 32.769 -8.657 -6.250 1.00 93.94 841 LEU A N 1
ATOM 6530 C CA . LEU A 1 841 ? 33.047 -7.351 -5.632 1.00 93.94 841 LEU A CA 1
ATOM 6531 C C . LEU A 1 841 ? 32.512 -6.188 -6.480 1.00 93.94 841 LEU A C 1
ATOM 6533 O O . LEU A 1 841 ? 31.977 -5.228 -5.926 1.00 93.94 841 LEU A O 1
ATOM 6537 N N . PHE A 1 842 ? 32.551 -6.308 -7.811 1.00 93.88 842 PHE A N 1
ATOM 6538 C CA . PHE A 1 842 ? 31.921 -5.345 -8.718 1.00 93.88 842 PHE A CA 1
ATOM 6539 C C . PHE A 1 842 ? 30.386 -5.298 -8.579 1.00 93.88 842 PHE A C 1
ATOM 6541 O O . PHE A 1 842 ? 29.780 -4.290 -8.918 1.00 93.88 842 PHE A O 1
ATOM 6548 N N . HIS A 1 843 ? 29.739 -6.336 -8.030 1.00 95.50 843 HIS A N 1
ATOM 6549 C CA . HIS A 1 843 ? 28.300 -6.326 -7.717 1.00 95.50 843 HIS A CA 1
ATOM 6550 C C . HIS A 1 843 ? 27.969 -5.652 -6.368 1.00 95.50 843 HIS A C 1
ATOM 6552 O O . HIS A 1 843 ? 26.796 -5.566 -6.003 1.00 95.50 843 HIS A O 1
ATOM 6558 N N . ILE A 1 844 ? 28.964 -5.168 -5.615 1.00 95.38 844 ILE A N 1
ATOM 6559 C CA . ILE A 1 844 ? 28.777 -4.529 -4.305 1.00 95.38 844 ILE A CA 1
ATOM 6560 C C . ILE A 1 844 ? 29.216 -3.066 -4.406 1.00 95.38 844 ILE A C 1
ATOM 6562 O O . ILE A 1 844 ? 30.402 -2.773 -4.549 1.00 95.38 844 ILE A O 1
ATOM 6566 N N . ALA A 1 845 ? 28.270 -2.134 -4.302 1.00 94.81 845 ALA A N 1
ATOM 6567 C CA . ALA A 1 845 ? 28.558 -0.705 -4.222 1.00 94.81 845 ALA A CA 1
ATOM 6568 C C . ALA A 1 845 ? 28.838 -0.244 -2.780 1.00 94.81 845 ALA A C 1
ATOM 6570 O O . ALA A 1 845 ? 28.296 -0.778 -1.810 1.00 94.81 845 ALA A O 1
ATOM 6571 N N . ASP A 1 846 ? 29.714 0.754 -2.666 1.00 92.62 846 ASP A N 1
ATOM 6572 C CA . ASP A 1 846 ? 30.184 1.390 -1.434 1.00 92.62 846 ASP A CA 1
ATOM 6573 C C . ASP A 1 846 ? 29.268 2.585 -1.104 1.00 92.62 846 ASP A C 1
ATOM 6575 O O . ASP A 1 846 ? 29.392 3.655 -1.702 1.00 92.62 846 ASP A O 1
ATOM 6579 N N . GLY A 1 847 ? 28.304 2.373 -0.204 1.00 91.50 847 GLY A N 1
ATOM 6580 C CA . GLY A 1 847 ? 27.237 3.312 0.159 1.00 91.50 847 GLY A CA 1
ATOM 6581 C C . GLY A 1 847 ? 25.835 2.683 0.131 1.00 91.50 847 GLY A C 1
ATOM 6582 O O . GLY A 1 847 ? 25.613 1.631 -0.474 1.00 91.50 847 GLY A O 1
ATOM 6583 N N . LYS A 1 848 ? 24.873 3.338 0.794 1.00 91.88 848 LYS A N 1
ATOM 6584 C CA . LYS A 1 848 ? 23.446 2.974 0.773 1.00 91.88 848 LYS A CA 1
ATOM 6585 C C . LYS A 1 848 ? 22.728 3.774 -0.313 1.00 91.88 848 LYS A C 1
ATOM 6587 O O . LYS A 1 848 ? 22.559 4.978 -0.161 1.00 91.88 848 LYS A O 1
ATOM 6592 N N . PHE A 1 849 ? 22.297 3.102 -1.373 1.00 92.88 849 PHE A N 1
ATOM 6593 C CA . PHE A 1 849 ? 21.573 3.695 -2.491 1.00 92.88 849 PHE A CA 1
ATOM 6594 C C . PHE A 1 849 ? 20.275 2.908 -2.692 1.00 92.88 849 PHE A C 1
ATOM 6596 O O . PHE A 1 849 ? 20.313 1.780 -3.183 1.00 92.88 849 PHE A O 1
ATOM 6603 N N . ASP A 1 850 ? 19.144 3.472 -2.277 1.00 90.00 850 ASP A N 1
ATOM 6604 C CA . ASP A 1 850 ? 17.816 3.059 -2.750 1.00 90.00 850 ASP A CA 1
ATOM 6605 C C . ASP A 1 850 ? 17.542 3.655 -4.141 1.00 90.00 850 ASP A C 1
ATOM 6607 O O . ASP A 1 850 ? 18.366 4.392 -4.692 1.00 90.00 850 ASP A O 1
ATOM 6611 N N . SER A 1 851 ? 16.411 3.284 -4.739 1.00 87.69 851 SER A N 1
ATOM 6612 C CA . SER A 1 851 ? 16.006 3.698 -6.082 1.00 87.69 851 SER A CA 1
ATOM 6613 C C . SER A 1 851 ? 15.926 5.221 -6.262 1.00 87.69 851 SER A C 1
ATOM 6615 O O . SER A 1 851 ? 16.252 5.698 -7.350 1.00 87.69 851 SER A O 1
ATOM 6617 N N . ASP A 1 852 ? 15.621 5.981 -5.203 1.00 84.31 852 ASP A N 1
ATOM 6618 C CA . ASP A 1 852 ? 15.593 7.452 -5.211 1.00 84.31 852 ASP A CA 1
ATOM 6619 C C . ASP A 1 852 ? 16.991 8.078 -5.407 1.00 84.31 852 ASP A C 1
ATOM 6621 O O . ASP A 1 852 ? 17.104 9.176 -5.951 1.00 84.31 852 ASP A O 1
ATOM 6625 N N . TYR A 1 853 ? 18.075 7.382 -5.033 1.00 84.88 853 TYR A N 1
ATOM 6626 C CA . TYR A 1 853 ? 19.455 7.813 -5.314 1.00 84.88 853 TYR A CA 1
ATOM 6627 C C . TYR A 1 853 ? 20.000 7.328 -6.673 1.00 84.88 853 TYR A C 1
ATOM 6629 O O . TYR A 1 853 ? 21.106 7.718 -7.066 1.00 84.88 853 TYR A O 1
ATOM 6637 N N . LEU A 1 854 ? 19.273 6.477 -7.409 1.00 86.19 854 LEU A N 1
ATOM 6638 C CA . LEU A 1 854 ? 19.734 5.872 -8.669 1.00 86.19 854 LEU A CA 1
ATOM 6639 C C . LEU A 1 854 ? 19.419 6.742 -9.901 1.00 86.19 854 LEU A C 1
ATOM 6641 O O . LEU A 1 854 ? 18.827 6.297 -10.887 1.00 86.19 854 LEU A O 1
ATOM 6645 N N . ASP A 1 855 ? 19.894 7.984 -9.865 1.00 82.81 855 ASP A N 1
ATOM 6646 C CA . ASP A 1 855 ? 19.725 8.968 -10.936 1.00 82.81 855 ASP A CA 1
ATOM 6647 C C . ASP A 1 855 ? 20.594 8.715 -12.185 1.00 82.81 855 ASP A C 1
ATOM 6649 O O . ASP A 1 855 ? 21.626 8.034 -12.168 1.00 82.81 855 ASP A O 1
ATOM 6653 N N . ASN A 1 856 ? 20.197 9.311 -13.315 1.00 83.06 856 ASN A N 1
ATOM 6654 C CA . ASN A 1 856 ? 20.901 9.127 -14.586 1.00 83.06 856 ASN A CA 1
ATOM 6655 C C . ASN A 1 856 ? 22.320 9.717 -14.565 1.00 83.06 856 ASN A C 1
ATOM 6657 O O . ASN A 1 856 ? 22.502 10.908 -14.323 1.00 83.06 856 ASN A O 1
ATOM 6661 N N . GLY A 1 857 ? 23.321 8.906 -14.912 1.00 79.88 857 GLY A N 1
ATOM 6662 C CA . GLY A 1 857 ? 24.722 9.329 -14.946 1.00 79.88 857 GLY A CA 1
ATOM 6663 C C . GLY A 1 857 ? 25.429 9.282 -13.588 1.00 79.88 857 GLY A C 1
ATOM 6664 O O . GLY A 1 857 ? 26.616 9.607 -13.523 1.00 79.88 857 GLY A O 1
ATOM 6665 N N . VAL A 1 858 ? 24.755 8.839 -12.519 1.00 87.50 858 VAL A N 1
ATOM 6666 C CA . VAL A 1 858 ? 25.413 8.529 -11.243 1.00 87.50 858 VAL A CA 1
ATOM 6667 C C . VAL A 1 858 ? 26.439 7.410 -11.460 1.00 87.50 858 VAL A C 1
ATOM 6669 O O . VAL A 1 858 ? 26.172 6.415 -12.132 1.00 87.50 858 VAL A O 1
ATOM 6672 N N . MET A 1 859 ? 27.637 7.574 -10.896 1.00 89.06 859 MET A N 1
ATOM 6673 C CA . MET A 1 859 ? 28.726 6.595 -10.972 1.00 89.06 859 MET A CA 1
ATOM 6674 C C . MET A 1 859 ? 29.010 6.053 -9.569 1.00 89.06 859 MET A C 1
ATOM 6676 O O . MET A 1 859 ? 29.732 6.683 -8.794 1.00 89.06 859 MET A O 1
ATOM 6680 N N . LEU A 1 860 ? 28.443 4.893 -9.243 1.00 91.88 860 LEU A N 1
ATOM 6681 C CA . LEU A 1 860 ? 28.614 4.249 -7.943 1.00 91.88 860 LEU A CA 1
ATOM 6682 C C . LEU A 1 860 ? 30.012 3.633 -7.850 1.00 91.88 860 LEU A C 1
ATOM 6684 O O . LEU A 1 860 ? 30.433 2.872 -8.724 1.00 91.88 860 LEU A O 1
ATOM 6688 N N . LYS A 1 861 ? 30.731 3.947 -6.773 1.00 92.00 861 LYS A N 1
ATOM 6689 C CA . LYS A 1 861 ? 31.994 3.286 -6.435 1.00 92.00 861 LYS A CA 1
ATOM 6690 C C . LYS A 1 861 ? 31.691 1.860 -5.969 1.00 92.00 861 LYS A C 1
ATOM 6692 O O . LYS A 1 861 ? 30.796 1.674 -5.146 1.00 92.00 861 LYS A O 1
ATOM 6697 N N . THR A 1 862 ? 32.422 0.870 -6.473 1.00 91.25 862 THR A N 1
ATOM 6698 C CA . THR A 1 862 ? 32.274 -0.523 -6.024 1.00 91.25 862 THR A CA 1
ATOM 6699 C C . THR A 1 862 ? 33.255 -0.868 -4.898 1.00 91.25 862 THR A C 1
ATOM 6701 O O . THR A 1 862 ? 34.097 -0.047 -4.519 1.00 91.25 862 THR A O 1
ATOM 6704 N N . LYS A 1 863 ? 33.122 -2.061 -4.306 1.00 85.88 863 LYS A N 1
ATOM 6705 C CA . LYS A 1 863 ? 34.145 -2.631 -3.414 1.00 85.88 863 LYS A CA 1
ATOM 6706 C C . LYS A 1 863 ? 35.348 -3.178 -4.196 1.00 85.88 863 LYS A C 1
ATOM 6708 O O . LYS A 1 863 ? 36.388 -3.409 -3.586 1.00 85.88 863 LYS A O 1
ATOM 6713 N N . ASP A 1 864 ? 35.232 -3.338 -5.517 1.00 78.31 864 ASP A N 1
ATOM 6714 C CA . ASP A 1 864 ? 36.394 -3.464 -6.397 1.00 78.31 864 ASP A CA 1
ATOM 6715 C C . ASP A 1 864 ? 37.087 -2.093 -6.538 1.00 78.31 864 ASP A C 1
ATOM 6717 O O . ASP A 1 864 ? 36.438 -1.047 -6.600 1.00 78.31 864 ASP A O 1
ATOM 6721 N N . HIS A 1 865 ? 38.418 -2.076 -6.487 1.00 62.38 865 HIS A N 1
ATOM 6722 C CA . HIS A 1 865 ? 39.158 -0.882 -6.058 1.00 62.38 865 HIS A CA 1
ATOM 6723 C C . HIS A 1 865 ? 39.218 0.253 -7.093 1.00 62.38 865 HIS A C 1
ATOM 6725 O O . HIS A 1 865 ? 39.331 1.413 -6.688 1.00 62.38 865 HIS A O 1
ATOM 6731 N N . ASP A 1 866 ? 39.108 -0.064 -8.387 1.00 69.25 866 ASP A N 1
ATOM 6732 C CA . ASP A 1 866 ? 39.273 0.894 -9.493 1.00 69.25 866 ASP A CA 1
ATOM 6733 C C . ASP A 1 866 ? 38.005 1.087 -10.355 1.00 69.25 866 ASP A C 1
ATOM 6735 O O . ASP A 1 866 ? 37.891 2.084 -11.076 1.00 69.25 866 ASP A O 1
ATOM 6739 N N . GLU A 1 867 ? 37.024 0.181 -10.268 1.00 79.88 867 GLU A N 1
ATOM 6740 C CA . GLU A 1 867 ? 35.866 0.127 -11.171 1.00 79.88 867 GLU A CA 1
ATOM 6741 C C . GLU A 1 867 ? 34.576 0.723 -10.571 1.00 79.88 867 GLU A C 1
ATOM 6743 O O . GLU A 1 867 ? 34.312 0.683 -9.361 1.00 79.88 867 GLU A O 1
ATOM 6748 N N . LYS A 1 868 ? 33.737 1.293 -11.447 1.00 88.69 868 LYS A N 1
ATOM 6749 C CA . LYS A 1 868 ? 32.494 1.995 -11.077 1.00 88.69 868 LYS A CA 1
ATOM 6750 C C . LYS A 1 868 ? 31.291 1.475 -11.856 1.00 88.69 868 LYS A C 1
ATOM 6752 O O . LYS A 1 868 ? 31.355 1.315 -13.073 1.00 88.69 868 LYS A O 1
ATOM 6757 N N . ILE A 1 869 ? 30.163 1.316 -11.170 1.00 91.25 869 ILE A N 1
ATOM 6758 C CA . ILE A 1 869 ? 28.869 1.052 -11.805 1.00 91.25 869 ILE A CA 1
ATOM 6759 C C . ILE A 1 869 ? 28.287 2.375 -12.311 1.00 91.25 869 ILE A C 1
ATOM 6761 O O . ILE A 1 869 ? 28.042 3.292 -11.527 1.00 91.25 869 ILE A O 1
ATOM 6765 N N . ARG A 1 870 ? 28.005 2.462 -13.612 1.00 90.75 870 ARG A N 1
ATOM 6766 C CA . ARG A 1 870 ? 27.213 3.545 -14.201 1.00 90.75 870 ARG A CA 1
ATOM 6767 C C . ARG A 1 870 ? 25.727 3.266 -14.024 1.00 90.75 870 ARG A C 1
ATOM 6769 O O . ARG A 1 870 ? 25.228 2.249 -14.509 1.00 90.75 870 ARG A O 1
ATOM 6776 N N . VAL A 1 871 ? 25.020 4.195 -13.398 1.00 90.88 871 VAL A N 1
ATOM 6777 C CA . VAL A 1 871 ? 23.560 4.226 -13.349 1.00 90.88 871 VAL A CA 1
ATOM 6778 C C . VAL A 1 871 ? 23.033 4.942 -14.588 1.00 90.88 871 VAL A C 1
ATOM 6780 O O . VAL A 1 871 ? 23.558 5.966 -15.030 1.00 90.88 871 VAL A O 1
ATOM 6783 N N . THR A 1 872 ? 21.986 4.373 -15.168 1.00 87.44 872 THR A N 1
ATOM 6784 C CA . THR A 1 872 ? 21.282 4.890 -16.338 1.00 87.44 872 THR A CA 1
ATOM 6785 C C . THR A 1 872 ? 19.793 4.845 -16.054 1.00 87.44 872 THR A C 1
ATOM 6787 O O . THR A 1 872 ? 19.226 3.786 -15.788 1.00 87.44 872 THR A O 1
ATOM 6790 N N . ALA A 1 873 ? 19.169 6.012 -16.089 1.00 80.06 873 ALA A N 1
ATOM 6791 C CA . ALA A 1 873 ? 17.767 6.203 -15.774 1.00 80.06 873 ALA A CA 1
ATOM 6792 C C . ALA A 1 873 ? 17.157 7.100 -16.846 1.00 80.06 873 ALA A C 1
ATOM 6794 O O . ALA A 1 873 ? 17.783 8.047 -17.321 1.00 80.06 873 ALA A O 1
ATOM 6795 N N . LYS A 1 874 ? 15.909 6.837 -17.232 1.00 68.31 874 LYS A N 1
ATOM 6796 C CA . LYS A 1 874 ? 15.176 7.765 -18.092 1.00 68.31 874 LYS A CA 1
ATOM 6797 C C . LYS A 1 874 ? 13.809 8.041 -17.505 1.00 68.31 874 LYS A C 1
ATOM 6799 O O . LYS A 1 874 ? 12.930 7.181 -17.528 1.00 68.31 874 LYS A O 1
ATOM 6804 N N . ALA A 1 875 ? 13.612 9.287 -17.086 1.00 53.09 875 ALA A N 1
ATOM 6805 C CA . ALA A 1 875 ? 12.290 9.875 -16.957 1.00 53.09 875 ALA A CA 1
ATOM 6806 C C . ALA A 1 875 ? 11.672 9.985 -18.361 1.00 53.09 875 ALA A C 1
ATOM 6808 O O . ALA A 1 875 ? 11.717 11.024 -19.025 1.00 53.09 875 ALA A O 1
ATOM 6809 N N . ASN A 1 876 ? 11.119 8.881 -18.866 1.00 54.97 876 ASN A N 1
ATOM 6810 C CA . ASN A 1 876 ? 10.215 8.956 -19.998 1.00 54.97 876 ASN A CA 1
ATOM 6811 C C . ASN A 1 876 ? 9.004 9.764 -19.525 1.00 54.97 876 ASN A C 1
ATOM 6813 O O . ASN A 1 876 ? 8.244 9.278 -18.694 1.00 54.97 876 ASN A O 1
ATOM 6817 N N . VAL A 1 877 ? 8.831 10.985 -20.042 1.00 43.97 877 VAL A N 1
ATOM 6818 C CA . VAL A 1 877 ? 7.741 11.899 -19.643 1.00 43.97 877 VAL A CA 1
ATOM 6819 C C . VAL A 1 877 ? 6.383 11.198 -19.700 1.00 43.97 877 VAL A C 1
ATOM 6821 O O . VAL A 1 877 ? 5.536 11.439 -18.850 1.00 43.97 877 VAL A O 1
ATOM 6824 N N . LEU A 1 878 ? 6.198 10.277 -20.654 1.00 44.84 878 LEU A N 1
ATOM 6825 C CA . LEU A 1 878 ? 4.999 9.453 -20.746 1.00 44.84 878 LEU A CA 1
ATOM 6826 C C . LEU A 1 878 ? 4.883 8.432 -19.601 1.00 44.84 878 LEU A C 1
ATOM 6828 O O . LEU A 1 878 ? 3.802 8.306 -19.045 1.00 44.84 878 LEU A O 1
ATOM 6832 N N . SER A 1 879 ? 5.957 7.729 -19.228 1.00 44.22 879 SER A N 1
ATOM 6833 C CA . SER A 1 879 ? 5.957 6.769 -18.108 1.00 44.22 879 SER A CA 1
ATOM 6834 C C . SER A 1 879 ? 5.753 7.470 -16.762 1.00 44.22 879 SER A C 1
ATOM 6836 O O . SER A 1 879 ? 4.895 7.046 -15.995 1.00 44.22 879 SER A O 1
ATOM 6838 N N . ALA A 1 880 ? 6.413 8.614 -16.546 1.00 39.16 880 ALA A N 1
ATOM 6839 C CA . ALA A 1 880 ? 6.205 9.463 -15.372 1.00 39.16 880 ALA A CA 1
ATOM 6840 C C . ALA A 1 880 ? 4.758 10.000 -15.278 1.00 39.16 880 ALA A C 1
ATOM 6842 O O . ALA A 1 880 ? 4.186 10.025 -14.194 1.00 39.16 880 ALA A O 1
ATOM 6843 N N . LEU A 1 881 ? 4.115 10.350 -16.405 1.00 37.31 881 LEU A N 1
ATOM 6844 C CA . LEU A 1 881 ? 2.678 10.687 -16.438 1.00 37.31 881 LEU A CA 1
ATOM 6845 C C . LEU A 1 881 ? 1.737 9.474 -16.293 1.00 37.31 881 LEU A C 1
ATOM 6847 O O . LEU A 1 881 ? 0.535 9.656 -16.099 1.00 37.31 881 LEU A O 1
ATOM 6851 N N . MET A 1 882 ? 2.237 8.251 -16.477 1.00 41.91 882 MET A N 1
ATOM 6852 C CA . MET A 1 882 ? 1.447 7.013 -16.470 1.00 41.91 882 MET A CA 1
ATOM 6853 C C . MET A 1 882 ? 1.595 6.211 -15.170 1.00 41.91 882 MET A C 1
ATOM 6855 O O . MET A 1 882 ? 0.949 5.170 -15.065 1.00 41.91 882 MET A O 1
ATOM 6859 N N . GLY A 1 883 ? 2.422 6.658 -14.217 1.00 36.28 883 GLY A N 1
ATOM 6860 C CA . GLY A 1 883 ? 2.754 5.885 -13.014 1.00 36.28 883 GLY A CA 1
ATOM 6861 C C . GLY A 1 883 ? 3.553 4.613 -13.318 1.00 36.28 883 GLY A C 1
ATOM 6862 O O . GLY A 1 883 ? 3.431 3.627 -12.604 1.00 36.28 883 GLY A O 1
ATOM 6863 N N . GLN A 1 884 ? 4.313 4.600 -14.418 1.00 42.69 884 GLN A N 1
ATOM 6864 C CA . GLN A 1 884 ? 5.307 3.560 -14.669 1.00 42.69 884 GLN A CA 1
ATOM 6865 C C . GLN A 1 884 ? 6.645 4.006 -14.097 1.00 42.69 884 GLN A C 1
ATOM 6867 O O . GLN A 1 884 ? 7.128 5.081 -14.469 1.00 42.69 884 GLN A O 1
ATOM 6872 N N . ASP A 1 885 ? 7.247 3.139 -13.284 1.00 46.19 885 ASP A N 1
ATOM 6873 C CA . ASP A 1 885 ? 8.598 3.307 -12.758 1.00 46.19 885 ASP A CA 1
ATOM 6874 C C . ASP A 1 885 ? 9.573 3.710 -13.868 1.00 46.19 885 ASP A C 1
ATOM 6876 O O . ASP A 1 885 ? 9.504 3.230 -15.012 1.00 46.19 885 ASP A O 1
ATOM 6880 N N . SER A 1 886 ? 10.501 4.605 -13.533 1.00 55.22 886 SER A N 1
ATOM 6881 C CA . SER A 1 886 ? 11.643 4.878 -14.391 1.00 55.22 886 SER A CA 1
ATOM 6882 C C . SER A 1 886 ? 12.356 3.553 -14.655 1.00 55.22 886 SER A C 1
ATOM 6884 O O . SER A 1 886 ? 12.690 2.801 -13.744 1.00 55.22 886 SER A O 1
ATOM 6886 N N . SER A 1 887 ? 12.590 3.231 -15.928 1.00 72.50 887 SER A N 1
ATOM 6887 C CA . SER A 1 887 ? 13.393 2.064 -16.280 1.00 72.50 887 SER A CA 1
ATOM 6888 C C . SER A 1 887 ? 14.825 2.324 -15.811 1.00 72.50 887 SER A C 1
ATOM 6890 O O . SER A 1 887 ? 15.578 3.004 -16.516 1.00 72.50 887 SER A O 1
ATOM 6892 N N . LEU A 1 888 ? 15.165 1.842 -14.619 1.00 86.75 888 LEU A N 1
ATOM 6893 C CA . LEU A 1 888 ? 16.493 1.921 -14.025 1.00 86.75 888 LEU A CA 1
ATOM 6894 C C . LEU A 1 888 ? 17.364 0.790 -14.573 1.00 86.75 888 LEU A C 1
ATOM 6896 O O . LEU A 1 888 ? 16.949 -0.370 -14.629 1.00 86.75 888 LEU A O 1
ATOM 6900 N N . SER A 1 889 ? 18.590 1.117 -14.970 1.00 90.75 889 SER A N 1
ATOM 6901 C CA . SER A 1 889 ? 19.609 0.121 -15.282 1.00 90.75 889 SER A CA 1
ATOM 6902 C C . SER A 1 889 ? 20.986 0.521 -14.779 1.00 90.75 889 SER A C 1
ATOM 6904 O O . SER A 1 889 ? 21.389 1.679 -14.857 1.00 90.75 889 SER A O 1
ATOM 6906 N N . VAL A 1 890 ? 21.740 -0.470 -14.324 1.00 92.75 890 VAL A N 1
ATOM 6907 C CA . VAL A 1 890 ? 23.136 -0.346 -13.896 1.00 92.75 890 VAL A CA 1
ATOM 6908 C C . VAL A 1 890 ? 24.018 -1.089 -14.892 1.00 92.75 890 VAL A C 1
ATOM 6910 O O . VAL A 1 890 ? 23.734 -2.236 -15.213 1.00 92.75 890 VAL A O 1
ATOM 6913 N N . GLN A 1 891 ? 25.039 -0.446 -15.467 1.00 92.06 891 GLN A N 1
ATOM 6914 C CA . GLN A 1 891 ? 25.832 -1.007 -16.583 1.00 92.06 891 GLN A CA 1
ATOM 6915 C C . GLN A 1 891 ? 24.965 -1.498 -17.773 1.00 92.06 891 GLN A C 1
ATOM 6917 O O . GLN A 1 891 ? 25.238 -2.538 -18.371 1.00 92.06 891 GLN A O 1
ATOM 6922 N N . CYS A 1 892 ? 23.875 -0.785 -18.090 1.00 91.44 892 CYS A N 1
ATOM 6923 C CA . CYS A 1 892 ? 22.819 -1.225 -19.021 1.00 91.44 892 CYS A CA 1
ATOM 6924 C C . CYS A 1 892 ? 22.190 -2.595 -18.710 1.00 91.44 892 CYS A C 1
ATOM 6926 O O . CYS A 1 892 ? 21.632 -3.259 -19.585 1.00 91.44 892 CYS A O 1
ATOM 6928 N N . VAL A 1 893 ? 22.236 -3.017 -17.449 1.00 92.94 893 VAL A N 1
ATOM 6929 C CA . VAL A 1 893 ? 21.462 -4.138 -16.931 1.00 92.94 893 VAL A CA 1
ATOM 6930 C C . VAL A 1 893 ? 20.224 -3.597 -16.217 1.00 92.94 893 VAL A C 1
ATOM 6932 O O . VAL A 1 893 ? 20.379 -2.910 -15.207 1.00 92.94 893 VAL A O 1
ATOM 6935 N N . PRO A 1 894 ? 19.006 -3.858 -16.726 1.00 91.25 894 PRO A N 1
ATOM 6936 C CA . PRO A 1 894 ? 17.763 -3.524 -16.038 1.00 91.25 894 PRO A CA 1
ATOM 6937 C C . PRO A 1 894 ? 17.728 -4.008 -14.589 1.00 91.25 894 PRO A C 1
ATOM 6939 O O . PRO A 1 894 ? 18.043 -5.172 -14.317 1.00 91.25 894 PRO A O 1
ATOM 6942 N N . LEU A 1 895 ? 17.272 -3.132 -13.693 1.00 91.19 895 LEU A N 1
ATOM 6943 C CA . LEU A 1 895 ? 16.769 -3.540 -12.386 1.00 91.19 895 LEU A CA 1
ATOM 6944 C C . LEU A 1 895 ? 15.402 -4.211 -12.577 1.00 91.19 895 LEU A C 1
ATOM 6946 O O . LEU A 1 895 ? 14.551 -3.700 -13.306 1.00 91.19 895 LEU A O 1
ATOM 6950 N N . THR A 1 896 ? 15.200 -5.370 -11.956 1.00 90.00 896 THR A N 1
ATOM 6951 C CA . THR A 1 896 ? 13.945 -6.144 -12.010 1.00 90.00 896 THR A CA 1
ATOM 6952 C C . THR A 1 896 ? 13.154 -6.073 -10.708 1.00 90.00 896 THR A C 1
ATOM 6954 O O . THR A 1 896 ? 11.930 -6.201 -10.731 1.00 90.00 896 THR A O 1
ATOM 6957 N N . ARG A 1 897 ? 13.838 -5.821 -9.587 1.00 90.00 897 ARG A N 1
ATOM 6958 C CA . ARG A 1 897 ? 13.271 -5.465 -8.279 1.00 90.00 897 ARG A CA 1
ATOM 6959 C C . ARG A 1 897 ? 14.224 -4.492 -7.593 1.00 90.00 897 ARG A C 1
ATOM 6961 O O . ARG A 1 897 ? 15.436 -4.648 -7.724 1.00 90.00 897 ARG A O 1
ATOM 6968 N N . VAL A 1 898 ? 13.691 -3.529 -6.854 1.00 90.00 898 VAL A N 1
ATOM 6969 C CA . VAL A 1 898 ? 14.476 -2.506 -6.150 1.00 90.00 898 VAL A CA 1
ATOM 6970 C C . VAL A 1 898 ? 14.154 -2.486 -4.657 1.00 90.00 898 VAL A C 1
ATOM 6972 O O . VAL A 1 898 ? 13.170 -3.086 -4.222 1.00 90.00 898 VAL A O 1
ATOM 6975 N N . ASP A 1 899 ? 15.004 -1.815 -3.884 1.00 89.56 899 ASP A N 1
ATOM 6976 C CA . ASP A 1 899 ? 14.780 -1.442 -2.480 1.00 89.56 899 ASP A CA 1
ATOM 6977 C C . ASP A 1 899 ? 14.563 -2.616 -1.514 1.00 89.56 899 ASP A C 1
ATOM 6979 O O . ASP A 1 899 ? 13.879 -2.506 -0.492 1.00 89.56 899 ASP A O 1
ATOM 6983 N N . GLY A 1 900 ? 15.223 -3.745 -1.788 1.00 89.94 900 GLY A N 1
ATOM 6984 C CA . GLY A 1 900 ? 15.359 -4.847 -0.842 1.00 89.94 900 GLY A CA 1
ATOM 6985 C C . GLY A 1 900 ? 16.171 -4.408 0.376 1.00 89.94 900 GLY A C 1
ATOM 6986 O O . GLY A 1 900 ? 17.393 -4.525 0.380 1.00 89.94 900 GLY A O 1
ATOM 6987 N N . ARG A 1 901 ? 15.504 -3.867 1.400 1.00 87.62 901 ARG A N 1
ATOM 6988 C CA . ARG A 1 901 ? 16.150 -3.380 2.629 1.00 87.62 901 ARG A CA 1
ATOM 6989 C C . ARG A 1 901 ? 16.907 -4.515 3.328 1.00 87.62 901 ARG A C 1
ATOM 6991 O O . ARG A 1 901 ? 16.344 -5.582 3.563 1.00 87.62 901 ARG A O 1
ATOM 6998 N N . ILE A 1 902 ? 18.163 -4.254 3.680 1.00 89.31 902 ILE A N 1
ATOM 6999 C CA . ILE A 1 902 ? 19.037 -5.130 4.470 1.00 89.31 902 ILE A CA 1
ATOM 7000 C C . ILE A 1 902 ? 19.655 -4.315 5.608 1.00 89.31 902 ILE A C 1
ATOM 7002 O O . ILE A 1 902 ? 19.783 -3.096 5.510 1.00 89.31 902 ILE A O 1
ATOM 7006 N N . CYS A 1 903 ? 20.084 -4.987 6.672 1.00 86.44 903 CYS A N 1
ATOM 7007 C CA . CYS A 1 903 ? 20.599 -4.373 7.896 1.00 86.44 903 CYS A CA 1
ATOM 7008 C C . CYS A 1 903 ? 21.636 -3.256 7.639 1.00 86.44 903 CYS A C 1
ATOM 7010 O O . CYS A 1 903 ? 21.625 -2.195 8.265 1.00 86.44 903 CYS A O 1
ATOM 7012 N N . ASN A 1 904 ? 22.525 -3.474 6.674 1.00 87.25 904 ASN A N 1
ATOM 7013 C CA . ASN A 1 904 ? 23.613 -2.574 6.319 1.00 87.25 904 ASN A CA 1
ATOM 7014 C C . ASN A 1 904 ? 23.377 -1.742 5.041 1.00 87.25 904 ASN A C 1
ATOM 7016 O O . ASN A 1 904 ? 24.292 -1.028 4.627 1.00 87.25 904 ASN A O 1
ATOM 7020 N N . GLY A 1 905 ? 22.176 -1.758 4.450 1.00 91.12 905 GLY A N 1
ATOM 7021 C CA . GLY A 1 905 ? 21.839 -0.963 3.264 1.00 91.12 905 GLY A CA 1
ATOM 7022 C C . GLY A 1 905 ? 20.725 -1.547 2.395 1.00 91.12 905 GLY A C 1
ATOM 7023 O O . GLY A 1 905 ? 19.622 -1.796 2.881 1.00 91.12 905 GLY A O 1
ATOM 7024 N N . TYR A 1 906 ? 21.000 -1.742 1.103 1.00 93.56 906 TYR A N 1
ATOM 7025 C CA . TYR A 1 906 ? 19.991 -2.144 0.115 1.00 93.56 906 TYR A CA 1
ATOM 7026 C C . TYR A 1 906 ? 20.464 -3.274 -0.804 1.00 93.56 906 TYR A C 1
ATOM 7028 O O . TYR A 1 906 ? 21.658 -3.461 -1.031 1.00 93.56 906 TYR A O 1
ATOM 7036 N N . ALA A 1 907 ? 19.511 -4.013 -1.365 1.00 94.88 907 ALA A N 1
ATOM 7037 C CA . ALA A 1 907 ? 19.722 -4.997 -2.413 1.00 94.88 907 ALA A CA 1
ATOM 7038 C C . ALA A 1 907 ? 18.754 -4.749 -3.581 1.00 94.88 907 ALA A C 1
ATOM 7040 O O . ALA A 1 907 ? 17.542 -4.651 -3.380 1.00 94.88 907 ALA A O 1
ATOM 7041 N N . HIS A 1 908 ? 19.291 -4.690 -4.800 1.00 95.31 908 HIS A N 1
ATOM 7042 C CA . HIS A 1 908 ? 18.530 -4.533 -6.042 1.00 95.31 908 HIS A CA 1
ATOM 7043 C C . HIS A 1 908 ? 18.756 -5.744 -6.941 1.00 95.31 908 HIS A C 1
ATOM 7045 O O . HIS A 1 908 ? 19.891 -6.161 -7.158 1.00 95.31 908 HIS A O 1
ATOM 7051 N N . GLU A 1 909 ? 17.687 -6.305 -7.489 1.00 95.19 909 GLU A N 1
ATOM 7052 C CA . GLU A 1 909 ? 17.748 -7.438 -8.409 1.00 95.19 909 GLU A CA 1
ATOM 7053 C C . GLU A 1 909 ? 18.068 -6.938 -9.828 1.00 95.19 909 GLU A C 1
ATOM 7055 O O . GLU A 1 909 ? 17.408 -6.026 -10.325 1.00 95.19 909 GLU A O 1
ATOM 7060 N N . VAL A 1 910 ? 19.077 -7.520 -10.483 1.00 95.19 910 VAL A N 1
ATOM 7061 C CA . VAL A 1 910 ? 19.517 -7.180 -11.847 1.00 95.19 910 VAL A CA 1
ATOM 7062 C C . VAL A 1 910 ? 19.231 -8.325 -12.818 1.00 95.19 910 VAL A C 1
ATOM 7064 O O . VAL A 1 910 ? 19.439 -9.502 -12.524 1.00 95.19 910 VAL A O 1
ATOM 7067 N N . SER A 1 911 ? 18.791 -8.000 -14.035 1.00 93.62 911 SER A N 1
ATOM 7068 C CA . SER A 1 911 ? 18.319 -9.002 -15.005 1.00 93.62 911 SER A CA 1
ATOM 7069 C C . SER A 1 911 ? 19.397 -9.947 -15.576 1.00 93.62 911 SER A C 1
ATOM 7071 O O . SER A 1 911 ? 19.061 -10.861 -16.330 1.00 93.62 911 SER A O 1
ATOM 7073 N N . LYS A 1 912 ? 20.685 -9.694 -15.312 1.00 93.56 912 LYS A N 1
ATOM 7074 C CA . LYS A 1 912 ? 21.859 -10.523 -15.663 1.00 93.56 912 LYS A CA 1
ATOM 7075 C C . LYS A 1 912 ? 23.078 -10.070 -14.827 1.00 93.56 912 LYS A C 1
ATOM 7077 O O . LYS A 1 912 ? 23.017 -8.982 -14.261 1.00 93.56 912 LYS A O 1
ATOM 7082 N N . PRO A 1 913 ? 24.175 -10.844 -14.745 1.00 94.38 913 PRO A N 1
ATOM 7083 C CA . PRO A 1 913 ? 25.401 -10.395 -14.083 1.00 94.38 913 PRO A CA 1
ATOM 7084 C C . PRO A 1 913 ? 25.939 -9.074 -14.648 1.00 94.38 913 PRO A C 1
ATOM 7086 O O . PRO A 1 913 ? 25.880 -8.834 -15.858 1.00 94.38 913 PRO A O 1
ATOM 7089 N N . LEU A 1 914 ? 26.468 -8.229 -13.764 1.00 92.94 914 LEU A N 1
ATOM 7090 C CA . LEU A 1 914 ? 27.155 -6.990 -14.115 1.00 92.94 914 LEU A CA 1
ATOM 7091 C C . LEU A 1 914 ? 28.577 -7.289 -14.597 1.00 92.94 914 LEU A C 1
ATOM 7093 O O . LEU A 1 914 ? 29.275 -8.130 -14.032 1.00 92.94 914 LEU A O 1
ATOM 7097 N N . THR A 1 915 ? 29.021 -6.556 -15.616 1.00 85.75 915 THR A N 1
ATOM 7098 C CA . THR A 1 915 ? 30.377 -6.654 -16.170 1.00 85.75 915 THR A CA 1
ATOM 7099 C C . THR A 1 915 ? 31.062 -5.281 -16.158 1.00 85.75 915 THR A C 1
ATOM 7101 O O . THR A 1 915 ? 30.439 -4.304 -16.602 1.00 85.75 915 THR A O 1
ATOM 7104 N N . PRO A 1 916 ? 32.320 -5.171 -15.691 1.00 84.94 916 PRO A N 1
ATOM 7105 C CA . PRO A 1 916 ? 33.101 -3.940 -15.802 1.00 84.94 916 PRO A CA 1
ATOM 7106 C C . PRO A 1 916 ? 33.475 -3.655 -17.267 1.00 84.94 916 PRO A C 1
ATOM 7108 O O . PRO A 1 916 ? 33.436 -4.542 -18.124 1.00 84.94 916 PRO A O 1
ATOM 7111 N N . ALA A 1 917 ? 33.816 -2.402 -17.575 1.00 84.50 917 ALA A N 1
ATOM 7112 C CA . ALA A 1 917 ? 34.078 -1.963 -18.945 1.00 84.50 917 ALA A CA 1
ATOM 7113 C C . ALA A 1 917 ? 35.585 -1.960 -19.252 1.00 84.50 917 ALA A C 1
ATOM 7115 O O . ALA A 1 917 ? 36.327 -1.116 -18.766 1.00 84.50 917 ALA A O 1
ATOM 7116 N N . SER A 1 918 ? 36.055 -2.867 -20.110 1.00 82.75 918 SER A N 1
ATOM 7117 C CA . SER A 1 918 ? 37.497 -3.087 -20.338 1.00 82.75 918 SER A CA 1
ATOM 7118 C C . SER A 1 918 ? 38.147 -2.215 -21.425 1.00 82.75 918 SER A C 1
ATOM 7120 O O . SER A 1 918 ? 39.325 -2.387 -21.738 1.00 82.75 918 SER A O 1
ATOM 7122 N N . SER A 1 919 ? 37.409 -1.313 -22.076 1.00 89.19 919 SER A N 1
ATOM 7123 C CA . SER A 1 919 ? 37.913 -0.487 -23.188 1.00 89.19 919 SER A CA 1
ATOM 7124 C C . SER A 1 919 ? 37.183 0.855 -23.267 1.00 89.19 919 SER A C 1
ATOM 7126 O O . SER A 1 919 ? 36.082 1.004 -22.737 1.00 89.19 919 SER A O 1
ATOM 7128 N N . THR A 1 920 ? 37.810 1.848 -23.898 1.00 91.12 920 THR A N 1
ATOM 7129 C CA . THR A 1 920 ? 37.155 3.117 -24.269 1.00 91.12 920 THR A CA 1
ATOM 7130 C C . THR A 1 920 ? 36.350 2.994 -25.568 1.00 91.12 920 THR A C 1
ATOM 7132 O O . THR A 1 920 ? 36.541 2.046 -26.334 1.00 91.12 920 THR A O 1
ATOM 7135 N N . VAL A 1 921 ? 35.476 3.963 -25.855 1.00 91.75 921 VAL A N 1
ATOM 7136 C CA . VAL A 1 921 ? 34.690 4.021 -27.096 1.00 91.75 921 VAL A CA 1
ATOM 7137 C C . VAL A 1 921 ? 35.617 4.008 -28.311 1.00 91.75 921 VAL A C 1
ATOM 7139 O O . VAL A 1 921 ? 35.390 3.251 -29.255 1.00 91.75 921 VAL A O 1
ATOM 7142 N N . LEU A 1 922 ? 36.706 4.784 -28.261 1.00 92.44 922 LEU A N 1
ATOM 7143 C CA . LEU A 1 922 ? 37.703 4.824 -29.328 1.00 92.44 922 LEU A CA 1
ATOM 7144 C C . LEU A 1 922 ? 38.405 3.469 -29.509 1.00 92.44 922 LEU A C 1
ATOM 7146 O O . LEU A 1 922 ? 38.493 2.976 -30.630 1.00 92.44 922 LEU A O 1
ATOM 7150 N N . GLU A 1 923 ? 38.839 2.825 -28.422 1.00 92.88 923 GLU A N 1
ATOM 7151 C CA . GLU A 1 923 ? 39.461 1.497 -28.483 1.00 92.88 923 GLU A CA 1
ATOM 7152 C C . GLU A 1 923 ? 38.542 0.431 -29.106 1.00 92.88 923 GLU A C 1
ATOM 7154 O O . GLU A 1 923 ? 39.029 -0.450 -29.813 1.00 92.88 923 GLU A O 1
ATOM 7159 N N . VAL A 1 924 ? 37.228 0.486 -28.858 1.00 93.19 924 VAL A N 1
ATOM 7160 C CA . VAL A 1 924 ? 36.265 -0.449 -29.469 1.00 93.19 924 VAL A CA 1
ATOM 7161 C C . VAL A 1 924 ? 36.149 -0.203 -30.978 1.00 93.19 924 VAL A C 1
ATOM 7163 O O . VAL A 1 924 ? 36.232 -1.159 -31.750 1.00 93.19 924 VAL A O 1
ATOM 7166 N N . ILE A 1 925 ? 36.047 1.062 -31.414 1.00 93.12 925 ILE A N 1
ATOM 7167 C CA . ILE A 1 925 ? 36.053 1.435 -32.844 1.00 93.12 925 ILE A CA 1
ATOM 7168 C C . ILE A 1 925 ? 37.349 0.978 -33.527 1.00 93.12 925 ILE A C 1
ATOM 7170 O O . ILE A 1 925 ? 37.334 0.525 -34.671 1.00 93.12 925 ILE A O 1
ATOM 7174 N N . GLU A 1 926 ? 38.490 1.098 -32.846 1.00 92.06 926 GLU A N 1
ATOM 7175 C CA . GLU A 1 926 ? 39.785 0.748 -33.421 1.00 92.06 926 GLU A CA 1
ATOM 7176 C C . GLU A 1 926 ? 40.000 -0.760 -33.598 1.00 92.06 926 GLU A C 1
ATOM 7178 O O . GLU A 1 926 ? 40.716 -1.136 -34.537 1.00 92.06 926 GLU A O 1
ATOM 7183 N N . LYS A 1 927 ? 39.417 -1.586 -32.714 1.00 92.44 927 LYS A N 1
ATOM 7184 C CA . LYS A 1 927 ? 39.571 -3.052 -32.663 1.00 92.44 927 LYS A CA 1
ATOM 7185 C C . LYS A 1 927 ? 38.555 -3.804 -33.539 1.00 92.44 927 LYS A C 1
ATOM 7187 O O . LYS A 1 927 ? 38.903 -4.855 -34.074 1.00 92.44 927 LYS A O 1
ATOM 7192 N N . ASP A 1 928 ? 37.323 -3.310 -33.686 1.00 92.38 928 ASP A N 1
ATOM 7193 C CA . ASP A 1 928 ? 36.254 -4.019 -34.408 1.00 92.38 928 ASP A CA 1
ATOM 7194 C C . ASP A 1 928 ? 36.303 -3.765 -35.930 1.00 92.38 928 ASP A C 1
ATOM 7196 O O . ASP A 1 928 ? 36.213 -2.637 -36.422 1.00 92.38 928 ASP A O 1
ATOM 7200 N N . SER A 1 929 ? 36.419 -4.848 -36.704 1.00 94.12 929 SER A N 1
ATOM 7201 C CA . SER A 1 929 ? 36.518 -4.819 -38.169 1.00 94.12 929 SER A CA 1
ATOM 7202 C C . SER A 1 929 ? 35.263 -4.293 -38.876 1.00 94.12 929 SER A C 1
ATOM 7204 O O . SER A 1 929 ? 35.337 -3.931 -40.052 1.00 94.12 929 SER A O 1
ATOM 7206 N N . ARG A 1 930 ? 34.120 -4.202 -38.184 1.00 94.00 930 ARG A N 1
ATOM 7207 C CA . ARG A 1 930 ? 32.870 -3.634 -38.715 1.00 94.00 930 ARG A CA 1
ATOM 7208 C C . ARG A 1 930 ? 32.906 -2.113 -38.858 1.00 94.00 930 ARG A C 1
ATOM 7210 O O . ARG A 1 930 ? 32.036 -1.577 -39.542 1.00 94.00 930 ARG A O 1
ATOM 7217 N N . PHE A 1 931 ? 33.884 -1.429 -38.259 1.00 94.50 931 PHE A N 1
ATOM 7218 C CA . PHE A 1 931 ? 33.949 0.037 -38.198 1.00 94.50 931 PHE A CA 1
ATOM 7219 C C . PHE A 1 931 ? 35.108 0.658 -38.989 1.00 94.50 931 PHE A C 1
ATOM 7221 O O . PHE A 1 931 ? 35.445 1.814 -38.752 1.00 94.50 931 PHE A O 1
ATOM 7228 N N . THR A 1 932 ? 35.733 -0.050 -39.936 1.00 93.94 932 THR A N 1
ATOM 7229 C CA . THR A 1 932 ? 36.909 0.487 -40.655 1.00 93.94 932 THR A CA 1
ATOM 7230 C C . THR A 1 932 ? 36.637 1.823 -41.355 1.00 93.94 932 THR A C 1
ATOM 7232 O O . THR A 1 932 ? 37.450 2.733 -41.232 1.00 93.94 932 THR A O 1
ATOM 7235 N N . PHE A 1 933 ? 35.479 1.999 -42.008 1.00 92.38 933 PHE A N 1
ATOM 7236 C CA . PHE A 1 933 ? 35.125 3.293 -42.611 1.00 92.38 933 PHE A CA 1
ATOM 7237 C C . PHE A 1 933 ? 34.870 4.377 -41.551 1.00 92.38 933 PHE A C 1
ATOM 7239 O O . PHE A 1 933 ? 35.332 5.507 -41.693 1.00 92.38 933 PHE A O 1
ATOM 7246 N N . LEU A 1 934 ? 34.180 4.030 -40.457 1.00 93.19 934 LEU A N 1
ATOM 7247 C CA . LEU A 1 934 ? 33.906 4.940 -39.338 1.00 93.19 934 LEU A CA 1
ATOM 7248 C C . LEU A 1 934 ? 35.207 5.429 -38.673 1.00 93.19 934 LEU A C 1
ATOM 7250 O O . LEU A 1 934 ? 35.343 6.615 -38.380 1.00 93.19 934 LEU A O 1
ATOM 7254 N N . LYS A 1 935 ? 36.180 4.529 -38.502 1.00 93.56 935 LYS A N 1
ATOM 7255 C CA . LYS A 1 935 ? 37.533 4.790 -37.992 1.00 93.56 935 LYS A CA 1
ATOM 7256 C C . LYS A 1 935 ? 38.308 5.760 -38.890 1.00 93.56 935 LYS A C 1
ATOM 7258 O O . LYS A 1 935 ? 38.870 6.736 -38.396 1.00 93.56 935 LYS A O 1
ATOM 7263 N N . ASP A 1 936 ? 38.305 5.532 -40.204 1.00 91.88 936 ASP A N 1
ATOM 7264 C CA . ASP A 1 936 ? 38.998 6.400 -41.166 1.00 91.88 936 ASP A CA 1
ATOM 7265 C C . ASP A 1 936 ? 38.328 7.783 -41.305 1.00 91.88 936 ASP A C 1
ATOM 7267 O O . ASP A 1 936 ? 39.018 8.800 -41.449 1.00 91.88 936 ASP A O 1
ATOM 7271 N N . ALA A 1 937 ? 36.995 7.845 -41.198 1.00 91.75 937 ALA A N 1
ATOM 7272 C CA . ALA A 1 937 ? 36.234 9.093 -41.163 1.00 91.75 937 ALA A CA 1
ATOM 7273 C C . ALA A 1 937 ? 36.516 9.909 -39.887 1.00 91.75 937 ALA A C 1
ATOM 7275 O O . ALA A 1 937 ? 36.717 11.121 -39.972 1.00 91.75 937 ALA A O 1
ATOM 7276 N N . LEU A 1 938 ? 36.586 9.250 -38.722 1.00 94.00 938 LEU A N 1
ATOM 7277 C CA . LEU A 1 938 ? 36.886 9.872 -37.427 1.00 94.00 938 LEU A CA 1
ATOM 7278 C C . LEU A 1 938 ? 38.297 10.475 -37.382 1.00 94.00 938 LEU A C 1
ATOM 7280 O O . LEU A 1 938 ? 38.492 11.531 -36.783 1.00 94.00 938 LEU A O 1
ATOM 7284 N N . LYS A 1 939 ? 39.271 9.855 -38.053 1.00 93.19 939 LYS A N 1
ATOM 7285 C CA . LYS A 1 939 ? 40.678 10.274 -38.029 1.00 93.19 939 LYS A CA 1
ATOM 7286 C C . LYS A 1 939 ? 40.891 11.726 -38.486 1.00 93.19 939 LYS A C 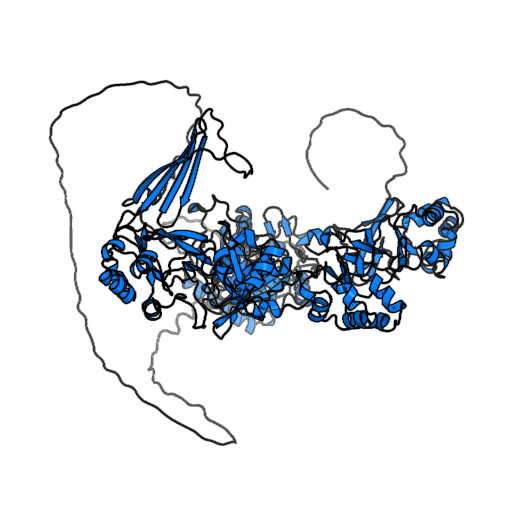1
ATOM 7288 O O . LYS A 1 939 ? 40.602 12.068 -39.635 1.00 93.19 939 LYS A O 1
ATOM 7293 N N . GLY A 1 940 ? 41.484 12.554 -37.630 1.00 88.69 940 GLY A N 1
ATOM 7294 C CA . GLY A 1 940 ? 41.767 13.973 -37.869 1.00 88.69 940 GLY A CA 1
ATOM 7295 C C . GLY A 1 940 ? 40.558 14.899 -37.700 1.00 88.69 940 GLY A C 1
ATOM 7296 O O . GLY A 1 940 ? 40.558 15.989 -38.268 1.00 88.69 940 GLY A O 1
ATOM 7297 N N . THR A 1 941 ? 39.518 14.467 -36.980 1.00 94.69 941 THR A N 1
ATOM 7298 C CA . THR A 1 941 ? 38.355 15.303 -36.630 1.00 94.69 941 THR A CA 1
ATOM 7299 C C . THR A 1 941 ? 38.461 15.838 -35.201 1.00 94.69 941 THR A C 1
ATOM 7301 O O . THR A 1 941 ? 39.130 15.249 -34.353 1.00 94.69 941 THR A O 1
ATOM 7304 N N . LYS A 1 942 ? 37.747 16.930 -34.898 1.00 92.75 942 LYS A N 1
ATOM 7305 C CA . LYS A 1 942 ? 37.708 17.515 -33.544 1.00 92.75 942 LYS A CA 1
ATOM 7306 C C . LYS A 1 942 ? 37.048 16.559 -32.546 1.00 92.75 942 LYS A C 1
ATOM 7308 O O . LYS A 1 942 ? 37.352 16.595 -31.360 1.00 92.75 942 LYS A O 1
ATOM 7313 N N . LEU A 1 943 ? 36.130 15.710 -33.011 1.00 91.75 943 LEU A N 1
ATOM 7314 C CA . LEU A 1 943 ? 35.528 14.648 -32.212 1.00 91.75 943 LEU A CA 1
ATOM 7315 C C . LEU A 1 943 ? 36.555 13.580 -31.806 1.00 91.75 943 LEU A C 1
ATOM 7317 O O . LEU A 1 943 ? 36.519 13.135 -30.667 1.00 91.75 943 LEU A O 1
ATOM 7321 N N . GLU A 1 944 ? 37.490 13.195 -32.681 1.00 93.06 944 GLU A N 1
ATOM 7322 C CA . GLU A 1 944 ? 38.567 12.261 -32.313 1.00 93.06 944 GLU A CA 1
ATOM 7323 C C . GLU A 1 944 ? 39.456 12.835 -31.203 1.00 93.06 944 GLU A C 1
ATOM 7325 O O . GLU A 1 944 ? 39.771 12.137 -30.242 1.00 93.06 944 GLU A O 1
ATOM 7330 N N . GLU A 1 945 ? 39.827 14.114 -31.310 1.00 91.31 945 GLU A N 1
ATOM 7331 C CA . GLU A 1 945 ? 40.589 14.820 -30.274 1.00 91.31 945 GLU A CA 1
ATOM 7332 C C . GLU A 1 945 ? 39.815 14.858 -28.947 1.00 91.31 945 GLU A C 1
ATOM 7334 O O . GLU A 1 945 ? 40.369 14.501 -27.910 1.00 91.31 945 GLU A O 1
ATOM 7339 N N . GLN A 1 946 ? 38.518 15.185 -28.995 1.00 88.88 946 GLN A N 1
ATOM 7340 C CA . GLN A 1 946 ? 37.629 15.255 -27.828 1.00 88.88 946 GLN A CA 1
ATOM 7341 C C . GLN A 1 946 ? 37.401 13.886 -27.148 1.00 88.88 946 GLN A C 1
ATOM 7343 O O . GLN A 1 946 ? 37.245 13.818 -25.928 1.00 88.88 946 GLN A O 1
ATOM 7348 N N . LEU A 1 947 ? 37.397 12.788 -27.914 1.00 88.00 947 LEU A N 1
ATOM 7349 C CA . LEU A 1 947 ? 37.353 11.421 -27.374 1.00 88.00 947 LEU A CA 1
ATOM 7350 C C . LEU A 1 947 ? 38.697 11.009 -26.755 1.00 88.00 947 LEU A C 1
ATOM 7352 O O . LEU A 1 947 ? 38.718 10.331 -25.734 1.00 88.00 947 LEU A O 1
ATOM 7356 N N . LYS A 1 948 ? 39.825 11.437 -27.339 1.00 89.06 948 LYS A N 1
ATOM 7357 C CA . LYS A 1 948 ? 41.174 11.147 -26.819 1.00 89.06 948 LYS A CA 1
ATOM 7358 C C . LYS A 1 948 ? 41.509 11.911 -25.542 1.00 89.06 948 LYS A C 1
ATOM 7360 O O . LYS A 1 948 ? 42.237 11.378 -24.709 1.00 89.06 948 LYS A O 1
ATOM 7365 N N . SER A 1 949 ? 41.022 13.142 -25.392 1.00 82.62 949 SER A N 1
ATOM 7366 C CA . SER A 1 949 ? 41.237 13.945 -24.183 1.00 82.62 949 SER A CA 1
ATOM 7367 C C . SER A 1 949 ? 40.288 13.587 -23.035 1.00 82.62 949 SER A C 1
ATOM 7369 O O . SER A 1 949 ? 40.598 13.877 -21.883 1.00 82.62 949 SER A O 1
ATOM 7371 N N . GLY A 1 950 ? 39.149 12.951 -23.332 1.00 75.38 950 GLY A N 1
ATOM 7372 C CA . GLY A 1 950 ? 38.077 12.693 -22.364 1.00 75.38 950 GLY A CA 1
ATOM 7373 C C . GLY A 1 950 ? 37.111 13.871 -22.172 1.00 75.38 950 GLY A C 1
ATOM 7374 O O . GLY A 1 950 ? 36.130 13.741 -21.439 1.00 75.38 950 GLY A O 1
ATOM 7375 N N . ASP A 1 951 ? 37.314 14.991 -22.878 1.00 71.56 951 ASP A N 1
ATOM 7376 C CA . ASP A 1 951 ? 36.464 16.196 -22.814 1.00 71.56 951 ASP A CA 1
ATOM 7377 C C . ASP A 1 951 ? 35.051 15.984 -23.406 1.00 71.56 951 ASP A C 1
ATOM 7379 O O . ASP A 1 951 ? 34.226 16.900 -23.451 1.00 71.56 951 ASP A O 1
ATOM 7383 N N . ALA A 1 952 ? 34.754 14.787 -23.919 1.00 61.75 952 ALA A N 1
ATOM 7384 C CA . ALA A 1 952 ? 33.420 14.394 -24.366 1.00 61.75 952 ALA A CA 1
ATOM 7385 C C . ALA A 1 952 ? 32.438 14.153 -23.203 1.00 61.75 952 ALA A C 1
ATOM 7387 O O . ALA A 1 952 ? 31.228 14.199 -23.421 1.00 61.75 952 ALA A O 1
ATOM 7388 N N . GLY A 1 953 ? 32.936 13.901 -21.986 1.00 75.38 953 GLY A N 1
ATOM 7389 C CA . GLY A 1 953 ? 32.116 13.351 -20.905 1.00 75.38 953 GLY A CA 1
ATOM 7390 C C . GLY A 1 953 ? 31.677 11.912 -21.209 1.00 75.38 953 GLY A C 1
ATOM 7391 O O . GLY A 1 953 ? 32.281 11.238 -22.039 1.00 75.38 953 GLY A O 1
ATOM 7392 N N . THR A 1 954 ? 30.628 11.426 -20.536 1.00 83.38 954 THR A N 1
ATOM 7393 C CA . THR A 1 954 ? 30.066 10.100 -20.852 1.00 83.38 954 THR A CA 1
ATOM 7394 C C . THR A 1 954 ? 29.070 10.207 -22.001 1.00 83.38 954 THR A C 1
ATOM 7396 O O . THR A 1 954 ? 28.032 10.842 -21.846 1.00 83.38 954 THR A O 1
ATOM 7399 N N . ILE A 1 955 ? 29.358 9.551 -23.124 1.00 89.94 955 ILE A N 1
ATOM 7400 C CA . ILE A 1 955 ? 28.554 9.644 -24.354 1.00 89.94 955 ILE A CA 1
ATOM 7401 C C . ILE A 1 955 ? 27.822 8.342 -24.710 1.00 89.94 955 ILE A C 1
ATOM 7403 O O . ILE A 1 955 ? 28.187 7.263 -24.243 1.00 89.94 955 ILE A O 1
ATOM 7407 N N . THR A 1 956 ? 26.855 8.421 -25.631 1.00 92.94 956 THR A N 1
ATOM 7408 C CA . THR A 1 956 ? 26.359 7.240 -26.366 1.00 92.94 956 THR A CA 1
ATOM 7409 C C . THR A 1 956 ? 26.653 7.375 -27.858 1.00 92.94 956 THR A C 1
ATOM 7411 O O . THR A 1 956 ? 26.153 8.288 -28.510 1.00 92.94 956 THR A O 1
ATOM 7414 N N . LEU A 1 957 ? 27.453 6.471 -28.422 1.00 95.25 957 LEU A N 1
ATOM 7415 C CA . LEU A 1 957 ? 27.773 6.422 -29.848 1.00 95.25 957 LEU A CA 1
ATOM 7416 C C . LEU A 1 957 ? 26.820 5.478 -30.590 1.00 95.25 957 LEU A C 1
ATOM 7418 O O . LEU A 1 957 ? 26.794 4.275 -30.340 1.00 95.25 957 LEU A O 1
ATOM 7422 N N . LEU A 1 958 ? 26.107 6.015 -31.574 1.00 96.25 958 LEU A N 1
ATOM 7423 C CA . LEU A 1 958 ? 25.303 5.269 -32.537 1.00 96.25 958 LEU A CA 1
ATOM 7424 C C . LEU A 1 958 ? 26.195 4.913 -33.740 1.00 96.25 958 LEU A C 1
ATOM 7426 O O . LEU A 1 958 ? 26.242 5.644 -34.728 1.00 96.25 958 LEU A O 1
ATOM 7430 N N . ALA A 1 959 ? 26.973 3.837 -33.620 1.00 95.38 959 ALA A N 1
ATOM 7431 C CA . ALA A 1 959 ? 28.030 3.446 -34.552 1.00 95.38 959 ALA A CA 1
ATOM 7432 C C . ALA A 1 959 ? 27.469 2.749 -35.811 1.00 95.38 959 ALA A C 1
ATOM 7434 O O . ALA A 1 959 ? 26.984 1.618 -35.709 1.00 95.38 959 ALA A O 1
ATOM 7435 N N . PRO A 1 960 ? 27.559 3.352 -37.013 1.00 94.75 960 PRO A N 1
ATOM 7436 C CA . PRO A 1 960 ? 27.177 2.675 -38.245 1.00 94.75 960 PRO A CA 1
ATOM 7437 C C . PRO A 1 960 ? 28.228 1.632 -38.626 1.00 94.75 960 PRO A C 1
ATOM 7439 O O . PRO A 1 960 ? 29.431 1.904 -38.599 1.00 94.75 960 PRO A O 1
ATOM 7442 N N . SER A 1 961 ? 27.773 0.448 -39.027 1.00 93.31 961 SER A N 1
ATOM 7443 C CA . SER A 1 961 ? 28.642 -0.573 -39.615 1.00 93.31 961 SER A CA 1
ATOM 7444 C C . SER A 1 961 ? 29.107 -0.185 -41.027 1.00 93.31 961 SER A C 1
ATOM 7446 O O . SER A 1 961 ? 28.473 0.621 -41.708 1.00 93.31 961 SER A O 1
ATOM 7448 N N . ASN A 1 962 ? 30.165 -0.829 -41.522 1.00 92.19 962 ASN A N 1
ATOM 7449 C CA . ASN A 1 962 ? 30.610 -0.730 -42.917 1.00 92.19 962 ASN A CA 1
ATOM 7450 C C . ASN A 1 962 ? 29.490 -1.022 -43.943 1.00 92.19 962 ASN A C 1
ATOM 7452 O O . ASN A 1 962 ? 29.489 -0.436 -45.025 1.00 92.19 962 ASN A O 1
ATOM 7456 N N . GLU A 1 963 ? 28.530 -1.898 -43.623 1.00 89.56 963 GLU A N 1
ATOM 7457 C CA . GLU A 1 963 ? 27.375 -2.183 -44.490 1.00 89.56 963 GLU A CA 1
ATOM 7458 C C . GLU A 1 963 ? 26.398 -1.000 -44.534 1.00 89.56 963 GLU A C 1
ATOM 7460 O O . GLU A 1 963 ? 25.901 -0.648 -45.605 1.00 89.56 963 GLU A O 1
ATOM 7465 N N . SER A 1 964 ? 26.201 -0.323 -43.398 1.00 89.25 964 SER A N 1
ATOM 7466 C CA . SER A 1 964 ? 25.301 0.826 -43.231 1.00 89.25 964 SER A CA 1
ATOM 7467 C C . SER A 1 964 ? 25.655 1.994 -44.169 1.00 89.25 964 SER A C 1
ATOM 7469 O O . SER A 1 964 ? 24.776 2.743 -44.600 1.00 89.25 964 SER A O 1
ATOM 7471 N N . PHE A 1 965 ? 26.935 2.129 -44.544 1.00 88.12 965 PHE A N 1
ATOM 7472 C CA . PHE A 1 965 ? 27.425 3.148 -45.481 1.00 88.12 965 PHE A CA 1
ATOM 7473 C C . PHE A 1 965 ? 27.147 2.839 -46.963 1.00 88.12 965 PHE A C 1
ATOM 7475 O O . PHE A 1 965 ? 27.133 3.766 -47.772 1.00 88.12 965 PHE A O 1
ATOM 7482 N N . LYS A 1 966 ? 26.878 1.581 -47.351 1.00 83.69 966 LYS A N 1
ATOM 7483 C CA . LYS A 1 966 ? 26.674 1.197 -48.769 1.00 83.69 966 LYS A CA 1
ATOM 7484 C C . LYS A 1 966 ? 25.435 1.823 -49.413 1.00 83.69 966 LYS A C 1
ATOM 7486 O O . LYS A 1 966 ? 25.353 1.890 -50.636 1.00 83.69 966 LYS A O 1
ATOM 7491 N N . ASN A 1 967 ? 24.486 2.277 -48.596 1.00 74.50 967 ASN A N 1
ATOM 7492 C CA . ASN A 1 967 ? 23.245 2.912 -49.038 1.00 74.50 967 ASN A CA 1
ATOM 7493 C C . ASN A 1 967 ? 23.386 4.431 -49.288 1.00 74.50 967 ASN A C 1
ATOM 7495 O O . ASN A 1 967 ? 22.412 5.076 -49.676 1.00 74.50 967 ASN A O 1
ATOM 7499 N N . LEU A 1 968 ? 24.572 5.017 -49.071 1.00 82.88 968 LEU A N 1
ATOM 7500 C CA . LEU A 1 968 ? 24.878 6.408 -49.424 1.00 82.88 968 LEU A CA 1
ATOM 7501 C C . LEU A 1 968 ? 25.360 6.533 -50.878 1.00 82.88 968 LEU A C 1
ATOM 7503 O O . LEU A 1 968 ? 25.959 5.618 -51.438 1.00 82.88 968 LEU A O 1
ATOM 7507 N N . ASN A 1 969 ? 25.141 7.700 -51.490 1.00 85.50 969 ASN A N 1
ATOM 7508 C CA . ASN A 1 969 ? 25.713 8.018 -52.799 1.00 85.50 969 ASN A CA 1
ATOM 7509 C C . ASN A 1 969 ? 27.229 8.269 -52.701 1.00 85.50 969 ASN A C 1
ATOM 7511 O O . ASN A 1 969 ? 27.732 8.763 -51.688 1.00 85.50 969 ASN A O 1
ATOM 7515 N N . ALA A 1 970 ? 27.939 7.973 -53.794 1.00 84.56 970 ALA A N 1
ATOM 7516 C CA . ALA A 1 970 ? 29.395 8.091 -53.882 1.00 84.56 970 ALA A CA 1
ATOM 7517 C C . ALA A 1 970 ? 29.903 9.482 -53.458 1.00 84.56 970 ALA A C 1
ATOM 7519 O O . ALA A 1 970 ? 30.801 9.563 -52.627 1.00 84.56 970 ALA A O 1
ATOM 7520 N N . ASP A 1 971 ? 29.262 10.558 -53.926 1.00 84.81 971 ASP A N 1
ATOM 7521 C CA . ASP A 1 971 ? 29.651 11.941 -53.615 1.00 84.81 971 ASP A CA 1
ATOM 7522 C C . ASP A 1 971 ? 29.627 12.251 -52.104 1.00 84.81 971 ASP A C 1
ATOM 7524 O O . ASP A 1 971 ? 30.454 13.012 -51.601 1.00 84.81 971 ASP A O 1
ATOM 7528 N N . THR A 1 972 ? 28.683 11.673 -51.347 1.00 84.44 972 THR A N 1
ATOM 7529 C CA . THR A 1 972 ? 28.626 11.857 -49.887 1.00 84.44 972 THR A CA 1
ATOM 7530 C C . THR A 1 972 ? 29.680 11.015 -49.175 1.00 84.44 972 THR A C 1
ATOM 7532 O O . THR A 1 972 ? 30.277 11.503 -48.217 1.00 84.44 972 THR A O 1
ATOM 7535 N N . LEU A 1 973 ? 29.961 9.799 -49.652 1.00 86.56 973 LEU A N 1
ATOM 7536 C CA . LEU A 1 973 ? 31.038 8.962 -49.113 1.00 86.56 973 LEU A CA 1
ATOM 7537 C C . LEU A 1 973 ? 32.418 9.593 -49.348 1.00 86.56 973 LEU A C 1
ATOM 7539 O O . LEU A 1 973 ? 33.211 9.683 -48.413 1.00 86.56 973 LEU A O 1
ATOM 7543 N N . GLU A 1 974 ? 32.681 10.096 -50.557 1.00 87.75 974 GLU A N 1
ATOM 7544 C CA . GLU A 1 974 ? 33.914 10.817 -50.889 1.00 87.75 974 GLU A CA 1
ATOM 7545 C C . GLU A 1 974 ? 34.061 12.082 -50.038 1.00 87.75 974 GLU A C 1
ATOM 7547 O O . GLU A 1 974 ? 35.124 12.324 -49.462 1.00 87.75 974 GLU A O 1
ATOM 7552 N N . ARG A 1 975 ? 32.982 12.859 -49.874 1.00 88.25 975 ARG A N 1
ATOM 7553 C CA . ARG A 1 975 ? 32.993 14.048 -49.017 1.00 88.25 975 ARG A CA 1
ATOM 7554 C C . ARG A 1 975 ? 33.284 13.714 -47.550 1.00 88.25 975 ARG A C 1
ATOM 7556 O O . ARG A 1 975 ? 34.099 14.398 -46.949 1.00 88.25 975 ARG A O 1
ATOM 7563 N N . ILE A 1 976 ? 32.676 12.672 -46.976 1.00 88.38 976 ILE A N 1
ATOM 7564 C CA . ILE A 1 976 ? 32.965 12.246 -45.590 1.00 88.38 976 ILE A CA 1
ATOM 7565 C C . ILE A 1 976 ? 34.416 11.749 -45.451 1.00 88.38 976 ILE A C 1
ATOM 7567 O O . ILE A 1 976 ? 35.043 11.964 -44.416 1.00 88.38 976 ILE A O 1
ATOM 7571 N N . ALA A 1 977 ? 34.979 11.118 -46.485 1.00 88.00 977 ALA A N 1
ATOM 7572 C CA . ALA A 1 977 ? 36.364 10.652 -46.460 1.00 88.00 977 ALA A CA 1
ATOM 7573 C C . ALA A 1 977 ? 37.396 11.796 -46.571 1.00 88.00 977 ALA A C 1
ATOM 7575 O O . ALA A 1 977 ? 38.457 11.729 -45.944 1.00 88.00 977 ALA A O 1
ATOM 7576 N N . THR A 1 978 ? 37.103 12.834 -47.363 1.00 89.44 978 THR A N 1
ATOM 7577 C CA . THR A 1 978 ? 38.066 13.891 -47.736 1.00 89.44 978 THR A CA 1
ATOM 7578 C C . THR A 1 978 ? 37.933 15.188 -46.931 1.00 89.44 978 THR A C 1
ATOM 7580 O O . THR A 1 978 ? 38.950 15.786 -46.580 1.00 89.44 978 THR A O 1
ATOM 7583 N N . ASP A 1 979 ? 36.714 15.623 -46.603 1.00 92.44 979 ASP A N 1
ATOM 7584 C CA . ASP A 1 979 ? 36.425 16.873 -45.890 1.00 92.44 979 ASP A CA 1
ATOM 7585 C C . ASP A 1 979 ? 36.254 16.598 -44.387 1.00 92.44 979 ASP A C 1
ATOM 7587 O O . ASP A 1 979 ? 35.255 16.031 -43.938 1.00 92.44 979 ASP A O 1
ATOM 7591 N N . LYS A 1 980 ? 37.245 17.015 -43.590 1.00 92.00 980 LYS A N 1
ATOM 7592 C CA . LYS A 1 980 ? 37.275 16.764 -42.141 1.00 92.00 980 LYS A CA 1
ATOM 7593 C C . LYS A 1 980 ? 36.267 17.588 -41.342 1.00 92.00 980 LYS A C 1
ATOM 7595 O O . LYS A 1 980 ? 35.879 17.149 -40.262 1.00 92.00 980 LYS A O 1
ATOM 7600 N N . GLU A 1 981 ? 35.782 18.716 -41.861 1.00 89.94 981 GLU A N 1
ATOM 7601 C CA . GLU A 1 981 ? 34.699 19.462 -41.209 1.00 89.94 981 GLU A CA 1
ATOM 7602 C C . GLU A 1 981 ? 33.337 18.816 -41.496 1.00 89.94 981 GLU A C 1
ATOM 7604 O O . GLU A 1 981 ? 32.505 18.695 -40.591 1.00 89.94 981 GLU A O 1
ATOM 7609 N N . ALA A 1 982 ? 33.124 18.314 -42.718 1.00 87.44 982 ALA A N 1
ATOM 7610 C CA . ALA A 1 982 ? 31.955 17.492 -43.029 1.00 87.44 982 ALA A CA 1
ATOM 7611 C C . ALA A 1 982 ? 31.951 16.171 -42.244 1.00 87.44 982 ALA A C 1
ATOM 7613 O O . ALA A 1 982 ? 30.898 15.786 -41.733 1.00 87.44 982 ALA A O 1
ATOM 7614 N N . ALA A 1 983 ? 33.105 15.510 -42.104 1.00 90.44 983 ALA A N 1
ATOM 7615 C CA . ALA A 1 983 ? 33.252 14.304 -41.293 1.00 90.44 983 ALA A CA 1
ATOM 7616 C C . ALA A 1 983 ? 32.921 14.570 -39.814 1.00 90.44 983 ALA A C 1
ATOM 7618 O O . ALA A 1 983 ? 32.064 13.889 -39.256 1.00 90.44 983 ALA A O 1
ATOM 7619 N N . ASP A 1 984 ? 33.511 15.600 -39.193 1.00 91.75 984 ASP A N 1
ATOM 7620 C CA . ASP A 1 984 ? 33.221 15.975 -37.799 1.00 91.75 984 ASP A CA 1
ATOM 7621 C C . ASP A 1 984 ? 31.724 16.275 -37.589 1.00 91.75 984 ASP A C 1
ATOM 7623 O O . ASP A 1 984 ? 31.099 15.753 -36.664 1.00 91.75 984 ASP A O 1
ATOM 7627 N N . SER A 1 985 ? 31.111 17.040 -38.501 1.00 89.44 985 SER A N 1
ATOM 7628 C CA . SER A 1 985 ? 29.681 17.361 -38.449 1.00 89.44 985 SER A CA 1
ATOM 7629 C C . SER A 1 985 ? 28.783 16.123 -38.596 1.00 89.44 985 SER A C 1
ATOM 7631 O O . SER A 1 985 ? 27.787 16.004 -37.877 1.00 89.44 985 SER A O 1
ATOM 7633 N N . PHE A 1 986 ? 29.140 15.189 -39.484 1.00 90.56 986 PHE A N 1
ATOM 7634 C CA . PHE A 1 986 ? 28.436 13.918 -39.670 1.00 90.56 986 PHE A CA 1
ATOM 7635 C C . PHE A 1 986 ? 28.544 13.024 -38.426 1.00 90.56 986 PHE A C 1
ATOM 7637 O O . PHE A 1 986 ? 27.537 12.509 -37.938 1.00 90.56 986 PHE A O 1
ATOM 7644 N N . LEU A 1 987 ? 29.743 12.877 -37.862 1.00 93.00 987 LEU A N 1
ATOM 7645 C CA . LEU A 1 987 ? 29.985 12.022 -36.699 1.00 93.00 987 LEU A CA 1
ATOM 7646 C C . LEU A 1 987 ? 29.317 12.582 -35.435 1.00 93.00 987 LEU A C 1
ATOM 7648 O O . LEU A 1 987 ? 28.701 11.833 -34.681 1.00 93.00 987 LEU A O 1
ATOM 7652 N N . ARG A 1 988 ? 29.305 13.908 -35.243 1.00 93.25 988 ARG A N 1
ATOM 7653 C CA . ARG A 1 988 ? 28.555 14.564 -34.152 1.00 93.25 988 ARG A CA 1
ATOM 7654 C C . ARG A 1 988 ? 27.032 14.408 -34.261 1.00 93.25 988 ARG A C 1
ATOM 7656 O O . ARG A 1 988 ? 26.331 14.656 -33.280 1.00 93.25 988 ARG A O 1
ATOM 7663 N N . ALA A 1 989 ? 26.487 14.000 -35.410 1.00 91.12 989 ALA A N 1
ATOM 7664 C CA . ALA A 1 989 ? 25.079 13.601 -35.517 1.00 91.12 989 ALA A CA 1
ATOM 7665 C C . ALA A 1 989 ? 24.808 12.191 -34.955 1.00 91.12 989 ALA A C 1
ATOM 7667 O O . ALA A 1 989 ? 23.666 11.887 -34.622 1.00 91.12 989 ALA A O 1
ATOM 7668 N N . HIS A 1 990 ? 25.853 11.370 -34.814 1.00 94.19 990 HIS A N 1
ATOM 7669 C CA . HIS A 1 990 ? 25.805 9.983 -34.344 1.00 94.19 990 HIS A CA 1
ATOM 7670 C C . HIS A 1 990 ? 26.193 9.811 -32.868 1.00 94.19 990 HIS A C 1
ATOM 7672 O O . HIS A 1 990 ? 26.049 8.721 -32.327 1.00 94.19 990 HIS A O 1
ATOM 7678 N N . VAL A 1 991 ? 26.661 10.865 -32.197 1.00 93.88 991 VAL A N 1
ATOM 7679 C CA . VAL A 1 991 ? 26.990 10.832 -30.765 1.00 93.88 991 VAL A CA 1
ATOM 7680 C C . VAL A 1 991 ? 25.925 11.578 -29.974 1.00 93.88 991 VAL A C 1
ATOM 7682 O O . VAL A 1 991 ? 25.659 12.744 -30.257 1.00 93.88 991 VAL A O 1
ATOM 7685 N N . LEU A 1 992 ? 25.331 10.913 -28.986 1.00 91.69 992 LEU A N 1
ATOM 7686 C CA . LEU A 1 992 ? 24.388 11.478 -28.025 1.00 91.69 992 LEU A CA 1
ATOM 7687 C C . LEU A 1 992 ? 25.128 12.059 -26.818 1.00 91.69 992 LEU A C 1
ATOM 7689 O O . LEU A 1 992 ? 26.144 11.510 -26.390 1.00 91.69 992 LEU A O 1
ATOM 7693 N N . ASN A 1 993 ? 24.584 13.144 -26.266 1.00 85.06 993 ASN A N 1
ATOM 7694 C CA . ASN A 1 993 ? 25.156 13.852 -25.116 1.00 85.06 993 ASN A CA 1
ATOM 7695 C C . ASN A 1 993 ? 25.097 13.047 -23.810 1.00 85.06 993 ASN A C 1
ATOM 7697 O O . ASN A 1 993 ? 25.896 13.297 -22.916 1.00 85.06 993 ASN A O 1
ATOM 7701 N N . ASP A 1 994 ? 24.130 12.137 -23.699 1.00 81.06 994 ASP A N 1
ATOM 7702 C CA . ASP A 1 994 ? 23.822 11.404 -22.476 1.00 81.06 994 ASP A CA 1
ATOM 7703 C C . ASP A 1 994 ? 24.170 9.917 -22.633 1.00 81.06 994 ASP A C 1
ATOM 7705 O O . ASP A 1 994 ? 24.022 9.338 -23.718 1.00 81.06 994 ASP A O 1
ATOM 7709 N N . ALA A 1 995 ? 24.558 9.274 -21.531 1.00 85.00 995 ALA A N 1
ATOM 7710 C CA . ALA A 1 995 ? 24.558 7.820 -21.426 1.00 85.00 995 ALA A CA 1
ATOM 7711 C C . ALA A 1 995 ? 23.112 7.304 -21.498 1.00 85.00 995 ALA A C 1
ATOM 7713 O O . ALA A 1 995 ? 22.272 7.680 -20.682 1.00 85.00 995 ALA A O 1
ATOM 7714 N N . LEU A 1 996 ? 22.823 6.447 -22.472 1.00 88.81 996 LEU A N 1
ATOM 7715 C CA . LEU A 1 996 ? 21.506 5.872 -22.690 1.00 88.81 996 LEU A CA 1
ATOM 7716 C C . LEU A 1 996 ? 21.657 4.406 -23.079 1.00 88.81 996 LEU A C 1
ATOM 7718 O O . LEU A 1 996 ? 22.358 4.093 -24.035 1.00 88.81 996 LEU A O 1
ATOM 7722 N N . CYS A 1 997 ? 20.967 3.523 -22.367 1.00 90.44 997 CYS A N 1
ATOM 7723 C CA . CYS A 1 997 ? 20.887 2.117 -22.729 1.00 90.44 997 CYS A CA 1
ATOM 7724 C C . CYS A 1 997 ? 19.610 1.845 -23.529 1.00 90.44 997 CYS A C 1
ATOM 7726 O O . CYS A 1 997 ? 18.577 2.498 -23.336 1.00 90.44 997 CYS A O 1
ATOM 7728 N N . CYS A 1 998 ? 19.628 0.814 -24.372 1.00 89.31 998 CYS A N 1
ATOM 7729 C CA . CYS A 1 998 ? 18.449 0.329 -25.084 1.00 89.31 998 CYS A CA 1
ATOM 7730 C C . CYS A 1 998 ? 17.314 -0.073 -24.125 1.00 89.31 998 CYS A C 1
ATOM 7732 O O . CYS A 1 998 ? 16.137 0.056 -24.476 1.00 89.31 998 CYS A O 1
ATOM 7734 N N . SER A 1 999 ? 17.641 -0.529 -22.909 1.00 86.00 999 SER A N 1
ATOM 7735 C CA . SER A 1 999 ? 16.690 -0.770 -21.813 1.00 86.00 999 SER A CA 1
ATOM 7736 C C . SER A 1 999 ? 15.880 0.469 -21.420 1.00 86.00 999 SER A C 1
ATOM 7738 O O . SER A 1 999 ? 14.701 0.325 -21.108 1.00 86.00 999 SER A O 1
ATOM 7740 N N . ASN A 1 1000 ? 16.465 1.672 -21.481 1.00 84.50 1000 ASN A N 1
ATOM 7741 C CA . ASN A 1 1000 ? 15.781 2.921 -21.131 1.00 84.50 1000 ASN A CA 1
ATOM 7742 C C . ASN A 1 1000 ? 15.101 3.599 -22.337 1.00 84.50 1000 ASN A C 1
ATOM 7744 O O . ASN A 1 1000 ? 14.510 4.676 -22.204 1.00 84.50 1000 ASN A O 1
ATOM 7748 N N . VAL A 1 1001 ? 15.158 3.002 -23.534 1.00 85.12 1001 VAL A N 1
ATOM 7749 C CA . VAL A 1 1001 ? 14.377 3.474 -24.684 1.00 85.12 1001 VAL A CA 1
ATOM 7750 C C . VAL A 1 1001 ? 12.968 2.894 -24.600 1.00 85.12 1001 VAL A C 1
ATOM 7752 O O . VAL A 1 1001 ? 12.721 1.752 -24.975 1.00 85.12 1001 VAL A O 1
ATOM 7755 N N . GLY A 1 1002 ? 12.027 3.700 -24.110 1.00 77.75 1002 GLY A N 1
ATOM 7756 C CA . GLY A 1 1002 ? 10.604 3.363 -24.121 1.00 77.75 1002 GLY A CA 1
ATOM 7757 C C . GLY A 1 1002 ? 9.963 3.447 -25.518 1.00 77.75 1002 GLY A C 1
ATOM 7758 O O . GLY A 1 1002 ? 10.535 4.039 -26.444 1.00 77.75 1002 GLY A O 1
ATOM 7759 N N . PRO A 1 1003 ? 8.746 2.899 -25.686 1.00 74.50 1003 PRO A N 1
ATOM 7760 C CA . PRO A 1 1003 ? 7.940 3.152 -26.872 1.00 74.50 1003 PRO A CA 1
ATOM 7761 C C . PRO A 1 1003 ? 7.615 4.645 -26.970 1.00 74.50 1003 PRO A C 1
ATOM 7763 O O . PRO A 1 1003 ? 7.227 5.275 -25.985 1.00 74.50 1003 PRO A O 1
ATOM 7766 N N . SER A 1 1004 ? 7.740 5.211 -28.169 1.00 68.31 1004 SER A N 1
ATOM 7767 C CA . SER A 1 1004 ? 7.319 6.578 -28.457 1.00 68.31 1004 SER A CA 1
ATOM 7768 C C . SER A 1 1004 ? 6.236 6.604 -29.530 1.00 68.31 1004 SER A C 1
ATOM 7770 O O . SER A 1 1004 ? 6.300 5.935 -30.569 1.00 68.31 1004 SER A O 1
ATOM 7772 N N . SER A 1 1005 ? 5.198 7.381 -29.248 1.00 65.38 1005 SER A N 1
ATOM 7773 C CA . SER A 1 1005 ? 4.026 7.544 -30.094 1.00 65.38 1005 SER A CA 1
ATOM 7774 C C . SER A 1 1005 ? 3.617 9.009 -30.089 1.00 65.38 1005 SER A C 1
ATOM 7776 O O . SER A 1 1005 ? 3.670 9.686 -29.066 1.00 65.38 1005 SER A O 1
ATOM 7778 N N . TRP A 1 1006 ? 3.232 9.523 -31.254 1.00 50.47 1006 TRP A N 1
ATOM 7779 C CA . TRP A 1 1006 ? 2.736 10.890 -31.367 1.00 50.47 1006 TRP A CA 1
ATOM 7780 C C . TRP A 1 1006 ? 1.459 11.054 -30.512 1.00 50.47 1006 TRP A C 1
ATOM 7782 O O . TRP A 1 1006 ? 0.583 10.190 -30.598 1.00 50.47 1006 TRP A O 1
ATOM 7792 N N . PRO A 1 1007 ? 1.328 12.119 -29.694 1.00 48.81 1007 PRO A N 1
ATOM 7793 C CA . PRO A 1 1007 ? 2.138 13.346 -29.692 1.00 48.81 1007 PRO A CA 1
ATOM 7794 C C . PRO A 1 1007 ? 3.437 13.299 -28.862 1.00 48.81 1007 PRO A C 1
ATOM 7796 O O . PRO A 1 1007 ? 4.295 14.161 -29.038 1.00 48.81 1007 PRO A O 1
ATOM 7799 N N . PHE A 1 1008 ? 3.631 12.299 -28.001 1.00 62.53 1008 PHE A N 1
ATOM 7800 C CA . PHE A 1 1008 ? 4.761 12.192 -27.068 1.00 62.53 1008 PHE A CA 1
ATOM 7801 C C . PHE A 1 1008 ? 5.976 11.478 -27.688 1.00 62.53 1008 PHE A C 1
ATOM 7803 O O . PHE A 1 1008 ? 6.386 10.391 -27.274 1.00 62.53 1008 PHE A O 1
ATOM 7810 N N . VAL A 1 1009 ? 6.575 12.095 -28.710 1.00 68.00 1009 VAL A N 1
ATOM 7811 C CA . VAL A 1 1009 ? 7.815 11.588 -29.318 1.00 68.00 1009 VAL A CA 1
ATOM 7812 C C . VAL A 1 1009 ? 8.989 11.833 -28.366 1.00 68.00 1009 VAL A C 1
ATOM 7814 O O . VAL A 1 1009 ? 9.448 12.962 -28.219 1.00 68.00 1009 VAL A O 1
ATOM 7817 N N . SER A 1 1010 ? 9.501 10.773 -27.734 1.00 78.00 1010 SER A N 1
ATOM 7818 C CA . SER A 1 1010 ? 10.711 10.855 -26.909 1.00 78.00 1010 SER A CA 1
ATOM 7819 C C . SER A 1 1010 ? 11.926 11.143 -27.794 1.00 78.00 1010 SER A C 1
ATOM 7821 O O . SER A 1 1010 ? 12.275 10.330 -28.651 1.00 78.00 1010 SER A O 1
ATOM 7823 N N . THR A 1 1011 ? 12.581 12.285 -27.592 1.00 84.56 1011 THR A N 1
ATOM 7824 C CA . THR A 1 1011 ? 13.803 12.679 -28.309 1.00 84.56 1011 THR A CA 1
ATOM 7825 C C . THR A 1 1011 ? 14.994 12.777 -27.369 1.00 84.56 1011 THR A C 1
ATOM 7827 O O . THR A 1 1011 ? 14.832 13.164 -26.215 1.00 84.56 1011 THR A O 1
ATOM 7830 N N . VAL A 1 1012 ? 16.190 12.520 -27.887 1.00 85.81 1012 VAL A N 1
ATOM 7831 C CA . VAL A 1 1012 ? 17.477 12.715 -27.199 1.00 85.81 1012 VAL A CA 1
ATOM 7832 C C . VAL A 1 1012 ? 18.365 13.647 -28.019 1.00 85.81 1012 VAL A C 1
ATOM 7834 O O . VAL A 1 1012 ? 18.153 13.794 -29.225 1.00 85.81 1012 VAL A O 1
ATOM 7837 N N . ARG A 1 1013 ? 19.323 14.332 -27.388 1.00 88.94 1013 ARG A N 1
ATOM 7838 C CA . ARG A 1 1013 ? 20.151 15.336 -28.072 1.00 88.94 1013 ARG A CA 1
ATOM 7839 C C . ARG A 1 1013 ? 21.491 14.743 -28.506 1.00 88.94 1013 ARG A C 1
ATOM 7841 O O . ARG A 1 1013 ? 22.196 14.151 -27.696 1.00 88.94 1013 ARG A O 1
ATOM 7848 N N . ALA A 1 1014 ? 21.834 14.936 -29.776 1.00 89.94 1014 ALA A N 1
ATOM 7849 C CA . ALA A 1 1014 ? 23.159 14.639 -30.311 1.00 89.94 1014 ALA A CA 1
ATOM 7850 C C . ALA A 1 1014 ? 24.137 15.812 -30.105 1.00 89.94 1014 ALA A C 1
ATOM 7852 O O . ALA A 1 1014 ? 23.699 16.963 -30.024 1.00 89.94 1014 ALA A O 1
ATOM 7853 N N . LEU A 1 1015 ? 25.451 15.552 -30.134 1.00 89.62 1015 LEU A N 1
ATOM 7854 C CA . LEU A 1 1015 ? 26.511 16.574 -30.028 1.00 89.62 1015 LEU A CA 1
ATOM 7855 C C . LEU A 1 1015 ? 26.431 17.634 -31.141 1.00 89.62 1015 LEU A C 1
ATOM 7857 O O . LEU A 1 1015 ? 26.867 18.767 -30.962 1.00 89.62 1015 LEU A O 1
ATOM 7861 N N . SER A 1 1016 ? 25.831 17.295 -32.284 1.00 86.50 1016 SER A N 1
ATOM 7862 C CA . SER A 1 1016 ? 25.466 18.230 -33.364 1.00 86.50 1016 SER A CA 1
ATOM 7863 C C . SER A 1 1016 ? 24.357 19.232 -32.994 1.00 86.50 1016 SER A C 1
ATOM 7865 O O . SER A 1 1016 ? 24.006 20.094 -33.799 1.00 86.50 1016 SER A O 1
ATOM 7867 N N . GLY A 1 1017 ? 23.746 19.093 -31.815 1.00 85.06 1017 GLY A N 1
ATOM 7868 C CA . GLY A 1 1017 ? 22.569 19.833 -31.365 1.00 85.06 1017 GLY A CA 1
ATOM 7869 C C . GLY A 1 1017 ? 21.233 19.260 -31.856 1.00 85.06 1017 GLY A C 1
ATOM 7870 O O . GLY A 1 1017 ? 20.186 19.690 -31.364 1.00 85.06 1017 GLY A O 1
ATOM 7871 N N . ALA A 1 1018 ? 21.243 18.293 -32.783 1.00 83.31 1018 ALA A N 1
ATOM 7872 C CA . ALA A 1 1018 ? 20.040 17.684 -33.345 1.00 83.31 1018 ALA A CA 1
ATOM 7873 C C . ALA A 1 1018 ? 19.227 16.906 -32.292 1.00 83.31 1018 ALA A C 1
ATOM 7875 O O . ALA A 1 1018 ? 19.786 16.219 -31.438 1.00 83.31 1018 ALA A O 1
ATOM 7876 N N . ALA A 1 1019 ? 17.897 16.994 -32.382 1.00 86.62 1019 ALA A N 1
ATOM 7877 C CA . ALA A 1 1019 ? 16.979 16.175 -31.595 1.00 86.62 1019 ALA A CA 1
ATOM 7878 C C . ALA A 1 1019 ? 16.680 14.875 -32.356 1.00 86.62 1019 ALA A C 1
ATOM 7880 O O . ALA A 1 1019 ? 15.996 14.889 -33.381 1.00 86.62 1019 ALA A O 1
ATOM 7881 N N . ILE A 1 1020 ? 17.208 13.761 -31.857 1.00 87.75 1020 ILE A N 1
ATOM 7882 C CA . ILE A 1 1020 ? 17.063 12.427 -32.434 1.00 87.75 1020 ILE A CA 1
ATOM 7883 C C . ILE A 1 1020 ? 15.833 11.756 -31.802 1.00 87.75 1020 ILE A C 1
ATOM 7885 O O . ILE A 1 1020 ? 15.831 11.543 -30.588 1.00 87.75 1020 ILE A O 1
ATOM 7889 N N . PRO A 1 1021 ? 14.770 11.427 -32.561 1.00 87.31 1021 PRO A N 1
ATOM 7890 C CA . PRO A 1 1021 ? 13.651 10.658 -32.026 1.00 87.31 1021 PRO A CA 1
ATOM 7891 C C . PRO A 1 1021 ? 14.104 9.239 -31.670 1.00 87.31 1021 PRO A C 1
ATOM 7893 O O . PRO A 1 1021 ? 14.808 8.591 -32.442 1.00 87.31 1021 PRO A O 1
ATOM 7896 N N . THR A 1 1022 ? 13.677 8.763 -30.506 1.00 87.25 1022 THR A N 1
ATOM 7897 C CA . THR A 1 1022 ? 13.951 7.420 -29.977 1.00 87.25 1022 THR A CA 1
ATOM 7898 C C . THR A 1 1022 ? 12.648 6.643 -29.908 1.00 87.25 1022 THR A C 1
ATOM 7900 O O . THR A 1 1022 ? 11.633 7.203 -29.491 1.00 87.25 1022 THR A O 1
ATOM 7903 N N . ASN A 1 1023 ? 12.636 5.381 -30.330 1.00 85.88 1023 ASN A N 1
ATOM 7904 C CA . ASN A 1 1023 ? 11.450 4.531 -30.235 1.00 85.88 1023 ASN A CA 1
ATOM 7905 C C . ASN A 1 1023 ? 11.844 3.068 -30.042 1.00 85.88 1023 ASN A C 1
ATOM 7907 O O . ASN A 1 1023 ? 12.786 2.601 -30.682 1.00 85.88 1023 ASN A O 1
ATOM 7911 N N . ARG A 1 1024 ? 11.078 2.344 -29.225 1.00 84.81 1024 ARG A N 1
ATOM 7912 C CA . ARG A 1 1024 ? 11.187 0.898 -29.047 1.00 84.81 1024 ARG A CA 1
ATOM 7913 C C . ARG A 1 1024 ? 9.873 0.198 -29.380 1.00 84.81 1024 ARG A C 1
ATOM 7915 O O . ARG A 1 1024 ? 8.808 0.601 -28.917 1.00 84.81 1024 ARG A O 1
ATOM 7922 N N . ARG A 1 1025 ? 9.953 -0.886 -30.151 1.00 80.25 1025 ARG A N 1
ATOM 7923 C CA . ARG A 1 1025 ? 8.838 -1.793 -30.455 1.00 80.25 1025 ARG A CA 1
ATOM 7924 C C . ARG A 1 1025 ? 9.257 -3.215 -30.099 1.00 80.25 1025 ARG A C 1
ATOM 7926 O O . ARG A 1 1025 ? 10.044 -3.815 -30.814 1.00 80.25 1025 ARG A O 1
ATOM 7933 N N . SER A 1 1026 ? 8.723 -3.765 -29.007 1.00 77.81 1026 SER A N 1
ATOM 7934 C CA . SER A 1 1026 ? 9.160 -5.068 -28.477 1.00 77.81 1026 SER A CA 1
ATOM 7935 C C . SER A 1 1026 ? 10.672 -5.076 -28.159 1.00 77.81 1026 SER A C 1
ATOM 7937 O O . SER A 1 1026 ? 11.122 -4.311 -27.300 1.00 77.81 1026 SER A O 1
ATOM 7939 N N . SER A 1 1027 ? 11.465 -5.906 -28.838 1.00 76.56 1027 SER A N 1
ATOM 7940 C CA . SER 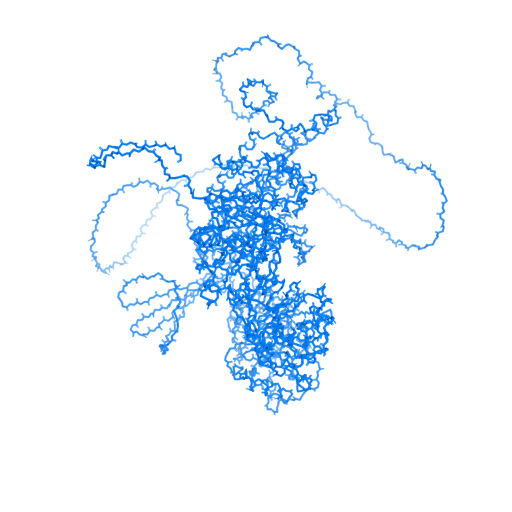A 1 1027 ? 12.933 -5.916 -28.822 1.00 76.56 1027 SER A CA 1
ATOM 7941 C C . SER A 1 1027 ? 13.561 -4.739 -29.567 1.00 76.56 1027 SER A C 1
ATOM 7943 O O . SER A 1 1027 ? 14.647 -4.302 -29.197 1.00 76.56 1027 SER A O 1
ATOM 7945 N N . ASP A 1 1028 ? 12.889 -4.227 -30.594 1.00 85.00 1028 ASP A N 1
ATOM 7946 C CA . ASP A 1 1028 ? 13.535 -3.455 -31.649 1.00 85.00 1028 ASP A CA 1
ATOM 7947 C C . ASP A 1 1028 ? 13.637 -1.989 -31.240 1.00 85.00 1028 ASP A C 1
ATOM 7949 O O . ASP A 1 1028 ? 12.626 -1.298 -31.066 1.00 85.00 1028 ASP A O 1
ATOM 7953 N N . VAL A 1 1029 ? 14.868 -1.506 -31.089 1.00 90.44 1029 VAL A N 1
ATOM 7954 C CA . VAL A 1 1029 ? 15.172 -0.111 -30.757 1.00 90.44 1029 VAL A CA 1
ATOM 7955 C C . VAL A 1 1029 ? 15.533 0.650 -32.030 1.00 90.44 1029 VAL A C 1
ATOM 7957 O O . VAL A 1 1029 ? 16.146 0.107 -32.951 1.00 90.44 1029 VAL A O 1
ATOM 7960 N N . THR A 1 1030 ? 15.124 1.917 -32.093 1.00 90.94 1030 THR A N 1
ATOM 7961 C CA . THR A 1 1030 ? 15.419 2.821 -33.207 1.00 90.94 1030 THR A CA 1
ATOM 7962 C C . THR A 1 1030 ? 15.814 4.216 -32.725 1.00 90.94 1030 THR A C 1
ATOM 7964 O O . THR A 1 1030 ? 15.231 4.757 -31.779 1.00 90.94 1030 THR A O 1
ATOM 7967 N N . PHE A 1 1031 ? 16.771 4.817 -33.432 1.00 91.25 1031 PHE A N 1
ATOM 7968 C CA . PHE A 1 1031 ? 17.242 6.190 -33.257 1.00 91.25 1031 PHE A CA 1
ATOM 7969 C C . PHE A 1 1031 ? 17.152 6.913 -34.599 1.00 91.25 1031 PHE A C 1
ATOM 7971 O O . PHE A 1 1031 ? 17.656 6.429 -35.604 1.00 91.25 1031 PHE A O 1
ATOM 7978 N N . GLY A 1 1032 ? 16.457 8.050 -34.662 1.00 87.94 1032 GLY A N 1
ATOM 7979 C CA . GLY A 1 1032 ? 16.261 8.780 -35.922 1.00 87.94 1032 GLY A CA 1
ATOM 7980 C C . GLY A 1 1032 ? 15.435 8.030 -36.977 1.00 87.94 1032 GLY A C 1
ATOM 7981 O O . GLY A 1 1032 ? 15.360 8.486 -38.113 1.00 87.94 1032 GLY A O 1
ATOM 7982 N N . GLY A 1 1033 ? 14.823 6.897 -36.615 1.00 86.25 1033 GLY A N 1
ATOM 7983 C CA . GLY A 1 1033 ? 14.203 5.949 -37.547 1.00 86.25 1033 GLY A CA 1
ATOM 7984 C C . GLY A 1 1033 ? 15.149 4.872 -38.098 1.00 86.25 1033 GLY A C 1
ATOM 7985 O O . GLY A 1 1033 ? 14.681 4.005 -38.827 1.00 86.25 1033 GLY A O 1
ATOM 7986 N N . VAL A 1 1034 ? 16.438 4.899 -37.739 1.00 91.00 1034 VAL A N 1
ATOM 7987 C CA . VAL A 1 1034 ? 17.425 3.841 -38.022 1.00 91.00 1034 VAL A CA 1
ATOM 7988 C C . VAL A 1 1034 ? 17.365 2.783 -36.918 1.00 91.00 1034 VAL A C 1
ATOM 7990 O O . VAL A 1 1034 ? 17.124 3.138 -35.761 1.00 91.00 1034 VAL A O 1
ATOM 7993 N N . HIS A 1 1035 ? 17.557 1.506 -37.247 1.00 92.50 1035 HIS A N 1
ATOM 7994 C CA . HIS A 1 1035 ? 17.450 0.397 -36.301 1.00 92.50 1035 HIS A CA 1
ATOM 7995 C C . HIS A 1 1035 ? 18.799 0.070 -35.638 1.00 92.50 1035 HIS A C 1
ATOM 7997 O O . HIS A 1 1035 ? 19.873 0.327 -36.185 1.00 92.50 1035 HIS A O 1
ATOM 8003 N N . VAL A 1 1036 ? 18.729 -0.443 -34.408 1.00 94.25 1036 VAL A N 1
ATOM 8004 C CA . VAL A 1 1036 ? 19.886 -0.887 -33.624 1.00 94.25 1036 VAL A CA 1
ATOM 8005 C C . VAL A 1 1036 ? 20.032 -2.399 -33.764 1.00 94.25 1036 VAL A C 1
ATOM 8007 O O . VAL A 1 1036 ? 19.220 -3.146 -33.227 1.00 94.25 1036 VAL A O 1
ATOM 8010 N N . ASP A 1 1037 ? 21.091 -2.825 -34.448 1.00 92.06 1037 ASP A N 1
ATOM 8011 C CA . ASP A 1 1037 ? 21.481 -4.227 -34.639 1.00 92.06 1037 ASP A CA 1
ATOM 8012 C C . ASP A 1 1037 ? 22.085 -4.829 -33.357 1.00 92.06 1037 ASP A C 1
ATOM 8014 O O . ASP A 1 1037 ? 21.706 -5.913 -32.922 1.00 92.06 1037 ASP A O 1
ATOM 8018 N N . THR A 1 1038 ? 22.993 -4.097 -32.697 1.00 92.62 1038 THR A N 1
ATOM 8019 C CA . THR A 1 1038 ? 23.604 -4.526 -31.428 1.00 92.62 1038 THR A CA 1
ATOM 8020 C C . THR A 1 1038 ? 23.489 -3.420 -30.378 1.00 92.62 1038 THR A C 1
ATOM 8022 O O . THR A 1 1038 ? 24.067 -2.344 -30.530 1.00 92.62 1038 THR A O 1
ATOM 8025 N N . CYS A 1 1039 ? 22.762 -3.692 -29.294 1.00 90.69 1039 CYS A N 1
ATOM 8026 C CA . CYS A 1 1039 ? 22.584 -2.782 -28.159 1.00 90.69 1039 CYS A CA 1
ATOM 8027 C C . CYS A 1 1039 ? 23.705 -2.884 -27.109 1.00 90.69 1039 CYS A C 1
ATOM 8029 O O . CYS A 1 1039 ? 24.369 -3.911 -26.988 1.00 90.69 1039 CYS A O 1
ATOM 8031 N N . ASP A 1 1040 ? 23.820 -1.833 -26.291 1.00 91.81 1040 ASP A N 1
ATOM 8032 C CA . ASP A 1 1040 ? 24.440 -1.847 -24.956 1.00 91.81 1040 ASP A CA 1
ATOM 8033 C C . ASP A 1 1040 ? 25.879 -2.399 -24.859 1.00 91.81 1040 ASP A C 1
ATOM 8035 O O . ASP A 1 1040 ? 26.232 -3.094 -23.905 1.00 91.81 1040 ASP A O 1
ATOM 8039 N N . LEU A 1 1041 ? 26.747 -2.056 -25.818 1.00 92.06 1041 LEU A N 1
ATOM 8040 C CA . LEU A 1 1041 ? 28.187 -2.301 -25.697 1.00 92.06 1041 LEU A CA 1
ATOM 8041 C C . LEU A 1 1041 ? 28.805 -1.251 -24.759 1.00 92.06 1041 LEU A C 1
ATOM 8043 O O . LEU A 1 1041 ? 28.881 -0.071 -25.102 1.00 92.06 1041 LEU A O 1
ATOM 8047 N N . ILE A 1 1042 ? 29.223 -1.666 -23.562 1.00 90.19 1042 ILE A N 1
ATOM 8048 C CA . ILE A 1 1042 ? 29.684 -0.750 -22.507 1.00 90.19 1042 ILE A CA 1
ATOM 8049 C C . ILE A 1 1042 ? 31.169 -0.414 -22.667 1.00 90.19 1042 ILE A C 1
ATOM 8051 O O . ILE A 1 1042 ? 32.011 -1.304 -22.771 1.00 90.19 1042 ILE A O 1
ATOM 8055 N N . ALA A 1 1043 ? 31.484 0.879 -22.619 1.00 89.94 1043 ALA A N 1
ATOM 8056 C CA . ALA A 1 1043 ? 32.837 1.419 -22.582 1.00 89.94 1043 ALA A CA 1
ATOM 8057 C C . ALA A 1 1043 ? 33.048 2.290 -21.329 1.00 89.94 1043 ALA A C 1
ATOM 8059 O O . ALA A 1 1043 ? 32.094 2.810 -20.737 1.00 89.94 1043 ALA A O 1
ATOM 8060 N N . ARG A 1 1044 ? 34.306 2.483 -20.917 1.00 87.19 1044 ARG A N 1
ATOM 8061 C CA . ARG A 1 1044 ? 34.662 3.262 -19.708 1.00 87.19 1044 ARG A CA 1
ATOM 8062 C C . ARG A 1 1044 ? 34.149 4.708 -19.760 1.00 87.19 1044 ARG A C 1
ATOM 8064 O O . ARG A 1 1044 ? 33.650 5.233 -18.770 1.00 87.19 1044 ARG A O 1
ATOM 8071 N N . ASP A 1 1045 ? 34.196 5.295 -20.946 1.00 87.50 1045 ASP A N 1
ATOM 8072 C CA . ASP A 1 1045 ? 33.820 6.661 -21.331 1.00 87.50 1045 ASP A CA 1
ATOM 8073 C C . ASP A 1 1045 ? 32.461 6.753 -22.060 1.00 87.50 1045 ASP A C 1
ATOM 8075 O O . ASP A 1 1045 ? 32.031 7.842 -22.433 1.00 87.50 1045 ASP A O 1
ATOM 8079 N N . GLY A 1 1046 ? 31.738 5.645 -22.263 1.00 90.06 1046 GLY A N 1
ATOM 8080 C CA . GLY A 1 1046 ? 30.443 5.714 -22.943 1.00 90.06 1046 GLY A CA 1
ATOM 8081 C C . GLY A 1 1046 ? 29.704 4.396 -23.147 1.00 90.06 1046 GLY A C 1
ATOM 8082 O O . GLY A 1 1046 ? 29.978 3.383 -22.503 1.00 90.06 1046 GLY A O 1
ATOM 8083 N N . ILE A 1 1047 ? 28.720 4.430 -24.037 1.00 92.56 1047 ILE A N 1
ATOM 8084 C CA . ILE A 1 1047 ? 27.937 3.280 -24.504 1.00 92.56 1047 ILE A CA 1
ATOM 8085 C C . ILE A 1 1047 ? 27.978 3.289 -26.034 1.00 92.56 1047 ILE A C 1
ATOM 8087 O O . ILE A 1 1047 ? 27.932 4.353 -26.648 1.00 92.56 1047 ILE A O 1
ATOM 8091 N N . ILE A 1 1048 ? 28.061 2.121 -26.666 1.00 95.12 1048 ILE A N 1
ATOM 8092 C CA . ILE A 1 1048 ? 27.976 1.980 -28.121 1.00 95.12 1048 ILE A CA 1
ATOM 8093 C C . ILE A 1 1048 ? 26.714 1.187 -28.477 1.00 95.12 1048 ILE A C 1
ATOM 8095 O O . ILE A 1 1048 ? 26.392 0.161 -27.872 1.00 95.12 1048 ILE A O 1
ATOM 8099 N N . HIS A 1 1049 ? 26.000 1.670 -29.486 1.00 95.56 1049 HIS A N 1
ATOM 8100 C CA . HIS A 1 1049 ? 24.910 0.975 -30.157 1.00 95.56 1049 HIS A CA 1
ATOM 8101 C C . HIS A 1 1049 ? 25.270 0.844 -31.634 1.00 95.56 1049 HIS A C 1
ATOM 8103 O O . HIS A 1 1049 ? 25.552 1.846 -32.288 1.00 95.56 1049 HIS A O 1
ATOM 8109 N N . ILE A 1 1050 ? 25.268 -0.372 -32.166 1.00 95.25 1050 ILE A N 1
ATOM 8110 C CA . ILE A 1 1050 ? 25.561 -0.622 -33.580 1.00 95.25 1050 ILE A CA 1
ATOM 8111 C C . ILE A 1 1050 ? 24.275 -0.435 -34.373 1.00 95.25 1050 ILE A C 1
ATOM 8113 O O . ILE A 1 1050 ? 23.270 -1.066 -34.052 1.00 95.25 1050 ILE A O 1
ATOM 8117 N N . ILE A 1 1051 ? 24.306 0.424 -35.392 1.00 94.12 1051 ILE A N 1
ATOM 8118 C CA . ILE A 1 1051 ? 23.129 0.769 -36.198 1.00 94.12 1051 ILE A CA 1
ATOM 8119 C C . ILE A 1 1051 ? 23.262 0.324 -37.660 1.00 94.12 1051 ILE A C 1
ATOM 8121 O O . ILE A 1 1051 ? 24.336 0.391 -38.267 1.00 94.12 1051 ILE A O 1
ATOM 8125 N N . ASP A 1 1052 ? 22.145 -0.113 -38.241 1.00 90.50 1052 ASP A N 1
ATOM 8126 C CA . ASP A 1 1052 ? 22.058 -0.701 -39.590 1.00 90.50 1052 ASP A CA 1
ATOM 8127 C C . ASP A 1 1052 ? 21.952 0.333 -40.733 1.00 90.50 1052 ASP A C 1
ATOM 8129 O O . ASP A 1 1052 ? 21.978 -0.007 -41.917 1.00 90.50 1052 ASP A O 1
ATOM 8133 N N . GLY A 1 1053 ? 21.906 1.617 -40.382 1.00 89.00 1053 GLY A N 1
ATOM 8134 C CA . GLY A 1 1053 ? 21.883 2.750 -41.302 1.00 89.00 1053 GLY A CA 1
ATOM 8135 C C . GLY A 1 1053 ? 22.692 3.934 -40.775 1.00 89.00 1053 GLY A C 1
ATOM 8136 O O . GLY A 1 1053 ? 23.477 3.807 -39.840 1.00 89.00 1053 GLY A O 1
ATOM 8137 N N . VAL A 1 1054 ? 22.497 5.104 -41.381 1.00 90.25 1054 VAL A N 1
ATOM 8138 C CA . VAL A 1 1054 ? 23.191 6.351 -41.022 1.00 90.25 1054 VAL A CA 1
ATOM 8139 C C . VAL A 1 1054 ? 22.191 7.468 -40.733 1.00 90.25 1054 VAL A C 1
ATOM 8141 O O . VAL A 1 1054 ? 21.174 7.610 -41.415 1.00 90.25 1054 VAL A O 1
ATOM 8144 N N . LEU A 1 1055 ? 22.486 8.293 -39.732 1.00 88.06 1055 LEU A N 1
ATOM 8145 C CA . LEU A 1 1055 ? 21.678 9.452 -39.368 1.00 88.06 1055 LEU A CA 1
ATOM 8146 C C . LEU A 1 1055 ? 21.962 10.617 -40.321 1.00 88.06 1055 LEU A C 1
ATOM 8148 O O . LEU A 1 1055 ? 22.993 11.286 -40.243 1.00 88.06 1055 LEU A O 1
ATOM 8152 N N . VAL A 1 1056 ? 21.016 10.881 -41.223 1.00 69.75 1056 VAL A N 1
ATOM 8153 C CA . VAL A 1 1056 ? 21.097 12.000 -42.168 1.00 69.75 1056 VAL A CA 1
ATOM 8154 C C . VAL A 1 1056 ? 20.456 13.247 -41.557 1.00 69.75 1056 VAL A C 1
ATOM 8156 O O . VAL A 1 1056 ? 19.267 13.265 -41.234 1.00 69.75 1056 VAL A O 1
ATOM 8159 N N . SER A 1 1057 ? 21.239 14.322 -41.427 1.00 53.78 1057 SER A N 1
ATOM 8160 C CA . SER A 1 1057 ? 20.768 15.607 -40.899 1.00 53.78 1057 SER A CA 1
ATOM 8161 C C . SER A 1 1057 ? 19.816 16.307 -41.877 1.00 53.78 1057 SER A C 1
ATOM 8163 O O . SER A 1 1057 ? 20.216 17.117 -42.717 1.00 53.78 1057 SER A O 1
ATOM 8165 N N . ASN A 1 1058 ? 18.521 16.011 -41.754 1.00 42.31 1058 ASN A N 1
ATOM 8166 C CA . ASN A 1 1058 ? 17.465 16.756 -42.431 1.00 42.31 1058 ASN A CA 1
ATOM 8167 C C . ASN A 1 1058 ? 17.322 18.150 -41.795 1.00 42.31 1058 ASN A C 1
ATOM 8169 O O . ASN A 1 1058 ? 16.493 18.373 -40.907 1.00 42.31 1058 ASN A O 1
ATOM 8173 N N . LYS A 1 1059 ? 18.090 19.131 -42.293 1.00 37.28 1059 LYS A N 1
ATOM 8174 C CA . LYS A 1 1059 ? 17.712 20.545 -42.143 1.00 37.28 1059 LYS A CA 1
ATOM 8175 C C . LYS A 1 1059 ? 16.285 20.701 -42.673 1.00 37.28 1059 LYS A C 1
ATOM 8177 O O . LYS A 1 1059 ? 16.013 20.365 -43.825 1.00 37.28 1059 LYS A O 1
ATOM 8182 N N . ARG A 1 1060 ? 15.371 21.200 -41.831 1.00 32.72 1060 ARG A N 1
ATOM 8183 C CA . ARG A 1 1060 ? 13.978 21.468 -42.222 1.00 32.72 1060 ARG A CA 1
ATOM 8184 C C . ARG A 1 1060 ? 13.964 22.293 -43.515 1.00 32.72 1060 ARG A C 1
ATOM 8186 O O . ARG A 1 1060 ? 14.601 23.343 -43.567 1.00 32.72 1060 ARG A O 1
ATOM 8193 N N . ARG A 1 1061 ? 13.207 21.855 -44.529 1.00 31.88 1061 ARG A N 1
ATOM 8194 C CA . ARG A 1 1061 ? 12.851 22.708 -45.676 1.00 31.88 1061 ARG A CA 1
ATOM 8195 C C . ARG A 1 1061 ? 12.070 23.908 -45.135 1.00 31.88 1061 ARG A C 1
ATOM 8197 O O . ARG A 1 1061 ? 10.915 23.765 -44.752 1.00 31.88 1061 ARG A O 1
ATOM 8204 N N . GLY A 1 1062 ? 12.740 25.052 -45.056 1.00 33.12 1062 GLY A N 1
ATOM 8205 C CA . GLY A 1 1062 ? 12.262 26.244 -44.355 1.00 33.12 1062 GLY A CA 1
ATOM 8206 C C . GLY A 1 1062 ? 13.024 27.502 -44.769 1.00 33.12 1062 GLY A C 1
ATOM 8207 O O . GLY A 1 1062 ? 13.377 28.313 -43.924 1.00 33.12 1062 GLY A O 1
ATOM 8208 N N . SER A 1 1063 ? 13.317 27.630 -46.063 1.00 29.27 1063 SER A N 1
ATOM 8209 C CA . SER A 1 1063 ? 13.867 28.840 -46.680 1.00 29.27 1063 SER A CA 1
ATOM 8210 C C . SER A 1 1063 ? 13.494 28.837 -48.163 1.00 29.27 1063 SER A C 1
ATOM 8212 O O . SER A 1 1063 ? 13.998 28.013 -48.930 1.00 29.27 1063 SER A O 1
ATOM 8214 N N . ASN A 1 1064 ? 12.567 29.711 -48.546 1.00 29.34 1064 ASN A N 1
ATOM 8215 C CA . ASN A 1 1064 ? 12.130 29.871 -49.930 1.00 29.34 1064 ASN A CA 1
ATOM 8216 C C . ASN A 1 1064 ? 13.238 30.588 -50.731 1.00 29.34 1064 ASN A C 1
ATOM 8218 O O . ASN A 1 1064 ? 13.755 31.589 -50.232 1.00 29.34 1064 ASN A O 1
ATOM 8222 N N . PRO A 1 1065 ? 13.623 30.140 -51.938 1.00 35.53 1065 PRO A N 1
ATOM 8223 C CA . PRO A 1 1065 ? 14.344 31.002 -52.867 1.00 35.53 1065 PRO A CA 1
ATOM 8224 C C . PRO A 1 1065 ? 13.367 32.026 -53.471 1.00 35.53 1065 PRO A C 1
ATOM 8226 O O . PRO A 1 1065 ? 12.185 31.725 -53.621 1.00 35.53 1065 PRO A O 1
ATOM 8229 N N . PHE A 1 1066 ? 13.881 33.195 -53.866 1.00 31.34 1066 PHE A N 1
ATOM 8230 C CA . PHE A 1 1066 ? 13.134 34.350 -54.399 1.00 31.34 1066 PHE A CA 1
ATOM 8231 C C . PHE A 1 1066 ? 12.237 35.093 -53.392 1.00 31.34 1066 PHE A C 1
ATOM 8233 O O . PHE A 1 1066 ? 11.050 34.803 -53.270 1.00 31.34 1066 PHE A O 1
ATOM 8240 N N . SER A 1 1067 ? 12.798 36.133 -52.768 1.00 30.09 1067 SER A N 1
ATOM 8241 C CA . SER A 1 1067 ? 12.397 37.528 -53.045 1.00 30.09 1067 SER A CA 1
ATOM 8242 C C . SER A 1 1067 ? 13.262 38.501 -52.232 1.00 30.09 1067 SER A C 1
ATOM 8244 O O . SER A 1 1067 ? 13.062 38.633 -51.025 1.00 30.09 1067 SER A O 1
ATOM 8246 N N . ASP A 1 1068 ? 14.189 39.200 -52.889 1.00 33.81 1068 ASP A N 1
ATOM 8247 C CA . ASP A 1 1068 ? 14.651 40.498 -52.389 1.00 33.81 1068 ASP A CA 1
ATOM 8248 C C . ASP A 1 1068 ? 13.540 41.515 -52.679 1.00 33.81 1068 ASP A C 1
ATOM 8250 O O . ASP A 1 1068 ? 13.258 41.759 -53.848 1.00 33.81 1068 ASP A O 1
ATOM 8254 N N . GLU A 1 1069 ? 12.907 42.083 -51.649 1.00 29.55 1069 GLU A N 1
ATOM 8255 C CA . GLU A 1 1069 ? 12.322 43.435 -51.681 1.00 29.55 1069 GLU A CA 1
ATOM 8256 C C . GLU A 1 1069 ? 11.965 43.915 -50.258 1.00 29.55 1069 GLU A C 1
ATOM 8258 O O . GLU A 1 1069 ? 11.932 43.136 -49.303 1.00 29.55 1069 GLU A O 1
ATOM 8263 N N . GLU A 1 1070 ? 11.829 45.232 -50.094 1.00 26.03 1070 GLU A N 1
ATOM 8264 C CA . GLU A 1 1070 ? 12.080 45.938 -48.829 1.00 26.03 1070 GLU A CA 1
ATOM 8265 C C . GLU A 1 1070 ? 11.026 45.785 -47.716 1.00 26.03 1070 GLU A C 1
ATOM 8267 O O . GLU A 1 1070 ? 9.819 45.665 -47.928 1.00 26.03 1070 GLU A O 1
ATOM 8272 N N . ILE A 1 1071 ? 11.506 45.935 -46.476 1.00 28.23 1071 ILE A N 1
ATOM 8273 C CA . ILE A 1 1071 ? 10.681 46.144 -45.283 1.00 28.23 1071 ILE A CA 1
ATOM 8274 C C . ILE A 1 1071 ? 10.016 47.528 -45.349 1.00 28.23 1071 ILE A C 1
ATOM 8276 O O . ILE A 1 1071 ? 10.698 48.549 -45.262 1.00 28.23 1071 ILE A O 1
ATOM 8280 N N . VAL A 1 1072 ? 8.680 47.575 -45.354 1.00 25.22 1072 VAL A N 1
ATOM 8281 C CA . VAL A 1 1072 ? 7.905 48.803 -45.101 1.00 25.22 1072 VAL A CA 1
ATOM 8282 C C . VAL A 1 1072 ? 7.024 48.621 -43.862 1.00 25.22 1072 VAL A C 1
ATOM 8284 O O . VAL A 1 1072 ? 6.211 47.706 -43.781 1.00 25.22 1072 VAL A O 1
ATOM 8287 N N . ILE A 1 1073 ? 7.181 49.515 -42.881 1.00 30.44 1073 ILE A N 1
ATOM 8288 C CA . ILE A 1 1073 ? 6.430 49.527 -41.614 1.00 30.44 1073 ILE A CA 1
ATOM 8289 C C . ILE A 1 1073 ? 5.474 50.729 -41.599 1.00 30.44 1073 ILE A C 1
ATOM 8291 O O . ILE A 1 1073 ? 5.920 51.824 -41.946 1.00 30.44 1073 ILE A O 1
ATOM 8295 N N . ARG A 1 1074 ? 4.247 50.533 -41.058 1.00 24.06 1074 ARG A N 1
ATOM 8296 C CA . ARG A 1 1074 ? 3.192 51.497 -40.591 1.00 24.06 1074 ARG A CA 1
ATOM 8297 C C . ARG A 1 1074 ? 1.855 51.332 -41.351 1.00 24.06 1074 ARG A C 1
ATOM 8299 O O . ARG A 1 1074 ? 1.886 51.091 -42.545 1.00 24.06 1074 ARG A O 1
ATOM 8306 N N . LYS A 1 1075 ? 0.657 51.483 -40.752 1.00 27.69 1075 LYS A N 1
ATOM 8307 C CA . LYS A 1 1075 ? 0.208 51.914 -39.391 1.00 27.69 1075 LYS A CA 1
ATOM 8308 C C . LYS A 1 1075 ? -1.188 51.259 -39.058 1.00 27.69 1075 LYS A C 1
ATOM 8310 O O . LYS A 1 1075 ? -1.595 50.404 -39.835 1.00 27.69 1075 LYS A O 1
ATOM 8315 N N . PRO A 1 1076 ? -1.884 51.546 -37.924 1.00 38.56 1076 PRO A N 1
ATOM 8316 C CA . PRO A 1 1076 ? -2.812 50.594 -37.280 1.00 38.56 1076 PRO A CA 1
ATOM 8317 C C . PRO A 1 1076 ? -4.316 50.781 -37.586 1.00 38.56 1076 PRO A C 1
ATOM 8319 O O . PRO A 1 1076 ? -4.717 51.768 -38.194 1.00 38.56 1076 PRO A O 1
ATOM 8322 N N . ASN A 1 1077 ? -5.110 49.875 -36.997 1.00 34.00 1077 ASN A N 1
ATOM 8323 C CA . ASN A 1 1077 ? -6.575 49.829 -36.871 1.00 34.00 1077 ASN A CA 1
ATOM 8324 C C . ASN A 1 1077 ? -7.383 49.517 -38.141 1.00 34.00 1077 ASN A C 1
ATOM 8326 O O . ASN A 1 1077 ? -7.758 50.405 -38.900 1.00 34.00 1077 ASN A O 1
ATOM 8330 N N . SER A 1 1078 ? -7.820 48.261 -38.226 1.00 29.11 1078 SER A N 1
ATOM 8331 C CA . SER A 1 1078 ? -9.193 47.926 -38.623 1.00 29.11 1078 SER A CA 1
ATOM 8332 C C . SER A 1 1078 ? -9.564 46.573 -38.014 1.00 29.11 1078 SER A C 1
ATOM 8334 O O . SER A 1 1078 ? -8.783 45.628 -38.118 1.00 29.11 1078 SER A O 1
ATOM 8336 N N . ASP A 1 1079 ? -10.719 46.498 -37.358 1.00 34.84 1079 ASP A N 1
ATOM 8337 C CA . ASP A 1 1079 ? -11.279 45.249 -36.840 1.00 34.84 1079 ASP A CA 1
ATOM 8338 C C . ASP A 1 1079 ? -11.781 44.355 -37.985 1.00 34.84 1079 ASP A C 1
ATOM 8340 O O . ASP A 1 1079 ? -12.286 44.869 -38.981 1.00 34.84 1079 ASP A O 1
ATOM 8344 N N . ILE A 1 1080 ? -11.697 43.028 -37.815 1.00 28.58 1080 ILE A N 1
ATOM 8345 C CA . ILE A 1 1080 ? -12.824 42.070 -37.913 1.00 28.58 1080 ILE A CA 1
ATOM 8346 C C . ILE A 1 1080 ? -12.304 40.621 -37.785 1.00 28.58 1080 ILE A C 1
ATOM 8348 O O . ILE A 1 1080 ? -11.656 40.056 -38.658 1.00 28.58 1080 ILE A O 1
ATOM 8352 N N . ILE A 1 1081 ? -12.604 40.066 -36.614 1.00 30.73 1081 ILE A N 1
ATOM 8353 C CA . ILE A 1 1081 ? -13.053 38.706 -36.270 1.00 30.73 1081 ILE A CA 1
ATOM 8354 C C . ILE A 1 1081 ? -13.091 37.599 -37.370 1.00 30.73 1081 ILE A C 1
ATOM 8356 O O . ILE A 1 1081 ? -13.736 37.745 -38.404 1.00 30.73 1081 ILE A O 1
ATOM 8360 N N . LEU A 1 1082 ? -12.603 36.415 -36.946 1.00 26.66 1082 LEU A N 1
ATOM 8361 C CA . LEU A 1 1082 ? -12.928 35.012 -37.321 1.00 26.66 1082 LEU A CA 1
ATOM 8362 C C . LEU A 1 1082 ? -12.137 34.218 -38.393 1.00 26.66 1082 LEU A C 1
ATOM 8364 O O . LEU A 1 1082 ? -12.057 34.568 -39.563 1.00 26.66 1082 LEU A O 1
ATOM 8368 N N . ALA A 1 1083 ? -11.803 32.996 -37.936 1.00 24.98 1083 ALA A N 1
ATOM 8369 C CA . ALA A 1 1083 ? -11.798 31.696 -38.626 1.00 24.98 1083 ALA A CA 1
ATOM 8370 C C . ALA A 1 1083 ? -10.523 31.180 -39.338 1.00 24.98 1083 ALA A C 1
ATOM 8372 O O . ALA A 1 1083 ? -10.277 31.461 -40.504 1.00 24.98 1083 ALA A O 1
ATOM 8373 N N . GLY A 1 1084 ? -9.877 30.204 -38.680 1.00 26.45 1084 GLY A N 1
ATOM 8374 C CA . GLY A 1 1084 ? -9.701 28.871 -39.279 1.00 26.45 1084 GLY A CA 1
ATOM 8375 C C . GLY A 1 1084 ? -8.323 28.475 -39.816 1.00 26.45 1084 GLY A C 1
ATOM 8376 O O . GLY A 1 1084 ? -8.143 28.463 -41.032 1.00 26.45 1084 GLY A O 1
ATOM 8377 N N . LEU A 1 1085 ? -7.429 28.008 -38.931 1.00 29.30 1085 LEU A N 1
ATOM 8378 C CA . LEU A 1 1085 ? -6.913 26.617 -38.886 1.00 29.30 1085 LEU A CA 1
ATOM 8379 C C . LEU A 1 1085 ? -5.883 26.428 -37.759 1.00 29.30 1085 LEU A C 1
ATOM 8381 O O . LEU A 1 1085 ? -4.984 27.286 -37.638 1.00 29.30 1085 LEU A O 1
#

Secondary structure (DSSP, 8-state):
----S-B-SSHHHHHHHHHHTTS--SHHHHHHHHHS-GGGGS-GGGGGGTTBSS-EEETTEEE--HHHHHHHHHHTT--TT-EEEEES-TTSHHHHHHHHHH-TTSEEEEEES-HHHHHHHHHHHHHHHHH-THHHHS-----EEEES-TT-B-TTPPPEEEEEESSBPPGGGHHHHHHTEEEEEEEEEEETTEEEEEEE-SSS-EEEEEEEE---PBP-PPPTT--SGGGSBPPPP-PPPPHHHHHHHHHHHHHHHHHHHH-GGGTT----------PPPPPP--------------------PPPS-------SSSSTTSSSS-----------------------------------------------------------------------------------------PPPPPPGGGSTTEEEEEEEEEEPPPPP-------------SS-EEEEEEEE-SSEEEEEEEEEETTEEEEEEEEEEEPTTEE--TTSSS-EE-----HHHHHHHTT-HHHHHHHHHTT-HHHHSSSEEEEEEPHHHHHS--TTSTTTTS-----PPPSSPPPPPHHHHHHHTEEES---GGG--TTEEEE-TTS-EEEEEEETTTEEEETTEEEEEEEEE-SSSEEEEESS--PPP---HHHHTTSGGGHHHHHHHHHTT-SGGGGSS--EEEEEEPHHHHHT--GGGGGGHHHHHHHTEESS---GGG-SSS-EEEE-TTSPEEEEEE-TTS-EEETTTEEEEEEEEEETTEEEEEESS----GGGS-HHHHHHHTT-HHHHHHHHHTT-HHHHTTSSSEEEEEE-GGG-TTTTT--HHHHHHHHHHTEEES---GGG--TT-EEEBSSSS-EEEEEEE--HHHHHHTPPPEEEETTEEEEEEEEEETTEEEEEESS------S-HHHHHHH-GGGHHHHHHHTTSHHHHHHHHSTT-SEEEEEE-TTGGGGS-HHHHHHHHH-HHHHHHHHTTTEESS---GGG----BTTB--EEEBTTS-EEEEEEETTEEEETTEEEEEEEEEETTEEEEEESS-------S---S--------------------

Sequence (1085 aa):
MGGAVSAGHDHDDLIDKLKSANYVKTPSVENVYRAVDRAFYFLPECQDTAYKDLAWKKGNIHLSAPCIYAEVLESLLLEPGLSFLNLGSGTGYLSTMVGLVLGPYGVNHGVELYEDVVEYANSRLNEFKKTAPALDCYEFCEPHFVKGNSLLLGTEIRQYDRVYCGAACPENHENYMKNLLKVGGVLVMPLNDKLMQITRKSEFGWESKSVLSVSFSTLQLPQPNDSSPDKIITLPEINPLSLQEICRSVIRSLLRKEAKEEHADIAIRRRKYYRNKRRRMLPNLIIPILESSDDEGDFGRNNIFVPAGLRNIGCVVGIASTIGGRGYRVATHAIAPRLREGDDGFAVEDAADIEHEPANGTGEAGASSSRSARASTHRVNQDNDDAIEEEDDDDDDDELPDFGGLHNIFNFLRQPALKPWWQGPNVCVQRDVKEEEAPDSKTESAGNGFLVFGVGISQFSSCKHSPSRYVCTTVTTKDGKTNKSTVTYQCCHGSRRVQGKDGCQIVDTKSVIETAKEIGCNQFEQAVENEGLVDSMSGNKTVFMPVNDAFLHFKMDEPSGNSIQTNEVMFEEDKAPSKKDVLLNHIVPGVYEMSDLENEMLLTSENNKTLRINGYPGGVVTINCALVNATDKLTSDGVIHTVDKVLVPVTHSLADLLEEKRFSKFKKLLEENGLFEPLKGEKTATVFALTNDQVDLLEPKHAMCMQTILRHHILPHTVCSAAVRSSRISSTDLAENWVHMERTEDGTVVLDKNVKVTESDKMATNGVLHVVDGFMVPSSARSATDLLQQTNHTRFLALLEKANLKKEVDKSPEITLFVPVDSRLDDLEKLEGDDLKNTLLFHIADGKFDSDYLDNGVMLKTKDHDEKIRVTAKANVLSALMGQDSSLSVQCVPLTRVDGRICNGYAHEVSKPLTPASSTVLEVIEKDSRFTFLKDALKGTKLEEQLKSGDAGTITLLAPSNESFKNLNADTLERIATDKEAADSFLRAHVLNDALCCSNVGPSSWPFVSTVRALSGAAIPTNRRSSDVTFGGVHVDTCDLIARDGIIHIIDGVLVSNKRRGSNPFSDEEIVIRKPNSDIILAGL

Foldseek 3Di:
DFDQPDAAPAQLRLLVSLVVVVLAPDPLLSVLSVQQGQLLLDDPVPSVCRRTQQWDDDPQATDHGPSVLSLQVVLQPAAAQFEEEEEQCGLVSSLFSSFQRNFDNYHAEYEHADPVRLVNNVVSLVCCVVDGCSVLQGGGDRYDYDHAFPLQADPPDAAGQGYEYQAEEDPVCPVVQVVSHDQQHWYWHHYPQFTKIWHRPDPPDIDIDTRGRHDGHHGDDDDPVCPDPVRRDDIDDDDDDDPVVVVVRVVSVVVSVVCCVVCVVVPDDDPPDDDDDDDDDDDDPDPDDDDPDPDDDDDDDDDDDDDDDDDDPPPDVPPVPPPPDDDDDDDDDDDDDDDDDDDDDDDDDDDDDDDDDDDDDDDDDDDDDDDDDDDDDDDDDDDDDDDDDDDDDDDDDDDDDDDDDDDDDDPDDDDPDDDPQLPFPQKDKDKDKDKDQDDDDDDDDDDDDDDDDDPFKDKDWDWDDFQFKIKIWIWIDGPRIIMIMIMMIGGHFQWGDDPPDRYTDHDDFAAPQVLCVVVQLNVLVVLCVVVVNSVLQFAFKEFAGEHPVQVVQADQPDQPFPWDDDDDDDDPDDDRDDSVLLSQLRMFHHAAFPRNFDAQDWTQTPSRATWGWHADPPGWIDTLLWTFDATQRGHNHYTYTYTNHRDGGADAFPLRVCPPPQQVLVLVLCVVLVNNVVSVDLQAKEAATETPVQSVVDDPLLVLQSNVLRQLRMFRGADFLSSQDQDKDWGAGNVRFIWIWHADPVRWIDIPNPKTFPTTSCGHSRHGYTYINHTDQTLQSAFPLVLCVVVVLVQQSVLCVQLVNSCVRSPPAFKEAEREDNVACPVLVPDHDPVNNLLRQQRIFHHADFPVNLDFQDWTHTSNHPFTWGKHWDPLVVCVVRVHDIQIDTLLWTFPATASRYNRHTYTYTHHRDDTADAAPLRVLVPDPQNPLVNLLLPPAPVVVCSVVLVLAAKEFAGEGPQQCVPDDPVLSVCSNPPRVSSNLQRQLRIFSGAHWPSRQEAADPPSFDWTAGSNRDTWTWHDDPSWTDTNNWTFPATSNDHPRYTYTYTNHGRDDPPDPDDDPDDDDDDDDDDDDDDDDDDDD

Radius of gyration: 41.59 Å; chains: 1; bounding box: 117×112×106 Å

InterPro domains:
  IPR000782 FAS1 domain [PF02469] (521-649)
  IPR000782 FAS1 domain [PF02469] (662-778)
  IPR000782 FAS1 domain [PF02469] (792-916)
  IPR000782 FAS1 domain [PF02469] (930-1056)
  IPR000782 FAS1 domain [PS50213] (508-647)
  IPR000782 FAS1 domain [PS50213] (650-776)
  IPR000782 FAS1 domain [PS50213] (780-914)
  IPR000782 FAS1 domain [PS50213] (918-1055)
  IPR000782 FAS1 domain [SM00554] (542-650)
  IPR000782 FAS1 domain [SM00554] (686-779)
  IPR000782 FAS1 domain [SM00554] (816-917)
  IPR000782 FAS1 domain [SM00554] (956-1058)
  IPR029063 S-adenosyl-L-methionine-dependent methyltransferase superfamily [G3DSA:3.40.50.150] (7-223)
  IPR029063 S-adenosyl-L-methionine-dependent methyltransferase superfamily [SSF53335] (15-200)
  IPR036378 FAS1 domain superfamily [G3DSA:2.30.180.10] (511-649)
  IPR036378 FAS1 domain superfamily [G3DSA:2.30.180.10] (652-779)
  IPR036378 FAS1 domain superfamily [G3DSA:2.30.180.10] (784-916)
  IPR036378 FAS1 domain superfamily [G3DSA:2.30.180.10] (917-1057)
  IPR036378 FAS1 domain superfamily [SSF82153] (510-650)
  IPR036378 FAS1 domain superfamily [SSF82153] (657-778)

pLDDT: mean 74.66, std 24.23, range [23.5, 98.19]